Protein AF-0000000083312620 (afdb_homodimer)

InterPro domains:
  IPR011742 CRISPR-associated protein, TM1812/MJ1674 [TIGR02221] (61-184)
  IPR013383 CRISPR-associated protein DxTHG, conserved site [TIGR02549] (100-125)

Radius of gyration: 31.24 Å; Cα contacts (8 Å, |Δi|>4): 1391; chains: 2; bounding box: 76×97×75 Å

Foldseek 3Di:
DEEEEEDADFFDWFWEQEPVGDTDTDRDVVLVVLVVDAAYEYEYEAEPNCVVVCVPPVCVSRCVSYVYYDYFYAHQCPDDVRLVRVLCSLLVVDAAQEEYEYEPADHDPCVVVSVLVSVVVCCVPRVYHYDWYKYFAPVPWCPPDPHTYTYIDTCVVVSVLVQLLVLLVCCQQAVQNLSVLVSLVVVLVVPQDDPVPDDPVSNVCSVPDLSNQLSVLNNQLSVCLVVQPLLSNQQSLQSNLVRVQRSQPDPVPNDPSVNVSSVSSNVLSVLLHDHNVRCLVDLPVSLNSLLVSLVSCVSSVVLLSSLVSVLLSLLLVLCVLLPNSNCSPPPVLSVLSLVVLVVLVVVVVVDDDDPPPHDDSVSPPPSNVSSVLSVLSVVLNVLVVCVNPDPPRDDPVVSSVSSVVSSVVCCDPPNVD/DEEEEEDDDFFDWFWEQEPVGDTDTDRDVVLVVLVVDAAYHYEYEAEPNCVVVCVPPVCVSRCVSYVYYDYFYAHQCPDDVRLVRVLCSLLVVDAAQEEYEYEPADHDPCVVVSVLVSVVVCCVPRVYHYDWYKYFAPVPWCPPDPHTYTYIDTCVVVSVVVQLLVLLVCCQQAVQNLSVLVSLVVVLVVPQDDPVPDDPVSNVCSVPDLSNQLSVLNNQLSVCLVVQVLLSNQQSLQSNLVRVQRSQPDPVPNDPSVNVSSVSSNVLSVLLHDHNVRCLVDLPVSLNSLLVSLVSCVSSPVLLSSLVSVLLSLLLVLCVLLPNNNCSPPPVLSVLSLVVLVVLVVVVVVDDDDPPPHDDSVSPPPSNVSSVLSVLSVVLNVLVVCVNPDPPRDDPVVSSVSSVVSSVVCCDPPNVD

Structure (mmCIF, N/CA/C/O backbone):
data_AF-0000000083312620-model_v1
#
loop_
_entity.id
_entity.type
_entity.pdbx_description
1 polymer 'TIGR02221 family CRISPR-associated protein'
#
loop_
_atom_site.group_PDB
_atom_site.id
_atom_site.type_symbol
_atom_site.label_atom_id
_atom_site.label_alt_id
_atom_site.label_comp_id
_atom_site.label_asym_id
_atom_site.label_entity_id
_atom_site.label_seq_id
_atom_site.pdbx_PDB_ins_code
_atom_site.Cartn_x
_atom_site.Cartn_y
_atom_site.Cartn_z
_atom_site.occupancy
_atom_site.B_iso_or_equiv
_atom_site.auth_seq_id
_atom_site.auth_comp_id
_atom_site.auth_asym_id
_atom_site.auth_atom_id
_atom_site.pdbx_PDB_model_num
ATOM 1 N N . MET A 1 1 ? 19.203 -20.219 6.332 1 95.06 1 MET A N 1
ATOM 2 C CA . MET A 1 1 ? 18.328 -20.062 5.176 1 95.06 1 MET A CA 1
ATOM 3 C C . MET A 1 1 ? 17.406 -21.281 5.031 1 95.06 1 MET A C 1
ATOM 5 O O . MET A 1 1 ? 17.844 -22.422 5.191 1 95.06 1 MET A O 1
ATOM 9 N N . LYS A 1 2 ? 16.188 -21.062 4.883 1 96.56 2 LYS A N 1
ATOM 10 C CA . LYS A 1 2 ? 15.203 -22.125 4.801 1 96.56 2 LYS A CA 1
ATOM 11 C C . LYS A 1 2 ? 14.75 -22.359 3.359 1 96.56 2 LYS A C 1
ATOM 13 O O . LYS A 1 2 ? 14.508 -21.391 2.625 1 96.56 2 LYS A O 1
ATOM 18 N N . ALA A 1 3 ? 14.695 -23.609 2.986 1 97.88 3 ALA A N 1
ATOM 19 C CA . ALA A 1 3 ? 14.195 -23.969 1.662 1 97.88 3 ALA A CA 1
ATOM 20 C C . ALA A 1 3 ? 12.875 -24.734 1.764 1 97.88 3 ALA A C 1
ATOM 22 O O . ALA A 1 3 ? 12.773 -25.719 2.5 1 97.88 3 ALA A O 1
ATOM 23 N N . ILE A 1 4 ? 11.922 -24.25 1.046 1 97.69 4 ILE A N 1
ATOM 24 C CA . ILE A 1 4 ? 10.625 -24.922 0.952 1 97.69 4 ILE A CA 1
ATOM 25 C C . ILE A 1 4 ? 10.523 -25.656 -0.382 1 97.69 4 ILE A C 1
ATOM 27 O O . ILE A 1 4 ? 10.617 -25.047 -1.446 1 97.69 4 ILE A O 1
ATOM 31 N N . THR A 1 5 ? 10.375 -26.938 -0.335 1 95.81 5 THR A N 1
ATOM 32 C CA . THR A 1 5 ? 10.32 -27.719 -1.561 1 95.81 5 THR A CA 1
ATOM 33 C C . THR A 1 5 ? 9.156 -28.703 -1.519 1 95.81 5 THR A C 1
ATOM 35 O O . THR A 1 5 ? 8.773 -29.188 -0.446 1 95.81 5 THR A O 1
ATOM 38 N N . PHE A 1 6 ? 8.578 -28.969 -2.705 1 93.38 6 PHE A N 1
ATOM 39 C CA . PHE A 1 6 ? 7.504 -29.938 -2.844 1 93.38 6 PHE A CA 1
ATOM 40 C C . PHE A 1 6 ? 8.031 -31.25 -3.42 1 93.38 6 PHE A C 1
ATOM 42 O O . PHE A 1 6 ? 8.82 -31.234 -4.363 1 93.38 6 PHE A O 1
ATOM 49 N N . LEU A 1 7 ? 7.566 -32.344 -2.822 1 93.25 7 LEU A N 1
ATOM 50 C CA . LEU A 1 7 ? 8.039 -33.625 -3.305 1 93.25 7 LEU A CA 1
ATOM 51 C C . LEU A 1 7 ? 7.012 -34.281 -4.223 1 93.25 7 LEU A C 1
ATOM 53 O O . LEU A 1 7 ? 5.812 -34.25 -3.938 1 93.25 7 LEU A O 1
ATOM 57 N N . GLY A 1 8 ? 7.434 -34.75 -5.352 1 86.44 8 GLY A N 1
ATOM 58 C CA . GLY A 1 8 ? 6.59 -35.5 -6.258 1 86.44 8 GLY A CA 1
ATOM 59 C C . GLY A 1 8 ? 6.793 -37 -6.148 1 86.44 8 GLY A C 1
ATOM 60 O O . GLY A 1 8 ? 7.688 -37.469 -5.434 1 86.44 8 GLY A O 1
ATOM 61 N N . ILE A 1 9 ? 5.93 -37.75 -6.793 1 85.12 9 ILE A N 1
ATOM 62 C CA . ILE A 1 9 ? 6.008 -39.188 -6.672 1 85.12 9 ILE A CA 1
ATOM 63 C C . ILE A 1 9 ? 6.598 -39.781 -7.949 1 85.12 9 ILE A C 1
ATOM 65 O O . ILE A 1 9 ? 6.691 -41 -8.086 1 85.12 9 ILE A O 1
ATOM 69 N N . ARG A 1 10 ? 6.93 -39 -8.875 1 82.88 10 ARG A N 1
ATOM 70 C CA . ARG A 1 10 ? 7.535 -39.469 -10.109 1 82.88 10 ARG A CA 1
ATOM 71 C C . ARG A 1 10 ? 8.898 -38.844 -10.344 1 82.88 10 ARG A C 1
ATOM 73 O O . ARG A 1 10 ? 9.07 -38.031 -11.266 1 82.88 10 ARG A O 1
ATOM 80 N N . PRO A 1 11 ? 9.812 -39.406 -9.617 1 82.69 11 PRO A N 1
ATOM 81 C CA . PRO A 1 11 ? 11.156 -38.875 -9.789 1 82.69 11 PRO A CA 1
ATOM 82 C C . PRO A 1 11 ? 11.789 -39.25 -11.125 1 82.69 11 PRO A C 1
ATOM 84 O O . PRO A 1 11 ? 11.586 -40.344 -11.609 1 82.69 11 PRO A O 1
ATOM 87 N N . THR A 1 12 ? 12.312 -38.312 -11.781 1 87.44 12 THR A N 1
ATOM 88 C CA . THR A 1 12 ? 13.086 -38.562 -12.992 1 87.44 12 THR A CA 1
ATOM 89 C C . THR A 1 12 ? 14.484 -37.969 -12.875 1 87.44 12 THR A C 1
ATOM 91 O O . THR A 1 12 ? 14.633 -36.75 -12.656 1 87.44 12 THR A O 1
ATOM 94 N N . ASN A 1 13 ? 15.422 -38.906 -13.125 1 92.94 13 ASN A N 1
ATOM 95 C CA . ASN A 1 13 ? 16.797 -38.406 -13.086 1 92.94 13 ASN A CA 1
ATOM 96 C C . ASN A 1 13 ? 17.094 -37.469 -14.242 1 92.94 13 ASN A C 1
ATOM 98 O O . ASN A 1 13 ? 16.797 -37.781 -15.398 1 92.94 13 ASN A O 1
ATOM 102 N N . THR A 1 14 ? 17.562 -36.312 -13.867 1 95.25 14 THR A N 1
ATOM 103 C CA . THR A 1 14 ? 17.938 -35.312 -14.867 1 95.25 14 THR A CA 1
ATOM 104 C C . THR A 1 14 ? 19.109 -34.469 -14.367 1 95.25 14 THR A C 1
ATOM 106 O O . THR A 1 14 ? 19.406 -34.469 -13.172 1 95.25 14 THR A O 1
ATOM 109 N N . CYS A 1 15 ? 19.859 -34 -15.344 1 96.88 15 CYS A N 1
ATOM 110 C CA . CYS A 1 15 ? 20.953 -33.094 -15 1 96.88 15 CYS A CA 1
ATOM 111 C C . CYS A 1 15 ? 20.438 -31.641 -14.906 1 96.88 15 CYS A C 1
ATOM 113 O O . CYS A 1 15 ? 20.234 -30.984 -15.93 1 96.88 15 CYS A O 1
ATOM 115 N N . TYR A 1 16 ? 20.312 -31.219 -13.703 1 96.44 16 TYR A N 1
ATOM 116 C CA . TYR A 1 16 ? 19.859 -29.844 -13.508 1 96.44 16 TYR A CA 1
ATOM 117 C C . TYR A 1 16 ? 20.969 -28.844 -13.789 1 96.44 16 TYR A C 1
ATOM 119 O O . TYR A 1 16 ? 22.078 -29 -13.273 1 96.44 16 TYR A O 1
ATOM 127 N N . LEU A 1 17 ? 20.656 -27.875 -14.609 1 95.44 17 LEU A N 1
ATOM 128 C CA . LEU A 1 17 ? 21.578 -26.797 -14.938 1 95.44 17 LEU A CA 1
ATOM 129 C C . LEU A 1 17 ? 21.25 -25.531 -14.18 1 95.44 17 LEU A C 1
ATOM 131 O O . LEU A 1 17 ? 20.359 -24.766 -14.594 1 95.44 17 LEU A O 1
ATOM 135 N N . PHE A 1 18 ? 22.016 -25.266 -13.188 1 93.75 18 PHE A N 1
ATOM 136 C CA . PHE A 1 18 ? 21.797 -24.094 -12.352 1 93.75 18 PHE A CA 1
ATOM 137 C C . PHE A 1 18 ? 22.203 -22.828 -13.094 1 93.75 18 PHE A C 1
ATOM 139 O O . PHE A 1 18 ? 23.062 -22.859 -13.969 1 93.75 18 PHE A O 1
ATOM 146 N N . PRO A 1 19 ? 21.625 -21.672 -12.805 1 86.75 19 PRO A N 1
ATOM 147 C CA . PRO A 1 19 ? 21.875 -20.453 -13.562 1 86.75 19 PRO A CA 1
ATOM 148 C C . PRO A 1 19 ? 23.344 -20.031 -13.562 1 86.75 19 PRO A C 1
ATOM 150 O O . PRO A 1 19 ? 23.812 -19.391 -14.516 1 86.75 19 PRO A O 1
ATOM 153 N N . ASP A 1 20 ? 24.062 -20.375 -12.578 1 88.12 20 ASP A N 1
ATOM 154 C CA . ASP A 1 20 ? 25.453 -19.969 -12.484 1 88.12 20 ASP A CA 1
ATOM 155 C C . ASP A 1 20 ? 26.359 -20.938 -13.227 1 88.12 20 ASP A C 1
ATOM 157 O O . ASP A 1 20 ? 27.594 -20.812 -13.188 1 88.12 20 ASP A O 1
ATOM 161 N N . GLY A 1 21 ? 25.812 -21.953 -13.789 1 90.56 21 GLY A N 1
ATOM 162 C CA . GLY A 1 21 ? 26.594 -22.875 -14.594 1 90.56 21 GLY A CA 1
ATOM 163 C C . GLY A 1 21 ? 26.812 -24.219 -13.914 1 90.56 21 GLY A C 1
ATOM 164 O O . GLY A 1 21 ? 27.172 -25.203 -14.562 1 90.56 21 GLY A O 1
ATOM 165 N N . ARG A 1 22 ? 26.625 -24.281 -12.641 1 92.75 22 ARG A N 1
ATOM 166 C CA . ARG A 1 22 ? 26.797 -25.547 -11.938 1 92.75 22 ARG A CA 1
ATOM 167 C C . ARG A 1 22 ? 25.734 -26.562 -12.375 1 92.75 22 ARG A C 1
ATOM 169 O O . ARG A 1 22 ? 24.625 -26.172 -12.742 1 92.75 22 ARG A O 1
ATOM 176 N N . THR A 1 23 ? 26.094 -27.844 -12.289 1 95.69 23 THR A N 1
ATOM 177 C CA . THR A 1 23 ? 25.156 -28.906 -12.672 1 95.69 23 THR A CA 1
ATOM 178 C C . THR A 1 23 ? 25.156 -30.016 -11.633 1 95.69 23 THR A C 1
ATOM 180 O O . THR A 1 23 ? 26.141 -30.219 -10.914 1 95.69 23 THR A O 1
ATOM 183 N N . HIS A 1 24 ? 24.062 -30.688 -11.531 1 95.81 24 HIS A N 1
ATOM 184 C CA . HIS A 1 24 ? 23.938 -31.859 -10.664 1 95.81 24 HIS A CA 1
ATOM 185 C C . HIS A 1 24 ? 22.828 -32.781 -11.156 1 95.81 24 HIS A C 1
ATOM 187 O O . HIS A 1 24 ? 21.75 -32.344 -11.516 1 95.81 24 HIS A O 1
ATOM 193 N N . VAL A 1 25 ? 23.172 -34.031 -11.141 1 96.38 25 VAL A N 1
ATOM 194 C CA . VAL A 1 25 ? 22.188 -35.031 -11.539 1 96.38 25 VAL A CA 1
ATOM 195 C C . VAL A 1 25 ? 21.406 -35.5 -10.312 1 96.38 25 VAL A C 1
ATOM 197 O O . VAL A 1 25 ? 22.016 -35.906 -9.312 1 96.38 25 VAL A O 1
ATOM 200 N N . ALA A 1 26 ? 20.141 -35.406 -10.344 1 95.62 26 ALA A N 1
ATOM 201 C CA . ALA A 1 26 ? 19.297 -35.812 -9.219 1 95.62 26 ALA A CA 1
ATOM 202 C C . ALA A 1 26 ? 17.891 -36.188 -9.688 1 95.62 26 ALA A C 1
ATOM 204 O O . ALA A 1 26 ? 17.422 -35.688 -10.719 1 95.62 26 ALA A O 1
ATOM 205 N N . PRO A 1 27 ? 17.234 -37 -8.914 1 94.44 27 PRO A N 1
ATOM 206 C CA . PRO A 1 27 ? 15.859 -37.344 -9.258 1 94.44 27 PRO A CA 1
ATOM 207 C C . PRO A 1 27 ? 14.859 -36.281 -8.859 1 94.44 27 PRO A C 1
ATOM 209 O O . PRO A 1 27 ? 13.758 -36.188 -9.422 1 94.44 27 PRO A O 1
ATOM 212 N N . TYR A 1 28 ? 15.234 -35.531 -7.832 1 95.06 28 TYR A N 1
ATOM 213 C CA . TYR A 1 28 ? 14.438 -34.438 -7.348 1 95.06 28 TYR A CA 1
ATOM 214 C C . TYR A 1 28 ? 15.25 -33.125 -7.355 1 95.06 28 TYR A C 1
ATOM 216 O O . TYR A 1 28 ? 16.438 -33.125 -7.012 1 95.06 28 TYR A O 1
ATOM 224 N N . PHE A 1 29 ? 14.602 -32.125 -7.762 1 94.94 29 PHE A N 1
ATOM 225 C CA . PHE A 1 29 ? 15.328 -30.859 -7.75 1 94.94 29 PHE A CA 1
ATOM 226 C C . PHE A 1 29 ? 15.805 -30.531 -6.34 1 94.94 29 PHE A C 1
ATOM 228 O O . PHE A 1 29 ? 16.875 -29.938 -6.164 1 94.94 29 PHE A O 1
ATOM 235 N N . GLY A 1 30 ? 14.961 -30.844 -5.305 1 95.56 30 GLY A N 1
ATOM 236 C CA . GLY A 1 30 ? 15.375 -30.609 -3.93 1 95.56 30 GLY A CA 1
ATOM 237 C C . GLY A 1 30 ? 16.734 -31.188 -3.602 1 95.56 30 GLY A C 1
ATOM 238 O O . GLY A 1 30 ? 17.5 -30.594 -2.832 1 95.56 30 GLY A O 1
ATOM 239 N N . VAL A 1 31 ? 17.031 -32.281 -4.195 1 95.94 31 VAL A N 1
ATOM 240 C CA . VAL A 1 31 ? 18.328 -32.906 -3.99 1 95.94 31 VAL A CA 1
ATOM 241 C C . VAL A 1 31 ? 19.422 -32.062 -4.625 1 95.94 31 VAL A C 1
ATOM 243 O O . VAL A 1 31 ? 20.469 -31.828 -4.012 1 95.94 31 VAL A O 1
ATOM 246 N N . ALA A 1 32 ? 19.156 -31.656 -5.801 1 96.19 32 ALA A N 1
ATOM 247 C CA . ALA A 1 32 ? 20.125 -30.781 -6.473 1 96.19 32 ALA A CA 1
ATOM 248 C C . ALA A 1 32 ? 20.312 -29.484 -5.695 1 96.19 32 ALA A C 1
ATOM 250 O O . ALA A 1 32 ? 21.438 -29 -5.547 1 96.19 32 ALA A O 1
ATOM 251 N N . LEU A 1 33 ? 19.234 -28.953 -5.199 1 96.62 33 LEU A N 1
ATOM 252 C CA . LEU A 1 33 ? 19.266 -27.703 -4.441 1 96.62 33 LEU A CA 1
ATOM 253 C C . LEU A 1 33 ? 20.141 -27.828 -3.209 1 96.62 33 LEU A C 1
ATOM 255 O O . LEU A 1 33 ? 20.922 -26.922 -2.896 1 96.62 33 LEU A O 1
ATOM 259 N N . ALA A 1 34 ? 20.062 -28.922 -2.529 1 95.69 34 ALA A N 1
ATOM 260 C CA . ALA A 1 34 ? 20.859 -29.188 -1.339 1 95.69 34 ALA A CA 1
ATOM 261 C C . ALA A 1 34 ? 22.359 -29.188 -1.668 1 95.69 34 ALA A C 1
ATOM 263 O O . ALA A 1 34 ? 23.188 -28.859 -0.813 1 95.69 34 ALA A O 1
ATOM 264 N N . ARG A 1 35 ? 22.656 -29.531 -2.898 1 94.38 35 ARG A N 1
ATOM 265 C CA . ARG A 1 35 ? 24.047 -29.562 -3.342 1 94.38 35 ARG A CA 1
ATOM 266 C C . ARG A 1 35 ? 24.516 -28.172 -3.75 1 94.38 35 ARG A C 1
ATOM 268 O O . ARG A 1 35 ? 25.688 -27.828 -3.584 1 94.38 35 ARG A O 1
ATOM 275 N N . PHE A 1 36 ? 23.609 -27.469 -4.328 1 93.62 36 PHE A N 1
ATOM 276 C CA . PHE A 1 36 ? 23.938 -26.141 -4.859 1 93.62 36 PHE A CA 1
ATOM 277 C C . PHE A 1 36 ? 24.109 -25.141 -3.732 1 93.62 36 PHE A C 1
ATOM 279 O O . PHE A 1 36 ? 24.953 -24.234 -3.822 1 93.62 36 PHE A O 1
ATOM 286 N N . ILE A 1 37 ? 23.328 -25.219 -2.65 1 94.06 37 ILE A N 1
ATOM 287 C CA . ILE A 1 37 ? 23.312 -24.234 -1.565 1 94.06 37 ILE A CA 1
ATOM 288 C C . ILE A 1 37 ? 23.578 -24.938 -0.236 1 94.06 37 ILE A C 1
ATOM 290 O O . ILE A 1 37 ? 22.719 -25.672 0.267 1 94.06 37 ILE A O 1
ATOM 294 N N . PRO A 1 38 ? 24.625 -24.625 0.368 1 90.25 38 PRO A N 1
ATOM 295 C CA . PRO A 1 38 ? 25.016 -25.344 1.592 1 90.25 38 PRO A CA 1
ATOM 296 C C . PRO A 1 38 ? 24.219 -24.875 2.814 1 90.25 38 PRO A C 1
ATOM 298 O O . PRO A 1 38 ? 23.672 -23.766 2.814 1 90.25 38 PRO A O 1
ATOM 301 N N . ASN A 1 39 ? 24.109 -25.719 3.859 1 92.94 39 ASN A N 1
ATOM 302 C CA . ASN A 1 39 ? 23.609 -25.422 5.195 1 92.94 39 ASN A CA 1
ATOM 303 C C . ASN A 1 39 ? 22.141 -24.969 5.152 1 92.94 39 ASN A C 1
ATOM 305 O O . ASN A 1 39 ? 21.75 -24.078 5.895 1 92.94 39 ASN A O 1
ATOM 309 N N . LEU A 1 40 ? 21.391 -25.562 4.25 1 95.81 40 LEU A N 1
ATOM 310 C CA . LEU A 1 40 ? 19.969 -25.25 4.141 1 95.81 40 LEU A CA 1
ATOM 311 C C . LEU A 1 40 ? 19.172 -25.938 5.242 1 95.81 40 LEU A C 1
ATOM 313 O O . LEU A 1 40 ? 19.5 -27.047 5.645 1 95.81 40 LEU A O 1
ATOM 317 N N . HIS A 1 41 ? 18.234 -25.219 5.793 1 97.81 41 HIS A N 1
ATOM 318 C CA . HIS A 1 41 ? 17.125 -25.859 6.512 1 97.81 41 HIS A CA 1
ATOM 319 C C . HIS A 1 41 ? 15.984 -26.203 5.562 1 97.81 41 HIS A C 1
ATOM 321 O O . HIS A 1 41 ? 15.227 -25.328 5.148 1 97.81 41 HIS A O 1
ATOM 327 N N . MET A 1 42 ? 15.82 -27.484 5.316 1 97.75 42 MET A N 1
ATOM 328 C CA . MET A 1 42 ? 14.883 -27.875 4.27 1 97.75 42 MET A CA 1
ATOM 329 C C . MET A 1 42 ? 13.555 -28.328 4.875 1 97.75 42 MET A C 1
ATOM 331 O O . MET A 1 42 ? 13.539 -29.125 5.816 1 97.75 42 MET A O 1
ATOM 335 N N . ARG A 1 43 ? 12.5 -27.719 4.445 1 98.25 43 ARG A N 1
ATOM 336 C CA . ARG A 1 43 ? 11.133 -28.172 4.711 1 98.25 43 ARG A CA 1
ATOM 337 C C . ARG A 1 43 ? 10.508 -28.781 3.457 1 98.25 43 ARG A C 1
ATOM 339 O O . ARG A 1 43 ? 10.258 -28.078 2.479 1 98.25 43 ARG A O 1
ATOM 346 N N . VAL A 1 44 ? 10.297 -30.094 3.521 1 97.75 44 VAL A N 1
ATOM 347 C CA . VAL A 1 44 ? 9.828 -30.844 2.357 1 97.75 44 VAL A CA 1
ATOM 348 C C . VAL A 1 44 ? 8.336 -31.141 2.508 1 97.75 44 VAL A C 1
ATOM 350 O O . VAL A 1 44 ? 7.941 -31.922 3.373 1 97.75 44 VAL A O 1
ATOM 353 N N . LEU A 1 45 ? 7.539 -30.516 1.694 1 96.88 45 LEU A N 1
ATOM 354 C CA . LEU A 1 45 ? 6.102 -30.766 1.715 1 96.88 45 LEU A CA 1
ATOM 355 C C . LEU A 1 45 ? 5.773 -32.094 1.045 1 96.88 45 LEU A C 1
ATOM 357 O O . LEU A 1 45 ? 6.066 -32.281 -0.136 1 96.88 45 LEU A O 1
ATOM 361 N N . VAL A 1 46 ? 5.113 -32.938 1.792 1 96.06 46 VAL A N 1
ATOM 362 C CA . VAL A 1 46 ? 4.926 -34.344 1.362 1 96.06 46 VAL A CA 1
ATOM 363 C C . VAL A 1 46 ? 3.463 -34.75 1.536 1 96.06 46 VAL A C 1
ATOM 365 O O . VAL A 1 46 ? 2.887 -34.562 2.611 1 96.06 46 VAL A O 1
ATOM 368 N N . THR A 1 47 ? 2.887 -35.219 0.39 1 92.88 47 THR A N 1
ATOM 369 C CA . THR A 1 47 ? 1.574 -35.812 0.52 1 92.88 47 THR A CA 1
ATOM 370 C C . THR A 1 47 ? 1.692 -37.219 1.138 1 92.88 47 THR A C 1
ATOM 372 O O . THR A 1 47 ? 2.799 -37.719 1.343 1 92.88 47 THR A O 1
ATOM 375 N N . GLU A 1 48 ? 0.541 -37.812 1.38 1 93 48 GLU A N 1
ATOM 376 C CA . GLU A 1 48 ? 0.561 -39.156 1.936 1 93 48 GLU A CA 1
ATOM 377 C C . GLU A 1 48 ? 1.236 -40.125 0.981 1 93 48 GLU A C 1
ATOM 379 O O . GLU A 1 48 ? 2.029 -40.969 1.407 1 93 48 GLU A O 1
ATOM 384 N N . ALA A 1 49 ? 1.025 -39.969 -0.232 1 90.31 49 ALA A N 1
ATOM 385 C CA . ALA A 1 49 ? 1.587 -40.875 -1.251 1 90.31 49 ALA A CA 1
ATOM 386 C C . ALA A 1 49 ? 3.09 -40.656 -1.396 1 90.31 49 ALA A C 1
ATOM 388 O O . ALA A 1 49 ? 3.826 -41.562 -1.75 1 90.31 49 ALA A O 1
ATOM 389 N N . ALA A 1 50 ? 3.553 -39.531 -1.067 1 92.75 50 ALA A N 1
ATOM 390 C CA . ALA A 1 50 ? 4.953 -39.188 -1.289 1 92.75 50 ALA A CA 1
ATOM 391 C C . ALA A 1 50 ? 5.797 -39.5 -0.059 1 92.75 50 ALA A C 1
ATOM 393 O O . ALA A 1 50 ? 7.031 -39.469 -0.118 1 92.75 50 ALA A O 1
ATOM 394 N N . ARG A 1 51 ? 5.203 -39.875 1.027 1 95.12 51 ARG A N 1
ATOM 395 C CA . ARG A 1 51 ? 5.91 -40.062 2.289 1 95.12 51 ARG A CA 1
ATOM 396 C C . ARG A 1 51 ? 6.973 -41.156 2.162 1 95.12 51 ARG A C 1
ATOM 398 O O . ARG A 1 51 ? 8.125 -40.938 2.559 1 95.12 51 ARG A O 1
ATOM 405 N N . PRO A 1 52 ? 6.629 -42.219 1.583 1 94.56 52 PRO A N 1
ATOM 406 C CA . PRO A 1 52 ? 7.664 -43.25 1.417 1 94.56 52 PRO A CA 1
ATOM 407 C C . PRO A 1 52 ? 8.812 -42.781 0.522 1 94.56 52 PRO A C 1
ATOM 409 O O . PRO A 1 52 ? 9.961 -43.156 0.748 1 94.56 52 PRO A O 1
ATOM 412 N N . HIS A 1 53 ? 8.484 -42.062 -0.489 1 94.19 53 HIS A N 1
ATOM 413 C CA . HIS A 1 53 ? 9.516 -41.531 -1.375 1 94.19 53 HIS A CA 1
ATOM 414 C C . HIS A 1 53 ? 10.469 -40.625 -0.623 1 94.19 53 HIS A C 1
ATOM 416 O O . HIS A 1 53 ? 11.664 -40.594 -0.91 1 94.19 53 HIS A O 1
ATOM 422 N N . PHE A 1 54 ? 9.945 -39.906 0.309 1 95.88 54 PHE A N 1
ATOM 423 C CA . PHE A 1 54 ? 10.766 -39 1.13 1 95.88 54 PHE A CA 1
ATOM 424 C C . PHE A 1 54 ? 11.758 -39.812 1.967 1 95.88 54 PHE A C 1
ATOM 426 O O . PHE A 1 54 ? 12.953 -39.531 1.961 1 95.88 54 PHE A O 1
ATOM 433 N N . GLU A 1 55 ? 11.281 -40.781 2.641 1 95.75 55 GLU A N 1
ATOM 434 C CA . GLU A 1 55 ? 12.086 -41.562 3.592 1 95.75 55 GLU A CA 1
ATOM 435 C C . GLU A 1 55 ? 13.117 -42.406 2.875 1 95.75 55 GLU A C 1
ATOM 437 O O . GLU A 1 55 ? 14.273 -42.5 3.297 1 95.75 55 GLU A O 1
ATOM 442 N N . GLU A 1 56 ? 12.719 -42.906 1.752 1 95 56 GLU A N 1
ATOM 443 C CA . GLU A 1 56 ? 13.539 -43.938 1.124 1 95 56 GLU A CA 1
ATOM 444 C C . GLU A 1 56 ? 14.438 -43.344 0.045 1 95 56 GLU A C 1
ATOM 446 O O . GLU A 1 56 ? 15.508 -43.875 -0.24 1 95 56 GLU A O 1
ATOM 451 N N . ARG A 1 57 ? 14 -42.344 -0.512 1 93.94 57 ARG A N 1
ATOM 452 C CA . ARG A 1 57 ? 14.711 -41.875 -1.694 1 93.94 57 ARG A CA 1
ATOM 453 C C . ARG A 1 57 ? 15.266 -40.469 -1.478 1 93.94 57 ARG A C 1
ATOM 455 O O . ARG A 1 57 ? 16.438 -40.219 -1.744 1 93.94 57 ARG A O 1
ATOM 462 N N . PHE A 1 58 ? 14.484 -39.656 -0.949 1 96.25 58 PHE A N 1
ATOM 463 C CA . PHE A 1 58 ? 14.867 -38.25 -0.855 1 96.25 58 PHE A CA 1
ATOM 464 C C . PHE A 1 58 ? 15.812 -38.031 0.315 1 96.25 58 PHE A C 1
ATOM 466 O O . PHE A 1 58 ? 16.906 -37.5 0.136 1 96.25 58 PHE A O 1
ATOM 473 N N . LEU A 1 59 ? 15.469 -38.438 1.501 1 96.62 59 LEU A N 1
ATOM 474 C CA . LEU A 1 59 ? 16.172 -38.188 2.75 1 96.62 59 LEU A CA 1
ATOM 475 C C . LEU A 1 59 ? 17.609 -38.656 2.682 1 96.62 59 LEU A C 1
ATOM 477 O O . LEU A 1 59 ? 18.547 -37.906 3.008 1 96.62 59 LEU A O 1
ATOM 481 N N . PRO A 1 60 ? 17.891 -39.781 2.219 1 96.06 60 PRO A N 1
ATOM 482 C CA . PRO A 1 60 ? 19.281 -40.281 2.186 1 96.06 60 PRO A CA 1
ATOM 483 C C . PRO A 1 60 ? 20.172 -39.438 1.262 1 96.06 60 PRO A C 1
ATOM 485 O O . PRO A 1 60 ? 21.391 -39.406 1.454 1 96.06 60 PRO A O 1
ATOM 488 N N . GLN A 1 61 ? 19.578 -38.781 0.353 1 95 61 GLN A N 1
ATOM 489 C CA . GLN A 1 61 ? 20.359 -38.062 -0.633 1 95 61 GLN A CA 1
ATOM 490 C C . GLN A 1 61 ? 20.641 -36.625 -0.173 1 95 61 GLN A C 1
ATOM 492 O O . GLN A 1 61 ? 21.469 -35.938 -0.753 1 95 61 GLN A O 1
ATOM 497 N N . VAL A 1 62 ? 19.953 -36.219 0.852 1 96.12 62 VAL A N 1
ATOM 498 C CA . VAL A 1 62 ? 20.031 -34.812 1.173 1 96.12 62 VAL A CA 1
ATOM 499 C C . VAL A 1 62 ? 20.578 -34.625 2.59 1 96.12 62 VAL A C 1
ATOM 501 O O . VAL A 1 62 ? 21.156 -33.594 2.906 1 96.12 62 VAL A O 1
ATOM 504 N N . GLU A 1 63 ? 20.406 -35.562 3.514 1 93.69 63 GLU A N 1
ATOM 505 C CA . GLU A 1 63 ? 20.609 -35.406 4.949 1 93.69 63 GLU A CA 1
ATOM 506 C C . GLU A 1 63 ? 22.047 -35 5.262 1 93.69 63 GLU A C 1
ATOM 508 O O . GLU A 1 63 ? 22.281 -34.219 6.195 1 93.69 63 GLU A O 1
ATOM 513 N N . ASP A 1 64 ? 23.016 -35.312 4.453 1 93.56 64 ASP A N 1
ATOM 514 C CA . ASP A 1 64 ? 24.422 -35.031 4.727 1 93.56 64 ASP A CA 1
ATOM 515 C C . ASP A 1 64 ? 24.812 -33.656 4.164 1 93.56 64 ASP A C 1
ATOM 517 O O . ASP A 1 64 ? 25.891 -33.156 4.465 1 93.56 64 ASP A O 1
ATOM 521 N N . PHE A 1 65 ? 23.953 -33.094 3.443 1 94.56 65 PHE A N 1
ATOM 522 C CA . PHE A 1 65 ? 24.344 -31.891 2.715 1 94.56 65 PHE A CA 1
ATOM 523 C C . PHE A 1 65 ? 23.609 -30.672 3.242 1 94.56 65 PHE A C 1
ATOM 525 O O . PHE A 1 65 ? 23.891 -29.547 2.82 1 94.56 65 PHE A O 1
ATOM 532 N N . VAL A 1 66 ? 22.656 -30.906 4.129 1 96.31 66 VAL A N 1
ATOM 533 C CA . VAL A 1 66 ? 21.844 -29.797 4.633 1 96.31 66 VAL A CA 1
ATOM 534 C C . VAL A 1 66 ? 21.969 -29.719 6.152 1 96.31 66 VAL A C 1
ATOM 536 O O . VAL A 1 66 ? 22.469 -30.641 6.793 1 96.31 66 VAL A O 1
ATOM 539 N N . ALA A 1 67 ? 21.641 -28.516 6.727 1 96.81 67 ALA A N 1
ATOM 540 C CA . ALA A 1 67 ? 21.672 -28.344 8.172 1 96.81 67 ALA A CA 1
ATOM 541 C C . ALA A 1 67 ? 20.609 -29.219 8.844 1 96.81 67 ALA A C 1
ATOM 543 O O . ALA A 1 67 ? 20.875 -29.844 9.883 1 96.81 67 ALA A O 1
ATOM 544 N N . ASP A 1 68 ? 19.469 -29.188 8.312 1 96.44 68 ASP A N 1
ATOM 545 C CA . ASP A 1 68 ? 18.422 -30.109 8.742 1 96.44 68 ASP A CA 1
ATOM 546 C C . ASP A 1 68 ? 17.344 -30.266 7.664 1 96.44 68 ASP A C 1
ATOM 548 O O . ASP A 1 68 ? 17.281 -29.469 6.734 1 96.44 68 ASP A O 1
ATOM 552 N N . VAL A 1 69 ? 16.641 -31.375 7.746 1 97.5 69 VAL A N 1
ATOM 553 C CA . VAL A 1 69 ? 15.57 -31.672 6.797 1 97.5 69 VAL A CA 1
ATOM 554 C C . VAL A 1 69 ? 14.375 -32.281 7.535 1 97.5 69 VAL A C 1
ATOM 556 O O . VAL A 1 69 ? 14.531 -33.188 8.344 1 97.5 69 VAL A O 1
ATOM 559 N N . GLU A 1 70 ? 13.195 -31.625 7.332 1 97.06 70 GLU A N 1
ATOM 560 C CA . GLU A 1 70 ? 11.977 -32.094 7.98 1 97.06 70 GLU A CA 1
ATOM 561 C C . GLU A 1 70 ? 10.828 -32.219 6.977 1 97.06 70 GLU A C 1
ATOM 563 O O . GLU A 1 70 ? 10.617 -31.312 6.164 1 97.06 70 GLU A O 1
ATOM 568 N N . PRO A 1 71 ? 10.172 -33.375 6.984 1 97.44 71 PRO A N 1
ATOM 569 C CA . PRO A 1 71 ? 8.961 -33.469 6.168 1 97.44 71 PRO A CA 1
ATOM 570 C C . PRO A 1 71 ? 7.793 -32.688 6.754 1 97.44 71 PRO A C 1
ATOM 572 O O . PRO A 1 71 ? 7.637 -32.625 7.973 1 97.44 71 PRO A O 1
ATOM 575 N N . VAL A 1 72 ? 7.004 -32.062 5.938 1 97.69 72 VAL A N 1
ATOM 576 C CA . VAL A 1 72 ? 5.785 -31.344 6.312 1 97.69 72 VAL A CA 1
ATOM 577 C C . VAL A 1 72 ? 4.586 -31.953 5.602 1 97.69 72 VAL A C 1
ATOM 579 O O . VAL A 1 72 ? 4.438 -31.828 4.387 1 97.69 72 VAL A O 1
ATOM 582 N N . PRO A 1 73 ? 3.717 -32.594 6.32 1 97 73 PRO A N 1
ATOM 583 C CA . PRO A 1 73 ? 2.574 -33.281 5.691 1 97 73 PRO A CA 1
ATOM 584 C C . PRO A 1 73 ? 1.581 -32.281 5.082 1 97 73 PRO A C 1
ATOM 586 O O . PRO A 1 73 ? 1.243 -31.266 5.711 1 97 73 PRO A O 1
ATOM 589 N N . ILE A 1 74 ? 1.176 -32.562 3.854 1 94.75 74 ILE A N 1
ATOM 590 C CA . ILE A 1 74 ? 0.154 -31.781 3.189 1 94.75 74 ILE A CA 1
ATOM 591 C C . ILE A 1 74 ? -0.84 -32.688 2.479 1 94.75 74 ILE A C 1
ATOM 593 O O . ILE A 1 74 ? -0.513 -33.844 2.141 1 94.75 74 ILE A O 1
ATOM 597 N N . PRO A 1 75 ? -2.068 -32.188 2.326 1 93.75 75 PRO A N 1
ATOM 598 C CA . PRO A 1 75 ? -3 -32.969 1.489 1 93.75 75 PRO A CA 1
ATOM 599 C C . PRO A 1 75 ? -2.686 -32.844 -0 1 93.75 75 PRO A C 1
ATOM 601 O O . PRO A 1 75 ? -1.696 -32.219 -0.378 1 93.75 75 PRO A O 1
ATOM 604 N N . ASP A 1 76 ? -3.492 -33.438 -0.863 1 88.38 76 ASP A N 1
ATOM 605 C CA . ASP A 1 76 ? -3.234 -33.5 -2.299 1 88.38 76 ASP A CA 1
ATOM 606 C C . ASP A 1 76 ? -3.695 -32.219 -2.994 1 88.38 76 ASP A C 1
ATOM 608 O O . ASP A 1 76 ? -3.285 -31.938 -4.121 1 88.38 76 ASP A O 1
ATOM 612 N N . GLY A 1 77 ? -4.449 -31.406 -2.303 1 88 77 GLY A N 1
ATOM 613 C CA . GLY A 1 77 ? -4.93 -30.188 -2.928 1 88 77 GLY A CA 1
ATOM 614 C C . GLY A 1 77 ? -6.07 -30.422 -3.898 1 88 77 GLY A C 1
ATOM 615 O O . GLY A 1 77 ? -6.109 -29.828 -4.977 1 88 77 GLY A O 1
ATOM 616 N N . ARG A 1 78 ? -6.996 -31.266 -3.557 1 86.44 78 ARG A N 1
ATOM 617 C CA . ARG A 1 78 ? -8.055 -31.688 -4.465 1 86.44 78 ARG A CA 1
ATOM 618 C C . ARG A 1 78 ? -9.195 -30.672 -4.496 1 86.44 78 ARG A C 1
ATOM 620 O O . ARG A 1 78 ? -10.008 -30.672 -5.422 1 86.44 78 ARG A O 1
ATOM 627 N N . ASN A 1 79 ? -9.281 -29.891 -3.447 1 84.31 79 ASN A N 1
ATOM 628 C CA . ASN A 1 79 ? -10.312 -28.859 -3.346 1 84.31 79 ASN A CA 1
ATOM 629 C C . ASN A 1 79 ? -9.797 -27.609 -2.637 1 84.31 79 ASN A C 1
ATOM 631 O O . ASN A 1 79 ? -8.625 -27.562 -2.246 1 84.31 79 ASN A O 1
ATOM 635 N N . ASP A 1 80 ? -10.688 -26.703 -2.467 1 81.94 80 ASP A N 1
ATOM 636 C CA . ASP A 1 80 ? -10.328 -25.406 -1.887 1 81.94 80 ASP A CA 1
ATOM 637 C C . ASP A 1 80 ? -9.773 -25.578 -0.476 1 81.94 80 ASP A C 1
ATOM 639 O O . ASP A 1 80 ? -8.734 -25 -0.141 1 81.94 80 ASP A O 1
ATOM 643 N N . ASP A 1 81 ? -10.406 -26.344 0.227 1 84.44 81 ASP A N 1
ATOM 644 C CA . ASP A 1 81 ? -10.023 -26.547 1.621 1 84.44 81 ASP A CA 1
ATOM 645 C C . ASP A 1 81 ? -8.617 -27.125 1.724 1 84.44 81 ASP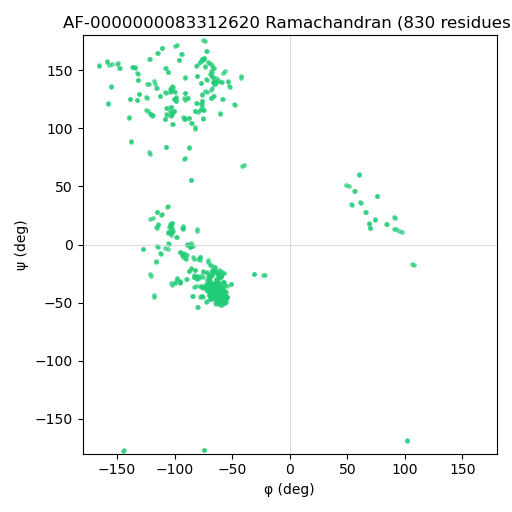 A C 1
ATOM 647 O O . ASP A 1 81 ? -7.82 -26.719 2.566 1 84.44 81 ASP A O 1
ATOM 651 N N . GLU A 1 82 ? -8.375 -28.062 0.911 1 89.94 82 GLU A N 1
ATOM 652 C CA . GLU A 1 82 ? -7.059 -28.688 0.922 1 89.94 82 GLU A CA 1
ATOM 653 C C . GLU A 1 82 ? -5.98 -27.703 0.473 1 89.94 82 GLU A C 1
ATOM 655 O O . GLU A 1 82 ? -4.863 -27.719 0.992 1 89.94 82 GLU A O 1
ATOM 660 N N . LEU A 1 83 ? -6.309 -26.906 -0.47 1 88.62 83 LEU A N 1
ATOM 661 C CA . LEU A 1 83 ? -5.344 -25.922 -0.932 1 88.62 83 LEU A CA 1
ATOM 662 C C . LEU A 1 83 ? -5.027 -24.906 0.169 1 88.62 83 LEU A C 1
ATOM 664 O O . LEU A 1 83 ? -3.871 -24.516 0.342 1 88.62 83 LEU A O 1
ATOM 668 N N . TRP A 1 84 ? -6.027 -24.547 0.925 1 86.56 84 TRP A N 1
ATOM 669 C CA . TRP A 1 84 ? -5.805 -23.672 2.062 1 86.56 84 TRP A CA 1
ATOM 670 C C . TRP A 1 84 ? -4.93 -24.344 3.115 1 86.56 84 TRP A C 1
ATOM 672 O O . TRP A 1 84 ? -4.078 -23.703 3.73 1 86.56 84 TRP A O 1
ATOM 682 N N . SER A 1 85 ? -5.18 -25.578 3.287 1 90.25 85 SER A N 1
ATOM 683 C CA . SER A 1 85 ? -4.363 -26.344 4.227 1 90.25 85 SER A CA 1
ATOM 684 C C . SER A 1 85 ? -2.898 -26.359 3.801 1 90.25 85 SER A C 1
ATOM 686 O O . SER A 1 85 ? -2 -26.266 4.641 1 90.25 85 SER A O 1
ATOM 688 N N . ILE A 1 86 ? -2.705 -26.5 2.547 1 92.44 86 ILE A N 1
ATOM 689 C CA . ILE A 1 86 ? -1.345 -26.469 2.021 1 92.44 86 ILE A CA 1
ATOM 690 C C . ILE A 1 86 ? -0.722 -25.094 2.26 1 92.44 86 ILE A C 1
ATOM 692 O O . ILE A 1 86 ? 0.418 -25 2.719 1 92.44 86 ILE A O 1
ATOM 696 N N . PHE A 1 87 ? -1.461 -24.078 1.949 1 90.75 87 PHE A N 1
ATOM 697 C CA . PHE A 1 87 ? -1.003 -22.719 2.18 1 90.75 87 PHE A CA 1
ATOM 698 C C . PHE A 1 87 ? -0.604 -22.516 3.637 1 90.75 87 PHE A C 1
ATOM 700 O O . PHE A 1 87 ? 0.472 -21.984 3.926 1 90.75 87 PHE A O 1
ATOM 707 N N . GLN A 1 88 ? -1.403 -22.984 4.527 1 89 88 GLN A N 1
ATOM 708 C CA . GLN A 1 88 ? -1.149 -22.844 5.957 1 89 88 GLN A CA 1
ATOM 709 C C . GLN A 1 88 ? 0.093 -23.625 6.375 1 89 88 GLN A C 1
ATOM 711 O O . GLN A 1 88 ? 0.852 -23.172 7.238 1 89 88 GLN A O 1
ATOM 716 N N . ALA A 1 89 ? 0.205 -24.719 5.801 1 93 89 ALA A N 1
ATOM 717 C CA . ALA A 1 89 ? 1.383 -25.531 6.105 1 93 89 ALA A CA 1
ATOM 718 C C . ALA A 1 89 ? 2.666 -24.797 5.719 1 93 89 ALA A C 1
ATOM 720 O O . ALA A 1 89 ? 3.633 -24.781 6.484 1 93 89 ALA A O 1
ATOM 721 N N . VAL A 1 90 ? 2.652 -24.203 4.586 1 93.38 90 VAL A N 1
ATOM 722 C CA . VAL A 1 90 ? 3.816 -23.453 4.109 1 93.38 90 VAL A CA 1
ATOM 723 C C . VAL A 1 90 ? 4.094 -22.281 5.035 1 93.38 90 VAL A C 1
ATOM 725 O O . VAL A 1 90 ? 5.227 -22.078 5.48 1 93.38 90 VAL A O 1
ATOM 728 N N . VAL A 1 91 ? 3.09 -21.531 5.348 1 89.44 91 VAL A N 1
ATOM 729 C CA . VAL A 1 91 ? 3.229 -20.344 6.176 1 89.44 91 VAL A CA 1
ATOM 730 C C . VAL A 1 91 ? 3.672 -20.734 7.582 1 89.44 91 VAL A C 1
ATOM 732 O O . VAL A 1 91 ? 4.48 -20.031 8.203 1 89.44 91 VAL A O 1
ATOM 735 N N . GLY A 1 92 ? 3.166 -21.844 8.031 1 90.31 92 GLY A N 1
ATOM 736 C CA . GLY A 1 92 ? 3.412 -22.297 9.391 1 90.31 92 GLY A CA 1
ATOM 737 C C . GLY A 1 92 ? 4.855 -22.688 9.633 1 90.31 92 GLY A C 1
ATOM 738 O O . GLY A 1 92 ? 5.348 -22.594 10.766 1 90.31 92 GLY A O 1
ATOM 739 N N . VAL A 1 93 ? 5.543 -23.016 8.648 1 95.19 93 VAL A N 1
ATOM 740 C CA . VAL A 1 93 ? 6.887 -23.562 8.859 1 95.19 93 VAL A CA 1
ATOM 741 C C . VAL A 1 93 ? 7.914 -22.438 8.742 1 95.19 93 VAL A C 1
ATOM 743 O O . VAL A 1 93 ? 9.102 -22.641 9.008 1 95.19 93 VAL A O 1
ATOM 746 N N . VAL A 1 94 ? 7.547 -21.234 8.367 1 95.25 94 VAL A N 1
ATOM 747 C CA . VAL A 1 94 ? 8.469 -20.125 8.195 1 95.25 94 VAL A CA 1
ATOM 748 C C . VAL A 1 94 ? 8.375 -19.172 9.391 1 95.25 94 VAL A C 1
ATOM 750 O O . VAL A 1 94 ? 7.273 -18.812 9.812 1 95.25 94 VAL A O 1
ATOM 753 N N . GLU A 1 95 ? 9.438 -18.781 9.914 1 94.19 95 GLU A N 1
ATOM 754 C CA . GLU A 1 95 ? 9.484 -17.844 11.047 1 94.19 95 GLU A CA 1
ATOM 755 C C . GLU A 1 95 ? 9.703 -16.406 10.57 1 94.19 95 GLU A C 1
ATOM 757 O O . GLU A 1 95 ? 10.172 -16.188 9.453 1 94.19 95 GLU A O 1
ATOM 762 N N . PRO A 1 96 ? 9.344 -15.453 11.414 1 90.75 96 PRO A N 1
ATOM 763 C CA . PRO A 1 96 ? 9.531 -14.055 11.023 1 90.75 96 PRO A CA 1
ATOM 764 C C . PRO A 1 96 ? 10.984 -13.711 10.727 1 90.75 96 PRO A C 1
ATOM 766 O O . PRO A 1 96 ? 11.891 -14.211 11.398 1 90.75 96 PRO A O 1
ATOM 769 N N . LYS A 1 97 ? 11.266 -12.914 9.703 1 93.88 97 LYS A N 1
ATOM 770 C CA . LYS A 1 97 ? 12.547 -12.32 9.32 1 93.88 97 LYS A CA 1
ATOM 771 C C . LYS A 1 97 ? 13.516 -13.383 8.82 1 93.88 97 LYS A C 1
ATOM 773 O O . LYS A 1 97 ? 14.727 -13.148 8.766 1 93.88 97 LYS A O 1
ATOM 778 N N . GLU A 1 98 ? 13.016 -14.523 8.461 1 95.88 98 GLU A N 1
ATOM 779 C CA . GLU A 1 98 ? 13.867 -15.57 7.91 1 95.88 98 GLU A CA 1
ATOM 780 C C . GLU A 1 98 ? 14.148 -15.328 6.43 1 95.88 98 GLU A C 1
ATOM 782 O O . GLU A 1 98 ? 13.391 -14.625 5.754 1 95.88 98 GLU A O 1
ATOM 787 N N . THR A 1 99 ? 15.281 -15.883 6.023 1 96.62 99 THR A N 1
ATOM 788 C CA . THR A 1 99 ? 15.578 -15.938 4.598 1 96.62 99 THR A CA 1
ATOM 789 C C . THR A 1 99 ? 15.062 -17.234 3.984 1 96.62 99 THR A C 1
ATOM 791 O O . THR A 1 99 ? 15.336 -18.328 4.496 1 96.62 99 THR A O 1
ATOM 794 N N . VAL A 1 100 ? 14.336 -17.109 2.875 1 97.38 100 VAL A N 1
ATOM 795 C CA . VAL A 1 100 ? 13.602 -18.281 2.398 1 97.38 100 VAL A CA 1
ATOM 796 C C . VAL A 1 100 ? 13.852 -18.484 0.906 1 97.38 100 VAL A C 1
ATOM 798 O O . VAL A 1 100 ? 13.953 -17.5 0.155 1 97.38 100 VAL A O 1
ATOM 801 N N . ILE A 1 101 ? 13.977 -19.766 0.488 1 97.25 101 ILE A N 1
ATOM 802 C CA . ILE A 1 101 ? 14.008 -20.188 -0.906 1 97.25 101 ILE A CA 1
ATOM 803 C C . ILE A 1 101 ? 12.797 -21.078 -1.198 1 97.25 101 ILE A C 1
ATOM 805 O O . ILE A 1 101 ? 12.453 -21.953 -0.407 1 97.25 101 ILE A O 1
ATOM 809 N N . PHE A 1 102 ? 12.148 -20.812 -2.318 1 96.44 102 PHE A N 1
ATOM 810 C CA . PHE A 1 102 ? 11.055 -21.672 -2.764 1 96.44 102 PHE A CA 1
ATOM 811 C C . PHE A 1 102 ? 11.469 -22.5 -3.971 1 96.44 102 PHE A C 1
ATOM 813 O O . PHE A 1 102 ? 12.055 -21.984 -4.922 1 96.44 102 PHE A O 1
ATOM 820 N N . ASP A 1 103 ? 11.227 -23.766 -3.904 1 96.12 103 ASP A N 1
ATOM 821 C CA . ASP A 1 103 ? 11.328 -24.688 -5.027 1 96.12 103 ASP A CA 1
ATOM 822 C C . ASP A 1 103 ? 9.945 -25.109 -5.52 1 96.12 103 ASP A C 1
ATOM 824 O O . ASP A 1 103 ? 9.219 -25.828 -4.816 1 96.12 103 ASP A O 1
ATOM 828 N N . ILE A 1 104 ? 9.633 -24.75 -6.801 1 92.62 104 ILE A N 1
ATOM 829 C CA . ILE A 1 104 ? 8.281 -25.016 -7.289 1 92.62 104 ILE A CA 1
ATOM 830 C C . ILE A 1 104 ? 8.344 -26.031 -8.43 1 92.62 104 ILE A C 1
ATOM 832 O O . ILE A 1 104 ? 7.496 -26.016 -9.328 1 92.62 104 ILE A O 1
ATOM 836 N N . THR A 1 105 ? 9.289 -26.844 -8.422 1 92.5 105 THR A N 1
ATOM 837 C CA . THR A 1 105 ? 9.586 -27.75 -9.531 1 92.5 105 THR A CA 1
ATOM 838 C C . THR A 1 105 ? 8.594 -28.906 -9.57 1 92.5 105 THR A C 1
ATOM 840 O O . THR A 1 105 ? 8.086 -29.266 -10.641 1 92.5 105 THR A O 1
ATOM 843 N N . HIS A 1 106 ? 8.336 -29.453 -8.477 1 88.88 106 HIS A N 1
ATOM 844 C CA . HIS A 1 106 ? 7.512 -30.656 -8.422 1 88.88 106 HIS A CA 1
ATOM 845 C C . HIS A 1 106 ? 6.16 -30.359 -7.777 1 88.88 106 HIS A C 1
ATOM 847 O O . HIS A 1 106 ? 5.934 -29.266 -7.258 1 88.88 106 HIS A O 1
ATOM 853 N N . GLY A 1 107 ? 5.285 -31.391 -7.922 1 80.56 107 GLY A N 1
ATOM 854 C CA . GLY A 1 107 ? 3.967 -31.281 -7.316 1 80.56 107 GLY A CA 1
ATOM 855 C C . GLY A 1 107 ? 2.881 -30.938 -8.312 1 80.56 107 GLY A C 1
ATOM 856 O O . GLY A 1 107 ? 3.105 -30.984 -9.531 1 80.56 107 GLY A O 1
ATOM 857 N N . PHE A 1 108 ? 1.722 -30.594 -7.777 1 79.25 108 PHE A N 1
ATOM 858 C CA . PHE A 1 108 ? 0.572 -30.266 -8.617 1 79.25 108 PHE A CA 1
ATOM 859 C C . PHE A 1 108 ? 0.733 -28.891 -9.258 1 79.25 108 PHE A C 1
ATOM 861 O O . PHE A 1 108 ? 1.461 -28.047 -8.734 1 79.25 108 PHE A O 1
ATOM 868 N N . ARG A 1 109 ? 0.049 -28.719 -10.242 1 80 109 ARG A N 1
ATOM 869 C CA . ARG A 1 109 ? 0.153 -27.516 -11.055 1 80 109 ARG A CA 1
ATOM 870 C C . ARG A 1 109 ? -0.31 -26.297 -10.273 1 80 109 ARG A C 1
ATOM 872 O O . ARG A 1 109 ? 0.055 -25.156 -10.602 1 80 109 ARG A O 1
ATOM 879 N N . SER A 1 110 ? -1.081 -26.484 -9.305 1 84.69 110 SER A N 1
ATOM 880 C CA . SER A 1 110 ? -1.582 -25.359 -8.516 1 84.69 110 SER A CA 1
ATOM 881 C C . SER A 1 110 ? -0.531 -24.859 -7.531 1 84.69 110 SER A C 1
ATOM 883 O O . SER A 1 110 ? -0.644 -23.75 -7 1 84.69 110 SER A O 1
ATOM 885 N N . LEU A 1 111 ? 0.478 -25.578 -7.383 1 86.81 111 LEU A N 1
ATOM 886 C CA . LEU A 1 111 ? 1.393 -25.312 -6.273 1 86.81 111 LEU A CA 1
ATOM 887 C C . LEU A 1 111 ? 2.248 -24.078 -6.551 1 86.81 111 LEU A C 1
ATOM 889 O O . LEU A 1 111 ? 2.504 -23.281 -5.648 1 86.81 111 LEU A O 1
ATOM 893 N N . PRO A 1 112 ? 2.637 -23.906 -7.816 1 88 112 PRO A N 1
ATOM 894 C CA . PRO A 1 112 ? 3.354 -22.656 -8.086 1 88 112 PRO A CA 1
ATOM 895 C C . PRO A 1 112 ? 2.52 -21.422 -7.77 1 88 112 PRO A C 1
ATOM 897 O O . PRO A 1 112 ? 3.051 -20.422 -7.273 1 88 112 PRO A O 1
ATOM 900 N N . PHE A 1 113 ? 1.252 -21.516 -8.07 1 88.25 113 PHE A N 1
ATOM 901 C CA . PHE A 1 113 ? 0.315 -20.453 -7.742 1 88.25 113 PHE A CA 1
ATOM 902 C C . PHE A 1 113 ? 0.308 -20.172 -6.242 1 88.25 113 PHE A C 1
ATOM 904 O O . PHE A 1 113 ? 0.445 -19.031 -5.812 1 88.25 113 PHE A O 1
ATOM 911 N N . LEU A 1 114 ? 0.286 -21.203 -5.469 1 89 114 LEU A N 1
ATOM 912 C CA . LEU A 1 114 ? 0.246 -21.094 -4.012 1 89 114 LEU A CA 1
ATOM 913 C C . LEU A 1 114 ? 1.586 -20.625 -3.465 1 89 114 LEU A C 1
ATOM 915 O O . LEU A 1 114 ? 1.63 -19.875 -2.479 1 89 114 LEU A O 1
ATOM 919 N N . ALA A 1 115 ? 2.609 -21.094 -4.078 1 88.69 115 ALA A N 1
ATOM 920 C CA . ALA A 1 115 ? 3.943 -20.688 -3.643 1 88.69 115 ALA A CA 1
ATOM 921 C C . ALA A 1 115 ? 4.133 -19.188 -3.789 1 88.69 115 ALA A C 1
ATOM 923 O O . ALA A 1 115 ? 4.695 -18.531 -2.904 1 88.69 115 ALA A O 1
ATOM 924 N N . PHE A 1 116 ? 3.662 -18.672 -4.883 1 88.38 116 PHE A N 1
ATOM 925 C CA . PHE A 1 116 ? 3.754 -17.234 -5.09 1 88.38 116 PHE A CA 1
ATOM 926 C C . PHE A 1 116 ? 2.977 -16.484 -4.016 1 88.38 116 PHE A C 1
ATOM 928 O O . PHE A 1 116 ? 3.5 -15.547 -3.402 1 88.38 116 PHE A O 1
ATOM 935 N N . LEU A 1 117 ? 1.78 -16.891 -3.83 1 88.44 117 LEU A N 1
ATOM 936 C CA . LEU A 1 117 ? 0.941 -16.25 -2.82 1 88.44 117 LEU A CA 1
ATOM 937 C C . LEU A 1 117 ? 1.594 -16.344 -1.443 1 88.44 117 LEU A C 1
ATOM 939 O O . LEU A 1 117 ? 1.591 -15.359 -0.691 1 88.44 117 LEU A O 1
ATOM 943 N N . SER A 1 118 ? 2.166 -17.469 -1.152 1 90.62 118 SER A N 1
ATOM 944 C CA . SER A 1 118 ? 2.824 -17.656 0.136 1 90.62 118 SER A CA 1
ATOM 945 C C . SER A 1 118 ? 4.012 -16.719 0.295 1 90.62 118 SER A C 1
ATOM 947 O O . SER A 1 118 ? 4.199 -16.125 1.355 1 90.62 118 SER A O 1
ATOM 949 N N . ALA A 1 119 ? 4.77 -16.625 -0.746 1 90.62 119 ALA A N 1
ATOM 950 C CA . ALA A 1 119 ? 5.926 -15.742 -0.701 1 90.62 119 ALA A CA 1
ATOM 951 C C . ALA A 1 119 ? 5.5 -14.297 -0.442 1 90.62 119 ALA A C 1
ATOM 953 O O . ALA A 1 119 ? 6.082 -13.617 0.404 1 90.62 119 ALA A O 1
ATOM 954 N N . ALA A 1 120 ? 4.5 -13.875 -1.146 1 86.44 120 ALA A N 1
ATOM 955 C CA . ALA A 1 120 ? 3.982 -12.516 -0.975 1 86.44 120 ALA A CA 1
ATOM 956 C C . ALA A 1 120 ? 3.445 -12.305 0.438 1 86.44 120 ALA A C 1
ATOM 958 O O . ALA A 1 120 ? 3.729 -11.289 1.072 1 86.44 120 ALA A O 1
ATOM 959 N N . TYR A 1 121 ? 2.695 -13.258 0.942 1 87.5 121 TYR A N 1
ATOM 960 C CA . TYR A 1 121 ? 2.098 -13.211 2.271 1 87.5 121 TYR A CA 1
ATOM 961 C C . TYR A 1 121 ? 3.172 -13.148 3.352 1 87.5 121 TYR A C 1
ATOM 963 O O . TYR A 1 121 ? 3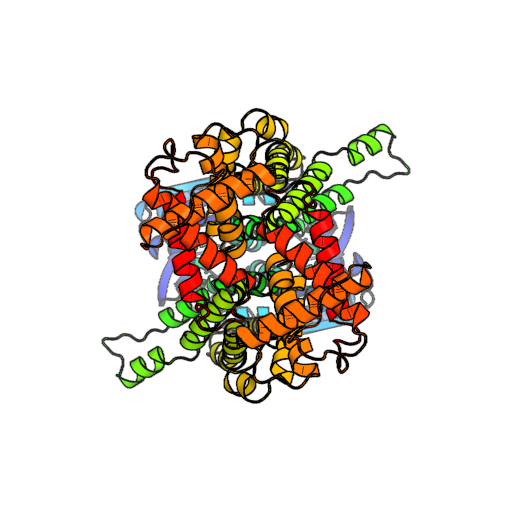.102 -12.312 4.258 1 87.5 121 TYR A O 1
ATOM 971 N N . LEU A 1 122 ? 4.148 -13.977 3.244 1 89.69 122 LEU A N 1
ATOM 972 C CA . LEU A 1 122 ? 5.203 -14.086 4.246 1 89.69 122 LEU A CA 1
ATOM 973 C C . LEU A 1 122 ? 6.055 -12.82 4.273 1 89.69 122 LEU A C 1
ATOM 975 O O . LEU A 1 122 ? 6.512 -12.398 5.336 1 89.69 122 LEU A O 1
ATOM 979 N N . ARG A 1 123 ? 6.234 -12.227 3.184 1 86.12 123 ARG A N 1
ATOM 980 C CA . ARG A 1 123 ? 6.969 -10.969 3.123 1 86.12 123 ARG A CA 1
ATOM 981 C C . ARG A 1 123 ? 6.215 -9.859 3.846 1 86.12 123 ARG A C 1
ATOM 983 O O . ARG A 1 123 ? 6.816 -9.039 4.539 1 86.12 123 ARG A O 1
ATOM 990 N N . THR A 1 124 ? 4.973 -9.875 3.705 1 79.12 124 THR A N 1
ATOM 991 C CA . THR A 1 124 ? 4.133 -8.828 4.27 1 79.12 124 THR A CA 1
ATOM 992 C C . THR A 1 124 ? 3.947 -9.031 5.773 1 79.12 124 THR A C 1
ATOM 994 O O . THR A 1 124 ? 4.086 -8.094 6.555 1 79.12 124 THR A O 1
ATOM 997 N N . VAL A 1 125 ? 3.678 -10.258 6.195 1 82.12 125 VAL A N 1
ATOM 998 C CA . VAL A 1 125 ? 3.219 -10.523 7.555 1 82.12 125 VAL A CA 1
ATOM 999 C C . VAL A 1 125 ? 4.406 -10.898 8.43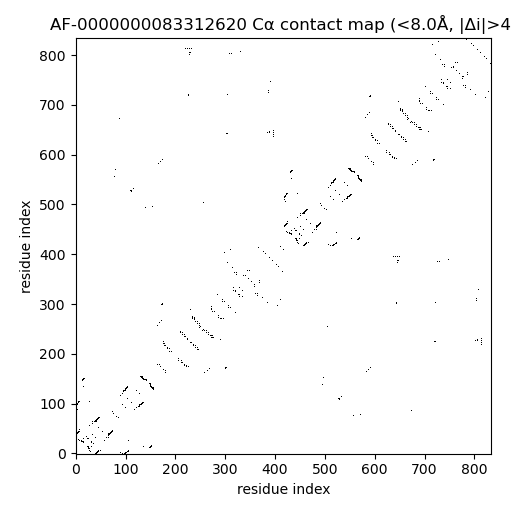8 1 82.12 125 VAL A C 1
ATOM 1001 O O . VAL A 1 125 ? 4.41 -10.617 9.633 1 82.12 125 VAL A O 1
ATOM 1004 N N . LYS A 1 126 ? 5.336 -11.547 7.781 1 86.38 126 LYS A N 1
ATOM 1005 C CA . LYS A 1 126 ? 6.445 -12.039 8.594 1 86.38 126 LYS A CA 1
ATOM 1006 C C . LYS A 1 126 ? 7.754 -11.352 8.219 1 86.38 126 LYS A C 1
ATOM 1008 O O . LYS A 1 126 ? 8.797 -11.625 8.805 1 86.38 126 LYS A O 1
ATOM 1013 N N . ASP A 1 127 ? 7.711 -10.5 7.25 1 85.88 127 ASP A N 1
ATOM 1014 C CA . ASP A 1 127 ? 8.867 -9.719 6.836 1 85.88 127 ASP A CA 1
ATOM 1015 C C . ASP A 1 127 ? 10.039 -10.625 6.461 1 85.88 127 ASP A C 1
ATOM 1017 O O . ASP A 1 127 ? 11.156 -10.445 6.957 1 85.88 127 ASP A O 1
ATOM 1021 N N . ILE A 1 128 ? 9.781 -11.609 5.727 1 92.75 128 ILE A N 1
ATOM 1022 C CA . ILE A 1 128 ? 10.852 -12.531 5.332 1 92.75 128 ILE A CA 1
ATOM 1023 C C . ILE A 1 128 ? 11.695 -11.891 4.234 1 92.75 128 ILE A C 1
ATOM 1025 O O . ILE A 1 128 ? 11.281 -10.906 3.609 1 92.75 128 ILE A O 1
ATOM 1029 N N . THR A 1 129 ? 12.914 -12.438 4.105 1 92.19 129 THR A N 1
ATOM 1030 C CA . THR A 1 129 ? 13.75 -12.133 2.945 1 92.19 129 THR A CA 1
ATOM 1031 C C . THR A 1 129 ? 13.68 -13.266 1.922 1 92.19 129 THR A C 1
ATOM 1033 O O . THR A 1 129 ? 14.094 -14.391 2.209 1 92.19 129 THR A O 1
ATOM 1036 N N . LEU A 1 130 ? 13.148 -12.969 0.81 1 93.19 130 LEU A N 1
ATOM 1037 C CA . LEU A 1 130 ? 13.094 -13.969 -0.252 1 93.19 130 LEU A CA 1
ATOM 1038 C C . LEU A 1 130 ? 14.406 -14.023 -1.016 1 93.19 130 LEU A C 1
ATOM 1040 O O . LEU A 1 130 ? 14.766 -13.07 -1.719 1 93.19 130 LEU A O 1
ATOM 1044 N N . GLN A 1 131 ? 15.039 -15.102 -0.903 1 94.12 131 GLN A N 1
ATOM 1045 C CA . GLN A 1 131 ? 16.328 -15.25 -1.569 1 94.12 131 GLN A CA 1
ATOM 1046 C C . GLN A 1 131 ? 16.156 -15.672 -3.025 1 94.12 131 GLN A C 1
ATOM 1048 O O . GLN A 1 131 ? 16.859 -15.18 -3.908 1 94.12 131 GLN A O 1
ATOM 1053 N N . ALA A 1 132 ? 15.227 -16.672 -3.223 1 94.31 132 ALA A N 1
ATOM 1054 C CA . ALA A 1 132 ? 15.047 -17.141 -4.59 1 94.31 132 ALA A CA 1
ATOM 1055 C C . ALA A 1 132 ? 13.773 -17.969 -4.719 1 94.31 132 ALA A C 1
ATOM 1057 O O . ALA A 1 132 ? 13.258 -18.5 -3.729 1 94.31 132 ALA A O 1
ATOM 1058 N N . VAL A 1 133 ? 13.281 -17.969 -5.895 1 94.12 133 VAL A N 1
ATOM 1059 C CA . VAL A 1 133 ? 12.273 -18.938 -6.336 1 94.12 133 VAL A CA 1
ATOM 1060 C C . VAL A 1 133 ? 12.797 -19.719 -7.531 1 94.12 133 VAL A C 1
ATOM 1062 O O . VAL A 1 133 ? 12.938 -19.188 -8.633 1 94.12 133 VAL A O 1
ATOM 1065 N N . PHE A 1 134 ? 13.039 -21.016 -7.312 1 94.69 134 PHE A N 1
ATOM 1066 C CA . PHE A 1 134 ? 13.633 -21.828 -8.367 1 94.69 134 PHE A CA 1
ATOM 1067 C C . PHE A 1 134 ? 12.586 -22.75 -8.992 1 94.69 134 PHE A C 1
ATOM 1069 O O . PHE A 1 134 ? 11.672 -23.203 -8.305 1 94.69 134 PHE A O 1
ATOM 1076 N N . TYR A 1 135 ? 12.82 -22.969 -10.219 1 93.44 135 TYR A N 1
ATOM 1077 C CA . TYR A 1 135 ? 11.992 -23.875 -11.016 1 93.44 135 TYR A CA 1
ATOM 1078 C C . TYR A 1 135 ? 12.844 -24.719 -11.961 1 93.44 135 TYR A C 1
ATOM 1080 O O . TYR A 1 135 ? 13.461 -24.188 -12.891 1 93.44 135 TYR A O 1
ATOM 1088 N N . GLY A 1 136 ? 12.922 -26.016 -11.625 1 93.38 136 GLY A N 1
ATOM 1089 C CA . GLY A 1 136 ? 13.492 -26.922 -12.602 1 93.38 136 GLY A CA 1
ATOM 1090 C C . GLY A 1 136 ? 12.562 -27.234 -13.75 1 93.38 136 GLY A C 1
ATOM 1091 O O . GLY A 1 136 ? 11.609 -28 -13.602 1 93.38 136 GLY A O 1
ATOM 1092 N N . ASN A 1 137 ? 12.859 -26.734 -14.875 1 91 137 ASN A N 1
ATOM 1093 C CA . ASN A 1 137 ? 11.977 -26.812 -16.031 1 91 137 ASN A CA 1
ATOM 1094 C C . ASN A 1 137 ? 12.203 -28.094 -16.828 1 91 137 ASN A C 1
ATOM 1096 O O . ASN A 1 137 ? 12.781 -28.062 -17.922 1 91 137 ASN A O 1
ATOM 1100 N N . PHE A 1 138 ? 11.586 -29.109 -16.375 1 88.81 138 PHE A N 1
ATOM 1101 C CA . PHE A 1 138 ? 11.766 -30.422 -16.969 1 88.81 138 PHE A CA 1
ATOM 1102 C C . PHE A 1 138 ? 11.211 -30.453 -18.391 1 88.81 138 PHE A C 1
ATOM 1104 O O . PHE A 1 138 ? 11.742 -31.156 -19.266 1 88.81 138 PHE A O 1
ATOM 1111 N N . GLU A 1 139 ? 10.211 -29.766 -18.625 1 82.12 139 GLU A N 1
ATOM 1112 C CA . GLU A 1 139 ? 9.555 -29.75 -19.922 1 82.12 139 GLU A CA 1
ATOM 1113 C C . GLU A 1 139 ? 10.461 -29.141 -20.984 1 82.12 139 GLU A C 1
ATOM 1115 O O . GLU A 1 139 ? 10.352 -29.484 -22.172 1 82.12 139 GLU A O 1
ATOM 1120 N N . ALA A 1 140 ? 11.391 -28.375 -20.578 1 84.88 140 ALA A N 1
ATOM 1121 C CA . ALA A 1 140 ? 12.289 -27.719 -21.516 1 84.88 140 ALA A CA 1
ATOM 1122 C C . ALA A 1 140 ? 13.648 -28.391 -21.562 1 84.88 140 ALA A C 1
ATOM 1124 O O . ALA A 1 140 ? 14.633 -27.828 -22.047 1 84.88 140 ALA A O 1
ATOM 1125 N N . SER A 1 141 ? 13.68 -29.547 -21.078 1 89.88 141 SER A N 1
ATOM 1126 C CA . SER A 1 141 ? 14.945 -30.266 -20.984 1 89.88 141 SER A CA 1
ATOM 1127 C C . SER A 1 141 ? 15.523 -30.531 -22.375 1 89.88 141 SER A C 1
ATOM 1129 O O . SER A 1 141 ? 14.781 -30.828 -23.312 1 89.88 141 SER A O 1
ATOM 1131 N N . ASP A 1 142 ? 16.828 -30.375 -22.453 1 89.44 142 ASP A N 1
ATOM 1132 C CA . ASP A 1 142 ? 17.547 -30.859 -23.625 1 89.44 142 ASP A CA 1
ATOM 1133 C C . ASP A 1 142 ? 17.672 -32.375 -23.609 1 89.44 142 ASP A C 1
ATOM 1135 O O . ASP A 1 142 ? 18.359 -32.938 -22.75 1 89.44 142 ASP A O 1
ATOM 1139 N N . ARG A 1 143 ? 17.094 -33.031 -24.531 1 89.25 143 ARG A N 1
ATOM 1140 C CA . ARG A 1 143 ? 17 -34.5 -24.531 1 89.25 143 ARG A CA 1
ATOM 1141 C C . ARG A 1 143 ? 17.969 -35.125 -25.531 1 89.25 143 ARG A C 1
ATOM 1143 O O . ARG A 1 143 ? 17.828 -36.281 -25.922 1 89.25 143 ARG A O 1
ATOM 1150 N N . SER A 1 144 ? 18.859 -34.312 -25.938 1 89.31 144 SER A N 1
ATOM 1151 C CA . SER A 1 144 ? 19.828 -34.781 -26.922 1 89.31 144 SER A CA 1
ATOM 1152 C C . SER A 1 144 ? 20.891 -35.688 -26.281 1 89.31 144 SER A C 1
ATOM 1154 O O . SER A 1 144 ? 21.469 -36.531 -26.953 1 89.31 144 SER A O 1
ATOM 1156 N N . ALA A 1 145 ? 21.125 -35.469 -25.062 1 85.19 145 ALA A N 1
ATOM 1157 C CA . ALA A 1 145 ? 22.141 -36.25 -24.359 1 85.19 145 ALA A CA 1
ATOM 1158 C C . ALA A 1 145 ? 21.516 -37.469 -23.656 1 85.19 145 ALA A C 1
ATOM 1160 O O . ALA A 1 145 ? 20.281 -37.562 -23.578 1 85.19 145 ALA A O 1
ATOM 1161 N N . GLU A 1 146 ? 22.297 -38.406 -23.266 1 87.25 146 GLU A N 1
ATOM 1162 C CA . GLU A 1 146 ? 21.828 -39.594 -22.547 1 87.25 146 GLU A CA 1
ATOM 1163 C C . GLU A 1 146 ? 21.047 -39.188 -21.297 1 87.25 146 GLU A C 1
ATOM 1165 O O . GLU A 1 146 ? 19.969 -39.75 -21.031 1 87.25 146 GLU A O 1
ATOM 1170 N N . ILE A 1 147 ? 21.688 -38.312 -20.578 1 90 147 ILE A N 1
ATOM 1171 C CA . ILE A 1 147 ? 20.969 -37.75 -19.453 1 90 147 ILE A CA 1
ATOM 1172 C C . ILE A 1 147 ? 20.406 -36.375 -19.844 1 90 147 ILE A C 1
ATOM 1174 O O . ILE A 1 147 ? 21.141 -35.5 -20.344 1 90 147 ILE A O 1
ATOM 1178 N N . TRP A 1 148 ? 19.125 -36.281 -19.609 1 92.44 148 TRP A N 1
ATOM 1179 C CA . TRP A 1 148 ? 18.469 -35.031 -20.016 1 92.44 148 TRP A CA 1
ATOM 1180 C C . TRP A 1 148 ? 19 -33.875 -19.203 1 92.44 148 TRP A C 1
ATOM 1182 O O . TRP A 1 148 ? 19.344 -34 -18.031 1 92.44 148 TRP A O 1
ATOM 1192 N N . ARG A 1 149 ? 19.188 -32.781 -19.859 1 93.94 149 ARG A N 1
ATOM 1193 C CA . ARG A 1 149 ? 19.625 -31.547 -19.203 1 93.94 149 ARG A CA 1
ATOM 1194 C C . ARG A 1 149 ? 18.453 -30.594 -19 1 93.94 149 ARG A C 1
ATOM 1196 O O . ARG A 1 149 ? 17.875 -30.094 -19.969 1 93.94 149 ARG A O 1
ATOM 1203 N N . THR A 1 150 ? 18.156 -30.406 -17.75 1 94.62 150 THR A N 1
ATOM 1204 C CA . THR A 1 150 ? 17 -29.609 -17.375 1 94.62 150 THR A CA 1
ATOM 1205 C C . THR A 1 150 ? 17.438 -28.234 -16.891 1 94.62 150 THR A C 1
ATOM 1207 O O . THR A 1 150 ? 18.094 -28.109 -15.852 1 94.62 150 THR A O 1
ATOM 1210 N N . PRO A 1 151 ? 17.078 -27.172 -17.609 1 93.62 151 PRO A N 1
ATOM 1211 C CA . PRO A 1 151 ? 17.438 -25.844 -17.125 1 93.62 151 PRO A CA 1
ATOM 1212 C C . PRO A 1 151 ? 16.719 -25.469 -15.836 1 93.62 151 PRO A C 1
ATOM 1214 O O . PRO A 1 151 ? 15.539 -25.797 -15.664 1 93.62 151 PRO A O 1
ATOM 1217 N N . VAL A 1 152 ? 17.438 -24.828 -14.938 1 94.81 152 VAL A N 1
ATOM 1218 C CA . VAL A 1 152 ? 16.844 -24.25 -13.727 1 94.81 152 VAL A CA 1
ATOM 1219 C C . VAL A 1 152 ? 16.609 -22.766 -13.922 1 94.81 152 VAL A C 1
ATOM 1221 O O . VAL A 1 152 ? 17.531 -22.016 -14.273 1 94.81 152 VAL A O 1
ATOM 1224 N N . ILE A 1 153 ? 15.383 -22.344 -13.75 1 92.62 153 ILE A N 1
ATOM 1225 C CA . ILE A 1 153 ? 15.023 -20.938 -13.914 1 92.62 153 ILE A CA 1
ATOM 1226 C C . ILE A 1 153 ? 14.852 -20.297 -12.539 1 92.62 153 ILE A C 1
ATOM 1228 O O . ILE A 1 153 ? 14.258 -20.891 -11.633 1 92.62 153 ILE A O 1
ATOM 1232 N N . ASP A 1 154 ? 15.453 -19.125 -12.336 1 92.12 154 ASP A N 1
ATOM 1233 C CA . ASP A 1 154 ? 15.234 -18.312 -11.148 1 92.12 154 ASP A CA 1
ATOM 1234 C C . ASP A 1 154 ? 14.117 -17.297 -11.375 1 92.12 154 ASP A C 1
ATOM 1236 O O . ASP A 1 154 ? 14.312 -16.297 -12.055 1 92.12 154 ASP A O 1
ATOM 1240 N N . LEU A 1 155 ? 12.984 -17.562 -10.672 1 89.75 155 LEU A N 1
ATOM 1241 C CA . LEU A 1 155 ? 11.797 -16.734 -10.906 1 89.75 155 LEU A CA 1
ATOM 1242 C C . LEU A 1 155 ? 11.742 -15.578 -9.922 1 89.75 155 LEU A C 1
ATOM 1244 O O . LEU A 1 155 ? 10.719 -14.898 -9.812 1 89.75 155 LEU A O 1
ATOM 1248 N N . THR A 1 156 ? 12.828 -15.258 -9.203 1 87.62 156 THR A N 1
ATOM 1249 C CA . THR A 1 156 ? 12.867 -14.219 -8.18 1 87.62 156 THR A CA 1
ATOM 1250 C C . THR A 1 156 ? 12.516 -12.859 -8.773 1 87.62 156 THR A C 1
ATOM 1252 O O . THR A 1 156 ? 11.82 -12.062 -8.148 1 87.62 156 THR A O 1
ATOM 1255 N N . ARG A 1 157 ? 12.93 -12.594 -9.938 1 81.81 157 ARG A N 1
ATOM 1256 C CA . ARG A 1 157 ? 12.703 -11.305 -10.586 1 81.81 157 ARG A CA 1
ATOM 1257 C C . ARG A 1 157 ? 11.219 -11.062 -10.82 1 81.81 157 ARG A C 1
ATOM 1259 O O . ARG A 1 157 ? 10.758 -9.914 -10.812 1 81.81 157 ARG A O 1
ATOM 1266 N N . PHE A 1 158 ? 10.508 -12.125 -11.008 1 83.94 158 PHE A N 1
ATOM 1267 C CA . PHE A 1 158 ? 9.062 -11.992 -11.18 1 83.94 158 PHE A CA 1
ATOM 1268 C C . PHE A 1 158 ? 8.398 -11.586 -9.875 1 83.94 158 PHE A C 1
ATOM 1270 O O . PHE A 1 158 ? 7.453 -10.789 -9.875 1 83.94 158 PHE A O 1
ATOM 1277 N N . VAL A 1 159 ? 8.93 -12.055 -8.828 1 83.25 159 VAL A N 1
ATOM 1278 C CA . VAL A 1 159 ? 8.414 -11.664 -7.52 1 83.25 159 VAL A CA 1
ATOM 1279 C C . VAL A 1 159 ? 8.789 -10.211 -7.23 1 83.25 159 VAL A C 1
ATOM 1281 O O . VAL A 1 159 ? 8.023 -9.477 -6.602 1 83.25 159 VAL A O 1
ATOM 1284 N N . ASP A 1 160 ? 9.938 -9.781 -7.77 1 79.56 160 ASP A N 1
ATOM 1285 C CA . ASP A 1 160 ? 10.367 -8.398 -7.613 1 79.56 160 ASP A CA 1
ATOM 1286 C C . ASP A 1 160 ? 9.367 -7.434 -8.242 1 79.56 160 ASP A C 1
ATOM 1288 O O . ASP A 1 160 ? 9.195 -6.309 -7.766 1 79.56 160 ASP A O 1
ATOM 1292 N N . LEU A 1 161 ? 8.805 -7.883 -9.32 1 83.31 161 LEU A N 1
ATOM 1293 C CA . LEU A 1 161 ? 7.789 -7.047 -9.953 1 83.31 161 LEU A CA 1
ATOM 1294 C C . LEU A 1 161 ? 6.656 -6.73 -8.984 1 83.31 161 LEU A C 1
ATOM 1296 O O . LEU A 1 161 ? 6.086 -5.641 -9.023 1 83.31 161 LEU A O 1
ATOM 1300 N N . PHE A 1 162 ? 6.438 -7.66 -8.164 1 81 162 PHE A N 1
ATOM 1301 C CA . PHE A 1 162 ? 5.434 -7.445 -7.125 1 81 162 PHE A CA 1
ATOM 1302 C C . PHE A 1 162 ? 5.816 -6.273 -6.23 1 81 162 PHE A C 1
ATOM 1304 O O . PHE A 1 162 ? 4.977 -5.438 -5.898 1 81 162 PHE A O 1
ATOM 1311 N N . ASP A 1 163 ? 7.027 -6.172 -5.875 1 82.56 163 ASP A N 1
ATOM 1312 C CA . ASP A 1 163 ? 7.516 -5.066 -5.059 1 82.56 163 ASP A CA 1
ATOM 1313 C C . ASP A 1 163 ? 7.336 -3.73 -5.777 1 82.56 163 ASP A C 1
ATOM 1315 O O . ASP A 1 163 ? 6.969 -2.729 -5.16 1 82.56 163 ASP A O 1
ATOM 1319 N N . TRP A 1 164 ? 7.605 -3.766 -6.988 1 84.19 164 TRP A N 1
ATOM 1320 C CA . TRP A 1 164 ? 7.453 -2.555 -7.789 1 84.19 164 TRP A CA 1
ATOM 1321 C C . TRP A 1 164 ? 5.988 -2.133 -7.863 1 84.19 164 TRP A C 1
ATOM 1323 O O . TRP A 1 164 ? 5.676 -0.941 -7.789 1 84.19 164 TRP A O 1
ATOM 1333 N N . MET A 1 165 ? 5.164 -3.105 -8 1 85.5 165 MET A N 1
ATOM 1334 C CA . MET A 1 165 ? 3.732 -2.826 -8.07 1 85.5 165 MET A CA 1
ATOM 1335 C C . MET A 1 165 ? 3.232 -2.223 -6.762 1 85.5 165 MET A C 1
ATOM 1337 O O . MET A 1 165 ? 2.467 -1.256 -6.77 1 85.5 165 MET A O 1
ATOM 1341 N N . VAL A 1 166 ? 3.646 -2.771 -5.719 1 84 166 VAL A N 1
ATOM 1342 C CA . VAL A 1 166 ? 3.24 -2.285 -4.406 1 84 166 VAL A CA 1
ATOM 1343 C C . VAL A 1 166 ? 3.783 -0.875 -4.184 1 84 166 VAL A C 1
ATOM 1345 O O . VAL A 1 166 ? 3.062 0.007 -3.709 1 84 166 VAL A O 1
ATOM 1348 N N . ALA A 1 167 ? 5.031 -0.65 -4.539 1 87.69 167 ALA A N 1
ATOM 1349 C CA . ALA A 1 167 ? 5.652 0.662 -4.395 1 87.69 167 ALA A CA 1
ATOM 1350 C C . ALA A 1 167 ? 4.926 1.71 -5.234 1 87.69 167 ALA A C 1
ATOM 1352 O O . ALA A 1 167 ? 4.684 2.826 -4.77 1 87.69 167 ALA A O 1
ATOM 1353 N N . ALA A 1 168 ? 4.633 1.334 -6.43 1 86.56 168 ALA A N 1
ATOM 1354 C CA . ALA A 1 168 ? 3.895 2.242 -7.305 1 86.56 168 ALA A CA 1
ATOM 1355 C C . ALA A 1 168 ? 2.529 2.58 -6.711 1 86.56 168 ALA A C 1
ATOM 1357 O O . ALA A 1 168 ? 2.105 3.738 -6.734 1 86.56 168 ALA A O 1
ATOM 1358 N N . ASP A 1 169 ? 1.879 1.635 -6.199 1 85.94 169 ASP A N 1
ATOM 1359 C CA . ASP A 1 169 ? 0.574 1.821 -5.574 1 85.94 169 ASP A CA 1
ATOM 1360 C C . ASP A 1 169 ? 0.666 2.777 -4.387 1 85.94 169 ASP A C 1
ATOM 1362 O O . ASP A 1 169 ? -0.194 3.643 -4.211 1 85.94 169 ASP A O 1
ATOM 1366 N N . ARG A 1 170 ? 1.661 2.59 -3.574 1 88.25 170 ARG A N 1
ATOM 1367 C CA . ARG A 1 170 ? 1.87 3.451 -2.414 1 88.25 170 ARG A CA 1
ATOM 1368 C C . ARG A 1 170 ? 2.049 4.906 -2.84 1 88.25 170 ARG A C 1
ATOM 1370 O O . ARG A 1 170 ? 1.52 5.816 -2.197 1 88.25 170 ARG A O 1
ATOM 1377 N N . PHE A 1 171 ? 2.703 5.148 -3.908 1 89 171 PHE A N 1
ATOM 1378 C CA . PHE A 1 171 ? 2.854 6.523 -4.371 1 89 171 PHE A CA 1
ATOM 1379 C C . PHE A 1 171 ? 1.535 7.051 -4.926 1 89 171 PHE A C 1
ATOM 1381 O O . PHE A 1 171 ? 1.114 8.164 -4.586 1 89 171 PHE A O 1
ATOM 1388 N N . VAL A 1 172 ? 0.955 6.293 -5.75 1 87.44 172 VAL A N 1
ATOM 1389 C CA . VAL A 1 172 ? -0.236 6.766 -6.449 1 87.44 172 VAL A CA 1
ATOM 1390 C C . VAL A 1 172 ? -1.35 7.043 -5.441 1 87.44 172 VAL A C 1
ATOM 1392 O O . VAL A 1 172 ? -2.09 8.023 -5.578 1 87.44 172 VAL A O 1
ATOM 1395 N N . ARG A 1 173 ? -1.391 6.316 -4.387 1 88.38 173 ARG A N 1
ATOM 1396 C CA . ARG A 1 173 ? -2.498 6.434 -3.445 1 88.38 173 ARG A CA 1
ATOM 1397 C C . ARG A 1 173 ? -2.146 7.383 -2.303 1 88.38 173 ARG A C 1
ATOM 1399 O O . ARG A 1 173 ? -3.023 8.055 -1.753 1 88.38 173 ARG A O 1
ATOM 1406 N N . PHE A 1 174 ? -0.865 7.445 -1.917 1 91.12 174 PHE A N 1
ATOM 1407 C CA . PHE A 1 174 ? -0.535 8.156 -0.689 1 91.12 174 PHE A CA 1
ATOM 1408 C C . PHE A 1 174 ? 0.553 9.195 -0.94 1 91.12 174 PHE A C 1
ATOM 1410 O O . PHE A 1 174 ? 0.929 9.938 -0.033 1 91.12 174 PHE A O 1
ATOM 1417 N N . GLY A 1 175 ? 1.067 9.219 -2.172 1 90.5 175 GLY A N 1
ATOM 1418 C CA . GLY A 1 175 ? 2.096 10.188 -2.512 1 90.5 175 GLY A CA 1
ATOM 1419 C C . GLY A 1 175 ? 3.453 9.852 -1.926 1 90.5 175 GLY A C 1
ATOM 1420 O O . GLY A 1 175 ? 4.305 10.727 -1.771 1 90.5 175 GLY A O 1
ATOM 1421 N N . ASP A 1 176 ? 3.697 8.617 -1.577 1 92.25 176 ASP A N 1
ATOM 1422 C CA . ASP A 1 176 ? 4.961 8.188 -0.985 1 92.25 176 ASP A CA 1
ATOM 1423 C C . ASP A 1 176 ? 5.77 7.348 -1.97 1 92.25 176 ASP A C 1
ATOM 1425 O O . ASP A 1 176 ? 5.461 6.176 -2.193 1 92.25 176 ASP A O 1
ATOM 1429 N N . ALA A 1 177 ? 6.828 7.918 -2.471 1 92.31 177 ALA A N 1
ATOM 1430 C CA . ALA A 1 177 ? 7.617 7.238 -3.496 1 92.31 177 ALA A CA 1
ATOM 1431 C C . ALA A 1 177 ? 8.891 6.648 -2.902 1 92.31 177 ALA A C 1
ATOM 1433 O O . ALA A 1 177 ? 9.812 6.266 -3.635 1 92.31 177 ALA A O 1
ATOM 1434 N N . ARG A 1 178 ? 9 6.551 -1.68 1 89.56 178 ARG A N 1
ATOM 1435 C CA . ARG A 1 178 ? 10.234 6.117 -1.033 1 89.56 178 ARG A CA 1
ATOM 1436 C C . ARG A 1 178 ? 10.578 4.684 -1.421 1 89.56 178 ARG A C 1
ATOM 1438 O O . ARG A 1 178 ? 11.75 4.359 -1.657 1 89.56 178 ARG A O 1
ATOM 1445 N N . ASP A 1 179 ? 9.57 3.836 -1.457 1 90 179 ASP A N 1
ATOM 1446 C CA . ASP A 1 179 ? 9.82 2.443 -1.818 1 90 179 ASP A CA 1
ATOM 1447 C C . ASP A 1 179 ? 10.312 2.328 -3.258 1 90 179 ASP A C 1
ATOM 1449 O O . ASP A 1 179 ? 11.18 1.509 -3.559 1 90 179 ASP A O 1
ATOM 1453 N N . LEU A 1 180 ? 9.719 3.131 -4.129 1 89.75 180 LEU A N 1
ATOM 1454 C CA . LEU A 1 180 ? 10.188 3.16 -5.508 1 89.75 180 LEU A CA 1
ATOM 1455 C C . LEU A 1 180 ? 11.648 3.605 -5.574 1 89.75 180 LEU A C 1
ATOM 1457 O O . LEU A 1 180 ? 12.445 3.027 -6.316 1 89.75 180 LEU A O 1
ATOM 1461 N N . ALA A 1 181 ? 11.922 4.637 -4.848 1 92.75 181 ALA A N 1
ATOM 1462 C CA . ALA A 1 181 ? 13.297 5.133 -4.785 1 92.75 181 ALA A CA 1
ATOM 1463 C C . ALA A 1 181 ? 14.25 4.051 -4.289 1 92.75 181 ALA A C 1
ATOM 1465 O O . ALA A 1 181 ? 15.344 3.879 -4.836 1 92.75 181 ALA A O 1
ATOM 1466 N N . GLN A 1 182 ? 13.836 3.348 -3.33 1 91.06 182 GLN A N 1
ATOM 1467 C CA . GLN A 1 182 ? 14.664 2.287 -2.762 1 91.06 182 GLN A CA 1
ATOM 1468 C C . GLN A 1 182 ? 14.914 1.178 -3.781 1 91.06 182 GLN A C 1
ATOM 1470 O O . GLN A 1 182 ? 16.031 0.659 -3.885 1 91.06 182 GLN A O 1
ATOM 1475 N N . LEU A 1 183 ? 13.867 0.77 -4.453 1 86.5 183 LEU A N 1
ATOM 1476 C CA . LEU A 1 183 ? 14 -0.253 -5.484 1 86.5 183 LEU A CA 1
ATOM 1477 C C . LEU A 1 183 ? 14.977 0.19 -6.57 1 86.5 183 LEU A C 1
ATOM 1479 O O . LEU A 1 183 ? 15.781 -0.611 -7.051 1 86.5 183 LEU A O 1
ATOM 1483 N N . LEU A 1 184 ? 14.93 1.448 -6.945 1 87 184 LEU A N 1
ATOM 1484 C CA . LEU A 1 184 ? 15.852 1.986 -7.934 1 87 184 LEU A CA 1
ATOM 1485 C C . LEU A 1 184 ? 17.281 2.012 -7.387 1 87 184 LEU A C 1
ATOM 1487 O O . LEU A 1 184 ? 18.234 1.736 -8.117 1 87 184 LEU A O 1
ATOM 1491 N N . HIS A 1 185 ? 17.375 2.336 -6.133 1 88.38 185 HIS A N 1
ATOM 1492 C CA . HIS A 1 185 ? 18.688 2.32 -5.504 1 88.38 185 HIS A CA 1
ATOM 1493 C C . HIS A 1 185 ? 19.281 0.917 -5.504 1 88.38 185 HIS A C 1
ATOM 1495 O O . HIS A 1 185 ? 20.469 0.743 -5.773 1 88.38 185 HIS A O 1
ATOM 1501 N N . GLU A 1 186 ? 18.469 -0.028 -5.188 1 83.62 186 GLU A N 1
ATOM 1502 C CA . GLU A 1 186 ? 18.922 -1.416 -5.191 1 83.62 186 GLU A CA 1
ATOM 1503 C C . GLU A 1 186 ? 19.344 -1.854 -6.59 1 83.62 186 GLU A C 1
ATOM 1505 O O . GLU A 1 186 ? 20.359 -2.549 -6.75 1 83.62 186 GLU A O 1
ATOM 1510 N N . ARG A 1 187 ? 18.578 -1.503 -7.488 1 79.75 187 ARG A N 1
ATOM 1511 C CA . ARG A 1 187 ? 18.938 -1.791 -8.875 1 79.75 187 ARG A CA 1
ATOM 1512 C C . ARG A 1 187 ? 20.25 -1.126 -9.242 1 79.75 187 ARG A C 1
ATOM 1514 O O . ARG A 1 187 ? 21.109 -1.736 -9.898 1 79.75 187 ARG A O 1
ATOM 1521 N N . HIS A 1 188 ? 20.391 0.092 -8.883 1 84.44 188 HIS A N 1
ATOM 1522 C CA . HIS A 1 188 ? 21.625 0.829 -9.141 1 84.44 188 HIS A CA 1
ATOM 1523 C C . HIS A 1 188 ? 22.828 0.122 -8.523 1 84.44 188 HIS A C 1
ATOM 1525 O O . HIS A 1 188 ? 23.875 0.005 -9.156 1 84.44 188 HIS A O 1
ATOM 1531 N N . GLN A 1 189 ? 22.641 -0.373 -7.387 1 85.12 189 GLN A N 1
ATOM 1532 C CA . GLN A 1 189 ? 23.719 -1.04 -6.676 1 85.12 189 GLN A CA 1
ATOM 1533 C C . GLN A 1 189 ? 24.047 -2.385 -7.316 1 85.12 189 GLN A C 1
ATOM 1535 O O . GLN A 1 189 ? 25.203 -2.809 -7.312 1 85.12 189 GLN A O 1
ATOM 1540 N N . SER A 1 190 ? 23.094 -3.045 -7.816 1 78.06 190 SER A N 1
ATOM 1541 C CA . SER A 1 190 ? 23.281 -4.367 -8.406 1 78.06 190 SER A CA 1
ATOM 1542 C C . SER A 1 190 ? 24.125 -4.285 -9.68 1 78.06 190 SER A C 1
ATOM 1544 O O . SER A 1 190 ? 24.75 -5.273 -10.078 1 78.06 190 SER A O 1
ATOM 1546 N N . ILE A 1 191 ? 24.172 -3.145 -10.281 1 78.31 191 ILE A N 1
ATOM 1547 C CA . ILE A 1 191 ? 24.922 -3.008 -11.531 1 78.31 191 ILE A CA 1
ATOM 1548 C C . ILE A 1 191 ? 26.234 -2.285 -11.266 1 78.31 191 ILE A C 1
ATOM 1550 O O . ILE A 1 191 ? 26.891 -1.823 -12.203 1 78.31 191 ILE A O 1
ATOM 1554 N N . LYS A 1 192 ? 26.516 -2.145 -10.047 1 84.56 192 LYS A N 1
ATOM 1555 C CA . LYS A 1 192 ? 27.781 -1.501 -9.695 1 84.56 192 LYS A CA 1
ATOM 1556 C C . LYS A 1 192 ? 28.969 -2.252 -10.289 1 84.56 192 LYS A C 1
ATOM 1558 O O . LYS A 1 192 ? 29.078 -3.471 -10.141 1 84.56 192 LYS A O 1
ATOM 1563 N N . PRO A 1 193 ? 29.719 -1.533 -10.992 1 85.81 193 PRO A N 1
ATOM 1564 C CA . PRO A 1 193 ? 30.891 -2.203 -11.562 1 85.81 193 PRO A CA 1
ATOM 1565 C C . PRO A 1 193 ? 31.906 -2.6 -10.5 1 85.81 193 PRO A C 1
ATOM 1567 O O . PRO A 1 193 ? 31.922 -2.037 -9.406 1 85.81 193 PRO A O 1
ATOM 1570 N N . ASP A 1 194 ? 32.562 -3.678 -10.82 1 85.31 194 ASP A N 1
ATOM 1571 C CA . ASP A 1 194 ? 33.656 -4.074 -9.945 1 85.31 194 ASP A CA 1
ATOM 1572 C C . ASP A 1 194 ? 34.75 -2.99 -9.883 1 85.31 194 ASP A C 1
ATOM 1574 O O . ASP A 1 194 ? 35.406 -2.697 -10.883 1 85.31 194 ASP A O 1
ATOM 1578 N N . LEU A 1 195 ? 34.906 -2.371 -8.75 1 80.81 195 LEU A N 1
ATOM 1579 C CA . LEU A 1 195 ? 35.781 -1.221 -8.547 1 80.81 195 LEU A CA 1
ATOM 1580 C C . LEU A 1 195 ? 37.219 -1.576 -8.867 1 80.81 195 LEU A C 1
ATOM 1582 O O . LEU A 1 195 ? 38.031 -0.697 -9.18 1 80.81 195 LEU A O 1
ATOM 1586 N N . HIS A 1 196 ? 37.531 -2.867 -8.797 1 85.75 196 HIS A N 1
ATOM 1587 C CA . HIS A 1 196 ? 38.906 -3.291 -9.039 1 85.75 196 HIS A CA 1
ATOM 1588 C C . HIS A 1 196 ? 39.188 -3.418 -10.539 1 85.75 196 HIS A C 1
ATOM 1590 O O . HIS A 1 196 ? 40.312 -3.266 -10.977 1 85.75 196 HIS A O 1
ATOM 1596 N N . THR A 1 197 ? 38.188 -3.672 -11.305 1 88.94 197 THR A N 1
ATOM 1597 C CA . THR A 1 197 ? 38.406 -3.965 -12.719 1 88.94 197 THR A CA 1
ATOM 1598 C C . THR A 1 197 ? 37.75 -2.889 -13.594 1 88.94 197 THR A C 1
ATOM 1600 O O . THR A 1 197 ? 38.094 -2.77 -14.781 1 88.94 197 THR A O 1
ATOM 1603 N N . ALA A 1 198 ? 36.938 -2.141 -12.969 1 84.31 198 ALA A N 1
ATOM 1604 C CA . ALA A 1 198 ? 36.188 -1.205 -13.781 1 84.31 198 ALA A CA 1
ATOM 1605 C C . ALA A 1 198 ? 37 0.034 -14.117 1 84.31 198 ALA A C 1
ATOM 1607 O O . ALA A 1 198 ? 37.875 0.448 -13.344 1 84.31 198 ALA A O 1
ATOM 1608 N N . SER A 1 199 ? 36.844 0.578 -15.227 1 89.88 199 SER A N 1
ATOM 1609 C CA . SER A 1 199 ? 37.469 1.821 -15.648 1 89.88 199 SER A CA 1
ATOM 1610 C C . SER A 1 199 ? 36.906 3.02 -14.914 1 89.88 199 SER A C 1
ATOM 1612 O O . SER A 1 199 ? 35.812 2.93 -14.328 1 89.88 199 SER A O 1
ATOM 1614 N N . GLN A 1 200 ? 37.656 4.082 -14.836 1 86.56 200 GLN A N 1
ATOM 1615 C CA . GLN A 1 200 ? 37.156 5.312 -14.227 1 86.56 200 GLN A CA 1
ATOM 1616 C C . GLN A 1 200 ? 35.906 5.809 -14.922 1 86.56 200 GLN A C 1
ATOM 1618 O O . GLN A 1 200 ? 35 6.375 -14.281 1 86.56 200 GLN A O 1
ATOM 1623 N N . ALA A 1 201 ? 35.844 5.551 -16.234 1 87.19 201 ALA A N 1
ATOM 1624 C CA . ALA A 1 201 ? 34.688 5.957 -17.016 1 87.19 201 ALA A CA 1
ATOM 1625 C C . ALA A 1 201 ? 33.438 5.172 -16.594 1 87.19 201 ALA A C 1
ATOM 1627 O O . ALA A 1 201 ? 32.344 5.734 -16.5 1 87.19 201 ALA A O 1
ATOM 1628 N N . ASP A 1 202 ? 33.625 3.895 -16.266 1 86.25 202 ASP A N 1
ATOM 1629 C CA . ASP A 1 202 ? 32.5 3.039 -15.844 1 86.25 202 ASP A CA 1
ATOM 1630 C C . ASP A 1 202 ? 32 3.449 -14.469 1 86.25 202 ASP A C 1
ATOM 1632 O O . ASP A 1 202 ? 30.781 3.453 -14.227 1 86.25 202 ASP A O 1
ATOM 1636 N N . ILE A 1 203 ? 32.938 3.807 -13.68 1 87.44 203 ILE A N 1
ATOM 1637 C CA . ILE A 1 203 ? 32.594 4.223 -12.32 1 87.44 203 ILE A CA 1
ATOM 1638 C C . ILE A 1 203 ? 31.844 5.551 -12.367 1 87.44 203 ILE A C 1
ATOM 1640 O O . ILE A 1 203 ? 30.859 5.734 -11.656 1 87.44 203 ILE A O 1
ATOM 1644 N N . SER A 1 204 ? 32.344 6.465 -13.211 1 88.19 204 SER A N 1
ATOM 1645 C CA . SER A 1 204 ? 31.688 7.758 -13.352 1 88.19 204 SER A CA 1
ATOM 1646 C C . SER A 1 204 ? 30.297 7.602 -13.938 1 88.19 204 SER A C 1
ATOM 1648 O O . SER A 1 204 ? 29.344 8.266 -13.5 1 88.19 204 SER A O 1
ATOM 1650 N N . ALA A 1 205 ? 30.172 6.754 -14.914 1 84.88 205 ALA A N 1
ATOM 1651 C CA . ALA A 1 205 ? 28.859 6.496 -15.523 1 84.88 205 ALA A CA 1
ATOM 1652 C C . ALA A 1 205 ? 27.891 5.91 -14.5 1 84.88 205 ALA A C 1
ATOM 1654 O O . ALA A 1 205 ? 26.703 6.242 -14.516 1 84.88 205 ALA A O 1
ATOM 1655 N N . TRP A 1 206 ? 28.375 5.047 -13.68 1 86.81 206 TRP A N 1
ATOM 1656 C CA . TRP A 1 206 ? 27.562 4.441 -12.633 1 86.81 206 TRP A CA 1
ATOM 1657 C C . TRP A 1 206 ? 27.141 5.48 -11.602 1 86.81 206 TRP A C 1
ATOM 1659 O O . TRP A 1 206 ? 25.969 5.531 -11.203 1 86.81 206 TRP A O 1
ATOM 1669 N N . ASN A 1 207 ? 28.031 6.328 -11.273 1 86.69 207 ASN A N 1
ATOM 1670 C CA . ASN A 1 207 ? 27.75 7.352 -10.266 1 86.69 207 ASN A CA 1
ATOM 1671 C C . ASN A 1 207 ? 26.734 8.367 -10.773 1 86.69 207 ASN A C 1
ATOM 1673 O O . ASN A 1 207 ? 25.984 8.953 -9.984 1 86.69 207 ASN A O 1
ATOM 1677 N N . ASN A 1 208 ? 26.719 8.523 -12.109 1 85.88 208 ASN A N 1
ATOM 1678 C CA . ASN A 1 208 ? 25.828 9.531 -12.688 1 85.88 208 ASN A CA 1
ATOM 1679 C C . ASN A 1 208 ? 24.688 8.898 -13.461 1 85.88 208 ASN A C 1
ATOM 1681 O O . ASN A 1 208 ? 24.141 9.508 -14.391 1 85.88 208 ASN A O 1
ATOM 1685 N N . SER A 1 209 ? 24.406 7.758 -13.062 1 87.25 209 SER A N 1
ATOM 1686 C CA . SER A 1 209 ? 23.375 7.012 -13.781 1 87.25 209 SER A CA 1
ATOM 1687 C C . SER A 1 209 ? 22 7.656 -13.617 1 87.25 209 SER A C 1
ATOM 1689 O O . SER A 1 209 ? 21.703 8.203 -12.555 1 87.25 209 SER A O 1
ATOM 1691 N N . PRO A 1 210 ? 21.188 7.609 -14.672 1 86.94 210 PRO A N 1
ATOM 1692 C CA . PRO A 1 210 ? 19.812 8.094 -14.57 1 86.94 210 PRO A CA 1
ATOM 1693 C C . PRO A 1 210 ? 19.016 7.379 -13.477 1 86.94 210 PRO A C 1
ATOM 1695 O O . PRO A 1 210 ? 18.109 7.961 -12.891 1 86.94 210 PRO A O 1
ATOM 1698 N N . VAL A 1 211 ? 19.422 6.184 -13.156 1 88.12 211 VAL A N 1
ATOM 1699 C CA . VAL A 1 211 ? 18.734 5.395 -12.141 1 88.12 211 VAL A CA 1
ATOM 1700 C C . VAL A 1 211 ? 18.938 6.027 -10.766 1 88.12 211 VAL A C 1
ATOM 1702 O O . VAL A 1 211 ? 17.984 6.23 -10.016 1 88.12 211 VAL A O 1
ATOM 1705 N N . LYS A 1 212 ? 20.125 6.348 -10.516 1 91.06 212 LYS A N 1
ATOM 1706 C CA . LYS A 1 212 ? 20.469 6.969 -9.234 1 91.06 212 LYS A CA 1
ATOM 1707 C C . LYS A 1 212 ? 19.797 8.336 -9.102 1 91.06 212 LYS A C 1
ATOM 1709 O O . LYS A 1 212 ? 19.234 8.664 -8.055 1 91.06 212 LYS A O 1
ATOM 1714 N N . ARG A 1 213 ? 19.875 9.109 -10.133 1 92.12 213 ARG A N 1
ATOM 1715 C CA . ARG A 1 213 ? 19.297 10.445 -10.109 1 92.12 213 ARG A CA 1
ATOM 1716 C C . ARG A 1 213 ? 17.797 10.398 -9.898 1 92.12 213 ARG A C 1
ATOM 1718 O O . ARG A 1 213 ? 17.234 11.203 -9.148 1 92.12 213 ARG A O 1
ATOM 1725 N N . THR A 1 214 ? 17.188 9.516 -10.578 1 92.5 214 THR A N 1
ATOM 1726 C CA . THR A 1 214 ? 15.75 9.367 -10.438 1 92.5 214 THR A CA 1
ATOM 1727 C C . THR A 1 214 ? 15.383 8.953 -9.016 1 92.5 214 THR A C 1
ATOM 1729 O O . THR A 1 214 ? 14.414 9.461 -8.453 1 92.5 214 THR A O 1
ATOM 1732 N N . ALA A 1 215 ? 16.125 8.031 -8.461 1 93.12 215 ALA A N 1
ATOM 1733 C CA . ALA A 1 215 ? 15.891 7.598 -7.09 1 93.12 215 ALA A CA 1
ATOM 1734 C C . ALA A 1 215 ? 15.953 8.773 -6.121 1 93.12 215 ALA A C 1
ATOM 1736 O O . ALA A 1 215 ? 15.102 8.914 -5.246 1 93.12 215 ALA A O 1
ATOM 1737 N N . ASN A 1 216 ? 16.906 9.633 -6.316 1 94.31 216 ASN A N 1
ATOM 1738 C CA . ASN A 1 216 ? 17.047 10.805 -5.465 1 94.31 216 ASN A CA 1
ATOM 1739 C C . ASN A 1 216 ? 15.891 11.781 -5.637 1 94.31 216 ASN A C 1
ATOM 1741 O O . ASN A 1 216 ? 15.398 12.344 -4.66 1 94.31 216 ASN A O 1
ATOM 1745 N N . SER A 1 217 ? 15.508 11.961 -6.848 1 95.38 217 SER A N 1
ATOM 1746 C CA . SER A 1 217 ? 14.398 12.859 -7.125 1 95.38 217 SER A CA 1
ATOM 1747 C C . SER A 1 217 ? 13.094 12.336 -6.523 1 95.38 217 SER A C 1
ATOM 1749 O O . SER A 1 217 ? 12.273 13.109 -6.035 1 95.38 217 SER A O 1
ATOM 1751 N N . LEU A 1 218 ? 12.922 11.047 -6.605 1 95.44 218 LEU A N 1
ATOM 1752 C CA . LEU A 1 218 ? 11.734 10.43 -6.008 1 95.44 218 LEU A CA 1
ATOM 1753 C C . LEU A 1 218 ? 11.727 10.641 -4.496 1 95.44 218 LEU A C 1
ATOM 1755 O O . LEU A 1 218 ? 10.688 10.961 -3.92 1 95.44 218 LEU A O 1
ATOM 1759 N N . THR A 1 219 ? 12.867 10.477 -3.896 1 95 219 THR A N 1
ATOM 1760 C CA . THR A 1 219 ? 12.984 10.68 -2.459 1 95 219 THR A CA 1
ATOM 1761 C C . THR A 1 219 ? 12.664 12.125 -2.09 1 95 219 THR A C 1
ATOM 1763 O O . THR A 1 219 ? 11.898 12.375 -1.15 1 95 219 THR A O 1
ATOM 1766 N N . HIS A 1 220 ? 13.156 12.984 -2.828 1 96.06 220 HIS A N 1
ATOM 1767 C CA . HIS A 1 220 ? 12.953 14.398 -2.562 1 96.06 220 HIS A CA 1
ATOM 1768 C C . HIS A 1 220 ? 11.492 14.797 -2.764 1 96.06 220 HIS A C 1
ATOM 1770 O O . HIS A 1 220 ? 10.938 15.562 -1.971 1 96.06 220 HIS A O 1
ATOM 1776 N N . ALA A 1 221 ? 10.914 14.344 -3.818 1 96.38 221 ALA A N 1
ATOM 1777 C CA . ALA A 1 221 ? 9.508 14.641 -4.082 1 96.38 221 ALA A CA 1
ATOM 1778 C C . ALA A 1 221 ? 8.625 14.156 -2.938 1 96.38 221 ALA A C 1
ATOM 1780 O O . ALA A 1 221 ? 7.734 14.883 -2.48 1 96.38 221 ALA A O 1
ATOM 1781 N N . SER A 1 222 ? 8.891 12.961 -2.502 1 95.31 222 SER A N 1
ATOM 1782 C CA . SER A 1 222 ? 8.109 12.383 -1.415 1 95.31 222 SER A CA 1
ATOM 1783 C C . SER A 1 222 ? 8.25 13.203 -0.136 1 95.31 222 SER A C 1
ATOM 1785 O O . SER A 1 222 ? 7.262 13.438 0.564 1 95.31 222 SER A O 1
ATOM 1787 N N . GLN A 1 223 ? 9.43 13.594 0.136 1 95.25 223 GLN A N 1
ATOM 1788 C CA . GLN A 1 223 ? 9.695 14.383 1.332 1 95.25 223 GLN A CA 1
ATOM 1789 C C . GLN A 1 223 ? 8.977 15.727 1.271 1 95.25 223 GLN A C 1
ATOM 1791 O O . GLN A 1 223 ? 8.336 16.141 2.24 1 95.25 223 GLN A O 1
ATOM 1796 N N . ALA A 1 224 ? 9.117 16.359 0.15 1 97.31 224 ALA A N 1
ATOM 1797 C CA . ALA A 1 224 ? 8.516 17.672 -0.029 1 97.31 224 ALA A CA 1
ATOM 1798 C C . ALA A 1 224 ? 6.992 17.609 0.07 1 97.31 224 ALA A C 1
ATOM 1800 O O . ALA A 1 224 ? 6.359 18.484 0.671 1 97.31 224 ALA A O 1
ATOM 1801 N N . LEU A 1 225 ? 6.406 16.609 -0.516 1 97 225 LEU A N 1
ATOM 1802 C CA . LEU A 1 225 ? 4.961 16.422 -0.47 1 97 225 LEU A CA 1
ATOM 1803 C C . LEU A 1 225 ? 4.496 16.125 0.953 1 97 225 LEU A C 1
ATOM 1805 O O . LEU A 1 225 ? 3.473 16.656 1.395 1 97 225 LEU A O 1
ATOM 1809 N N . ARG A 1 226 ? 5.285 15.391 1.633 1 95.25 226 ARG A N 1
ATOM 1810 C CA . ARG A 1 226 ? 4.941 14.945 2.977 1 95.25 226 ARG A CA 1
ATOM 1811 C C . ARG A 1 226 ? 4.824 16.125 3.938 1 95.25 226 ARG A C 1
ATOM 1813 O O . ARG A 1 226 ? 3.945 16.141 4.801 1 95.25 226 ARG A O 1
ATOM 1820 N N . VAL A 1 227 ? 5.676 17.141 3.752 1 96.25 227 VAL A N 1
ATOM 1821 C CA . VAL A 1 227 ? 5.723 18.234 4.711 1 96.25 227 VAL A CA 1
ATOM 1822 C C . VAL A 1 227 ? 5.246 19.531 4.047 1 96.25 227 VAL A C 1
ATOM 1824 O O . VAL A 1 227 ? 5.539 20.625 4.527 1 96.25 227 VAL A O 1
ATOM 1827 N N . VAL A 1 228 ? 4.582 19.438 2.947 1 96.12 228 VAL A N 1
ATOM 1828 C CA . VAL A 1 228 ? 3.873 20.531 2.268 1 96.12 228 VAL A CA 1
ATOM 1829 C C . VAL A 1 228 ? 4.855 21.641 1.898 1 96.12 228 VAL A C 1
ATOM 1831 O O . VAL A 1 228 ? 4.719 22.766 2.354 1 96.12 228 VAL A O 1
ATOM 1834 N N . ARG A 1 229 ? 5.828 21.266 1.104 1 97.19 229 ARG A N 1
ATOM 1835 C CA . ARG A 1 229 ? 6.719 22.219 0.448 1 97.19 229 ARG A CA 1
ATOM 1836 C C . ARG A 1 229 ? 6.422 22.312 -1.045 1 97.19 229 ARG A C 1
ATOM 1838 O O . ARG A 1 229 ? 7.133 21.734 -1.862 1 97.19 229 ARG A O 1
ATOM 1845 N N . PRO A 1 230 ? 5.434 23.125 -1.4 1 97.19 230 PRO A N 1
ATOM 1846 C CA . PRO A 1 230 ? 4.91 23.094 -2.768 1 97.19 230 PRO A CA 1
ATOM 1847 C C . PRO A 1 230 ? 5.98 23.391 -3.816 1 97.19 230 PRO A C 1
ATOM 1849 O O . PRO A 1 230 ? 6.062 22.703 -4.832 1 97.19 230 PRO A O 1
ATOM 1852 N N . ALA A 1 231 ? 6.809 24.438 -3.596 1 96.19 231 ALA A N 1
ATOM 1853 C CA . ALA A 1 231 ? 7.832 24.797 -4.574 1 96.19 231 ALA A CA 1
ATOM 1854 C C . ALA A 1 231 ? 8.805 23.641 -4.797 1 96.19 231 ALA A C 1
ATOM 1856 O O . ALA A 1 231 ? 9.117 23.297 -5.941 1 96.19 231 ALA A O 1
ATOM 1857 N N . GLU A 1 232 ? 9.234 23.031 -3.719 1 96.88 232 GLU A N 1
ATOM 1858 C CA . GLU A 1 232 ? 10.141 21.875 -3.811 1 96.88 232 GLU A CA 1
ATOM 1859 C C . GLU A 1 232 ? 9.453 20.688 -4.465 1 96.88 232 GLU A C 1
ATOM 1861 O O . GLU A 1 232 ? 10.055 19.984 -5.277 1 96.88 232 GLU A O 1
ATOM 1866 N N . ALA A 1 233 ? 8.211 20.453 -4.062 1 97.69 233 ALA A N 1
ATOM 1867 C CA . ALA A 1 233 ? 7.453 19.328 -4.582 1 97.69 233 ALA A CA 1
ATOM 1868 C C . ALA A 1 233 ? 7.273 19.438 -6.094 1 97.69 233 ALA A C 1
ATOM 1870 O O . ALA A 1 233 ? 7.445 18.453 -6.816 1 97.69 233 ALA A O 1
ATOM 1871 N N . MET A 1 234 ? 6.957 20.609 -6.547 1 98.25 234 MET A N 1
ATOM 1872 C CA . MET A 1 234 ? 6.742 20.844 -7.977 1 98.25 234 MET A CA 1
ATOM 1873 C C . MET A 1 234 ? 8.039 20.656 -8.758 1 98.25 234 MET A C 1
ATOM 1875 O O . MET A 1 234 ? 8.055 19.969 -9.781 1 98.25 234 MET A O 1
ATOM 1879 N N . ALA A 1 235 ? 9.094 21.219 -8.242 1 98 235 ALA A N 1
ATOM 1880 C CA . ALA A 1 235 ? 10.383 21.109 -8.914 1 98 235 ALA A CA 1
ATOM 1881 C C . ALA A 1 235 ? 10.859 19.656 -8.953 1 98 235 ALA A C 1
ATOM 1883 O O . ALA A 1 235 ? 11.344 19.188 -9.984 1 98 235 ALA A O 1
ATOM 1884 N N . ALA A 1 236 ? 10.75 19 -7.824 1 97 236 ALA A N 1
ATOM 1885 C CA . ALA A 1 236 ? 11.156 17.594 -7.754 1 97 236 ALA A CA 1
ATOM 1886 C C . ALA A 1 236 ? 10.305 16.734 -8.68 1 97 236 ALA A C 1
ATOM 1888 O O . ALA A 1 236 ? 10.805 15.781 -9.289 1 97 236 ALA A O 1
ATOM 1889 N N . SER A 1 237 ? 9.016 17 -8.727 1 97.5 237 SER A N 1
ATOM 1890 C CA . SER A 1 237 ? 8.125 16.25 -9.617 1 97.5 237 SER A CA 1
ATOM 1891 C C . SER A 1 237 ? 8.523 16.422 -11.078 1 97.5 237 SER A C 1
ATOM 1893 O O . SER A 1 237 ? 8.469 15.477 -11.859 1 97.5 237 SER A O 1
ATOM 1895 N N . GLU A 1 238 ? 8.906 17.625 -11.406 1 97.94 238 GLU A N 1
ATOM 1896 C CA . GLU A 1 238 ? 9.383 17.891 -12.758 1 97.94 238 GLU A CA 1
ATOM 1897 C C . GLU A 1 238 ? 10.633 17.062 -13.07 1 97.94 238 GLU A C 1
ATOM 1899 O O . GLU A 1 238 ? 10.781 16.547 -14.18 1 97.94 238 GLU A O 1
ATOM 1904 N N . ARG A 1 239 ? 11.516 16.984 -12.18 1 96.19 239 ARG A N 1
ATOM 1905 C CA . ARG A 1 239 ? 12.727 16.188 -12.352 1 96.19 239 ARG A CA 1
ATOM 1906 C C . ARG A 1 239 ? 12.391 14.703 -12.531 1 96.19 239 ARG A C 1
ATOM 1908 O O . ARG A 1 239 ? 12.969 14.023 -13.375 1 96.19 239 ARG A O 1
ATOM 1915 N N . VAL A 1 240 ? 11.461 14.219 -11.734 1 95.38 240 VAL A N 1
ATOM 1916 C CA . VAL A 1 240 ? 11.047 12.828 -11.852 1 95.38 240 VAL A CA 1
ATOM 1917 C C . VAL A 1 240 ? 10.492 12.57 -13.25 1 95.38 240 VAL A C 1
ATOM 1919 O O . VAL A 1 240 ? 10.852 11.578 -13.891 1 95.38 240 VAL A O 1
ATOM 1922 N N . CYS A 1 241 ? 9.672 13.469 -13.703 1 95.12 241 CYS A N 1
ATOM 1923 C CA . CYS A 1 241 ? 9.039 13.305 -15.008 1 95.12 241 CYS A CA 1
ATOM 1924 C C . CYS A 1 241 ? 10.086 13.281 -16.109 1 95.12 241 CYS A C 1
ATOM 1926 O O . CYS A 1 241 ? 9.945 12.531 -17.094 1 95.12 241 CYS A O 1
ATOM 1928 N N . SER A 1 242 ? 11.117 13.984 -15.953 1 94 242 SER A N 1
ATOM 1929 C CA . SER A 1 242 ? 12.141 14.086 -16.984 1 94 242 SER A CA 1
ATOM 1930 C C . SER A 1 242 ? 13.117 12.914 -16.906 1 94 242 SER A C 1
ATOM 1932 O O . SER A 1 242 ? 13.656 12.484 -17.938 1 94 242 SER A O 1
ATOM 1934 N N . GLN A 1 243 ? 13.305 12.344 -15.734 1 91.62 243 GLN A N 1
ATOM 1935 C CA . GLN A 1 243 ? 14.375 11.383 -15.508 1 91.62 243 GLN A CA 1
ATOM 1936 C C . GLN A 1 243 ? 13.852 9.953 -15.57 1 91.62 243 GLN A C 1
ATOM 1938 O O . GLN A 1 243 ? 14.57 9.039 -15.992 1 91.62 243 GLN A O 1
ATOM 1943 N N . LEU A 1 244 ? 12.625 9.727 -15.148 1 88.12 244 LEU A N 1
ATOM 1944 C CA . LEU A 1 244 ? 12.109 8.391 -14.898 1 88.12 244 LEU A CA 1
ATOM 1945 C C . LEU A 1 244 ? 12.078 7.57 -16.188 1 88.12 244 LEU A C 1
ATOM 1947 O O . LEU A 1 244 ? 12.461 6.398 -16.188 1 88.12 244 LEU A O 1
ATOM 1951 N N . PRO A 1 245 ? 11.727 8.141 -17.344 1 84.44 245 PRO A N 1
ATOM 1952 C CA . PRO A 1 245 ? 11.711 7.348 -18.562 1 84.44 245 PRO A CA 1
ATOM 1953 C C . PRO A 1 245 ? 13.086 6.777 -18.922 1 84.44 245 PRO A C 1
ATOM 1955 O O . PRO A 1 245 ? 13.195 5.621 -19.328 1 84.44 245 PRO A O 1
ATOM 1958 N N . ALA A 1 246 ? 14.102 7.504 -18.688 1 83 246 ALA A N 1
ATOM 1959 C CA . ALA A 1 246 ? 15.461 7.043 -18.969 1 83 246 ALA A CA 1
ATOM 1960 C C . ALA A 1 246 ? 15.891 5.973 -17.969 1 83 246 ALA A C 1
ATOM 1962 O O . ALA A 1 246 ? 16.641 5.062 -18.312 1 83 246 ALA A O 1
ATOM 1963 N N . ALA A 1 247 ? 15.445 6.141 -16.797 1 82.38 247 ALA A N 1
ATOM 1964 C CA . ALA A 1 247 ? 15.812 5.188 -15.75 1 82.38 247 ALA A CA 1
ATOM 1965 C C . ALA A 1 247 ? 15.164 3.828 -15.984 1 82.38 247 ALA A C 1
ATOM 1967 O O . ALA A 1 247 ? 15.703 2.797 -15.57 1 82.38 247 ALA A O 1
ATOM 1968 N N . LEU A 1 248 ? 13.984 3.914 -16.594 1 75.75 248 LEU A N 1
ATOM 1969 C CA . LEU A 1 248 ? 13.25 2.672 -16.812 1 75.75 248 LEU A CA 1
ATOM 1970 C C . LEU A 1 248 ? 13.555 2.102 -18.203 1 75.75 248 LEU A C 1
ATOM 1972 O O . LEU A 1 248 ? 13.023 1.055 -18.578 1 75.75 248 LEU A O 1
ATOM 1976 N N . GLN A 1 249 ? 14.227 2.908 -18.953 1 68 249 GLN A N 1
ATOM 1977 C CA . GLN A 1 249 ? 14.57 2.391 -20.281 1 68 249 GLN A CA 1
ATOM 1978 C C . GLN A 1 249 ? 15.164 0.987 -20.172 1 68 249 GLN A C 1
ATOM 1980 O O . GLN A 1 249 ? 15.961 0.706 -19.281 1 68 249 GLN A O 1
ATOM 1985 N N . PRO A 1 250 ? 14.352 0.129 -20.922 1 52.94 250 PRO A N 1
ATOM 1986 C CA . PRO A 1 250 ? 14.672 -1.301 -20.938 1 52.94 250 PRO A CA 1
ATOM 1987 C C . PRO A 1 250 ? 16.172 -1.569 -21.047 1 52.94 250 PRO A C 1
ATOM 1989 O O . PRO A 1 250 ? 16.828 -1.078 -21.969 1 52.94 250 PRO A O 1
ATOM 1992 N N . SER A 1 251 ? 16.953 -1.257 -20.062 1 50.12 251 SER A N 1
ATOM 1993 C CA . SER A 1 251 ? 18.047 -2.188 -20.312 1 50.12 251 SER A CA 1
ATOM 1994 C C . SER A 1 251 ? 17.516 -3.57 -20.688 1 50.12 251 SER A C 1
ATOM 1996 O O . SER A 1 251 ? 16.344 -3.883 -20.438 1 50.12 251 SER A O 1
ATOM 1998 N N . GLN A 1 252 ? 18.172 -4.254 -21.547 1 46.72 252 GLN A N 1
ATOM 1999 C CA . GLN A 1 252 ? 17.828 -5.602 -22 1 46.72 252 GLN A CA 1
ATOM 2000 C C . GLN A 1 252 ? 16.969 -6.32 -20.953 1 46.72 252 GLN A C 1
ATOM 2002 O O . GLN A 1 252 ? 16.109 -7.117 -21.312 1 46.72 252 GLN A O 1
ATOM 2007 N N . VAL A 1 253 ? 17.172 -5.867 -19.703 1 46.19 253 VAL A N 1
ATOM 2008 C CA . VAL A 1 253 ? 16.672 -6.75 -18.656 1 46.19 253 VAL A CA 1
ATOM 2009 C C . VAL A 1 253 ? 15.352 -6.203 -18.109 1 46.19 253 VAL A C 1
ATOM 2011 O O . VAL A 1 253 ? 14.484 -6.969 -17.688 1 46.19 253 VAL A O 1
ATOM 2014 N N . LEU A 1 254 ? 15.234 -4.809 -18.047 1 53.03 254 LEU A N 1
ATOM 2015 C CA . LEU A 1 254 ? 13.977 -4.426 -17.406 1 53.03 254 LEU A CA 1
ATOM 2016 C C . LEU A 1 254 ? 12.828 -4.469 -18.406 1 53.03 254 LEU A C 1
ATOM 2018 O O . LEU A 1 254 ? 12.844 -3.76 -19.422 1 53.03 254 LEU A O 1
ATOM 2022 N N . ALA A 1 255 ? 11.984 -5.566 -18.375 1 58.38 255 ALA A N 1
ATOM 2023 C CA . ALA A 1 255 ? 10.859 -6.027 -19.172 1 58.38 255 ALA A CA 1
ATOM 2024 C C . ALA A 1 255 ? 9.742 -4.988 -19.203 1 58.38 255 ALA A C 1
ATOM 2026 O O . ALA A 1 255 ? 9.688 -4.102 -18.344 1 58.38 255 ALA A O 1
ATOM 2027 N N . GLN A 1 256 ? 8.992 -4.859 -20.219 1 63.19 256 GLN A N 1
ATOM 2028 C CA . GLN A 1 256 ? 7.809 -4.086 -20.578 1 63.19 256 GLN A CA 1
ATOM 2029 C C . GLN A 1 256 ? 6.941 -3.824 -19.344 1 63.19 256 GLN A C 1
ATOM 2031 O O . GLN A 1 256 ? 6.418 -2.723 -19.172 1 63.19 256 GLN A O 1
ATOM 2036 N N . PRO A 1 257 ? 7.008 -4.617 -18.391 1 67.75 257 PRO A N 1
ATOM 2037 C CA . PRO A 1 257 ? 6.125 -4.355 -17.25 1 67.75 257 PRO A CA 1
ATOM 2038 C C . PRO A 1 257 ? 6.605 -3.197 -16.391 1 67.75 257 PRO A C 1
ATOM 2040 O O . PRO A 1 257 ? 5.793 -2.438 -15.852 1 67.75 257 PRO A O 1
ATOM 2043 N N . PHE A 1 258 ? 7.805 -2.91 -16.422 1 73.62 258 PHE A N 1
ATOM 2044 C CA . PHE A 1 258 ? 8.328 -1.82 -15.602 1 73.62 258 PHE A CA 1
ATOM 2045 C C . PHE A 1 258 ? 8.055 -0.473 -16.266 1 73.62 258 PHE A C 1
ATOM 2047 O O . PHE A 1 258 ? 7.828 0.526 -15.578 1 73.62 258 PHE A O 1
ATOM 2054 N N . THR A 1 259 ? 7.996 -0.625 -17.562 1 74.06 259 THR A N 1
ATOM 2055 C CA . THR A 1 259 ? 7.703 0.591 -18.312 1 74.06 259 THR A CA 1
ATOM 2056 C C . THR A 1 259 ? 6.273 1.056 -18.062 1 74.06 259 THR A C 1
ATOM 2058 O O . THR A 1 259 ? 6.031 2.246 -17.859 1 74.06 259 THR A O 1
ATOM 2061 N N . LEU A 1 260 ? 5.363 0.137 -18.062 1 76 260 LEU A N 1
ATOM 2062 C CA . LEU A 1 260 ? 3.969 0.489 -17.828 1 76 260 LEU A CA 1
ATOM 2063 C C . LEU A 1 260 ? 3.775 0.982 -16.391 1 76 260 LEU A C 1
ATOM 2065 O O . LEU A 1 260 ? 2.982 1.896 -16.156 1 76 260 LEU A O 1
ATOM 2069 N N . LEU A 1 261 ? 4.441 0.361 -15.562 1 80 261 LEU A N 1
ATOM 2070 C CA . LEU A 1 261 ? 4.379 0.794 -14.172 1 80 261 LEU A CA 1
ATOM 2071 C C . LEU A 1 261 ? 4.934 2.207 -14.016 1 80 261 LEU A C 1
ATOM 2073 O O . LEU A 1 261 ? 4.371 3.021 -13.281 1 80 261 LEU A O 1
ATOM 2077 N N . GLY A 1 262 ? 6.012 2.473 -14.711 1 82.88 262 GLY A N 1
ATOM 2078 C CA . GLY A 1 262 ? 6.59 3.809 -14.719 1 82.88 262 GLY A CA 1
ATOM 2079 C C . GLY A 1 262 ? 5.637 4.867 -15.242 1 82.88 262 GLY A C 1
ATOM 2080 O O . GLY A 1 262 ? 5.547 5.961 -14.68 1 82.88 262 GLY A O 1
ATOM 2081 N N . GLN A 1 263 ? 4.949 4.5 -16.234 1 84 263 GLN A N 1
ATOM 2082 C CA . GLN A 1 263 ? 3.973 5.422 -16.797 1 84 263 GLN A CA 1
ATOM 2083 C C . GLN A 1 263 ? 2.857 5.73 -15.812 1 84 263 GLN A C 1
ATOM 2085 O O . GLN A 1 263 ? 2.4 6.871 -15.719 1 84 263 GLN A O 1
ATOM 2090 N N . HIS A 1 264 ? 2.498 4.754 -15.141 1 83.06 264 HIS A N 1
ATOM 2091 C CA . HIS A 1 264 ? 1.468 4.91 -14.125 1 83.06 264 HIS A CA 1
ATOM 2092 C C . HIS A 1 264 ? 1.913 5.883 -13.031 1 83.06 264 HIS A C 1
ATOM 2094 O O . HIS A 1 264 ? 1.125 6.715 -12.578 1 83.06 264 HIS A O 1
ATOM 2100 N N . VAL A 1 265 ? 3.094 5.863 -12.68 1 87.5 265 VAL A N 1
ATOM 2101 C CA . VAL A 1 265 ? 3.67 6.742 -11.672 1 87.5 265 VAL A CA 1
ATOM 2102 C C . VAL A 1 265 ? 3.779 8.164 -12.219 1 87.5 265 VAL A C 1
ATOM 2104 O O . VAL A 1 265 ? 3.439 9.133 -11.539 1 87.5 265 VAL A O 1
ATOM 2107 N N . LEU A 1 266 ? 4.152 8.219 -13.469 1 91.19 266 LEU A N 1
ATOM 2108 C CA . LEU A 1 266 ? 4.348 9.516 -14.109 1 91.19 266 LEU A CA 1
ATOM 2109 C C . LEU A 1 266 ? 3.027 10.273 -14.211 1 91.19 266 LEU A C 1
ATOM 2111 O O . LEU A 1 266 ? 3.002 11.508 -14.109 1 91.19 266 LEU A O 1
ATOM 2115 N N . GLU A 1 267 ? 2.018 9.562 -14.398 1 91.44 267 GLU A N 1
ATOM 2116 C CA . GLU A 1 267 ? 0.702 10.18 -14.516 1 91.44 267 GLU A CA 1
ATOM 2117 C C . GLU A 1 267 ? 0.318 10.914 -13.227 1 91.44 267 GLU A C 1
ATOM 2119 O O . GLU A 1 267 ? -0.447 11.883 -13.266 1 91.44 267 GLU A O 1
ATOM 2124 N N . SER A 1 268 ? 0.839 10.508 -12.141 1 92.38 268 SER A N 1
ATOM 2125 C CA . SER A 1 268 ? 0.525 11.117 -10.852 1 92.38 268 SER A CA 1
ATOM 2126 C C . SER A 1 268 ? 1.436 12.305 -10.562 1 92.38 268 SER A C 1
ATOM 2128 O O . SER A 1 268 ? 1.07 13.203 -9.805 1 92.38 268 SER A O 1
ATOM 2130 N N . PHE A 1 269 ? 2.598 12.32 -11.203 1 95.19 269 PHE A N 1
ATOM 2131 C CA . PHE A 1 269 ? 3.537 13.414 -10.977 1 95.19 269 PHE A CA 1
ATOM 2132 C C . PHE A 1 269 ? 3.287 14.555 -11.945 1 95.19 269 PHE A C 1
ATOM 2134 O O . PHE A 1 269 ? 3.494 15.727 -11.609 1 95.19 269 PHE A O 1
ATOM 2141 N N . THR A 1 270 ? 2.822 14.273 -13.07 1 96.44 270 THR A N 1
ATOM 2142 C CA . THR A 1 270 ? 2.775 15.203 -14.195 1 96.44 270 THR A CA 1
ATOM 2143 C C . THR A 1 270 ? 1.917 16.422 -13.852 1 96.44 270 THR A C 1
ATOM 2145 O O . THR A 1 270 ? 2.322 17.562 -14.094 1 96.44 270 THR A O 1
ATOM 2148 N N . PRO A 1 271 ? 0.775 16.234 -13.234 1 96.81 271 PRO A N 1
ATOM 2149 C CA . PRO A 1 271 ? -0.076 17.406 -12.969 1 96.81 271 PRO A CA 1
ATOM 2150 C C . PRO A 1 271 ? 0.559 18.391 -12 1 96.81 271 PRO A C 1
ATOM 2152 O O . PRO A 1 271 ? 0.164 19.562 -11.953 1 96.81 271 PRO A O 1
ATOM 2155 N N . ILE A 1 272 ? 1.533 17.969 -11.227 1 97.94 272 ILE A N 1
ATOM 2156 C CA . ILE A 1 272 ? 2.08 18.844 -10.195 1 97.94 272 ILE A CA 1
ATOM 2157 C C . ILE A 1 272 ? 3.541 19.156 -10.508 1 97.94 272 ILE A C 1
ATOM 2159 O O . ILE A 1 272 ? 4.285 19.609 -9.633 1 97.94 272 ILE A O 1
ATOM 2163 N N . ALA A 1 273 ? 3.947 18.875 -11.742 1 98.19 273 ALA A N 1
ATOM 2164 C CA . ALA A 1 273 ? 5.328 19.094 -12.164 1 98.19 273 ALA A CA 1
ATOM 2165 C C . ALA A 1 273 ? 5.516 20.516 -12.703 1 98.19 273 ALA A C 1
ATOM 2167 O O . ALA A 1 273 ? 4.766 20.953 -13.578 1 98.19 273 ALA A O 1
ATOM 2168 N N . LEU A 1 274 ? 6.48 21.25 -12.164 1 98.12 274 LEU A N 1
ATOM 2169 C CA . LEU A 1 274 ? 6.875 22.578 -12.633 1 98.12 274 LEU A CA 1
ATOM 2170 C C . LEU A 1 274 ? 8.297 22.906 -12.195 1 98.12 274 LEU A C 1
ATOM 2172 O O . LEU A 1 274 ? 8.602 22.906 -11 1 98.12 274 LEU A O 1
ATOM 2176 N N . ASP A 1 275 ? 9.141 23.156 -13.055 1 96.56 275 ASP A N 1
ATOM 2177 C CA . ASP A 1 275 ? 10.539 23.375 -12.695 1 96.56 275 ASP A CA 1
ATOM 2178 C C . ASP A 1 275 ? 10.727 24.703 -11.992 1 96.56 275 ASP A C 1
ATOM 2180 O O . ASP A 1 275 ? 9.859 25.578 -12.062 1 96.56 275 ASP A O 1
ATOM 2184 N N . GLU A 1 276 ? 11.836 24.906 -11.398 1 95.31 276 GLU A N 1
ATOM 2185 C CA . GLU A 1 276 ? 12.117 26.047 -10.547 1 95.31 276 GLU A CA 1
ATOM 2186 C C . GLU A 1 276 ? 12.117 27.344 -11.352 1 95.31 276 GLU A C 1
ATOM 2188 O O . GLU A 1 276 ? 11.625 28.375 -10.883 1 95.31 276 GLU A O 1
ATOM 2193 N N . GLN A 1 277 ? 12.703 27.312 -12.5 1 95.94 277 GLN A N 1
ATOM 2194 C CA . GLN A 1 277 ? 12.773 28.516 -13.336 1 95.94 277 GLN A CA 1
ATOM 2195 C C . GLN A 1 277 ? 11.383 28.969 -13.758 1 95.94 277 GLN A C 1
ATOM 2197 O O . GLN A 1 277 ? 11.07 30.156 -13.719 1 95.94 277 GLN A O 1
ATOM 2202 N N . ALA A 1 278 ? 10.609 28.031 -14.117 1 95.69 278 ALA A N 1
ATOM 2203 C CA . ALA A 1 278 ? 9.234 28.344 -14.516 1 95.69 278 ALA A CA 1
ATOM 2204 C C . ALA A 1 278 ? 8.445 28.938 -13.344 1 95.69 278 ALA A C 1
ATOM 2206 O O . ALA A 1 278 ? 7.605 29.812 -13.539 1 95.69 278 ALA A O 1
ATOM 2207 N N . GLN A 1 279 ? 8.656 28.516 -12.156 1 94.56 279 GLN A N 1
ATOM 2208 C CA . GLN A 1 279 ? 8 29.031 -10.961 1 94.56 279 GLN A CA 1
ATOM 2209 C C . GLN A 1 279 ? 8.336 30.5 -10.742 1 94.56 279 GLN A C 1
ATOM 2211 O O . GLN A 1 279 ? 7.473 31.281 -10.352 1 94.56 279 GLN A O 1
ATOM 2216 N N . ARG A 1 280 ? 9.547 30.828 -11.023 1 91.06 280 ARG A N 1
ATOM 2217 C CA . ARG A 1 280 ? 10.008 32.188 -10.836 1 91.06 280 ARG A CA 1
ATOM 2218 C C . ARG A 1 280 ? 9.5 33.094 -11.953 1 91.06 280 ARG A C 1
ATOM 2220 O O . ARG A 1 280 ? 9.117 34.25 -11.711 1 91.06 280 ARG A O 1
ATOM 2227 N N . ASP A 1 281 ? 9.438 32.562 -13.125 1 94.12 281 ASP A N 1
ATOM 2228 C CA . ASP A 1 281 ? 9.156 33.375 -14.312 1 94.12 281 ASP A CA 1
ATOM 2229 C C . ASP A 1 281 ? 7.66 33.625 -14.461 1 94.12 281 ASP A C 1
ATOM 2231 O O . ASP A 1 281 ? 7.25 34.656 -15.023 1 94.12 281 ASP A O 1
ATOM 2235 N N . ASP A 1 282 ? 6.898 32.719 -13.984 1 94.44 282 ASP A N 1
ATOM 2236 C CA . ASP A 1 282 ? 5.461 32.812 -14.219 1 94.44 282 ASP A CA 1
ATOM 2237 C C . ASP A 1 282 ? 4.676 32.469 -12.953 1 94.44 282 ASP A C 1
ATOM 2239 O O . ASP A 1 282 ? 4.18 31.359 -12.789 1 94.44 282 ASP A O 1
ATOM 2243 N N . PRO A 1 283 ? 4.449 33.469 -12.18 1 92.62 283 PRO A N 1
ATOM 2244 C CA . PRO A 1 283 ? 3.73 33.281 -10.922 1 92.62 283 PRO A CA 1
ATOM 2245 C C . PRO A 1 283 ? 2.309 32.75 -11.133 1 92.62 283 PRO A C 1
ATOM 2247 O O . PRO A 1 283 ? 1.791 32 -10.305 1 92.62 283 PRO A O 1
ATOM 2250 N N . LEU A 1 284 ? 1.701 33.125 -12.188 1 93.31 284 LEU A N 1
ATOM 2251 C CA . LEU A 1 284 ? 0.336 32.688 -12.453 1 93.31 284 LEU A CA 1
ATOM 2252 C C . LEU A 1 284 ? 0.3 31.203 -12.773 1 93.31 284 LEU A C 1
ATOM 2254 O O . LEU A 1 284 ? -0.596 30.484 -12.32 1 93.31 284 LEU A O 1
ATOM 2258 N N . GLN A 1 285 ? 1.237 30.797 -13.539 1 95 285 GLN A N 1
ATOM 2259 C CA . GLN A 1 285 ? 1.34 29.375 -13.82 1 95 285 GLN A CA 1
ATOM 2260 C C . GLN A 1 285 ? 1.63 28.578 -12.555 1 95 285 GLN A C 1
ATOM 2262 O O . GLN A 1 285 ? 1.1 27.484 -12.367 1 95 285 GLN A O 1
ATOM 2267 N N . THR A 1 286 ? 2.426 29.156 -11.734 1 95.75 286 THR A N 1
ATOM 2268 C CA . THR A 1 286 ? 2.764 28.516 -10.469 1 95.75 286 THR A CA 1
ATOM 2269 C C . THR A 1 286 ? 1.517 28.328 -9.609 1 95.75 286 THR A C 1
ATOM 2271 O O . THR A 1 286 ? 1.315 27.266 -9.023 1 95.75 286 THR A O 1
ATOM 2274 N N . LEU A 1 287 ? 0.7 29.359 -9.586 1 95.94 287 LEU A N 1
ATOM 2275 C CA . LEU A 1 287 ? -0.541 29.281 -8.82 1 95.94 287 LEU A CA 1
ATOM 2276 C C . LEU A 1 287 ? -1.464 28.219 -9.391 1 95.94 287 LEU A C 1
ATOM 2278 O O . LEU A 1 287 ? -2.143 27.5 -8.648 1 95.94 287 LEU A O 1
ATOM 2282 N N . ALA A 1 288 ? -1.45 28.078 -10.664 1 96.5 288 ALA A N 1
ATOM 2283 C CA . ALA A 1 288 ? -2.291 27.062 -11.305 1 96.5 288 ALA A CA 1
ATOM 2284 C C . ALA A 1 288 ? -1.838 25.656 -10.93 1 96.5 288 ALA A C 1
ATOM 2286 O O . ALA A 1 288 ? -2.666 24.781 -10.656 1 96.5 288 ALA A O 1
ATOM 2287 N N . VAL A 1 289 ? -0.578 25.453 -10.922 1 97.62 289 VAL A N 1
ATOM 2288 C CA . VAL A 1 289 ? -0.036 24.141 -10.586 1 97.62 289 VAL A CA 1
ATOM 2289 C C . VAL A 1 289 ? -0.245 23.859 -9.102 1 97.62 289 VAL A C 1
ATOM 2291 O O . VAL A 1 289 ? -0.526 22.719 -8.711 1 97.62 289 VAL A O 1
ATOM 2294 N N . GLU A 1 290 ? -0.121 24.859 -8.258 1 97.44 290 GLU A N 1
ATOM 2295 C CA . GLU A 1 290 ? -0.391 24.688 -6.832 1 97.44 290 GLU A CA 1
ATOM 2296 C C . GLU A 1 290 ? -1.847 24.312 -6.586 1 97.44 290 GLU A C 1
ATOM 2298 O O . GLU A 1 290 ? -2.145 23.547 -5.668 1 97.44 290 GLU A O 1
ATOM 2303 N N . GLN A 1 291 ? -2.711 24.922 -7.363 1 97.75 291 GLN A N 1
ATOM 2304 C CA . GLN A 1 291 ? -4.117 24.547 -7.258 1 97.75 291 GLN A CA 1
ATOM 2305 C C . GLN A 1 291 ? -4.316 23.062 -7.555 1 97.75 291 GLN A C 1
ATOM 2307 O O . GLN A 1 291 ? -5.066 22.375 -6.852 1 97.75 291 GLN A O 1
ATOM 2312 N N . ARG A 1 292 ? -3.662 22.578 -8.555 1 97.5 292 ARG A N 1
ATOM 2313 C CA . ARG A 1 292 ? -3.715 21.156 -8.883 1 97.5 292 ARG A CA 1
ATOM 2314 C C . ARG A 1 292 ? -3.104 20.312 -7.766 1 97.5 292 ARG A C 1
ATOM 2316 O O . ARG A 1 292 ? -3.561 19.203 -7.5 1 97.5 292 ARG A O 1
ATOM 2323 N N . LEU A 1 293 ? -2.07 20.891 -7.148 1 98.06 293 LEU A N 1
ATOM 2324 C CA . LEU A 1 293 ? -1.426 20.188 -6.039 1 98.06 293 LEU A CA 1
ATOM 2325 C C . LEU A 1 293 ? -2.391 20.031 -4.867 1 98.06 293 LEU A C 1
ATOM 2327 O O . LEU A 1 293 ? -2.369 19 -4.184 1 98.06 293 LEU A O 1
ATOM 2331 N N . ILE A 1 294 ? -3.252 21 -4.621 1 98.12 294 ILE A N 1
ATOM 2332 C CA . ILE A 1 294 ? -4.266 20.906 -3.576 1 98.12 294 ILE A CA 1
ATOM 2333 C C . ILE A 1 294 ? -5.223 19.766 -3.883 1 98.12 294 ILE A C 1
ATOM 2335 O O . ILE A 1 294 ? -5.512 18.938 -3.012 1 98.12 294 ILE A O 1
ATOM 2339 N N . THR A 1 295 ? -5.645 19.688 -5.102 1 96.94 295 THR A N 1
ATOM 2340 C CA . THR A 1 295 ? -6.527 18.609 -5.527 1 96.94 295 THR A CA 1
ATOM 2341 C C . THR A 1 295 ? -5.82 17.25 -5.418 1 96.94 295 THR A C 1
ATOM 2343 O O . THR A 1 295 ? -6.434 16.25 -5.039 1 96.94 295 THR A O 1
ATOM 2346 N N . TRP A 1 296 ? -4.57 17.297 -5.809 1 97.06 296 TRP A N 1
ATOM 2347 C CA . TRP A 1 296 ? -3.73 16.109 -5.703 1 97.06 296 TRP A CA 1
ATOM 2348 C C . TRP A 1 296 ? -3.721 15.578 -4.277 1 97.06 296 TRP A C 1
ATOM 2350 O O . TRP A 1 296 ? -3.883 14.383 -4.055 1 97.06 296 TRP A O 1
ATOM 2360 N N . TYR A 1 297 ? -3.564 16.422 -3.262 1 97.25 297 TYR A N 1
ATOM 2361 C CA . TYR A 1 297 ? -3.592 16.031 -1.854 1 97.25 297 TYR A CA 1
ATOM 2362 C C . TYR A 1 297 ? -4.953 15.469 -1.468 1 97.25 297 TYR A C 1
ATOM 2364 O O . TYR A 1 297 ? -5.039 14.445 -0.787 1 97.25 297 TYR A O 1
ATOM 2372 N N . MET A 1 298 ? -5.98 16.094 -1.942 1 96.69 298 MET A N 1
ATOM 2373 C CA . MET A 1 298 ? -7.34 15.695 -1.587 1 96.69 298 MET A CA 1
ATOM 2374 C C . MET A 1 298 ? -7.656 14.312 -2.148 1 96.69 298 MET A C 1
ATOM 2376 O O . MET A 1 298 ? -8.266 13.484 -1.464 1 96.69 298 MET A O 1
ATOM 2380 N N . GLU A 1 299 ? -7.25 14.078 -3.336 1 94.5 299 GLU A N 1
ATOM 2381 C CA . GLU A 1 299 ? -7.492 12.797 -3.986 1 94.5 299 GLU A CA 1
ATOM 2382 C C . GLU A 1 299 ? -6.797 11.656 -3.236 1 94.5 299 GLU A C 1
ATOM 2384 O O . GLU A 1 299 ? -7.242 10.508 -3.293 1 94.5 299 GLU A O 1
ATOM 2389 N N . ARG A 1 300 ? -5.82 11.984 -2.553 1 93.75 300 ARG A N 1
ATOM 2390 C CA . ARG A 1 300 ? -5.031 10.984 -1.834 1 93.75 300 ARG A CA 1
ATOM 2391 C C . ARG A 1 300 ? -5.324 11.031 -0.338 1 93.75 300 ARG A C 1
ATOM 2393 O O . ARG A 1 300 ? -4.566 10.492 0.466 1 93.75 300 ARG A O 1
ATOM 2400 N N . GLN A 1 301 ? -6.316 11.75 0.058 1 93.44 301 GLN A N 1
ATOM 2401 C CA . GLN A 1 301 ? -6.883 11.836 1.4 1 93.44 301 GLN A CA 1
ATOM 2402 C C . GLN A 1 301 ? -5.887 12.453 2.379 1 93.44 301 GLN A C 1
ATOM 2404 O O . GLN A 1 301 ? -5.812 12.039 3.539 1 93.44 301 GLN A O 1
ATOM 2409 N N . GLN A 1 302 ? -5.07 13.242 1.827 1 95.75 302 GLN A N 1
ATOM 2410 C CA . GLN A 1 302 ? -4.199 14.062 2.668 1 95.75 302 GLN A CA 1
ATOM 2411 C C . GLN A 1 302 ? -4.836 15.414 2.973 1 95.75 302 GLN A C 1
ATOM 2413 O O . GLN A 1 302 ? -4.363 16.453 2.498 1 95.75 302 GLN A O 1
ATOM 2418 N N . ILE A 1 303 ? -5.77 15.32 3.814 1 96.31 303 ILE A N 1
ATOM 2419 C CA . ILE A 1 303 ? -6.715 16.406 4.051 1 96.31 303 ILE A CA 1
ATOM 2420 C C . ILE A 1 303 ? -6.008 17.562 4.75 1 96.31 303 ILE A C 1
ATOM 2422 O O . ILE A 1 303 ? -6.191 18.719 4.379 1 96.31 303 ILE A O 1
ATOM 2426 N N . PHE A 1 304 ? -5.199 17.203 5.719 1 95.5 304 PHE A N 1
ATOM 2427 C CA . PHE A 1 304 ? -4.496 18.219 6.48 1 95.5 304 PHE A CA 1
ATOM 2428 C C . PHE A 1 304 ? -3.609 19.062 5.57 1 95.5 304 PHE A C 1
ATOM 2430 O O . PHE A 1 304 ? -3.65 20.297 5.617 1 95.5 304 PHE A O 1
ATOM 2437 N N . GLN A 1 305 ? -2.852 18.422 4.707 1 96.56 305 GLN A N 1
ATOM 2438 C CA . GLN A 1 305 ? -1.954 19.094 3.77 1 96.56 305 GLN A CA 1
ATOM 2439 C C . GLN A 1 305 ? -2.736 19.922 2.764 1 96.56 305 GLN A C 1
ATOM 2441 O O . GLN A 1 305 ? -2.336 21.047 2.441 1 96.56 305 GLN A O 1
ATOM 2446 N N . ALA A 1 306 ? -3.873 19.406 2.312 1 97.62 306 ALA A N 1
ATOM 2447 C CA . ALA A 1 306 ? -4.703 20.094 1.331 1 97.62 306 ALA A CA 1
ATOM 2448 C C . ALA A 1 306 ? -5.25 21.406 1.899 1 97.62 306 ALA A C 1
ATOM 2450 O O . ALA A 1 306 ? -5.184 22.453 1.246 1 97.62 306 ALA A O 1
ATOM 2451 N N . VAL A 1 307 ? -5.738 21.344 3.135 1 97.44 307 VAL A N 1
ATOM 2452 C CA . VAL A 1 307 ? -6.352 22.5 3.766 1 97.44 307 VAL A CA 1
ATOM 2453 C C . VAL A 1 307 ? -5.281 23.547 4.059 1 97.44 307 VAL A C 1
ATOM 2455 O O . VAL A 1 307 ? -5.496 24.75 3.828 1 97.44 307 VAL A O 1
ATOM 2458 N N . ALA A 1 308 ? -4.152 23.094 4.555 1 96.31 308 ALA A N 1
ATOM 2459 C CA . ALA A 1 308 ? -3.057 24.016 4.852 1 96.31 308 ALA A CA 1
ATOM 2460 C C . ALA A 1 308 ? -2.617 24.766 3.596 1 96.31 308 ALA A C 1
ATOM 2462 O O . ALA A 1 308 ? -2.492 26 3.607 1 96.31 308 ALA A O 1
ATOM 2463 N N . LEU A 1 309 ? -2.459 24.078 2.525 1 97.62 309 LEU A N 1
ATOM 2464 C CA . LEU A 1 309 ? -2.01 24.703 1.286 1 97.62 309 LEU A CA 1
ATOM 2465 C C . LEU A 1 309 ? -3.113 25.562 0.676 1 97.62 309 LEU A C 1
ATOM 2467 O O . LEU A 1 309 ? -2.842 26.625 0.115 1 97.62 309 LEU A O 1
ATOM 2471 N N . ALA A 1 310 ? -4.324 25.109 0.785 1 98 310 ALA A N 1
ATOM 2472 C CA . ALA A 1 310 ? -5.453 25.828 0.202 1 98 310 ALA A CA 1
ATOM 2473 C C . ALA A 1 310 ? -5.574 27.234 0.791 1 98 310 ALA A C 1
ATOM 2475 O O . ALA A 1 310 ? -5.805 28.203 0.063 1 98 310 ALA A O 1
ATOM 2476 N N . ARG A 1 311 ? -5.41 27.328 2.061 1 96.75 311 ARG A N 1
ATOM 2477 C CA . ARG A 1 311 ? -5.516 28.625 2.727 1 96.75 311 ARG A CA 1
ATOM 2478 C C . ARG A 1 311 ? -4.414 29.562 2.264 1 96.75 311 ARG A C 1
ATOM 2480 O O . ARG A 1 311 ? -4.676 30.734 1.957 1 96.75 311 ARG A O 1
ATOM 2487 N N . GLU A 1 312 ? -3.219 29.078 2.184 1 96.31 312 GLU A N 1
ATOM 2488 C CA . GLU A 1 312 ? -2.09 29.891 1.748 1 96.31 312 GLU A CA 1
ATOM 2489 C C . GLU A 1 312 ? -2.203 30.234 0.268 1 96.31 312 GLU A C 1
ATOM 2491 O O . GLU A 1 312 ? -1.847 31.344 -0.14 1 96.31 312 GLU A O 1
ATOM 2496 N N . TRP A 1 313 ? -2.689 29.297 -0.472 1 96.94 313 TRP A N 1
ATOM 2497 C CA . TRP A 1 313 ? -2.885 29.484 -1.905 1 96.94 313 TRP A CA 1
ATOM 2498 C C . TRP A 1 313 ? -3.896 30.594 -2.172 1 96.94 313 TRP A C 1
ATOM 2500 O O . TRP A 1 313 ? -3.697 31.422 -3.059 1 96.94 313 TRP A O 1
ATOM 2510 N N . LEU A 1 314 ? -4.957 30.625 -1.445 1 97.31 314 LEU A N 1
ATOM 2511 C CA . LEU A 1 314 ? -6 31.625 -1.627 1 97.31 314 LEU A CA 1
ATOM 2512 C C . LEU A 1 314 ? -5.449 33.031 -1.406 1 97.31 314 LEU A C 1
ATOM 2514 O O . LEU A 1 314 ? -5.785 33.969 -2.148 1 97.31 314 LEU A O 1
ATOM 2518 N N . VAL A 1 315 ? -4.598 33.188 -0.431 1 96.5 315 VAL A N 1
ATOM 2519 C CA . VAL A 1 315 ? -3.963 34.469 -0.17 1 96.5 315 VAL A CA 1
ATOM 2520 C C . VAL A 1 315 ? -3.098 34.875 -1.362 1 96.5 315 VAL A C 1
ATOM 2522 O O . VAL A 1 315 ? -3.18 36 -1.845 1 96.5 315 VAL A O 1
ATOM 2525 N N . SER A 1 316 ? -2.293 33.938 -1.852 1 96 316 SER A N 1
ATOM 2526 C CA . SER A 1 316 ? -1.437 34.219 -3.004 1 96 316 SER A CA 1
ATOM 2527 C C . SER A 1 316 ? -2.262 34.562 -4.242 1 96 316 SER A C 1
ATOM 2529 O O . SER A 1 316 ? -1.871 35.406 -5.043 1 96 316 SER A O 1
ATOM 2531 N N . TRP A 1 317 ? -3.361 33.844 -4.383 1 96.75 317 TRP A N 1
ATOM 2532 C CA . TRP A 1 317 ? -4.25 34.094 -5.516 1 96.75 317 TRP A CA 1
ATOM 2533 C C . TRP A 1 317 ? -4.828 35.5 -5.457 1 96.75 317 TRP A C 1
ATOM 2535 O O . TRP A 1 317 ? -4.871 36.219 -6.473 1 96.75 317 TRP A O 1
ATOM 2545 N N . VAL A 1 318 ? -5.242 35.969 -4.32 1 97.19 318 VAL A N 1
ATOM 2546 C CA . VAL A 1 318 ? -5.773 37.312 -4.133 1 97.19 318 VAL A CA 1
ATOM 2547 C C . VAL A 1 318 ? -4.684 38.344 -4.43 1 97.19 318 VAL A C 1
ATOM 2549 O O . VAL A 1 318 ? -4.941 39.344 -5.078 1 97.19 318 VAL A O 1
ATOM 2552 N N . MET A 1 319 ? -3.518 38.062 -3.969 1 96.56 319 MET A N 1
ATOM 2553 C CA . MET A 1 319 ? -2.391 38.938 -4.234 1 96.56 319 MET A CA 1
ATOM 2554 C C . MET A 1 319 ? -2.16 39.094 -5.73 1 96.56 319 MET A C 1
ATOM 2556 O O . MET A 1 319 ? -1.886 40.188 -6.211 1 96.56 319 MET A O 1
ATOM 2560 N N . ALA A 1 320 ? -2.305 38.062 -6.469 1 95.31 320 ALA A N 1
ATOM 2561 C CA . ALA A 1 320 ? -2.139 38.094 -7.918 1 95.31 320 ALA A CA 1
ATOM 2562 C C . ALA A 1 320 ? -3.223 38.938 -8.57 1 95.31 320 ALA A C 1
ATOM 2564 O O . ALA A 1 320 ? -2.959 39.688 -9.531 1 95.31 320 ALA A O 1
ATOM 2565 N N . GLN A 1 321 ? -4.414 38.906 -8.031 1 95.44 321 GLN A N 1
ATOM 2566 C CA . GLN A 1 321 ? -5.535 39.656 -8.594 1 95.44 321 GLN A CA 1
ATOM 2567 C C . GLN A 1 321 ? -5.328 41.156 -8.438 1 95.44 321 GLN A C 1
ATOM 2569 O O . GLN A 1 321 ? -5.812 41.938 -9.258 1 95.44 321 GLN A O 1
ATOM 2574 N N . ILE A 1 322 ? -4.57 41.562 -7.453 1 95.56 322 ILE A N 1
ATOM 2575 C CA . ILE A 1 322 ? -4.398 43 -7.203 1 95.56 322 ILE A CA 1
ATOM 2576 C C . ILE A 1 322 ? -3.037 43.438 -7.727 1 95.56 322 ILE A C 1
ATOM 2578 O O . ILE A 1 322 ? -2.531 44.5 -7.328 1 95.56 322 ILE A O 1
ATOM 2582 N N . GLY A 1 323 ? -2.346 42.5 -8.461 1 93.81 323 GLY A N 1
ATOM 2583 C CA . GLY A 1 323 ? -1.111 42.875 -9.141 1 93.81 323 GLY A CA 1
ATOM 2584 C C . GLY A 1 323 ? 0.128 42.625 -8.305 1 93.81 323 GLY A C 1
ATOM 2585 O O . GLY A 1 323 ? 1.207 43.125 -8.609 1 93.81 323 GLY A O 1
ATOM 2586 N N . TRP A 1 324 ? 0.023 41.875 -7.215 1 94.31 324 TRP A N 1
ATOM 2587 C CA . TRP A 1 324 ? 1.149 41.625 -6.328 1 94.31 324 TRP A CA 1
ATOM 2588 C C . TRP A 1 324 ? 1.66 40.188 -6.504 1 94.31 324 TRP A C 1
ATOM 2590 O O . TRP A 1 324 ? 2.074 39.562 -5.539 1 94.31 324 TRP A O 1
ATOM 2600 N N . ALA A 1 325 ? 1.569 39.688 -7.648 1 90.69 325 ALA A N 1
ATOM 2601 C CA . ALA A 1 325 ? 1.955 38.312 -7.91 1 90.69 325 ALA A CA 1
ATOM 2602 C C . ALA A 1 325 ? 3.434 38.062 -7.605 1 90.69 325 ALA A C 1
ATOM 2604 O O . ALA A 1 325 ? 3.828 36.969 -7.191 1 90.69 325 ALA A O 1
ATOM 2605 N N . GLY A 1 326 ? 4.23 39.031 -7.715 1 87.38 326 GLY A N 1
ATOM 2606 C CA . GLY A 1 326 ? 5.664 38.906 -7.492 1 87.38 326 GLY A CA 1
ATOM 2607 C C . GLY A 1 326 ? 6.051 39.062 -6.031 1 87.38 326 GLY A C 1
ATOM 2608 O O . GLY A 1 326 ? 7.215 38.875 -5.672 1 87.38 326 GLY A O 1
ATOM 2609 N N . ARG A 1 327 ? 5.094 39.25 -5.156 1 88.19 327 ARG A N 1
ATOM 2610 C CA . ARG A 1 327 ? 5.375 39.531 -3.748 1 88.19 327 ARG A CA 1
ATOM 2611 C C . ARG A 1 327 ? 4.723 38.469 -2.857 1 88.19 327 ARG A C 1
ATOM 2613 O O . ARG A 1 327 ? 4.473 38.719 -1.677 1 88.19 327 ARG A O 1
ATOM 2620 N N . THR A 1 328 ? 4.445 37.344 -3.375 1 88.88 328 THR A N 1
ATOM 2621 C CA . THR A 1 328 ? 3.623 36.375 -2.672 1 88.88 328 THR A CA 1
ATOM 2622 C C . THR A 1 328 ? 4.383 35.781 -1.491 1 88.88 328 THR A C 1
ATOM 2624 O O . THR A 1 328 ? 3.777 35.219 -0.573 1 88.88 328 THR A O 1
ATOM 2627 N N . LEU A 1 329 ? 5.699 35.938 -1.393 1 86.81 329 LEU A N 1
ATOM 2628 C CA . LEU A 1 329 ? 6.477 35.344 -0.317 1 86.81 329 LEU A CA 1
ATOM 2629 C C . LEU A 1 329 ? 6.91 36.406 0.7 1 86.81 329 LEU A C 1
ATOM 2631 O O . LEU A 1 329 ? 7.52 36.062 1.719 1 86.81 329 LEU A O 1
ATOM 2635 N N . GLN A 1 330 ? 6.578 37.594 0.378 1 88.06 330 GLN A N 1
ATOM 2636 C CA . GLN A 1 330 ? 6.918 38.688 1.308 1 88.06 330 GLN A CA 1
ATOM 2637 C C . GLN A 1 330 ? 5.957 38.688 2.494 1 88.06 330 GLN A C 1
ATOM 2639 O O . GLN A 1 330 ? 4.754 38.906 2.32 1 88.06 330 GLN A O 1
ATOM 2644 N N . LYS A 1 331 ? 6.453 38.562 3.566 1 88.38 331 LYS A N 1
ATOM 2645 C CA . LYS A 1 331 ? 5.672 38.438 4.793 1 88.38 331 LYS A CA 1
ATOM 2646 C C . LYS A 1 331 ? 4.746 39.625 5.004 1 88.38 331 LYS A C 1
ATOM 2648 O O . LYS A 1 331 ? 3.557 39.438 5.281 1 88.38 331 LYS A O 1
ATOM 2653 N N . GLU A 1 332 ? 5.305 40.781 4.906 1 90.31 332 GLU A N 1
ATOM 2654 C CA . GLU A 1 332 ? 4.535 42 5.18 1 90.31 332 GLU A CA 1
ATOM 2655 C C . GLU A 1 332 ? 3.365 42.125 4.207 1 90.31 332 GLU A C 1
ATOM 2657 O O . GLU A 1 332 ? 2.25 42.469 4.613 1 90.31 332 GLU A O 1
ATOM 2662 N N . ALA A 1 333 ? 3.672 41.906 2.92 1 92.69 333 ALA A N 1
ATOM 2663 C CA . ALA A 1 333 ? 2.631 42 1.899 1 92.69 333 ALA A CA 1
ATOM 2664 C C . ALA A 1 333 ? 1.525 41 2.146 1 92.69 333 ALA A C 1
ATOM 2666 O O . ALA A 1 333 ? 0.34 41.312 2.006 1 92.69 333 ALA A O 1
ATOM 2667 N N . ARG A 1 334 ? 1.897 39.844 2.527 1 93.12 334 ARG A N 1
ATOM 2668 C CA . ARG A 1 334 ? 0.931 38.781 2.789 1 93.12 334 ARG A CA 1
ATOM 2669 C C . ARG A 1 334 ? 0.048 39.125 3.982 1 93.12 334 ARG A C 1
ATOM 2671 O O . ARG A 1 334 ? -1.168 38.906 3.939 1 93.12 334 ARG A O 1
ATOM 2678 N N . GLU A 1 335 ? 0.664 39.625 4.977 1 92.44 335 GLU A N 1
ATOM 2679 C CA . GLU A 1 335 ? -0.072 39.969 6.18 1 92.44 335 GLU A CA 1
ATOM 2680 C C . GLU A 1 335 ? -1.104 41.062 5.887 1 92.44 335 GLU A C 1
ATOM 2682 O O . GLU A 1 335 ? -2.203 41.062 6.445 1 92.44 335 GLU A O 1
ATOM 2687 N N . GLN A 1 336 ? -0.7 41.969 5.082 1 94.06 336 GLN A N 1
ATOM 2688 C CA . GLN A 1 336 ? -1.622 43.031 4.707 1 94.06 336 GLN A CA 1
ATOM 2689 C C . GLN A 1 336 ? -2.857 42.469 4.008 1 94.06 336 GLN A C 1
ATOM 2691 O O . GLN A 1 336 ? -3.982 42.875 4.309 1 94.06 336 GLN A O 1
ATOM 2696 N N . VAL A 1 337 ? -2.615 41.594 3.105 1 95.5 337 VAL A N 1
ATOM 2697 C CA . VAL A 1 337 ? -3.719 41 2.354 1 95.5 337 VAL A CA 1
ATOM 2698 C C . VAL A 1 337 ? -4.59 40.156 3.287 1 95.5 337 VAL A C 1
ATOM 2700 O O . VAL A 1 337 ? -5.816 40.188 3.195 1 95.5 337 VAL A O 1
ATOM 2703 N N . GLU A 1 338 ? -4.02 39.375 4.191 1 95 338 GLU A N 1
ATOM 2704 C CA . GLU A 1 338 ? -4.762 38.594 5.156 1 95 338 GLU A CA 1
ATOM 2705 C C . GLU A 1 338 ? -5.645 39.469 6.039 1 95 338 GLU A C 1
ATOM 2707 O O . GLU A 1 338 ? -6.793 39.094 6.324 1 95 338 GLU A O 1
ATOM 2712 N N . ARG A 1 339 ? -5.09 40.562 6.43 1 93.81 339 ARG A N 1
ATOM 2713 C CA . ARG A 1 339 ? -5.852 41.5 7.25 1 93.81 339 ARG A CA 1
ATOM 2714 C C . ARG A 1 339 ? -7.016 42.094 6.469 1 93.81 339 ARG A C 1
ATOM 2716 O O . ARG A 1 339 ? -8.109 42.281 7.012 1 93.81 339 ARG A O 1
ATOM 2723 N N . ALA A 1 340 ? -6.719 42.438 5.254 1 95.12 340 ALA A N 1
ATOM 2724 C CA . ALA A 1 340 ? -7.77 42.969 4.406 1 95.12 340 ALA A CA 1
ATOM 2725 C C . ALA A 1 340 ? -8.906 41.969 4.215 1 95.12 340 ALA A C 1
ATOM 2727 O O . ALA A 1 340 ? -10.078 42.344 4.25 1 95.12 340 ALA A O 1
ATOM 2728 N N . LEU A 1 341 ? -8.547 40.75 4 1 95.25 341 LEU A N 1
ATOM 2729 C CA . LEU A 1 341 ? -9.539 39.688 3.861 1 95.25 341 LEU A CA 1
ATOM 2730 C C . LEU A 1 341 ? -10.305 39.5 5.164 1 95.25 341 LEU A C 1
ATOM 2732 O O . LEU A 1 341 ? -11.523 39.312 5.148 1 95.25 341 LEU A O 1
ATOM 2736 N N . GLY A 1 342 ? -9.594 39.5 6.234 1 92.69 342 GLY A N 1
ATOM 2737 C CA . GLY A 1 342 ? -10.227 39.375 7.539 1 92.69 342 GLY A CA 1
ATOM 2738 C C . GLY A 1 342 ? -11.227 40.5 7.812 1 92.69 342 GLY A C 1
ATOM 2739 O O . GLY A 1 342 ? -12.297 40.25 8.383 1 92.69 342 GLY A O 1
ATOM 2740 N N . ARG A 1 343 ? -10.836 41.688 7.473 1 91.81 343 ARG A N 1
ATOM 2741 C CA . ARG A 1 343 ? -11.727 42.812 7.625 1 91.81 343 ARG A CA 1
ATOM 2742 C C . ARG A 1 343 ? -13 42.625 6.805 1 91.81 343 ARG A C 1
ATOM 2744 O O . ARG A 1 343 ? -14.102 42.906 7.281 1 91.81 343 ARG A O 1
ATOM 2751 N N . GLN A 1 344 ? -12.781 42.219 5.574 1 91.38 344 GLN A N 1
ATOM 2752 C CA . GLN A 1 344 ? -13.93 41.969 4.711 1 91.38 344 GLN A CA 1
ATOM 2753 C C . GLN A 1 344 ? -14.891 40.969 5.336 1 91.38 344 GLN A C 1
ATOM 2755 O O . GLN A 1 344 ? -16.109 41.094 5.223 1 91.38 344 GLN A O 1
ATOM 2760 N N . VAL A 1 345 ? -14.383 39.938 5.953 1 90.31 345 VAL A N 1
ATOM 2761 C CA . VAL A 1 345 ? -15.188 38.938 6.629 1 90.31 345 VAL A CA 1
ATOM 2762 C C . VAL A 1 345 ? -15.969 39.562 7.773 1 90.31 345 VAL A C 1
ATOM 2764 O O . VAL A 1 345 ? -17.156 39.281 7.953 1 90.31 345 VAL A O 1
ATOM 2767 N N . GLN A 1 346 ? -15.312 40.406 8.523 1 89.06 346 GLN A N 1
ATOM 2768 C CA . GLN A 1 346 ? -15.945 41.062 9.664 1 89.06 346 GLN A CA 1
ATOM 2769 C C . GLN A 1 346 ? -17.031 42.062 9.211 1 89.06 346 GLN A C 1
ATOM 2771 O O . GLN A 1 346 ? -18.078 42.156 9.844 1 89.06 346 GLN A O 1
ATOM 2776 N N . LEU A 1 347 ? -16.766 42.75 8.172 1 87.19 347 LEU A N 1
ATOM 2777 C CA . LEU A 1 347 ? -17.75 43.688 7.621 1 87.19 347 LEU A CA 1
ATOM 2778 C C . LEU A 1 347 ? -19.016 42.969 7.199 1 87.19 347 LEU A C 1
ATOM 2780 O O . LEU A 1 347 ? -20.125 43.438 7.434 1 87.19 347 LEU A O 1
ATOM 2784 N N . ARG A 1 348 ? -18.828 41.844 6.691 1 86.56 348 ARG A N 1
ATOM 2785 C CA . ARG A 1 348 ? -19.969 41.031 6.242 1 86.56 348 ARG A CA 1
ATOM 2786 C C . ARG A 1 348 ? -20.766 40.5 7.43 1 86.56 348 ARG A C 1
ATOM 2788 O O . ARG A 1 348 ? -21.953 40.219 7.305 1 86.56 348 ARG A O 1
ATOM 2795 N N . ARG A 1 349 ? -20.016 40.375 8.461 1 86 349 ARG A N 1
ATOM 2796 C CA . ARG A 1 349 ? -20.688 39.906 9.672 1 86 349 ARG A CA 1
ATOM 2797 C C . ARG A 1 349 ? -21.281 41.094 10.445 1 86 349 ARG A C 1
ATOM 2799 O O . ARG A 1 349 ? -21.828 40.906 11.539 1 86 349 ARG A O 1
ATOM 2806 N N . GLY A 1 350 ? -21.094 42.312 9.992 1 83.19 350 GLY A N 1
ATOM 2807 C CA . GLY A 1 350 ? -21.75 43.469 10.562 1 83.19 350 GLY A CA 1
ATOM 2808 C C . GLY A 1 350 ? -20.875 44.219 11.57 1 83.19 350 GLY A C 1
ATOM 2809 O O . GLY A 1 350 ? -21.375 45.062 12.312 1 83.19 350 GLY A O 1
ATOM 2810 N N . LYS A 1 351 ? -19.609 43.906 11.656 1 83.56 351 LYS A N 1
ATOM 2811 C CA . LYS A 1 351 ? -18.703 44.562 12.602 1 83.56 351 LYS A CA 1
ATOM 2812 C C . LYS A 1 351 ? -18.031 45.781 11.961 1 83.56 351 LYS A C 1
ATOM 2814 O O . LYS A 1 351 ? -17.828 45.812 10.75 1 83.56 351 LYS A O 1
ATOM 2819 N N . GLN A 1 352 ? -17.844 46.812 12.781 1 78.38 352 GLN A N 1
ATOM 2820 C CA . GLN A 1 352 ? -17.156 48 12.281 1 78.38 352 GLN A CA 1
ATOM 2821 C C . GLN A 1 352 ? -15.656 47.938 12.539 1 78.38 352 GLN A C 1
ATOM 2823 O O . GLN A 1 352 ? -15.219 47.719 13.672 1 78.38 352 GLN A O 1
ATOM 2828 N N . VAL A 1 353 ? -14.922 47.719 11.359 1 77.56 353 VAL A N 1
ATOM 2829 C CA . VAL A 1 353 ? -13.477 47.594 11.516 1 77.56 353 VAL A CA 1
ATOM 2830 C C . VAL A 1 353 ? -12.773 48.719 10.766 1 77.56 353 VAL A C 1
ATOM 2832 O O . VAL A 1 353 ? -13.227 49.125 9.688 1 77.56 353 VAL A O 1
ATOM 2835 N N . ALA A 1 354 ? -11.773 49.281 11.352 1 74.94 354 ALA A N 1
ATOM 2836 C CA . ALA A 1 354 ? -11.008 50.406 10.766 1 74.94 354 ALA A CA 1
ATOM 2837 C C . ALA A 1 354 ? -10.297 49.938 9.492 1 74.94 354 ALA A C 1
ATOM 2839 O O . ALA A 1 354 ? -9.891 48.781 9.375 1 74.94 354 ALA A O 1
ATOM 2840 N N . ASP A 1 355 ? -10.273 50.75 8.383 1 66.5 355 ASP A N 1
ATOM 2841 C CA . ASP A 1 355 ? -9.656 50.469 7.098 1 66.5 355 ASP A CA 1
ATOM 2842 C C . ASP A 1 355 ? -8.227 51 7.031 1 66.5 355 ASP A C 1
ATOM 2844 O O . ASP A 1 355 ? -7.602 50.969 5.969 1 66.5 355 ASP A O 1
ATOM 2848 N N . GLU A 1 356 ? -7.59 51.375 8.016 1 73.81 356 GLU A N 1
ATOM 2849 C CA . GLU A 1 356 ? -6.387 52.156 7.816 1 73.81 356 GLU A CA 1
ATOM 2850 C C . GLU A 1 356 ? -5.207 51.281 7.398 1 73.81 356 GLU A C 1
ATOM 2852 O O . GLU A 1 356 ? -4.848 50.344 8.102 1 73.81 356 GLU A O 1
ATOM 2857 N N . GLY A 1 357 ? -4.688 51.5 6.129 1 82.94 357 GLY A N 1
ATOM 2858 C CA . GLY A 1 357 ? -3.402 51.031 5.652 1 82.94 357 GLY A CA 1
ATOM 2859 C C . GLY A 1 357 ? -3.479 49.656 5 1 82.94 357 GLY A C 1
ATOM 2860 O O . GLY A 1 357 ? -2.469 48.969 4.891 1 82.94 357 GLY A O 1
ATOM 2861 N N . LEU A 1 358 ? -4.715 49.312 4.5 1 89.94 358 LEU A N 1
ATOM 2862 C CA . LEU A 1 358 ? -4.84 48 3.887 1 89.94 358 LEU A CA 1
ATOM 2863 C C . LEU A 1 358 ? -4.98 48.094 2.373 1 89.94 358 LEU A C 1
ATOM 2865 O O . LEU A 1 358 ? -5.426 49.125 1.863 1 89.94 358 LEU A O 1
ATOM 2869 N N . PRO A 1 359 ? -4.57 47.125 1.688 1 92.56 359 PRO A N 1
ATOM 2870 C CA . PRO A 1 359 ? -4.684 47.156 0.229 1 92.56 359 PRO A CA 1
ATOM 2871 C C . PRO A 1 359 ? -6.129 47.094 -0.256 1 92.56 359 PRO A C 1
ATOM 2873 O O . PRO A 1 359 ? -6.984 46.531 0.413 1 92.56 359 PRO A O 1
ATOM 2876 N N . ASP A 1 360 ? -6.312 47.656 -1.441 1 92.06 360 ASP A N 1
ATOM 2877 C CA . ASP A 1 360 ? -7.625 47.656 -2.086 1 92.06 360 ASP A CA 1
ATOM 2878 C C . ASP A 1 360 ? -7.898 46.312 -2.764 1 92.06 360 ASP A C 1
ATOM 2880 O O . ASP A 1 360 ? -7.16 45.906 -3.662 1 92.06 360 ASP A O 1
ATOM 2884 N N . LEU A 1 361 ? -8.992 45.656 -2.359 1 94.56 361 LEU A N 1
ATOM 2885 C CA . LEU A 1 361 ? -9.312 44.344 -2.898 1 94.56 361 LEU A CA 1
ATOM 2886 C C . LEU A 1 361 ? -10.414 44.438 -3.945 1 94.56 361 LEU A C 1
ATOM 2888 O O . LEU A 1 361 ? -11.023 43.406 -4.309 1 94.56 361 LEU A O 1
ATOM 2892 N N . SER A 1 362 ? -10.695 45.562 -4.504 1 92.25 362 SER A N 1
ATOM 2893 C CA . SER A 1 362 ? -11.797 45.781 -5.434 1 92.25 362 SER A CA 1
ATOM 2894 C C . SER A 1 362 ? -11.586 45.031 -6.734 1 92.25 362 SER A C 1
ATOM 2896 O O . SER A 1 362 ? -12.547 44.688 -7.426 1 92.25 362 SER A O 1
ATOM 2898 N N . ALA A 1 363 ? -10.367 44.719 -7.027 1 94.31 363 ALA A N 1
ATOM 2899 C CA . ALA A 1 363 ? -10.047 44.031 -8.266 1 94.31 363 ALA A CA 1
ATOM 2900 C C . ALA A 1 363 ? -10.328 42.531 -8.148 1 94.31 363 ALA A C 1
ATOM 2902 O O . ALA A 1 363 ? -10.367 41.812 -9.156 1 94.31 363 ALA A O 1
ATOM 2903 N N . VAL A 1 364 ? -10.547 42.031 -6.961 1 95.75 364 VAL A N 1
ATOM 2904 C CA . VAL A 1 364 ? -10.805 40.625 -6.727 1 95.75 364 VAL A CA 1
ATOM 2905 C C . VAL A 1 364 ? -12.234 40.281 -7.129 1 95.75 364 VAL A C 1
ATOM 2907 O O . VAL A 1 364 ? -13.188 40.875 -6.609 1 95.75 364 VAL A O 1
ATOM 2910 N N . PRO A 1 365 ? -12.406 39.438 -8.062 1 95.56 365 PRO A N 1
ATOM 2911 C CA . PRO A 1 365 ? -13.766 39.062 -8.438 1 95.56 365 PRO A CA 1
ATOM 2912 C C . PRO A 1 365 ? -14.5 38.344 -7.312 1 95.56 365 PRO A C 1
ATOM 2914 O O . PRO A 1 365 ? -13.898 37.562 -6.566 1 95.56 365 PRO A O 1
ATOM 2917 N N . GLU A 1 366 ? -15.797 38.594 -7.164 1 94.5 366 GLU A N 1
ATOM 2918 C CA . GLU A 1 366 ? -16.641 37.938 -6.172 1 94.5 366 GLU A CA 1
ATOM 2919 C C . GLU A 1 366 ? -16 37.969 -4.789 1 94.5 366 GLU A C 1
ATOM 2921 O O . GLU A 1 366 ? -15.875 36.938 -4.133 1 94.5 366 GLU A O 1
ATOM 2926 N N . LEU A 1 367 ? -15.617 39.094 -4.395 1 94.75 367 LEU A N 1
ATOM 2927 C CA . LEU A 1 367 ? -14.836 39.344 -3.186 1 94.75 367 LEU A CA 1
ATOM 2928 C C . LEU A 1 367 ? -15.531 38.75 -1.964 1 94.75 367 LEU A C 1
ATOM 2930 O O . LEU A 1 367 ? -14.875 38.219 -1.066 1 94.75 367 LEU A O 1
ATOM 2934 N N . ASP A 1 368 ? -16.828 38.781 -1.912 1 93.44 368 ASP A N 1
ATOM 2935 C CA . ASP A 1 368 ? -17.562 38.25 -0.767 1 93.44 368 ASP A CA 1
ATOM 2936 C C . ASP A 1 368 ? -17.406 36.75 -0.649 1 93.44 368 ASP A C 1
ATOM 2938 O O . ASP A 1 368 ? -17.141 36.219 0.438 1 93.44 368 ASP A O 1
ATOM 2942 N N . GLN A 1 369 ? -17.5 36.125 -1.751 1 93.81 369 GLN A N 1
ATOM 2943 C CA . GLN A 1 369 ? -17.344 34.688 -1.776 1 93.81 369 GLN A CA 1
ATOM 2944 C C . GLN A 1 369 ? -15.906 34.281 -1.415 1 93.81 369 GLN A C 1
ATOM 2946 O O . GLN A 1 369 ? -15.695 33.312 -0.687 1 93.81 369 GLN A O 1
ATOM 2951 N N . VAL A 1 370 ? -15.008 35.031 -1.914 1 96.31 370 VAL A N 1
ATOM 2952 C CA . VAL A 1 370 ? -13.594 34.781 -1.69 1 96.31 370 VAL A CA 1
ATOM 2953 C C . VAL A 1 370 ? -13.258 34.969 -0.213 1 96.31 370 VAL A C 1
ATOM 2955 O O . VAL A 1 370 ? -12.57 34.125 0.384 1 96.31 370 VAL A O 1
ATOM 2958 N N . SER A 1 371 ? -13.727 36.031 0.374 1 95.62 371 SER A N 1
ATOM 2959 C CA . SER A 1 371 ? -13.453 36.312 1.777 1 95.62 371 SER A CA 1
ATOM 2960 C C . SER A 1 371 ? -14.117 35.281 2.691 1 95.62 371 SER A C 1
ATOM 2962 O O . SER A 1 371 ? -13.547 34.906 3.717 1 95.62 371 SER A O 1
ATOM 2964 N N . ASP A 1 372 ? -15.273 34.812 2.334 1 95.06 372 ASP A N 1
ATOM 2965 C CA . ASP A 1 372 ? -15.953 33.781 3.109 1 95.06 372 ASP A CA 1
ATOM 2966 C C . ASP A 1 372 ? -15.156 32.469 3.104 1 95.06 372 ASP A C 1
ATOM 2968 O O . ASP A 1 372 ? -15 31.828 4.145 1 95.06 372 ASP A O 1
ATOM 2972 N N . LEU A 1 373 ? -14.742 32.125 1.928 1 96.38 373 LEU A N 1
ATOM 2973 C CA . LEU A 1 373 ? -13.961 30.922 1.802 1 96.38 373 LEU A CA 1
ATOM 2974 C C . LEU A 1 373 ? -12.656 31.016 2.592 1 96.38 373 LEU A C 1
ATOM 2976 O O . LEU A 1 373 ? -12.227 30.047 3.213 1 96.38 373 LEU A O 1
ATOM 2980 N N . PHE A 1 374 ? -12.055 32.188 2.541 1 96.5 374 PHE A N 1
ATOM 2981 C CA . PHE A 1 374 ? -10.852 32.469 3.328 1 96.5 374 PHE A CA 1
ATOM 2982 C C . PHE A 1 374 ? -11.117 32.219 4.812 1 96.5 374 PHE A C 1
ATOM 2984 O O . PHE A 1 374 ? -10.336 31.547 5.488 1 96.5 374 PHE A O 1
ATOM 2991 N N . GLY A 1 375 ? -12.18 32.781 5.301 1 95.31 375 GLY A N 1
ATOM 2992 C CA . GLY A 1 375 ? -12.547 32.594 6.699 1 95.31 375 GLY A CA 1
ATOM 2993 C C . GLY A 1 375 ? -12.82 31.141 7.062 1 95.31 375 GLY A C 1
ATOM 2994 O O . GLY A 1 375 ? -12.391 30.672 8.117 1 95.31 375 GLY A O 1
ATOM 2995 N N . GLU A 1 376 ? -13.547 30.5 6.223 1 96.25 376 GLU A N 1
ATOM 2996 C CA . GLU A 1 376 ? -13.922 29.109 6.469 1 96.25 376 GLU A CA 1
ATOM 2997 C C . GLU A 1 376 ? -12.695 28.203 6.461 1 96.25 376 GLU A C 1
ATOM 2999 O O . GLU A 1 376 ? -12.547 27.344 7.34 1 96.25 376 GLU A O 1
ATOM 3004 N N . LEU A 1 377 ? -11.836 28.375 5.484 1 96.75 377 LEU A N 1
ATOM 3005 C CA . LEU A 1 377 ? -10.594 27.609 5.422 1 96.75 377 LEU A CA 1
ATOM 3006 C C . LEU A 1 377 ? -9.727 27.875 6.645 1 96.75 377 LEU A C 1
ATOM 3008 O O . LEU A 1 377 ? -9.086 26.953 7.176 1 96.75 377 LEU A O 1
ATOM 3012 N N . GLY A 1 378 ? -9.688 29.125 7.035 1 95.31 378 GLY A N 1
ATOM 3013 C CA . GLY A 1 378 ? -8.93 29.484 8.227 1 95.31 378 GLY A CA 1
ATOM 3014 C C . GLY A 1 378 ? -9.422 28.781 9.477 1 95.31 378 GLY A C 1
ATOM 3015 O O . GLY A 1 378 ? -8.625 28.281 10.273 1 95.31 378 GLY A O 1
ATOM 3016 N N . ASN A 1 379 ? -10.711 28.75 9.617 1 94 379 ASN A N 1
ATOM 3017 C CA . ASN A 1 379 ? -11.305 28.062 10.773 1 94 379 ASN A CA 1
ATOM 3018 C C . ASN A 1 379 ? -11 26.578 10.766 1 94 379 ASN A C 1
ATOM 3020 O O . ASN A 1 379 ? -10.688 26 11.805 1 94 379 ASN A O 1
ATOM 3024 N N . LEU A 1 380 ? -11.172 25.969 9.633 1 95.88 380 LEU A N 1
ATOM 3025 C CA . LEU A 1 380 ? -10.906 24.547 9.516 1 95.88 380 LEU A CA 1
ATOM 3026 C C . LEU A 1 380 ? -9.43 24.234 9.773 1 95.88 380 LEU A C 1
ATOM 3028 O O . LEU A 1 380 ? -9.109 23.266 10.453 1 95.88 380 LEU A O 1
ATOM 3032 N N . ARG A 1 381 ? -8.57 25.031 9.148 1 94.5 381 ARG A N 1
ATOM 3033 C CA . ARG A 1 381 ? -7.129 24.891 9.352 1 94.5 381 ARG A CA 1
ATOM 3034 C C . ARG A 1 381 ? -6.773 24.984 10.836 1 94.5 381 ARG A C 1
ATOM 3036 O O . ARG A 1 381 ? -5.977 24.188 11.336 1 94.5 381 ARG A O 1
ATOM 3043 N N . ASN A 1 382 ? -7.336 25.938 11.523 1 91.38 382 ASN A N 1
ATOM 3044 C CA . ASN A 1 382 ? -7.094 26.109 12.953 1 91.38 382 ASN A CA 1
ATOM 3045 C C . ASN A 1 382 ? -7.59 24.922 13.758 1 91.38 382 ASN A C 1
ATOM 3047 O O . ASN A 1 382 ? -6.941 24.5 14.719 1 91.38 382 ASN A O 1
ATOM 3051 N N . ASP A 1 383 ? -8.711 24.484 13.367 1 93.75 383 ASP A N 1
ATOM 3052 C CA . ASP A 1 383 ? -9.258 23.297 14.031 1 93.75 383 ASP A CA 1
ATOM 3053 C C . ASP A 1 383 ? -8.328 22.109 13.883 1 93.75 383 ASP A C 1
ATOM 3055 O O . ASP A 1 383 ? -8.094 21.359 14.836 1 93.75 383 ASP A O 1
ATOM 3059 N N . LEU A 1 384 ? -7.82 21.891 12.727 1 93.69 384 LEU A N 1
ATOM 3060 C CA . LEU A 1 384 ? -6.895 20.797 12.445 1 93.69 384 LEU A CA 1
ATOM 3061 C C . LEU A 1 384 ? -5.602 20.953 13.242 1 93.69 384 LEU A C 1
ATOM 3063 O O . LEU A 1 384 ? -5.113 20 13.844 1 93.69 384 LEU A O 1
ATOM 3067 N N . MET A 1 385 ? -5.168 22.156 13.32 1 90.62 385 MET A N 1
ATOM 3068 C CA . MET A 1 385 ? -3.891 22.453 13.969 1 90.62 385 MET A CA 1
ATOM 3069 C C . MET A 1 385 ? -3.979 22.234 15.477 1 90.62 385 MET A C 1
ATOM 3071 O O . MET A 1 385 ? -2.992 21.859 16.109 1 90.62 385 MET A O 1
ATOM 3075 N N . HIS A 1 386 ? -5.133 22.406 15.93 1 91.69 386 HIS A N 1
ATOM 3076 C CA . HIS A 1 386 ? -5.301 22.25 17.375 1 91.69 386 HIS A CA 1
ATOM 3077 C C . HIS A 1 386 ? -5.613 20.812 17.734 1 91.69 386 HIS A C 1
ATOM 3079 O O . HIS A 1 386 ? -5.855 20.5 18.906 1 91.69 386 HIS A O 1
ATOM 3085 N N . ALA A 1 387 ? -5.672 19.984 16.828 1 91.06 387 ALA A N 1
ATOM 3086 C CA . ALA A 1 387 ? -5.855 18.562 17.062 1 91.06 387 ALA A CA 1
ATOM 3087 C C . ALA A 1 387 ? -7.082 18.297 17.922 1 91.06 387 ALA A C 1
ATOM 3089 O O . ALA A 1 387 ? -7.023 17.484 18.859 1 91.06 387 ALA A O 1
ATOM 3090 N N . ALA A 1 388 ? -8.008 19.094 17.734 1 86.25 388 ALA A N 1
ATOM 3091 C CA . ALA A 1 388 ? -9.297 18.969 18.406 1 86.25 388 ALA A CA 1
ATOM 3092 C C . ALA A 1 388 ? -9.18 19.281 19.891 1 86.25 388 ALA A C 1
ATOM 3094 O O . ALA A 1 388 ? -10.039 18.891 20.688 1 86.25 388 ALA A O 1
ATOM 3095 N N . LYS A 1 389 ? -8.133 19.859 20.312 1 88.56 389 LYS A N 1
ATOM 3096 C CA . LYS A 1 389 ? -7.98 20.266 21.719 1 88.56 389 LYS A CA 1
ATOM 3097 C C . LYS A 1 389 ? -8.594 21.641 21.953 1 88.56 389 LYS A C 1
ATOM 3099 O O . LYS A 1 389 ? -7.918 22.547 22.453 1 88.56 389 LYS A O 1
ATOM 3104 N N . ARG A 1 390 ? -9.836 21.719 21.609 1 81.81 390 ARG A N 1
ATOM 3105 C CA . ARG A 1 390 ? -10.633 22.922 21.812 1 81.81 390 ARG A CA 1
ATOM 3106 C C . ARG A 1 390 ? -12.102 22.578 22.031 1 81.81 390 ARG A C 1
ATOM 3108 O O . ARG A 1 390 ? -12.555 21.516 21.625 1 81.81 390 ARG A O 1
ATOM 3115 N N . ALA A 1 391 ? -12.711 23.531 22.719 1 80.06 391 ALA A N 1
ATOM 3116 C CA . ALA A 1 391 ? -14.148 23.344 22.891 1 80.06 391 ALA A CA 1
ATOM 3117 C C . ALA A 1 391 ? -14.875 23.422 21.547 1 80.06 391 ALA A C 1
ATOM 3119 O O . ALA A 1 391 ? -14.578 24.281 20.719 1 80.06 391 ALA A O 1
ATOM 3120 N N . GLY A 1 392 ? -15.664 22.453 21.234 1 81.75 392 GLY A N 1
ATOM 3121 C CA . GLY A 1 392 ? -16.469 22.453 20.016 1 81.75 392 GLY A CA 1
ATOM 3122 C C . GLY A 1 392 ? -15.711 21.969 18.797 1 81.75 392 GLY A C 1
ATOM 3123 O O . GLY A 1 392 ? -16.031 22.344 17.672 1 81.75 392 GLY A O 1
ATOM 3124 N N . ALA A 1 393 ? -14.648 21.312 19.016 1 88.62 393 ALA A N 1
ATOM 3125 C CA . ALA A 1 393 ? -13.883 20.75 17.906 1 88.62 393 ALA A CA 1
ATOM 3126 C C . ALA A 1 393 ? -14.773 19.891 17 1 88.62 393 ALA A C 1
ATOM 3128 O O . ALA A 1 393 ? -15.68 19.219 17.484 1 88.62 393 ALA A O 1
ATOM 3129 N N . LEU A 1 394 ? -14.547 20 15.742 1 92.81 394 LEU A N 1
ATOM 3130 C CA . LEU A 1 394 ? -15.305 19.219 14.766 1 92.81 394 LEU A CA 1
ATOM 3131 C C . LEU A 1 394 ? -14.953 17.75 14.852 1 92.81 394 LEU A C 1
ATOM 3133 O O . LEU A 1 394 ? -13.797 17.391 15.102 1 92.81 394 LEU A O 1
ATOM 3137 N N . LYS A 1 395 ? -15.914 16.953 14.602 1 94.81 395 LYS A N 1
ATOM 3138 C CA . LYS A 1 395 ? -15.664 15.523 14.469 1 94.81 395 LYS A CA 1
ATOM 3139 C C . LYS A 1 395 ? -14.984 15.211 13.141 1 94.81 395 LYS A C 1
ATOM 3141 O O . LYS A 1 395 ? -15.047 16 12.203 1 94.81 395 LYS A O 1
ATOM 3146 N N . ALA A 1 396 ? -14.391 14.102 13.109 1 95.75 396 ALA A N 1
ATOM 3147 C CA . ALA A 1 396 ? -13.586 13.703 11.953 1 95.75 396 ALA A CA 1
ATOM 3148 C C . ALA A 1 396 ? -14.414 13.75 10.672 1 95.75 396 ALA A C 1
ATOM 3150 O O . ALA A 1 396 ? -13.969 14.297 9.656 1 95.75 396 ALA A O 1
ATOM 3151 N N . ARG A 1 397 ? -15.57 13.211 10.695 1 94.81 397 ARG A N 1
ATOM 3152 C CA . ARG A 1 397 ? -16.438 13.156 9.516 1 94.81 397 ARG A CA 1
ATOM 3153 C C . ARG A 1 397 ? -16.75 14.562 9.008 1 94.81 397 ARG A C 1
ATOM 3155 O O . ARG A 1 397 ? -16.734 14.805 7.797 1 94.81 397 ARG A O 1
ATOM 3162 N N . LYS A 1 398 ? -17.047 15.406 9.898 1 96.19 398 LYS A N 1
ATOM 3163 C CA . LYS A 1 398 ? -17.391 16.781 9.531 1 96.19 398 LYS A CA 1
ATOM 3164 C C . LYS A 1 398 ? -16.188 17.516 8.953 1 96.19 398 LYS A C 1
ATOM 3166 O O . LYS A 1 398 ? -16.328 18.328 8.039 1 96.19 398 LYS A O 1
ATOM 3171 N N . VAL A 1 399 ? -15.023 17.297 9.523 1 96.75 399 VAL A N 1
ATOM 3172 C CA . VAL A 1 399 ? -13.797 17.891 8.992 1 96.75 399 VAL A CA 1
ATOM 3173 C C . VAL A 1 399 ? -13.617 17.484 7.535 1 96.75 399 VAL A C 1
ATOM 3175 O O . VAL A 1 399 ? -13.336 18.328 6.68 1 96.75 399 VAL A O 1
ATOM 3178 N N . GLU A 1 400 ? -13.766 16.203 7.242 1 96 400 GLU A N 1
ATOM 3179 C CA . GLU A 1 400 ? -13.594 15.703 5.883 1 96 400 GLU A CA 1
ATOM 3180 C C . GLU A 1 400 ? -14.633 16.312 4.938 1 96 400 GLU A C 1
ATOM 3182 O O . GLU A 1 400 ? -14.312 16.672 3.805 1 96 400 GLU A O 1
ATOM 3187 N N . GLU A 1 401 ? -15.844 16.391 5.398 1 97.12 401 GLU A N 1
ATOM 3188 C CA . GLU A 1 401 ? -16.922 16.953 4.598 1 97.12 401 GLU A CA 1
ATOM 3189 C C . GLU A 1 401 ? -16.641 18.422 4.246 1 97.12 401 GLU A C 1
ATOM 3191 O O . GLU A 1 401 ? -16.781 18.828 3.094 1 97.12 401 GLU A O 1
ATOM 3196 N N . LEU A 1 402 ? -16.281 19.156 5.266 1 97.56 402 LEU A N 1
ATOM 3197 C CA . LEU A 1 402 ? -16 20.578 5.059 1 97.56 402 LEU A CA 1
ATOM 3198 C C . LEU A 1 402 ? -14.781 20.766 4.172 1 97.56 402 LEU A C 1
ATOM 3200 O O . LEU A 1 402 ? -14.766 21.656 3.307 1 97.56 402 LEU A O 1
ATOM 3204 N N . ALA A 1 403 ? -13.734 19.969 4.406 1 97.88 403 ALA A N 1
ATOM 3205 C CA . ALA A 1 403 ? -12.547 20.047 3.566 1 97.88 403 ALA A CA 1
ATOM 3206 C C . ALA A 1 403 ? -12.891 19.812 2.1 1 97.88 403 ALA A C 1
ATOM 3208 O O . ALA A 1 403 ? -12.445 20.562 1.22 1 97.88 403 ALA A O 1
ATOM 3209 N N . ASN A 1 404 ? -13.648 18.781 1.832 1 97.25 404 ASN A N 1
ATOM 3210 C CA . ASN A 1 404 ? -14.07 18.469 0.468 1 97.25 404 ASN A CA 1
ATOM 3211 C C . ASN A 1 404 ? -14.867 19.609 -0.146 1 97.25 404 ASN A C 1
ATOM 3213 O O . ASN A 1 404 ? -14.648 19.984 -1.303 1 97.25 404 ASN A O 1
ATOM 3217 N N . LYS A 1 405 ? -15.773 20.125 0.587 1 97.44 405 LYS A N 1
ATOM 3218 C CA . LYS A 1 405 ? -16.625 21.219 0.129 1 97.44 405 LYS A CA 1
ATOM 3219 C C . LYS A 1 405 ? -15.773 22.453 -0.226 1 97.44 405 LYS A C 1
ATOM 3221 O O . LYS A 1 405 ? -15.93 23.016 -1.306 1 97.44 405 LYS A O 1
ATOM 3226 N N . TYR A 1 406 ? -14.922 22.875 0.682 1 97.5 406 TYR A N 1
ATOM 3227 C CA . TYR A 1 406 ? -14.133 24.078 0.49 1 97.5 406 TYR A CA 1
ATOM 3228 C C . TYR A 1 406 ? -13.148 23.922 -0.66 1 97.5 406 TYR A C 1
ATOM 3230 O O . TYR A 1 406 ? -12.938 24.844 -1.446 1 97.5 406 TYR A O 1
ATOM 3238 N N . ILE A 1 407 ? -12.531 22.766 -0.796 1 96.75 407 ILE A N 1
ATOM 3239 C CA . ILE A 1 407 ? -11.547 22.531 -1.854 1 96.75 407 ILE A CA 1
ATOM 3240 C C . ILE A 1 407 ? -12.258 22.484 -3.207 1 96.75 407 ILE A C 1
ATOM 3242 O O . ILE A 1 407 ? -11.727 22.953 -4.211 1 96.75 407 ILE A O 1
ATOM 3246 N N . GLN A 1 408 ? -13.445 21.906 -3.234 1 95.94 408 GLN A N 1
ATOM 3247 C CA . GLN A 1 408 ? -14.227 21.922 -4.469 1 95.94 408 GLN A CA 1
ATOM 3248 C C . GLN A 1 408 ? -14.547 23.344 -4.906 1 95.94 408 GLN A C 1
ATOM 3250 O O . GLN A 1 408 ? -14.594 23.641 -6.102 1 95.94 408 GLN A O 1
ATOM 3255 N N . GLN A 1 409 ? -14.781 24.219 -3.969 1 95.75 409 GLN A N 1
ATOM 3256 C CA . GLN A 1 409 ? -15.047 25.625 -4.273 1 95.75 409 GLN A CA 1
ATOM 3257 C C . GLN A 1 409 ? -13.828 26.281 -4.918 1 95.75 409 GLN A C 1
ATOM 3259 O O . GLN A 1 409 ? -13.977 27.172 -5.758 1 95.75 409 GLN A O 1
ATOM 3264 N N . LEU A 1 410 ? -12.656 25.844 -4.52 1 94.94 410 LEU A N 1
ATOM 3265 C CA . LEU A 1 410 ? -11.43 26.391 -5.082 1 94.94 410 LEU A CA 1
ATOM 3266 C C . LEU A 1 410 ? -11.266 25.984 -6.543 1 94.94 410 LEU A C 1
ATOM 3268 O O . LEU A 1 410 ? -10.477 26.578 -7.277 1 94.94 410 LEU A O 1
ATOM 3272 N N . MET A 1 411 ? -12 24.953 -6.98 1 92.69 411 MET A N 1
ATOM 3273 C CA . MET A 1 411 ? -11.906 24.469 -8.352 1 92.69 411 MET A CA 1
ATOM 3274 C C . MET A 1 411 ? -13.039 25.031 -9.211 1 92.69 411 MET A C 1
ATOM 3276 O O . MET A 1 411 ? -13.133 24.734 -10.398 1 92.69 411 MET A O 1
ATOM 3280 N N . ALA A 1 412 ? -13.789 25.891 -8.695 1 92.19 412 ALA A N 1
ATOM 3281 C CA . ALA A 1 412 ? -14.914 26.547 -9.367 1 92.19 412 ALA A CA 1
ATOM 3282 C C . ALA A 1 412 ? -14.656 28.047 -9.539 1 92.19 412 ALA A C 1
ATOM 3284 O O . ALA A 1 412 ? -13.711 28.578 -8.969 1 92.19 412 ALA A O 1
ATOM 3285 N N . PRO A 1 413 ? -15.477 28.719 -10.445 1 89.94 413 PRO A N 1
ATOM 3286 C CA . PRO A 1 413 ? -15.328 30.172 -10.531 1 89.94 413 PRO A CA 1
ATOM 3287 C C . PRO A 1 413 ? -15.438 30.859 -9.172 1 89.94 413 PRO A C 1
ATOM 3289 O O . PRO A 1 413 ? -16.203 30.422 -8.312 1 89.94 413 PRO A O 1
ATOM 3292 N N . PRO A 1 414 ? -14.547 31.812 -8.93 1 93.19 414 PRO A N 1
ATOM 3293 C CA . PRO A 1 414 ? -13.703 32.531 -9.875 1 93.19 414 PRO A CA 1
ATOM 3294 C C . PRO A 1 414 ? -12.266 32.031 -9.906 1 93.19 414 PRO A C 1
ATOM 3296 O O . PRO A 1 414 ? -11.391 32.656 -10.516 1 93.19 414 PRO A O 1
ATOM 3299 N N . PHE A 1 415 ? -12.047 30.891 -9.266 1 89.5 415 PHE A N 1
ATOM 3300 C CA . PHE A 1 415 ? -10.672 30.453 -9.078 1 89.5 415 PHE A CA 1
ATOM 3301 C C . PHE A 1 415 ? -10.195 29.672 -10.297 1 89.5 415 PHE A C 1
ATOM 3303 O O . PHE A 1 415 ? -8.992 29.438 -10.461 1 89.5 415 PHE A O 1
ATOM 3310 N N . ASP A 1 416 ? -11.141 29.109 -11.172 1 74.56 416 ASP A N 1
ATOM 3311 C CA . ASP A 1 416 ? -10.82 28.219 -12.281 1 74.56 416 ASP A CA 1
ATOM 3312 C C . ASP A 1 416 ? -10.344 29 -13.5 1 74.56 416 ASP A C 1
ATOM 3314 O O . ASP A 1 416 ? -10.164 28.438 -14.578 1 74.56 416 ASP A O 1
ATOM 3318 N N . ARG A 1 417 ? -10.016 30.359 -13.43 1 62.81 417 ARG A N 1
ATOM 3319 C CA . ARG A 1 417 ? -9.68 31.141 -14.617 1 62.81 417 ARG A CA 1
ATOM 3320 C C . ARG A 1 417 ? -8.188 31.078 -14.922 1 62.81 417 ARG A C 1
ATOM 3322 O O . ARG A 1 417 ? -7.375 30.875 -14.016 1 62.81 417 ARG A O 1
ATOM 3329 N N . MET B 1 1 ? -16.703 -9.641 -21 1 94.94 1 MET B N 1
ATOM 3330 C CA . MET B 1 1 ? -15.781 -10.352 -20.109 1 94.94 1 MET B CA 1
ATOM 3331 C C . MET B 1 1 ? -14.727 -11.117 -20.906 1 94.94 1 MET B C 1
ATOM 3333 O O . MET B 1 1 ? -15.047 -11.742 -21.922 1 94.94 1 MET B O 1
ATOM 3337 N N . LYS B 1 2 ? -13.539 -10.977 -20.578 1 96.5 2 LYS B N 1
ATOM 3338 C CA . LYS B 1 2 ? -12.43 -11.594 -21.297 1 96.5 2 LYS B CA 1
ATOM 3339 C C . LYS B 1 2 ? -11.883 -12.797 -20.547 1 96.5 2 LYS B C 1
ATOM 3341 O O . LYS B 1 2 ? -11.711 -12.742 -19.328 1 96.5 2 LYS B O 1
ATOM 3346 N N . ALA B 1 3 ? -11.672 -13.859 -21.281 1 97.75 3 ALA B N 1
ATOM 3347 C CA . ALA B 1 3 ? -11.062 -15.055 -20.703 1 97.75 3 ALA B CA 1
ATOM 3348 C C . ALA B 1 3 ? -9.672 -15.305 -21.281 1 97.75 3 ALA B C 1
ATOM 3350 O O . ALA B 1 3 ? -9.5 -15.328 -22.5 1 97.75 3 ALA B O 1
ATOM 3351 N N . ILE B 1 4 ? -8.734 -15.461 -20.406 1 97.56 4 ILE B N 1
ATOM 3352 C CA . ILE B 1 4 ? -7.375 -15.812 -20.797 1 97.56 4 ILE B CA 1
ATOM 3353 C C . ILE B 1 4 ? -7.117 -17.297 -20.516 1 97.56 4 ILE B C 1
ATOM 3355 O O . ILE B 1 4 ? -7.23 -17.75 -19.375 1 97.56 4 ILE B O 1
ATOM 3359 N N . THR B 1 5 ? -6.84 -18.031 -21.547 1 95.81 5 THR B N 1
ATOM 3360 C CA . THR B 1 5 ? -6.633 -19.469 -21.375 1 95.81 5 THR B CA 1
ATOM 3361 C C . THR B 1 5 ? -5.367 -19.922 -22.094 1 95.81 5 THR B C 1
ATOM 3363 O O . THR B 1 5 ? -4.992 -19.344 -23.125 1 95.81 5 THR B O 1
ATOM 3366 N N . PHE B 1 6 ? -4.699 -20.922 -21.516 1 93.38 6 PHE B N 1
ATOM 3367 C CA . PHE B 1 6 ? -3.518 -21.516 -22.125 1 93.38 6 PHE B CA 1
ATOM 3368 C C . PHE B 1 6 ? -3.863 -22.844 -22.797 1 93.38 6 PHE B C 1
ATOM 3370 O O . PHE B 1 6 ? -4.605 -23.656 -22.234 1 93.38 6 PHE B O 1
ATOM 3377 N N . LEU B 1 7 ? -3.32 -23 -24 1 93.06 7 LEU B N 1
ATOM 3378 C CA . LEU B 1 7 ? -3.619 -24.234 -24.719 1 93.06 7 LEU B CA 1
ATOM 3379 C C . LEU B 1 7 ? -2.477 -25.234 -24.594 1 93.06 7 LEU B C 1
ATOM 3381 O O . LEU B 1 7 ? -1.305 -24.859 -24.672 1 93.06 7 LEU B O 1
ATOM 3385 N N . GLY B 1 8 ? -2.785 -26.438 -24.25 1 86.38 8 GLY B N 1
ATOM 3386 C CA . GLY B 1 8 ? -1.813 -27.516 -24.219 1 86.38 8 GLY B CA 1
ATOM 3387 C C . GLY B 1 8 ? -1.852 -28.391 -25.469 1 86.38 8 GLY B C 1
ATOM 3388 O O . GLY B 1 8 ? -2.721 -28.219 -26.328 1 86.38 8 GLY B O 1
ATOM 3389 N N . ILE B 1 9 ? -0.884 -29.266 -25.578 1 85.06 9 ILE B N 1
ATOM 3390 C CA . ILE B 1 9 ? -0.805 -30.078 -26.797 1 85.06 9 ILE B CA 1
ATOM 3391 C C . ILE B 1 9 ? -1.254 -31.5 -26.484 1 85.06 9 ILE B C 1
ATOM 3393 O O . ILE B 1 9 ? -1.205 -32.375 -27.359 1 85.06 9 ILE B O 1
ATOM 3397 N N . ARG B 1 10 ? -1.634 -31.766 -25.312 1 82.75 10 ARG B N 1
ATOM 3398 C CA . ARG B 1 10 ? -2.115 -33.094 -24.938 1 82.75 10 ARG B CA 1
ATOM 3399 C C . ARG B 1 10 ? -3.529 -33.031 -24.375 1 82.75 10 ARG B C 1
ATOM 3401 O O . ARG B 1 10 ? -3.74 -33.281 -23.188 1 82.75 10 ARG B O 1
ATOM 3408 N N . PRO B 1 11 ? -4.406 -32.938 -25.328 1 82.56 11 PRO B N 1
ATOM 3409 C CA . PRO B 1 11 ? -5.793 -32.875 -24.859 1 82.56 11 PRO B CA 1
ATOM 3410 C C . PRO B 1 11 ? -6.312 -34.219 -24.344 1 82.56 11 PRO B C 1
ATOM 3412 O O . PRO B 1 11 ? -5.961 -35.25 -24.891 1 82.56 11 PRO B O 1
ATOM 3415 N N . THR B 1 12 ? -6.895 -34.188 -23.234 1 87.38 12 THR B N 1
ATOM 3416 C CA . THR B 1 12 ? -7.574 -35.375 -22.719 1 87.38 12 THR B CA 1
ATOM 3417 C C . THR B 1 12 ? -9.039 -35.062 -22.391 1 87.38 12 THR B C 1
ATOM 3419 O O . THR B 1 12 ? -9.328 -34.156 -21.625 1 87.38 12 THR B O 1
ATOM 3422 N N . ASN B 1 13 ? -9.852 -35.938 -23 1 92.94 13 ASN B N 1
ATOM 3423 C CA . ASN B 1 13 ? -11.273 -35.75 -22.719 1 92.94 13 ASN B CA 1
ATOM 3424 C C . ASN B 1 13 ? -11.602 -36.094 -21.266 1 92.94 13 ASN B C 1
ATOM 3426 O O . ASN B 1 13 ? -11.219 -37.156 -20.766 1 92.94 13 ASN B O 1
ATOM 3430 N N . THR B 1 14 ? -12.211 -35.156 -20.656 1 95.25 14 THR B N 1
ATOM 3431 C CA . THR B 1 14 ? -12.641 -35.344 -19.281 1 95.25 14 THR B CA 1
ATOM 3432 C C . THR B 1 14 ? -13.922 -34.562 -18.984 1 95.25 14 THR B C 1
ATOM 3434 O O . THR B 1 14 ? -14.289 -33.656 -19.75 1 95.25 14 THR B O 1
ATOM 3437 N N . CYS B 1 15 ? -14.672 -35.094 -18.047 1 96.81 15 CYS B N 1
ATOM 3438 C CA . CYS B 1 15 ? -15.867 -34.375 -17.609 1 96.81 15 CYS B CA 1
ATOM 3439 C C . CYS B 1 15 ? -15.523 -33.344 -16.531 1 96.81 15 CYS B C 1
ATOM 3441 O O . CYS B 1 15 ? -15.336 -33.719 -15.359 1 96.81 15 CYS B O 1
ATOM 3443 N N . TYR B 1 16 ? -15.508 -32.156 -16.938 1 96.44 16 TYR B N 1
ATOM 3444 C CA . TYR B 1 16 ? -15.219 -31.094 -15.984 1 96.44 16 TYR B CA 1
ATOM 3445 C C . TYR B 1 16 ? -16.422 -30.812 -15.094 1 96.44 16 TYR B C 1
ATOM 3447 O O . TYR B 1 16 ? -17.547 -30.625 -15.586 1 96.44 16 TYR B O 1
ATOM 3455 N N . LEU B 1 17 ? -16.172 -30.812 -13.805 1 95.38 17 LEU B N 1
ATOM 3456 C CA . LEU B 1 17 ? -17.203 -30.5 -12.812 1 95.38 17 LEU B CA 1
ATOM 3457 C C . LEU B 1 17 ? -17.047 -29.078 -12.281 1 95.38 17 LEU B C 1
ATOM 3459 O O . LEU B 1 17 ? -16.219 -28.844 -11.391 1 95.38 17 LEU B O 1
ATOM 3463 N N . PHE B 1 18 ? -17.891 -28.234 -12.75 1 93.31 18 PHE B N 1
ATOM 3464 C CA . PHE B 1 18 ? -17.828 -26.844 -12.344 1 93.31 18 PHE B CA 1
ATOM 3465 C C . PHE B 1 18 ? -18.344 -26.672 -10.914 1 93.31 18 PHE B C 1
ATOM 3467 O O . PHE B 1 18 ? -19.156 -27.469 -10.445 1 93.31 18 PHE B O 1
ATOM 3474 N N . PRO B 1 19 ? -17.922 -25.656 -10.164 1 86.62 19 PRO B N 1
ATOM 3475 C CA . PRO B 1 19 ? -18.266 -25.516 -8.75 1 86.62 19 PRO B CA 1
ATOM 3476 C C . PRO B 1 19 ? -19.766 -25.422 -8.516 1 86.62 19 PRO B C 1
ATOM 3478 O O . PRO B 1 19 ? -20.25 -25.812 -7.453 1 86.62 19 PRO B O 1
ATOM 3481 N N . ASP B 1 20 ? -20.484 -24.953 -9.445 1 87.81 20 ASP B N 1
ATOM 3482 C CA . ASP B 1 20 ? -21.922 -24.766 -9.266 1 87.81 20 ASP B CA 1
ATOM 3483 C C . ASP B 1 20 ? -22.688 -26.062 -9.609 1 87.81 20 ASP B C 1
ATOM 3485 O O . ASP B 1 20 ? -23.922 -26.078 -9.609 1 87.81 20 ASP B O 1
ATOM 3489 N N . GLY B 1 21 ? -21.984 -27.047 -9.992 1 90.19 21 GLY B N 1
ATOM 3490 C CA . GLY B 1 21 ? -22.609 -28.344 -10.25 1 90.19 21 GLY B CA 1
ATOM 3491 C C . GLY B 1 21 ? -22.719 -28.672 -11.727 1 90.19 21 GLY B C 1
ATOM 3492 O O . GLY B 1 21 ? -22.938 -29.828 -12.102 1 90.19 21 GLY B O 1
ATOM 3493 N N . ARG B 1 22 ? -22.578 -27.703 -12.555 1 92.38 22 ARG B N 1
ATOM 3494 C CA . ARG B 1 22 ? -22.641 -27.969 -13.992 1 92.38 22 ARG B CA 1
ATOM 3495 C C . ARG B 1 22 ? -21.469 -28.812 -14.445 1 92.38 22 ARG B C 1
ATOM 3497 O O . ARG B 1 22 ? -20.375 -28.734 -13.867 1 92.38 22 ARG B O 1
ATOM 3504 N N . THR B 1 23 ? -21.688 -29.594 -15.516 1 95.56 23 THR B N 1
ATOM 3505 C CA . THR B 1 23 ? -20.625 -30.453 -16.047 1 95.56 23 THR B CA 1
ATOM 3506 C C . THR B 1 23 ? -20.562 -30.328 -17.562 1 95.56 23 THR B C 1
ATOM 3508 O O . THR B 1 23 ? -21.547 -30 -18.219 1 95.56 23 THR B O 1
ATOM 3511 N N . HIS B 1 24 ? -19.406 -30.547 -18.094 1 95.69 24 HIS B N 1
ATOM 3512 C CA . HIS B 1 24 ? -19.203 -30.594 -19.531 1 95.69 24 HIS B CA 1
ATOM 3513 C C . HIS B 1 24 ? -17.984 -31.438 -19.891 1 95.69 24 HIS B C 1
ATOM 3515 O O . HIS B 1 24 ? -16.922 -31.312 -19.266 1 95.69 24 HIS B O 1
ATOM 3521 N N . VAL B 1 25 ? -18.188 -32.219 -20.875 1 96.38 25 VAL B N 1
ATOM 3522 C CA . VAL B 1 25 ? -17.078 -33.031 -21.344 1 96.38 25 VAL B CA 1
ATOM 3523 C C . VAL B 1 25 ? -16.328 -32.312 -22.453 1 96.38 25 VAL B C 1
ATOM 3525 O O . VAL B 1 25 ? -16.938 -31.859 -23.438 1 96.38 25 VAL B O 1
ATOM 3528 N N . ALA B 1 26 ? -15.062 -32.156 -22.297 1 95.5 26 ALA B N 1
ATOM 3529 C CA . ALA B 1 26 ? -14.25 -31.422 -23.281 1 95.5 26 ALA B CA 1
ATOM 3530 C C . ALA B 1 26 ? -12.789 -31.859 -23.188 1 95.5 26 ALA B C 1
ATOM 3532 O O . ALA B 1 26 ? -12.328 -32.312 -22.125 1 95.5 26 ALA B O 1
ATOM 3533 N N . PRO B 1 27 ? -12.086 -31.703 -24.281 1 94.31 27 PRO B N 1
ATOM 3534 C CA . PRO B 1 27 ? -10.656 -32.031 -24.266 1 94.31 27 PRO B CA 1
ATOM 3535 C C . PRO B 1 27 ? -9.805 -30.922 -23.625 1 94.31 27 PRO B C 1
ATOM 3537 O O . PRO B 1 27 ? -8.703 -31.203 -23.156 1 94.31 27 PRO B O 1
ATOM 3540 N N . TYR B 1 28 ? -10.312 -29.719 -23.75 1 95.06 28 TYR B N 1
ATOM 3541 C CA . TYR B 1 28 ? -9.672 -28.562 -23.156 1 95.06 28 TYR B CA 1
ATOM 3542 C C . TYR B 1 28 ? -10.617 -27.844 -22.188 1 95.06 28 TYR B C 1
ATOM 3544 O O . TYR B 1 28 ? -11.812 -27.719 -22.469 1 95.06 28 TYR B O 1
ATOM 3552 N N . PHE B 1 29 ? -10.055 -27.469 -21.109 1 94.94 29 PHE B N 1
ATOM 3553 C CA . PHE B 1 29 ? -10.914 -26.75 -20.172 1 94.94 29 PHE B CA 1
ATOM 3554 C C . PHE B 1 29 ? -11.5 -25.516 -20.828 1 94.94 29 PHE B C 1
ATOM 3556 O O . PHE B 1 29 ? -12.633 -25.125 -20.531 1 94.94 29 PHE B O 1
ATOM 3563 N N . GLY B 1 30 ? -10.688 -24.828 -21.688 1 95.44 30 GLY B N 1
ATOM 3564 C CA . GLY B 1 30 ? -11.195 -23.656 -22.391 1 95.44 30 GLY B CA 1
ATOM 3565 C C . GLY B 1 30 ? -12.508 -23.906 -23.109 1 95.44 30 GLY B C 1
ATOM 3566 O O . GLY B 1 30 ? -13.367 -23.031 -23.172 1 95.44 30 GLY B O 1
ATOM 3567 N N . VAL B 1 31 ? -12.648 -25.078 -23.594 1 95.75 31 VAL B N 1
ATOM 3568 C CA . VAL B 1 31 ? -13.875 -25.453 -24.281 1 95.75 31 VAL B CA 1
ATOM 3569 C C . VAL B 1 31 ? -15.023 -25.531 -23.281 1 95.75 31 VAL B C 1
ATOM 3571 O O . VAL B 1 31 ? -16.125 -25.031 -23.531 1 95.75 31 VAL B O 1
ATOM 3574 N N . ALA B 1 32 ? -14.742 -26.172 -22.219 1 96 32 ALA B N 1
ATOM 3575 C CA . ALA B 1 32 ? -15.75 -26.25 -21.156 1 96 32 ALA B CA 1
ATOM 3576 C C . ALA B 1 32 ? -16.125 -24.859 -20.656 1 96 32 ALA B C 1
ATOM 3578 O O . ALA B 1 32 ? -17.297 -24.562 -20.438 1 96 32 ALA B O 1
ATOM 3579 N N . LEU B 1 33 ? -15.148 -24.016 -20.484 1 96.44 33 LEU B N 1
ATOM 3580 C CA . LEU B 1 33 ? -15.344 -22.656 -20 1 96.44 33 LEU B CA 1
ATOM 3581 C C . LEU B 1 33 ? -16.266 -21.875 -20.938 1 96.44 33 LEU B C 1
ATOM 3583 O O . LEU B 1 33 ? -17.156 -21.156 -20.469 1 96.44 33 LEU B O 1
ATOM 3587 N N . ALA B 1 34 ? -16.109 -22.031 -22.203 1 95.62 34 ALA B N 1
ATOM 3588 C CA . ALA B 1 34 ? -16.922 -21.359 -23.203 1 95.62 34 ALA B CA 1
ATOM 3589 C C . ALA B 1 34 ? -18.391 -21.781 -23.078 1 95.62 34 ALA B C 1
ATOM 3591 O O . ALA B 1 34 ? -19.297 -21 -23.391 1 95.62 34 ALA B O 1
ATOM 3592 N N . ARG B 1 35 ? -18.578 -22.984 -22.594 1 94.25 35 ARG B N 1
ATOM 3593 C CA . ARG B 1 35 ? -19.938 -23.5 -22.422 1 94.25 35 ARG B CA 1
ATOM 3594 C C . ARG B 1 35 ? -20.547 -22.984 -21.125 1 94.25 35 ARG B C 1
ATOM 3596 O O . ARG B 1 35 ? -21.766 -22.781 -21.031 1 94.25 35 ARG B O 1
ATOM 3603 N N . PHE B 1 36 ? -19.719 -22.875 -20.172 1 93.62 36 PHE B N 1
ATOM 3604 C CA . PHE B 1 36 ? -20.188 -22.516 -18.844 1 93.62 36 PHE B CA 1
ATOM 3605 C C . PHE B 1 36 ? -20.516 -21.031 -18.766 1 93.62 36 PHE B C 1
ATOM 3607 O O . PHE B 1 36 ? -21.438 -20.625 -18.062 1 93.62 36 PHE B O 1
ATOM 3614 N N . ILE B 1 37 ? -19.766 -20.156 -19.453 1 93.88 37 ILE B N 1
ATOM 3615 C CA . ILE B 1 37 ? -19.922 -18.719 -19.391 1 93.88 37 ILE B CA 1
ATOM 3616 C C . ILE B 1 37 ? -20.172 -18.156 -20.797 1 93.88 37 ILE B C 1
ATOM 3618 O O . ILE B 1 37 ? -19.25 -18.109 -21.625 1 93.88 37 ILE B O 1
ATOM 3622 N N . PRO B 1 38 ? -21.281 -17.625 -21 1 89.75 38 PRO B N 1
ATOM 3623 C CA . PRO B 1 38 ? -21.641 -17.172 -22.344 1 89.75 38 PRO B CA 1
ATOM 3624 C C . PRO B 1 38 ? -20.984 -15.844 -22.703 1 89.75 38 PRO B C 1
ATOM 3626 O O . PRO B 1 38 ? -20.562 -15.094 -21.828 1 89.75 38 PRO B O 1
ATOM 3629 N N . ASN B 1 39 ? -20.828 -15.547 -24 1 92.88 39 ASN B N 1
ATOM 3630 C CA . ASN B 1 39 ? -20.422 -14.281 -24.594 1 92.88 39 ASN B CA 1
ATOM 3631 C C . ASN B 1 39 ? -19.031 -13.867 -24.125 1 92.88 39 ASN B C 1
ATOM 3633 O O . ASN B 1 39 ? -18.766 -12.688 -23.891 1 92.88 39 ASN B O 1
ATOM 3637 N N . LEU B 1 40 ? -18.172 -14.844 -23.969 1 95.75 40 LEU B N 1
ATOM 3638 C CA . LEU B 1 40 ? -16.781 -14.57 -23.578 1 95.75 40 LEU B CA 1
ATOM 3639 C C . LEU B 1 40 ? -15.969 -14.055 -24.75 1 95.75 40 LEU B C 1
ATOM 3641 O O . LEU B 1 40 ? -16.188 -14.484 -25.891 1 95.75 40 LEU B O 1
ATOM 3645 N N . HIS B 1 41 ? -15.148 -13.078 -24.5 1 97.75 41 HIS B N 1
ATOM 3646 C CA . HIS B 1 41 ? -14.023 -12.797 -25.375 1 97.75 41 HIS B CA 1
ATOM 3647 C C . HIS B 1 41 ? -12.805 -13.617 -24.984 1 97.75 41 HIS B C 1
ATOM 3649 O O . HIS B 1 41 ? -12.125 -13.312 -24 1 97.75 41 HIS B O 1
ATOM 3655 N N . MET B 1 42 ? -12.484 -14.594 -25.828 1 97.69 42 MET B N 1
ATOM 3656 C CA . MET B 1 42 ? -11.445 -15.539 -25.422 1 97.69 42 MET B CA 1
ATOM 3657 C C . MET B 1 42 ? -10.109 -15.211 -26.078 1 97.69 42 MET B C 1
ATOM 3659 O O . MET B 1 42 ? -10.055 -14.961 -27.281 1 97.69 42 MET B O 1
ATOM 3663 N N . ARG B 1 43 ? -9.109 -15.055 -25.266 1 98.25 43 ARG B N 1
ATOM 3664 C CA . ARG B 1 43 ? -7.719 -14.984 -25.719 1 98.25 43 ARG B CA 1
ATOM 3665 C C . ARG B 1 43 ? -6.965 -16.266 -25.359 1 98.25 43 ARG B C 1
ATOM 3667 O O . ARG B 1 43 ? -6.746 -16.547 -24.188 1 98.25 43 ARG B O 1
ATOM 3674 N N . VAL B 1 44 ? -6.613 -17 -26.406 1 97.75 44 VAL B N 1
ATOM 3675 C CA . VAL B 1 44 ? -6 -18.312 -26.219 1 97.75 44 VAL B CA 1
ATOM 3676 C C . VAL B 1 44 ? -4.496 -18.219 -26.469 1 97.75 44 VAL B C 1
ATOM 3678 O O . VAL B 1 44 ? -4.062 -17.984 -27.609 1 97.75 44 VAL B O 1
ATOM 3681 N N . LEU B 1 45 ? -3.738 -18.375 -25.438 1 96.88 45 LEU B N 1
ATOM 3682 C CA . LEU B 1 45 ? -2.285 -18.344 -25.562 1 96.88 45 LEU B CA 1
ATOM 3683 C C . LEU B 1 45 ? -1.771 -19.656 -26.156 1 96.88 45 LEU B C 1
ATOM 3685 O O . LEU B 1 45 ? -1.977 -20.734 -25.578 1 96.88 45 LEU B O 1
ATOM 3689 N N . VAL B 1 46 ? -1.055 -19.531 -27.25 1 96 46 VAL B N 1
ATOM 3690 C CA . VAL B 1 46 ? -0.693 -20.703 -28.047 1 96 46 VAL B CA 1
ATOM 3691 C C . VAL B 1 46 ? 0.794 -20.656 -28.391 1 96 46 VAL B C 1
ATOM 3693 O O . VAL B 1 46 ? 1.289 -19.656 -28.906 1 96 46 VAL B O 1
ATOM 3696 N N . THR B 1 47 ? 1.477 -21.781 -27.984 1 92.88 47 THR B N 1
ATOM 3697 C CA . THR B 1 47 ? 2.842 -21.922 -28.469 1 92.88 47 THR B CA 1
ATOM 3698 C C . THR B 1 47 ? 2.848 -22.312 -29.953 1 92.88 47 THR B C 1
ATOM 3700 O O . THR B 1 47 ? 1.793 -22.594 -30.531 1 92.88 47 THR B O 1
ATOM 3703 N N . GLU B 1 48 ? 4.039 -22.359 -30.484 1 93 48 GLU B N 1
ATOM 3704 C CA . GLU B 1 48 ? 4.141 -22.781 -31.891 1 93 48 GLU B CA 1
ATOM 3705 C C . GLU B 1 48 ? 3.629 -24.203 -32.094 1 93 48 GLU B C 1
ATOM 3707 O O . GLU B 1 48 ? 2.91 -24.484 -33.062 1 93 48 GLU B O 1
ATOM 3712 N N . ALA B 1 49 ? 3.889 -25.031 -31.188 1 90.31 49 ALA B N 1
ATOM 3713 C CA . ALA B 1 49 ? 3.486 -26.422 -31.266 1 90.31 49 ALA B CA 1
ATOM 3714 C C . ALA B 1 49 ? 1.977 -26.578 -31.078 1 90.31 49 ALA B C 1
ATOM 3716 O O . ALA B 1 49 ? 1.37 -27.5 -31.625 1 90.31 49 ALA B O 1
ATOM 3717 N N . ALA B 1 50 ? 1.371 -25.672 -30.453 1 92.69 50 ALA B N 1
ATOM 3718 C CA . ALA B 1 50 ? -0.046 -25.781 -30.125 1 92.69 50 ALA B CA 1
ATOM 3719 C C . ALA B 1 50 ? -0.915 -25.125 -31.188 1 92.69 50 ALA B C 1
ATOM 3721 O O . ALA B 1 50 ? -2.139 -25.281 -31.188 1 92.69 50 ALA B O 1
ATOM 3722 N N . ARG B 1 51 ? -0.339 -24.438 -32.125 1 95.06 51 ARG B N 1
ATOM 3723 C CA . ARG B 1 51 ? -1.083 -23.672 -33.125 1 95.06 51 ARG B CA 1
ATOM 3724 C C . ARG B 1 51 ? -2.006 -24.562 -33.938 1 95.06 51 ARG B C 1
ATOM 3726 O O . ARG B 1 51 ? -3.191 -24.266 -34.094 1 95.06 51 ARG B O 1
ATOM 3733 N N . PRO B 1 52 ? -1.518 -25.641 -34.375 1 94.56 52 PRO B N 1
ATOM 3734 C CA . PRO B 1 52 ? -2.416 -26.531 -35.125 1 94.56 52 PRO B CA 1
ATOM 3735 C C . PRO B 1 52 ? -3.561 -27.062 -34.25 1 94.56 52 PRO B C 1
ATOM 3737 O O . PRO B 1 52 ? -4.676 -27.25 -34.75 1 94.56 52 PRO B O 1
ATOM 3740 N N . HIS B 1 53 ? -3.266 -27.344 -33.062 1 94.12 53 HIS B N 1
ATOM 3741 C CA . HIS B 1 53 ? -4.301 -27.828 -32.125 1 94.12 53 HIS B CA 1
ATOM 3742 C C . HIS B 1 53 ? -5.391 -26.781 -31.953 1 94.12 53 HIS B C 1
ATOM 3744 O O . HIS B 1 53 ? -6.566 -27.109 -31.812 1 94.12 53 HIS B O 1
ATOM 3750 N N . PHE B 1 54 ? -4.996 -25.562 -31.953 1 95.88 54 PHE B N 1
ATOM 3751 C CA . PHE B 1 54 ? -5.945 -24.453 -31.828 1 95.88 54 PHE B CA 1
ATOM 3752 C C . PHE B 1 54 ? -6.887 -24.422 -33.031 1 95.88 54 PHE B C 1
ATOM 3754 O O . PHE B 1 54 ? -8.109 -24.375 -32.875 1 95.88 54 PHE B O 1
ATOM 3761 N N . GLU B 1 55 ? -6.348 -24.453 -34.188 1 95.81 55 GLU B N 1
ATOM 3762 C CA . GLU B 1 55 ? -7.109 -24.281 -35.406 1 95.81 55 GLU B CA 1
ATOM 3763 C C . GLU B 1 55 ? -8 -25.484 -35.688 1 95.81 55 GLU B C 1
ATOM 3765 O O . GLU B 1 55 ? -9.156 -25.328 -36.094 1 95.81 55 GLU B O 1
ATOM 3770 N N . GLU B 1 56 ? -7.496 -26.609 -35.344 1 94.94 56 GLU B N 1
ATOM 3771 C CA . GLU B 1 56 ? -8.164 -27.828 -35.781 1 94.94 56 GLU B CA 1
ATOM 3772 C C . GLU B 1 56 ? -9.07 -28.391 -34.688 1 94.94 56 GLU B C 1
ATOM 3774 O O . GLU B 1 56 ? -10.055 -29.062 -34.969 1 94.94 56 GLU B O 1
ATOM 3779 N N . ARG B 1 57 ? -8.703 -28.156 -33.531 1 93.88 57 ARG B N 1
ATOM 3780 C CA . ARG B 1 57 ? -9.398 -28.859 -32.469 1 93.88 57 ARG B CA 1
ATOM 3781 C C . ARG B 1 57 ? -10.117 -27.891 -31.547 1 93.88 57 ARG B C 1
ATOM 3783 O O . ARG B 1 57 ? -11.297 -28.062 -31.25 1 93.88 57 ARG B O 1
ATOM 3790 N N . PHE B 1 58 ? -9.461 -26.891 -31.234 1 96.25 58 PHE B N 1
ATOM 3791 C CA . PHE B 1 58 ? -10 -25.984 -30.234 1 96.25 58 PHE B CA 1
ATOM 3792 C C . PHE B 1 58 ? -11.031 -25.047 -30.844 1 96.25 58 PHE B C 1
ATOM 3794 O O . PHE B 1 58 ? -12.172 -24.969 -30.375 1 96.25 58 PHE B O 1
ATOM 3801 N N . LEU B 1 59 ? -10.695 -24.344 -31.891 1 96.62 59 LEU B N 1
ATOM 3802 C CA . LEU B 1 59 ? -11.492 -23.281 -32.5 1 96.62 59 LEU B CA 1
ATOM 3803 C C . LEU B 1 59 ? -12.867 -23.797 -32.906 1 96.62 59 LEU B C 1
ATOM 3805 O O . LEU B 1 59 ? -13.883 -23.172 -32.562 1 96.62 59 LEU B O 1
ATOM 3809 N N . PRO B 1 60 ? -13.008 -24.891 -33.5 1 96 60 PRO B N 1
ATOM 3810 C CA . PRO B 1 60 ? -14.32 -25.375 -33.938 1 96 60 PRO B CA 1
ATOM 3811 C C . PRO B 1 60 ? -15.25 -25.672 -32.75 1 96 60 PRO B C 1
ATOM 3813 O O . PRO B 1 60 ? -16.469 -25.641 -32.906 1 96 60 PRO B O 1
ATOM 3816 N N . GLN B 1 61 ? -14.688 -25.891 -31.641 1 94.94 61 GLN B N 1
ATOM 3817 C CA . GLN B 1 61 ? -15.492 -26.297 -30.5 1 94.94 61 GLN B CA 1
ATOM 3818 C C . GLN B 1 61 ? -15.945 -25.078 -29.688 1 94.94 61 GLN B C 1
ATOM 3820 O O . GLN B 1 61 ? -16.828 -25.172 -28.828 1 94.94 61 GLN B O 1
ATOM 3825 N N . VAL B 1 62 ? -15.367 -23.938 -29.984 1 96.06 62 VAL B N 1
ATOM 3826 C CA . VAL B 1 62 ? -15.625 -22.812 -29.094 1 96.06 62 VAL B CA 1
ATOM 3827 C C . VAL B 1 62 ? -16.25 -21.656 -29.875 1 96.06 62 VAL B C 1
ATOM 3829 O O . VAL B 1 62 ? -16.969 -20.828 -29.312 1 96.06 62 VAL B O 1
ATOM 3832 N N . GL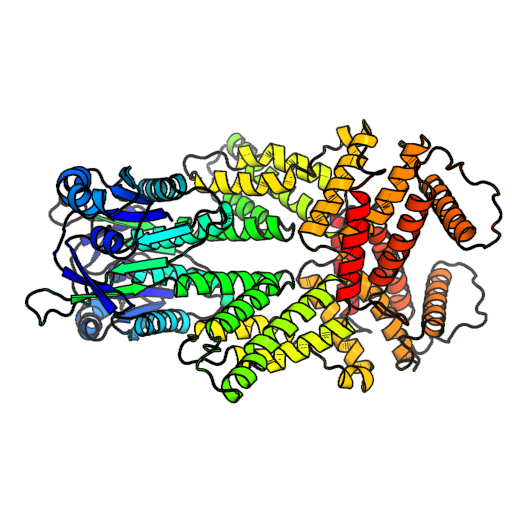U B 1 63 ? -16.031 -21.531 -31.188 1 93.62 63 GLU B N 1
ATOM 3833 C CA . GLU B 1 63 ? -16.328 -20.344 -31.984 1 93.62 63 GLU B CA 1
ATOM 3834 C C . GLU B 1 63 ? -17.812 -20.016 -31.922 1 93.62 63 GLU B C 1
ATOM 3836 O O . GLU B 1 63 ? -18.188 -18.828 -31.938 1 93.62 63 GLU B O 1
ATOM 3841 N N . ASP B 1 64 ? -18.703 -20.938 -31.719 1 93.56 64 ASP B N 1
ATOM 3842 C CA . ASP B 1 64 ? -20.141 -20.703 -31.734 1 93.56 64 ASP B CA 1
ATOM 3843 C C . ASP B 1 64 ? -20.641 -20.328 -30.344 1 93.56 64 ASP B C 1
ATOM 3845 O O . ASP B 1 64 ? -21.797 -19.906 -30.188 1 93.56 64 ASP B O 1
ATOM 3849 N N . PHE B 1 65 ? -19.812 -20.453 -29.406 1 94.5 65 PHE B N 1
ATOM 3850 C CA . PHE B 1 65 ? -20.297 -20.312 -28.047 1 94.5 65 PHE B CA 1
ATOM 3851 C C . PHE B 1 65 ? -19.75 -19.062 -27.391 1 94.5 65 PHE B C 1
ATOM 3853 O O . PHE B 1 65 ? -20.125 -18.703 -26.281 1 94.5 65 PHE B O 1
ATOM 3860 N N . VAL B 1 66 ? -18.812 -18.406 -28.078 1 96.31 66 VAL B N 1
ATOM 3861 C CA . VAL B 1 66 ? -18.156 -17.234 -27.5 1 96.31 66 VAL B CA 1
ATOM 3862 C C . VAL B 1 66 ? -18.375 -16.016 -28.406 1 96.31 66 VAL B C 1
ATOM 3864 O O . VAL B 1 66 ? -18.797 -16.172 -29.562 1 96.31 66 VAL B O 1
ATOM 3867 N N . ALA B 1 67 ? -18.219 -14.797 -27.828 1 96.81 67 ALA B N 1
ATOM 3868 C CA . ALA B 1 67 ? -18.344 -13.57 -28.625 1 96.81 67 ALA B CA 1
ATOM 3869 C C . ALA B 1 67 ? -17.234 -13.469 -29.656 1 96.81 67 ALA B C 1
ATOM 3871 O O . ALA B 1 67 ? -17.484 -13.086 -30.812 1 96.81 67 ALA B O 1
ATOM 3872 N N . ASP B 1 68 ? -16.078 -13.742 -29.234 1 96.44 68 ASP B N 1
ATOM 3873 C CA . ASP B 1 68 ? -14.953 -13.859 -30.156 1 96.44 68 ASP B CA 1
ATOM 3874 C C . ASP B 1 68 ? -13.82 -14.672 -29.531 1 96.44 68 ASP B C 1
ATOM 3876 O O . ASP B 1 68 ? -13.781 -14.883 -28.328 1 96.44 68 ASP B O 1
ATOM 3880 N N . VAL B 1 69 ? -12.984 -15.227 -30.406 1 97.44 69 VAL B N 1
ATOM 3881 C CA . VAL B 1 69 ? -11.844 -16.031 -29.984 1 97.44 69 VAL B CA 1
ATOM 3882 C C . VAL B 1 69 ? -10.625 -15.695 -30.859 1 97.44 69 VAL B C 1
ATOM 3884 O O . VAL B 1 69 ? -10.727 -15.656 -32.094 1 97.44 69 VAL B O 1
ATOM 3887 N N . GLU B 1 70 ? -9.516 -15.312 -30.156 1 97 70 GLU B N 1
ATOM 3888 C CA . GLU B 1 70 ? -8.281 -14.969 -30.859 1 97 70 GLU B CA 1
ATOM 3889 C C . GLU B 1 70 ? -7.082 -15.695 -30.25 1 97 70 GLU B C 1
ATOM 3891 O O . GLU B 1 70 ? -6.93 -15.742 -29.031 1 97 70 GLU B O 1
ATOM 3896 N N . PRO B 1 71 ? -6.312 -16.344 -31.125 1 97.38 71 PRO B N 1
ATOM 3897 C CA . PRO B 1 71 ? -5.059 -16.906 -30.625 1 97.38 71 PRO B CA 1
ATOM 3898 C C . PRO B 1 71 ? -4.012 -15.836 -30.312 1 97.38 71 PRO B C 1
ATOM 3900 O O . PRO B 1 71 ? -3.92 -14.836 -31.031 1 97.38 71 PRO B O 1
ATOM 3903 N N . VAL B 1 72 ? -3.258 -15.977 -29.266 1 97.62 72 VAL B N 1
ATOM 3904 C CA . VAL B 1 72 ? -2.146 -15.102 -28.891 1 97.62 72 VAL B CA 1
ATOM 3905 C C . VAL B 1 72 ? -0.85 -15.906 -28.859 1 97.62 72 VAL B C 1
ATOM 3907 O O . VAL B 1 72 ? -0.655 -16.75 -27.969 1 97.62 72 VAL B O 1
ATOM 3910 N N . PRO B 1 73 ? 0.046 -15.656 -29.766 1 97 73 PRO B N 1
ATOM 3911 C CA . PRO B 1 73 ? 1.287 -16.438 -29.812 1 97 73 PRO B CA 1
ATOM 3912 C C . PRO B 1 73 ? 2.195 -16.172 -28.609 1 97 73 PRO B C 1
ATOM 3914 O O . PRO B 1 73 ? 2.381 -15.031 -28.203 1 97 73 PRO B O 1
ATOM 3917 N N . ILE B 1 74 ? 2.703 -17.266 -28.047 1 94.75 74 ILE B N 1
ATOM 3918 C CA . ILE B 1 74 ? 3.66 -17.172 -26.953 1 94.75 74 ILE B CA 1
ATOM 3919 C C . ILE B 1 74 ? 4.789 -18.172 -27.156 1 94.75 74 ILE B C 1
ATOM 3921 O O . ILE B 1 74 ? 4.613 -19.188 -27.859 1 94.75 74 ILE B O 1
ATOM 3925 N N . PRO B 1 75 ? 5.957 -17.844 -26.609 1 93.81 75 PRO B N 1
ATOM 3926 C CA . PRO B 1 75 ? 7.012 -18.859 -26.625 1 93.81 75 PRO B CA 1
ATOM 3927 C C . PRO B 1 75 ? 6.77 -19.984 -25.609 1 93.81 75 PRO B C 1
ATOM 3929 O O . PRO B 1 75 ? 5.734 -20 -24.938 1 93.81 75 PRO B O 1
ATOM 3932 N N . ASP B 1 76 ? 7.691 -20.922 -25.484 1 88.44 76 ASP B N 1
ATOM 3933 C CA . ASP B 1 76 ? 7.523 -22.094 -24.641 1 88.44 76 ASP B CA 1
ATOM 3934 C C . ASP B 1 76 ? 7.883 -21.797 -23.188 1 88.44 76 ASP B C 1
ATOM 3936 O O . ASP B 1 76 ? 7.527 -22.547 -22.281 1 88.44 76 ASP B O 1
ATOM 3940 N N . GLY B 1 77 ? 8.484 -20.656 -22.969 1 88.06 77 GLY B N 1
ATOM 3941 C CA . GLY B 1 77 ? 8.859 -20.328 -21.594 1 88.06 77 GLY B CA 1
ATOM 3942 C C . GLY B 1 77 ? 10.07 -21.094 -21.109 1 88.06 77 GLY B C 1
ATOM 3943 O O . GLY B 1 77 ? 10.102 -21.547 -19.953 1 88.06 77 GLY B O 1
ATOM 3944 N N . ARG B 1 78 ? 11.07 -21.25 -21.922 1 86.56 78 ARG B N 1
ATOM 3945 C CA . ARG B 1 78 ? 12.219 -22.094 -21.625 1 86.56 78 ARG B CA 1
ATOM 3946 C C . ARG B 1 78 ? 13.234 -21.359 -20.75 1 86.56 78 ARG B C 1
ATOM 3948 O O . ARG B 1 78 ? 14.102 -21.984 -20.141 1 86.56 78 ARG B O 1
ATOM 3955 N N . ASN B 1 79 ? 13.164 -20.047 -20.797 1 84.38 79 ASN B N 1
ATOM 3956 C CA . ASN B 1 79 ? 14.07 -19.203 -20.016 1 84.38 79 ASN B CA 1
ATOM 3957 C C . ASN B 1 79 ? 13.383 -17.938 -19.531 1 84.38 79 ASN B C 1
ATOM 3959 O O . ASN B 1 79 ? 12.195 -17.734 -19.797 1 84.38 79 ASN B O 1
ATOM 3963 N N . ASP B 1 80 ? 14.148 -17.141 -18.875 1 81.94 80 ASP B N 1
ATOM 3964 C CA . ASP B 1 80 ? 13.617 -15.93 -18.266 1 81.94 80 ASP B CA 1
ATOM 3965 C C . ASP B 1 80 ? 13.008 -15.008 -19.312 1 81.94 80 ASP B C 1
ATOM 3967 O O . ASP B 1 80 ? 11.898 -14.508 -19.141 1 81.94 80 ASP B O 1
ATOM 3971 N N . ASP B 1 81 ? 13.688 -14.867 -20.328 1 84.56 81 ASP B N 1
ATOM 3972 C CA . ASP B 1 81 ? 13.25 -13.953 -21.375 1 84.56 81 ASP B CA 1
ATOM 3973 C C . ASP B 1 81 ? 11.922 -14.406 -21.969 1 84.56 81 ASP B C 1
ATOM 3975 O O . ASP B 1 81 ? 11.031 -13.586 -22.219 1 84.56 81 ASP B O 1
ATOM 3979 N N . GLU B 1 82 ? 11.836 -15.648 -22.188 1 89.94 82 GLU B N 1
ATOM 3980 C CA . GLU B 1 82 ? 10.594 -16.172 -22.75 1 89.94 82 GLU B CA 1
ATOM 3981 C C . GLU B 1 82 ? 9.438 -16.031 -21.766 1 89.94 82 GLU B C 1
ATOM 3983 O O . GLU B 1 82 ? 8.305 -15.781 -22.156 1 89.94 82 GLU B O 1
ATOM 3988 N N . LEU B 1 83 ? 9.719 -16.234 -20.531 1 88.62 83 LEU B N 1
ATOM 3989 C CA . LEU B 1 83 ? 8.672 -16.078 -19.531 1 88.62 83 LEU B CA 1
ATOM 3990 C C . LEU B 1 83 ? 8.188 -14.641 -19.453 1 88.62 83 LEU B C 1
ATOM 3992 O O . LEU B 1 83 ? 6.984 -14.391 -19.328 1 88.62 83 LEU B O 1
ATOM 3996 N N . TRP B 1 84 ? 9.102 -13.711 -19.609 1 86.62 84 TRP B N 1
ATOM 3997 C CA . TRP B 1 84 ? 8.719 -12.305 -19.641 1 86.62 84 TRP B CA 1
ATOM 3998 C C . TRP B 1 84 ? 7.871 -12.008 -20.875 1 86.62 84 TRP B C 1
ATOM 4000 O O . TRP B 1 84 ? 6.918 -11.227 -20.812 1 86.62 84 TRP B O 1
ATOM 4010 N N . SER B 1 85 ? 8.25 -12.625 -21.938 1 90.25 85 SER B N 1
ATOM 4011 C CA . SER B 1 85 ? 7.473 -12.469 -23.156 1 90.25 85 SER B CA 1
ATOM 4012 C C . SER B 1 85 ? 6.043 -12.969 -22.984 1 90.25 85 SER B C 1
ATOM 4014 O O . SER B 1 85 ? 5.098 -12.367 -23.484 1 90.25 85 SER B O 1
ATOM 4016 N N . ILE B 1 86 ? 5.938 -14.047 -22.312 1 92.31 86 ILE B N 1
ATOM 4017 C CA . ILE B 1 86 ? 4.613 -14.594 -22.031 1 92.31 86 ILE B CA 1
ATOM 4018 C C . ILE B 1 86 ? 3.826 -13.625 -21.156 1 92.31 86 ILE B C 1
ATOM 4020 O O . ILE B 1 86 ? 2.658 -13.336 -21.422 1 92.31 86 ILE B O 1
ATOM 4024 N N . PHE B 1 87 ? 4.461 -13.148 -20.125 1 90.62 87 PHE B N 1
ATOM 4025 C CA . PHE B 1 87 ? 3.838 -12.164 -19.234 1 90.62 87 PHE B CA 1
ATOM 4026 C C . PHE B 1 87 ? 3.342 -10.961 -20.031 1 90.62 87 PHE B C 1
ATOM 4028 O O . PHE B 1 87 ? 2.199 -10.531 -19.859 1 90.62 87 PHE B O 1
ATOM 4035 N N . GLN B 1 88 ? 4.141 -10.477 -20.906 1 89 88 GLN B N 1
ATOM 4036 C CA . GLN B 1 88 ? 3.797 -9.312 -21.719 1 89 88 GLN B CA 1
ATOM 4037 C C . GLN B 1 88 ? 2.631 -9.609 -22.656 1 89 88 GLN B C 1
ATOM 4039 O O . GLN B 1 88 ? 1.78 -8.75 -22.891 1 89 88 GLN B O 1
ATOM 4044 N N . ALA B 1 89 ? 2.672 -10.758 -23.141 1 92.88 89 ALA B N 1
ATOM 4045 C CA . ALA B 1 89 ? 1.58 -11.156 -24.031 1 92.88 89 ALA B CA 1
ATOM 4046 C C . ALA B 1 89 ? 0.245 -11.148 -23.281 1 92.88 89 ALA B C 1
ATOM 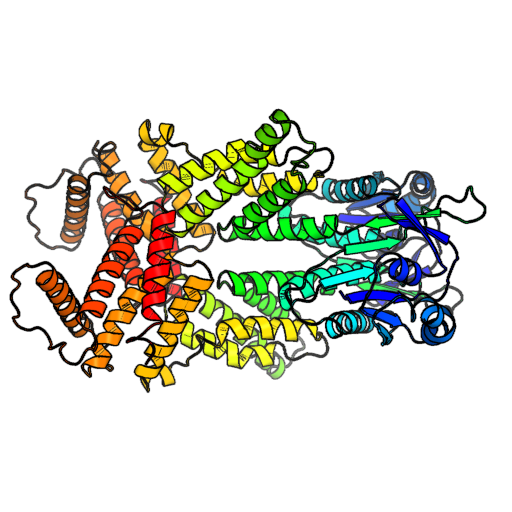4048 O O . ALA B 1 89 ? -0.758 -10.656 -23.812 1 92.88 89 ALA B O 1
ATOM 4049 N N . VAL B 1 90 ? 0.245 -11.648 -22.109 1 93.31 90 VAL B N 1
ATOM 4050 C CA . VAL B 1 90 ? -0.967 -11.688 -21.297 1 93.31 90 VAL B CA 1
ATOM 4051 C C . VAL B 1 90 ? -1.424 -10.258 -20.984 1 93.31 90 VAL B C 1
ATOM 4053 O O . VAL B 1 90 ? -2.596 -9.922 -21.172 1 93.31 90 VAL B O 1
ATOM 4056 N N . VAL B 1 91 ? -0.52 -9.445 -20.547 1 89.38 91 VAL B N 1
ATOM 4057 C CA . VAL B 1 91 ? -0.835 -8.07 -20.156 1 89.38 91 VAL B CA 1
ATOM 4058 C C . VAL B 1 91 ? -1.308 -7.281 -21.375 1 89.38 91 VAL B C 1
ATOM 4060 O O . VAL B 1 91 ? -2.223 -6.461 -21.266 1 89.38 91 VAL B O 1
ATOM 4063 N N . GLY B 1 92 ? -0.707 -7.57 -22.484 1 90.25 92 GLY B N 1
ATOM 4064 C CA . GLY B 1 92 ? -0.972 -6.824 -23.703 1 90.25 92 GLY B CA 1
ATOM 4065 C C . GLY B 1 92 ? -2.373 -7.039 -24.25 1 90.25 92 GLY B C 1
ATOM 4066 O O . GLY B 1 92 ? -2.932 -6.164 -24.906 1 90.25 92 GLY B O 1
ATOM 4067 N N . VAL B 1 93 ? -2.963 -8.078 -23.922 1 95.12 93 VAL B N 1
ATOM 4068 C CA . VAL B 1 93 ? -4.242 -8.406 -24.531 1 95.12 93 VAL B CA 1
ATOM 4069 C C . VAL B 1 93 ? -5.387 -7.918 -23.641 1 95.12 93 VAL B C 1
ATOM 4071 O O . VAL B 1 93 ? -6.555 -7.98 -24.047 1 95.12 93 VAL B O 1
ATOM 4074 N N . VAL B 1 94 ? -5.141 -7.422 -22.469 1 95.19 94 VAL B N 1
ATOM 4075 C CA . VAL B 1 94 ? -6.172 -6.969 -21.547 1 95.19 94 VAL B CA 1
ATOM 4076 C C . VAL B 1 94 ? -6.25 -5.445 -21.562 1 95.19 94 VAL B C 1
ATOM 4078 O O . VAL B 1 94 ? -5.223 -4.766 -21.484 1 95.19 94 VAL B O 1
ATOM 4081 N N . GLU B 1 95 ? -7.383 -4.914 -21.641 1 94.19 95 GLU B N 1
ATOM 4082 C CA . GLU B 1 95 ? -7.598 -3.469 -21.625 1 94.19 95 GLU B CA 1
ATOM 4083 C C . GLU B 1 95 ? -7.945 -2.969 -20.234 1 94.19 95 GLU B C 1
ATOM 4085 O O . GLU B 1 95 ? -8.375 -3.746 -19.375 1 94.19 95 GLU B O 1
ATOM 4090 N N . PRO B 1 96 ? -7.742 -1.681 -20 1 90.75 96 PRO B N 1
ATOM 4091 C CA . PRO B 1 96 ? -8.055 -1.13 -18.688 1 90.75 96 PRO B CA 1
ATOM 4092 C C . PRO B 1 96 ? -9.523 -1.309 -18.297 1 90.75 96 PRO B C 1
ATOM 4094 O O . PRO B 1 96 ? -10.406 -1.201 -19.156 1 90.75 96 PRO B O 1
ATOM 4097 N N . LYS B 1 97 ? -9.844 -1.633 -17.062 1 93.81 97 LYS B N 1
ATOM 4098 C CA . LYS B 1 97 ? -11.156 -1.698 -16.422 1 93.81 97 LYS B CA 1
ATOM 4099 C C . LYS B 1 97 ? -11.977 -2.857 -16.984 1 93.81 97 LYS B C 1
ATOM 4101 O O . LYS B 1 97 ? -13.203 -2.887 -16.828 1 93.81 97 LYS B O 1
ATOM 4106 N N . GLU B 1 98 ? -11.328 -3.783 -17.609 1 95.88 98 GLU B N 1
ATOM 4107 C CA . GLU B 1 98 ? -12.023 -4.957 -18.125 1 95.88 98 GLU B CA 1
ATOM 4108 C C . GLU B 1 98 ? -12.25 -5.988 -17.016 1 95.88 98 GLU B C 1
ATOM 4110 O O . GLU B 1 98 ? -11.539 -5.992 -16.016 1 95.88 98 GLU B O 1
ATOM 4115 N N . THR B 1 99 ? -13.297 -6.77 -17.25 1 96.62 99 THR B N 1
ATOM 4116 C CA . THR B 1 99 ? -13.508 -7.938 -16.406 1 96.62 99 THR B CA 1
ATOM 4117 C C . THR B 1 99 ? -12.812 -9.164 -17 1 96.62 99 THR B C 1
ATOM 4119 O O . THR B 1 99 ? -12.992 -9.477 -18.172 1 96.62 99 THR B O 1
ATOM 4122 N N . VAL B 1 100 ? -12.047 -9.867 -16.156 1 97.31 100 VAL B N 1
ATOM 4123 C CA . VAL B 1 100 ? -11.164 -10.883 -16.719 1 97.31 100 VAL B CA 1
ATOM 4124 C C . VAL B 1 100 ? -11.312 -12.195 -15.945 1 97.31 100 VAL B C 1
ATOM 4126 O O . VAL B 1 100 ? -11.492 -12.18 -14.727 1 97.31 100 VAL B O 1
ATOM 4129 N N . ILE B 1 101 ? -11.273 -13.328 -16.688 1 97.19 101 ILE B N 1
ATOM 4130 C CA . ILE B 1 101 ? -11.18 -14.68 -16.156 1 97.19 101 ILE B CA 1
ATOM 4131 C C . ILE B 1 101 ? -9.859 -15.312 -16.578 1 97.19 101 ILE B C 1
ATOM 4133 O O . ILE B 1 101 ? -9.461 -15.219 -17.75 1 97.19 101 ILE B O 1
ATOM 4137 N N . PHE B 1 102 ? -9.188 -15.945 -15.633 1 96.38 102 PHE B N 1
ATOM 4138 C CA . PHE B 1 102 ? -7.977 -16.703 -15.953 1 96.38 102 PHE B CA 1
ATOM 4139 C C . PHE B 1 102 ? -8.227 -18.203 -15.852 1 96.38 102 PHE B C 1
ATOM 4141 O O . PHE B 1 102 ? -8.82 -18.672 -14.883 1 96.38 102 PHE B O 1
ATOM 4148 N N . ASP B 1 103 ? -7.836 -18.906 -16.844 1 96.06 103 ASP B N 1
ATOM 4149 C CA . ASP B 1 103 ? -7.77 -20.359 -16.859 1 96.06 103 ASP B CA 1
ATOM 4150 C C . ASP B 1 103 ? -6.324 -20.844 -16.812 1 96.06 103 ASP B C 1
ATOM 4152 O O . ASP B 1 103 ? -5.562 -20.656 -17.766 1 96.06 103 ASP B O 1
ATOM 4156 N N . ILE B 1 104 ? -5.988 -21.594 -15.703 1 92.56 104 ILE B N 1
ATOM 4157 C CA . ILE B 1 104 ? -4.594 -21.984 -15.531 1 92.56 104 ILE B CA 1
ATOM 4158 C C . ILE B 1 104 ? -4.477 -23.5 -15.609 1 92.56 104 ILE B C 1
ATOM 4160 O O . ILE B 1 104 ? -3.588 -24.094 -14.992 1 92.56 104 ILE B O 1
ATOM 4164 N N . THR B 1 105 ? -5.328 -24.109 -16.297 1 92.38 105 THR B N 1
ATOM 4165 C CA . THR B 1 105 ? -5.465 -25.562 -16.312 1 92.38 105 THR B CA 1
ATOM 4166 C C . THR B 1 105 ? -4.348 -26.203 -17.141 1 92.38 105 THR B C 1
ATOM 4168 O O . THR B 1 105 ? -3.748 -27.188 -16.719 1 92.38 105 THR B O 1
ATOM 4171 N N . HIS B 1 106 ? -4.102 -25.656 -18.234 1 88.62 106 HIS B N 1
ATOM 4172 C CA . HIS B 1 106 ? -3.15 -26.266 -19.156 1 88.62 106 HIS B CA 1
ATOM 4173 C C . HIS B 1 106 ? -1.876 -25.438 -19.266 1 88.62 106 HIS B C 1
ATOM 4175 O O . HIS B 1 106 ? -1.805 -24.328 -18.734 1 88.62 106 HIS B O 1
ATOM 4181 N N . GLY B 1 107 ? -0.883 -26.094 -19.922 1 80.5 107 GLY B N 1
ATOM 4182 C CA . GLY B 1 107 ? 0.38 -25.406 -20.141 1 80.5 107 GLY B CA 1
ATOM 4183 C C . GLY B 1 107 ? 1.472 -25.844 -19.172 1 80.5 107 GLY B C 1
ATOM 4184 O O . GLY B 1 107 ? 1.316 -26.828 -18.453 1 80.5 107 GLY B O 1
ATOM 4185 N N . PHE B 1 108 ? 2.557 -25.078 -19.188 1 79.25 108 PHE B N 1
ATOM 4186 C CA . PHE B 1 108 ? 3.707 -25.406 -18.359 1 79.25 108 PHE B CA 1
ATOM 4187 C C . PHE B 1 108 ? 3.434 -25.047 -16.906 1 79.25 108 PHE B C 1
ATOM 4189 O O . PHE B 1 108 ? 2.588 -24.203 -16.609 1 79.25 108 PHE B O 1
ATOM 4196 N N . ARG B 1 109 ? 4.145 -25.641 -16.109 1 80 109 ARG B N 1
ATOM 4197 C CA . ARG B 1 109 ? 3.947 -25.516 -14.672 1 80 109 ARG B CA 1
ATOM 4198 C C . ARG B 1 109 ? 4.238 -24.109 -14.195 1 80 109 ARG B C 1
ATOM 4200 O O . ARG B 1 109 ? 3.781 -23.703 -13.125 1 80 109 ARG B O 1
ATOM 4207 N N . SER B 1 110 ? 4.969 -23.391 -14.906 1 84.62 110 SER B N 1
ATOM 4208 C CA . SER B 1 110 ? 5.301 -22.016 -14.516 1 84.62 110 SER B CA 1
ATOM 4209 C C . SER B 1 110 ? 4.148 -21.062 -14.812 1 84.62 110 SER B C 1
ATOM 4211 O O . SER B 1 110 ? 4.105 -19.953 -14.281 1 84.62 110 SER B O 1
ATOM 4213 N N . LEU B 1 111 ? 3.219 -21.5 -15.5 1 86.81 111 LEU B N 1
ATOM 4214 C CA . LEU B 1 111 ? 2.221 -20.594 -16.047 1 86.81 111 LEU B CA 1
ATOM 4215 C C . LEU B 1 111 ? 1.248 -20.141 -14.969 1 86.81 111 LEU B C 1
ATOM 4217 O O . LEU B 1 111 ? 0.851 -18.969 -14.938 1 86.81 111 LEU B O 1
ATOM 4221 N N . PRO B 1 112 ? 0.914 -21.062 -14.055 1 88.06 112 PRO B N 1
ATOM 4222 C CA . PRO B 1 112 ? 0.075 -20.578 -12.961 1 88.06 112 PRO B CA 1
ATOM 4223 C C . PRO B 1 112 ? 0.744 -19.453 -12.156 1 88.06 112 PRO B C 1
ATOM 4225 O O . PRO B 1 112 ? 0.076 -18.516 -11.727 1 88.06 112 PRO B O 1
ATOM 4228 N N . PHE B 1 113 ? 2.029 -19.609 -11.969 1 88.31 113 PHE B N 1
ATOM 4229 C CA . PHE B 1 113 ? 2.816 -18.578 -11.297 1 88.31 113 PHE B CA 1
ATOM 4230 C C . PHE B 1 113 ? 2.713 -17.25 -12.039 1 88.31 113 PHE B C 1
ATOM 4232 O O . PHE B 1 113 ? 2.422 -16.219 -11.43 1 88.31 113 PHE B O 1
ATOM 4239 N N . LEU B 1 114 ? 2.811 -17.281 -13.312 1 88.88 114 LEU B N 1
ATOM 4240 C CA . LEU B 1 114 ? 2.758 -16.094 -14.148 1 88.88 114 LEU B CA 1
ATOM 4241 C C . LEU B 1 114 ? 1.345 -15.523 -14.195 1 88.88 114 LEU B C 1
ATOM 4243 O O . LEU B 1 114 ? 1.163 -14.305 -14.25 1 88.88 114 LEU B O 1
ATOM 4247 N N . ALA B 1 115 ? 0.42 -16.406 -14.242 1 88.62 115 ALA B N 1
ATOM 4248 C CA . ALA B 1 115 ? -0.974 -15.969 -14.273 1 88.62 115 ALA B CA 1
ATOM 4249 C C . ALA B 1 115 ? -1.325 -15.172 -13.023 1 88.62 115 ALA B C 1
ATOM 4251 O O . ALA B 1 115 ? -2.004 -14.141 -13.109 1 88.62 115 ALA B O 1
ATOM 4252 N N . PHE B 1 116 ? -0.86 -15.648 -11.914 1 88.31 116 PHE B N 1
ATOM 4253 C CA . PHE B 1 116 ? -1.103 -14.93 -10.672 1 88.31 116 PHE B CA 1
ATOM 4254 C C . PHE B 1 116 ? -0.474 -13.539 -10.727 1 88.31 116 PHE B C 1
ATOM 4256 O O . PHE B 1 116 ? -1.131 -12.539 -10.422 1 88.31 116 PHE B O 1
ATOM 4263 N N . LEU B 1 117 ? 0.75 -13.508 -11.094 1 88.31 117 LEU B N 1
ATOM 4264 C CA . LEU B 1 117 ? 1.457 -12.242 -11.195 1 88.31 117 LEU B CA 1
ATOM 4265 C C . LEU B 1 117 ? 0.744 -11.297 -12.156 1 88.31 117 LEU B C 1
ATOM 4267 O O . LEU B 1 117 ? 0.598 -10.109 -11.875 1 88.31 117 LEU B O 1
ATOM 4271 N N . SER B 1 118 ? 0.289 -11.836 -13.25 1 90.62 118 SER B N 1
ATOM 4272 C CA . SER B 1 118 ? -0.414 -11.031 -14.242 1 90.62 118 SER B CA 1
ATOM 4273 C C . SER B 1 118 ? -1.707 -10.461 -13.672 1 90.62 118 SER B C 1
ATOM 4275 O O . SER B 1 118 ? -2.018 -9.281 -13.883 1 90.62 118 SER B O 1
ATOM 4277 N N . ALA B 1 119 ? -2.412 -11.297 -12.984 1 90.5 119 ALA B N 1
ATOM 4278 C CA . ALA B 1 119 ? -3.664 -10.844 -12.391 1 90.5 119 ALA B CA 1
ATOM 4279 C C . ALA B 1 119 ? -3.416 -9.695 -11.406 1 90.5 119 ALA B C 1
ATOM 4281 O O . ALA B 1 119 ? -4.117 -8.68 -11.445 1 90.5 119 ALA B O 1
ATOM 4282 N N . ALA B 1 120 ? -2.434 -9.867 -10.594 1 86.38 120 ALA B N 1
ATOM 4283 C CA . ALA B 1 120 ? -2.084 -8.828 -9.625 1 86.38 120 ALA B CA 1
ATOM 4284 C C . ALA B 1 120 ? -1.65 -7.547 -10.32 1 86.38 120 ALA B C 1
ATOM 4286 O O . ALA B 1 120 ? -2.082 -6.453 -9.953 1 86.38 120 ALA B O 1
ATOM 4287 N N . TYR B 1 121 ? -0.826 -7.652 -11.328 1 87.5 121 TYR B N 1
ATOM 4288 C CA . TYR B 1 121 ? -0.311 -6.523 -12.102 1 87.5 121 TYR B CA 1
ATOM 4289 C C . TYR B 1 121 ? -1.442 -5.773 -12.789 1 87.5 121 TYR B C 1
ATOM 4291 O O . TYR B 1 121 ? -1.515 -4.543 -12.719 1 87.5 121 TYR B O 1
ATOM 4299 N N . LEU B 1 122 ? -2.311 -6.492 -13.422 1 89.56 122 LEU B N 1
ATOM 4300 C CA . LEU B 1 122 ? -3.4 -5.902 -14.195 1 89.56 122 LEU B CA 1
ATOM 4301 C C . LEU B 1 122 ? -4.391 -5.191 -13.281 1 89.56 122 LEU B C 1
ATOM 4303 O O . LEU B 1 122 ? -4.949 -4.156 -13.648 1 89.56 122 LEU B O 1
ATOM 4307 N N . ARG B 1 123 ? -4.578 -5.688 -12.141 1 86.06 123 ARG B N 1
ATOM 4308 C CA . ARG B 1 123 ? -5.445 -5.031 -11.164 1 86.06 123 ARG B CA 1
ATOM 4309 C C . ARG B 1 123 ? -4.863 -3.689 -10.727 1 86.06 123 ARG B C 1
ATOM 4311 O O . ARG B 1 123 ? -5.594 -2.713 -10.562 1 86.06 123 ARG B O 1
ATOM 4318 N N . THR B 1 124 ? -3.623 -3.666 -10.594 1 79.06 124 THR B N 1
ATOM 4319 C CA . THR B 1 124 ? -2.941 -2.475 -10.094 1 79.06 124 THR B CA 1
ATOM 4320 C C . THR B 1 124 ? -2.814 -1.428 -11.203 1 79.06 124 THR B C 1
ATOM 4322 O O . THR B 1 124 ? -3.105 -0.25 -10.984 1 79.06 124 THR B O 1
ATOM 4325 N N . VAL B 1 125 ? -2.426 -1.842 -12.391 1 82 125 VAL B N 1
ATOM 4326 C CA . VAL B 1 125 ? -2.01 -0.91 -13.43 1 82 125 VAL B CA 1
ATOM 4327 C C . VAL B 1 125 ? -3.193 -0.599 -14.344 1 82 125 VAL B C 1
ATOM 4329 O O . VAL B 1 125 ? -3.291 0.504 -14.891 1 82 125 VAL B O 1
ATOM 4332 N N . LYS B 1 126 ? -4.012 -1.606 -14.477 1 86.38 126 LYS B N 1
ATOM 4333 C CA . LYS B 1 126 ? -5.098 -1.406 -15.43 1 86.38 126 LYS B CA 1
ATOM 4334 C C . LYS B 1 126 ? -6.453 -1.422 -14.734 1 86.38 126 LYS B C 1
ATOM 4336 O O . LYS B 1 126 ? -7.492 -1.256 -15.375 1 86.38 126 LYS B O 1
ATOM 4341 N N . ASP B 1 127 ? -6.457 -1.623 -13.453 1 85.94 127 ASP B N 1
ATOM 4342 C CA . ASP B 1 127 ? -7.676 -1.587 -12.648 1 85.94 127 ASP B CA 1
ATOM 4343 C C . ASP B 1 127 ? -8.711 -2.574 -13.18 1 85.94 127 ASP B C 1
ATOM 4345 O O . ASP B 1 127 ? -9.867 -2.205 -13.414 1 85.94 127 ASP B O 1
ATOM 4349 N N . ILE B 1 128 ? -8.312 -3.732 -13.469 1 92.75 128 ILE B N 1
ATOM 4350 C CA . ILE B 1 128 ? -9.242 -4.73 -13.977 1 92.75 128 ILE B CA 1
ATOM 4351 C C . ILE B 1 128 ? -10.094 -5.273 -12.836 1 92.75 128 ILE B C 1
ATOM 4353 O O . ILE B 1 128 ? -9.758 -5.102 -11.664 1 92.75 128 ILE B O 1
ATOM 4357 N N . THR B 1 129 ? -11.234 -5.844 -13.25 1 92.12 129 THR B N 1
ATOM 4358 C CA . THR B 1 129 ? -12.031 -6.645 -12.32 1 92.12 129 THR B CA 1
ATOM 4359 C C . THR B 1 129 ? -11.781 -8.133 -12.547 1 92.12 129 THR B C 1
ATOM 4361 O O . THR B 1 129 ? -12.078 -8.664 -13.625 1 92.12 129 THR B O 1
ATOM 4364 N N . LEU B 1 130 ? -11.227 -8.75 -11.578 1 93.12 130 LEU B N 1
ATOM 4365 C CA . LEU B 1 130 ? -11 -10.188 -11.68 1 93.12 130 LEU B CA 1
ATOM 4366 C C . LEU B 1 130 ? -12.266 -10.961 -11.312 1 93.12 130 LEU B C 1
ATOM 4368 O O . LEU B 1 130 ? -12.688 -10.953 -10.156 1 93.12 130 LEU B O 1
ATOM 4372 N N . GLN B 1 131 ? -12.773 -11.625 -12.258 1 94.12 131 GLN B N 1
ATOM 4373 C CA . GLN B 1 131 ? -14 -12.375 -12.023 1 94.12 131 GLN B CA 1
ATOM 4374 C C . GLN B 1 131 ? -13.703 -13.75 -11.422 1 94.12 131 GLN B C 1
ATOM 4376 O O . GLN B 1 131 ? -14.414 -14.211 -10.531 1 94.12 131 GLN B O 1
ATOM 4381 N N . ALA B 1 132 ? -12.664 -14.414 -12.008 1 94.25 132 ALA B N 1
ATOM 4382 C CA . ALA B 1 132 ? -12.352 -15.75 -11.508 1 94.25 132 ALA B CA 1
ATOM 4383 C C . ALA B 1 132 ? -10.984 -16.219 -11.992 1 94.25 132 ALA B C 1
ATOM 4385 O O . ALA B 1 132 ? -10.469 -15.719 -12.992 1 94.25 132 ALA B O 1
ATOM 4386 N N . VAL B 1 133 ? -10.43 -17.062 -11.234 1 94.06 133 VAL B N 1
ATOM 4387 C CA . VAL B 1 133 ? -9.297 -17.891 -11.641 1 94.06 133 VAL B CA 1
ATOM 4388 C C . VAL B 1 133 ? -9.672 -19.375 -11.531 1 94.06 133 VAL B C 1
ATOM 4390 O O . VAL B 1 133 ? -9.805 -19.906 -10.422 1 94.06 133 VAL B O 1
ATOM 4393 N N . PHE B 1 134 ? -9.766 -20.031 -12.68 1 94.56 134 PHE B N 1
ATOM 4394 C CA . PHE B 1 134 ? -10.203 -21.422 -12.68 1 94.56 134 PHE B CA 1
ATOM 4395 C C . PHE B 1 134 ? -9.031 -22.359 -12.938 1 94.56 134 PHE B C 1
ATOM 4397 O O . PHE B 1 134 ? -8.102 -22.016 -13.672 1 94.56 134 PHE B O 1
ATOM 4404 N N . TYR B 1 135 ? -9.172 -23.484 -12.344 1 93.38 135 TYR B N 1
ATOM 4405 C CA . TYR B 1 135 ? -8.211 -24.562 -12.5 1 93.38 135 TYR B CA 1
ATOM 4406 C C . TYR B 1 135 ? -8.914 -25.906 -12.609 1 93.38 135 TYR B C 1
ATOM 4408 O O . TYR B 1 135 ? -9.531 -26.375 -11.641 1 93.38 135 TYR B O 1
ATOM 4416 N N . GLY B 1 136 ? -8.859 -26.469 -13.836 1 93.31 136 GLY B N 1
ATOM 4417 C CA . GLY B 1 136 ? -9.273 -27.859 -13.969 1 93.31 136 GLY B CA 1
ATOM 4418 C C . GLY B 1 136 ? -8.25 -28.844 -13.438 1 93.31 136 GLY B C 1
ATOM 4419 O O . GLY B 1 136 ? -7.23 -29.094 -14.078 1 93.31 136 GLY B O 1
ATOM 4420 N N . ASN B 1 137 ? -8.539 -29.438 -12.344 1 91.06 137 ASN B N 1
ATOM 4421 C CA . ASN B 1 137 ? -7.586 -30.281 -11.633 1 91.06 137 ASN B CA 1
ATOM 4422 C C . ASN B 1 137 ? -7.633 -31.719 -12.133 1 91.06 137 ASN B C 1
ATOM 4424 O O . ASN B 1 137 ? -8.148 -32.594 -11.445 1 91.06 137 ASN B O 1
ATOM 4428 N N . PHE B 1 138 ? -6.926 -31.938 -13.18 1 88.81 138 PHE B N 1
ATOM 4429 C CA . PHE B 1 138 ? -6.93 -33.25 -13.836 1 88.81 138 PHE B CA 1
ATOM 4430 C C . PHE B 1 138 ? -6.297 -34.281 -12.938 1 88.81 138 PHE B C 1
ATOM 4432 O O . PHE B 1 138 ? -6.703 -35.469 -12.953 1 88.81 138 PHE B O 1
ATOM 4439 N N . GLU B 1 139 ? -5.363 -33.906 -12.203 1 82.06 139 GLU B N 1
ATOM 4440 C CA . GLU B 1 139 ? -4.641 -34.844 -11.336 1 82.06 139 GLU B CA 1
ATOM 4441 C C . GLU B 1 139 ? -5.551 -35.406 -10.242 1 82.06 139 GLU B C 1
ATOM 4443 O O . GLU B 1 139 ? -5.336 -36.5 -9.75 1 82.06 139 GLU B O 1
ATOM 4448 N N . ALA B 1 140 ? -6.578 -34.719 -9.953 1 84.81 140 ALA B N 1
ATOM 4449 C CA . ALA B 1 140 ? -7.496 -35.125 -8.891 1 84.81 140 ALA B CA 1
ATOM 4450 C C . ALA B 1 140 ? -8.766 -35.719 -9.469 1 84.81 140 ALA B C 1
ATOM 4452 O O . ALA B 1 140 ? -9.773 -35.875 -8.773 1 84.81 140 ALA B O 1
ATOM 4453 N N . SER B 1 141 ? -8.703 -36.094 -10.672 1 89.81 141 SER B N 1
ATOM 4454 C CA . SER B 1 141 ? -9.883 -36.594 -11.344 1 89.81 141 SER B CA 1
ATOM 4455 C C . SER B 1 141 ? -10.352 -37.906 -10.703 1 89.81 141 SER B C 1
ATOM 4457 O O . SER B 1 141 ? -9.531 -38.75 -10.305 1 89.81 141 SER B O 1
ATOM 4459 N N . ASP B 1 142 ? -11.656 -38.031 -10.602 1 89.5 142 ASP B N 1
ATOM 4460 C CA . ASP B 1 142 ? -12.258 -39.312 -10.273 1 89.5 142 ASP B CA 1
ATOM 4461 C C . ASP B 1 142 ? -12.219 -40.25 -11.477 1 89.5 142 ASP B C 1
ATOM 4463 O O . ASP B 1 142 ? -12.883 -40 -12.484 1 89.5 142 ASP B O 1
ATOM 4467 N N . ARG B 1 143 ? -11.516 -41.312 -11.367 1 89.12 143 ARG B N 1
ATOM 4468 C CA . ARG B 1 143 ? -11.273 -42.219 -12.492 1 89.12 143 ARG B CA 1
ATOM 4469 C C . ARG B 1 143 ? -12.117 -43.469 -12.383 1 89.12 143 ARG B C 1
ATOM 4471 O O . ARG B 1 143 ? -11.82 -44.469 -13.023 1 89.12 143 ARG B O 1
ATOM 4478 N N . SER B 1 144 ? -13.078 -43.406 -11.57 1 89.25 144 SER B N 1
ATOM 4479 C CA . SER B 1 144 ? -13.93 -44.562 -11.352 1 89.25 144 SER B CA 1
ATOM 4480 C C . SER B 1 144 ? -14.914 -44.75 -12.5 1 89.25 144 SER B C 1
ATOM 4482 O O . SER B 1 144 ? -15.375 -45.844 -12.766 1 89.25 144 SER B O 1
ATOM 4484 N N . ALA B 1 145 ? -15.234 -43.688 -13.125 1 85.19 145 ALA B N 1
ATOM 4485 C CA . ALA B 1 145 ? -16.188 -43.75 -14.227 1 85.19 145 ALA B CA 1
ATOM 4486 C C . ALA B 1 145 ? -15.469 -43.875 -15.57 1 85.19 145 ALA B C 1
ATOM 4488 O O . ALA B 1 145 ? -14.242 -43.75 -15.641 1 85.19 145 ALA B O 1
ATOM 4489 N N . GLU B 1 146 ? -16.156 -44.25 -16.609 1 87.25 146 GLU B N 1
ATOM 4490 C CA . GLU B 1 146 ? -15.602 -44.406 -17.953 1 87.25 146 GLU B CA 1
ATOM 4491 C C . GLU B 1 146 ? -14.938 -43.094 -18.391 1 87.25 146 GLU B C 1
ATOM 4493 O O . GLU B 1 146 ? -13.828 -43.125 -18.938 1 87.25 146 GLU B O 1
ATOM 4498 N N . ILE B 1 147 ? -15.711 -42.062 -18.203 1 90.06 147 ILE B N 1
ATOM 4499 C CA . ILE B 1 147 ? -15.125 -40.75 -18.422 1 90.06 147 ILE B CA 1
ATOM 4500 C C . ILE B 1 147 ? -14.703 -40.125 -17.078 1 90.06 147 ILE B C 1
ATOM 4502 O O . ILE B 1 147 ? -15.5 -40.062 -16.141 1 90.06 147 ILE B O 1
ATOM 4506 N N . TRP B 1 148 ? -13.445 -39.75 -17.094 1 92.38 148 TRP B N 1
ATOM 4507 C CA . TRP B 1 148 ? -12.906 -39.219 -15.852 1 92.38 148 TRP B CA 1
ATOM 4508 C C . TRP B 1 148 ? -13.617 -37.938 -15.461 1 92.38 148 TRP B C 1
ATOM 4510 O O . TRP B 1 148 ? -14.016 -37.156 -16.328 1 92.38 148 TRP B O 1
ATOM 4520 N N . ARG B 1 149 ? -13.875 -37.781 -14.219 1 93.88 149 ARG B N 1
ATOM 4521 C CA . ARG B 1 149 ? -14.484 -36.562 -13.703 1 93.88 149 ARG B CA 1
ATOM 4522 C C . ARG B 1 149 ? -13.445 -35.656 -13.039 1 93.88 149 ARG B C 1
ATOM 4524 O O . A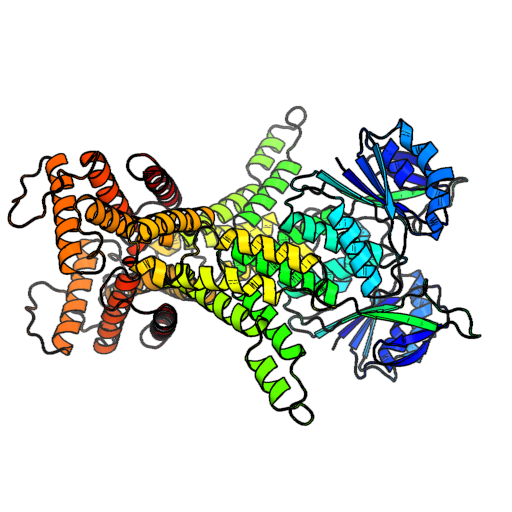RG B 1 149 ? -12.867 -36.031 -12.008 1 93.88 149 ARG B O 1
ATOM 4531 N N . THR B 1 150 ? -13.227 -34.562 -13.656 1 94.62 150 THR B N 1
ATOM 4532 C CA . THR B 1 150 ? -12.188 -33.625 -13.203 1 94.62 150 THR B CA 1
ATOM 4533 C C . THR B 1 150 ? -12.797 -32.438 -12.469 1 94.62 150 THR B C 1
ATOM 4535 O O . THR B 1 150 ? -13.523 -31.641 -13.062 1 94.62 150 THR B O 1
ATOM 4538 N N . PRO B 1 151 ? -12.523 -32.312 -11.18 1 93.56 151 PRO B N 1
ATOM 4539 C CA . PRO B 1 151 ? -13.055 -31.141 -10.461 1 93.56 151 PRO B CA 1
ATOM 4540 C C . PRO B 1 151 ? -12.445 -29.828 -10.938 1 93.56 151 PRO B C 1
ATOM 4542 O O . PRO B 1 151 ? -11.258 -29.766 -11.258 1 93.56 151 PRO B O 1
ATOM 4545 N N . VAL B 1 152 ? -13.273 -28.812 -11.047 1 94.75 152 VAL B N 1
ATOM 4546 C CA . VAL B 1 152 ? -12.828 -27.453 -11.336 1 94.75 152 VAL B CA 1
ATOM 4547 C C . VAL B 1 152 ? -12.758 -26.656 -10.039 1 94.75 152 VAL B C 1
ATOM 4549 O O . VAL B 1 152 ? -13.734 -26.578 -9.297 1 94.75 152 VAL B O 1
ATOM 4552 N N . ILE B 1 153 ? -11.586 -26.109 -9.766 1 92.62 153 ILE B N 1
ATOM 4553 C CA . ILE B 1 153 ? -11.375 -25.328 -8.555 1 92.62 153 ILE B CA 1
ATOM 4554 C C . ILE B 1 153 ? -11.352 -23.844 -8.914 1 92.62 153 ILE B C 1
ATOM 4556 O O . ILE B 1 153 ? -10.742 -23.438 -9.906 1 92.62 153 ILE B O 1
ATOM 4560 N N . ASP B 1 154 ? -12.102 -23.031 -8.18 1 92.06 154 ASP B N 1
ATOM 4561 C CA . ASP B 1 154 ? -12.047 -21.562 -8.281 1 92.06 154 ASP B CA 1
ATOM 4562 C C . ASP B 1 154 ? -11.039 -20.984 -7.297 1 92.06 154 ASP B C 1
ATOM 4564 O O . ASP B 1 154 ? -11.312 -20.906 -6.098 1 92.06 154 ASP B O 1
ATOM 4568 N N . LEU B 1 155 ? -9.922 -20.484 -7.879 1 89.75 155 LEU B N 1
ATOM 4569 C CA . LEU B 1 155 ? -8.828 -20.016 -7.035 1 89.75 155 LEU B CA 1
ATOM 4570 C C . LEU B 1 155 ? -8.953 -18.516 -6.754 1 89.75 155 LEU B C 1
ATOM 4572 O O . LEU B 1 155 ? -8.023 -17.906 -6.242 1 89.75 155 LEU B O 1
ATOM 4576 N N . THR B 1 156 ? -10.102 -17.891 -7.023 1 87.56 156 THR B N 1
ATOM 4577 C CA . THR B 1 156 ? -10.32 -16.453 -6.871 1 87.56 156 THR B CA 1
ATOM 4578 C C . THR B 1 156 ? -10.086 -16.016 -5.426 1 87.56 156 THR B C 1
ATOM 4580 O O . THR B 1 156 ? -9.516 -14.953 -5.176 1 87.56 156 THR B O 1
ATOM 4583 N N . ARG B 1 157 ? -10.461 -16.797 -4.5 1 81.69 157 ARG B N 1
ATOM 4584 C CA . ARG B 1 157 ? -10.344 -16.469 -3.084 1 81.69 157 ARG B CA 1
ATOM 4585 C C . ARG B 1 157 ? -8.883 -16.328 -2.67 1 81.69 157 ARG B C 1
ATOM 4587 O O . ARG B 1 157 ? -8.562 -15.57 -1.76 1 81.69 157 ARG B O 1
ATOM 4594 N N . PHE B 1 158 ? -8.047 -17.062 -3.342 1 83.94 158 PHE B N 1
ATOM 4595 C CA . PHE B 1 158 ? -6.621 -16.953 -3.053 1 83.94 158 PHE B CA 1
ATOM 4596 C C . PHE B 1 158 ? -6.078 -15.602 -3.525 1 83.94 158 PHE B C 1
ATOM 4598 O O . PHE B 1 158 ? -5.234 -15 -2.857 1 83.94 158 PHE B O 1
ATOM 4605 N N . VAL B 1 159 ? -6.609 -15.148 -4.574 1 83.25 159 VAL B N 1
ATOM 4606 C CA . VAL B 1 159 ? -6.223 -13.828 -5.07 1 83.25 159 VAL B CA 1
ATOM 4607 C C . VAL B 1 159 ? -6.781 -12.75 -4.148 1 83.25 159 VAL B C 1
ATOM 4609 O O . VAL B 1 159 ? -6.141 -11.711 -3.938 1 83.25 159 VAL B O 1
ATOM 4612 N N . ASP B 1 160 ? -7.93 -13.023 -3.549 1 79.69 160 ASP B N 1
ATOM 4613 C CA . ASP B 1 160 ? -8.531 -12.086 -2.598 1 79.69 160 ASP B CA 1
ATOM 4614 C C . ASP B 1 160 ? -7.613 -11.859 -1.398 1 79.69 160 ASP B C 1
ATOM 4616 O O . ASP B 1 160 ? -7.598 -10.773 -0.821 1 79.69 160 ASP B O 1
ATOM 4620 N N . LEU B 1 161 ? -6.945 -12.922 -1.038 1 83.44 161 LEU B N 1
ATOM 4621 C CA . LEU B 1 161 ? -6.004 -12.773 0.068 1 83.44 161 LEU B CA 1
ATOM 4622 C C . LEU B 1 161 ? -4.965 -11.703 -0.24 1 83.44 161 LEU B C 1
ATOM 4624 O O . LEU B 1 161 ? -4.52 -10.984 0.659 1 83.44 161 LEU B O 1
ATOM 4628 N N . PHE B 1 162 ? -4.68 -11.633 -1.473 1 81.06 162 PHE B N 1
ATOM 4629 C CA . PHE B 1 162 ? -3.758 -10.586 -1.907 1 81.06 162 PHE B CA 1
ATOM 4630 C C . PHE B 1 162 ? -4.32 -9.203 -1.596 1 81.06 162 PHE B C 1
ATOM 4632 O O . PHE B 1 162 ? -3.594 -8.328 -1.119 1 81.06 162 PHE B O 1
ATOM 4639 N N . ASP B 1 163 ? -5.551 -8.992 -1.792 1 82.62 163 ASP B N 1
ATOM 4640 C CA . ASP B 1 163 ? -6.199 -7.723 -1.481 1 82.62 163 ASP B CA 1
ATOM 4641 C C . ASP B 1 163 ? -6.137 -7.426 0.015 1 82.62 163 ASP B C 1
ATOM 4643 O O . ASP B 1 163 ? -5.914 -6.281 0.415 1 82.62 163 ASP B O 1
ATOM 4647 N N . TRP B 1 164 ? -6.332 -8.414 0.736 1 84.25 164 TRP B N 1
ATOM 4648 C CA . TRP B 1 164 ? -6.273 -8.258 2.186 1 84.25 164 TRP B CA 1
ATOM 4649 C C . TRP B 1 164 ? -4.863 -7.887 2.637 1 84.25 164 TRP B C 1
ATOM 4651 O O . TRP B 1 164 ? -4.688 -7.047 3.525 1 84.25 164 TRP B O 1
ATOM 4661 N N . MET B 1 165 ? -3.932 -8.508 2.018 1 85.75 165 MET B N 1
ATOM 4662 C CA . MET B 1 165 ? -2.539 -8.227 2.355 1 85.75 165 MET B CA 1
ATOM 4663 C C . MET B 1 165 ? -2.176 -6.781 2.02 1 85.75 165 MET B C 1
ATOM 4665 O O . MET B 1 165 ? -1.524 -6.102 2.812 1 85.75 165 MET B O 1
ATOM 4669 N N . VAL B 1 166 ? -2.584 -6.363 0.918 1 84 166 VAL B N 1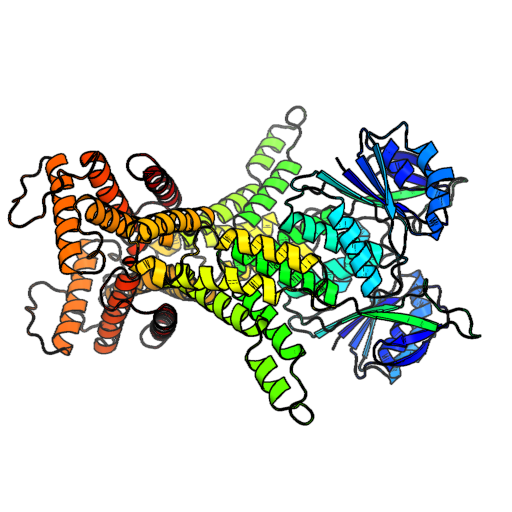
ATOM 4670 C CA . VAL B 1 166 ? -2.303 -5 0.484 1 84 166 VAL B CA 1
ATOM 4671 C C . VAL B 1 166 ? -3.012 -4.008 1.402 1 84 166 VAL B C 1
ATOM 4673 O O . VAL B 1 166 ? -2.422 -3.01 1.822 1 84 166 VAL B O 1
ATOM 4676 N N . ALA B 1 167 ? -4.258 -4.277 1.729 1 87.69 167 ALA B N 1
ATOM 4677 C CA . ALA B 1 167 ? -5.031 -3.414 2.617 1 87.69 167 ALA B CA 1
ATOM 4678 C C . ALA B 1 167 ? -4.387 -3.324 3.996 1 87.69 167 ALA B C 1
ATOM 4680 O O . ALA B 1 167 ? -4.297 -2.242 4.578 1 87.69 167 ALA B O 1
ATOM 4681 N N . ALA B 1 168 ? -3.982 -4.449 4.473 1 86.75 168 ALA B N 1
ATOM 4682 C CA . ALA B 1 168 ? -3.303 -4.473 5.766 1 86.75 168 ALA B CA 1
ATOM 4683 C C . ALA B 1 168 ? -2.018 -3.65 5.723 1 86.75 168 ALA B C 1
ATOM 4685 O O . ALA B 1 168 ? -1.725 -2.898 6.656 1 86.75 168 ALA B O 1
ATOM 4686 N N . ASP B 1 169 ? -1.295 -3.771 4.703 1 86.12 169 ASP B N 1
ATOM 4687 C CA . ASP B 1 169 ? -0.056 -3.023 4.516 1 86.12 169 ASP B CA 1
ATOM 4688 C C . ASP B 1 169 ? -0.32 -1.52 4.5 1 86.12 169 ASP B C 1
ATOM 4690 O O . ASP B 1 169 ? 0.429 -0.745 5.098 1 86.12 169 ASP B O 1
ATOM 4694 N N . ARG B 1 170 ? -1.336 -1.123 3.799 1 88.31 170 ARG B N 1
ATOM 4695 C CA . ARG B 1 170 ? -1.705 0.286 3.721 1 88.31 170 ARG B CA 1
ATOM 4696 C C . ARG B 1 170 ? -2.021 0.846 5.105 1 88.31 170 ARG B C 1
ATOM 4698 O O . ARG B 1 170 ? -1.633 1.971 5.43 1 88.31 170 ARG B O 1
ATOM 4705 N N . PHE B 1 171 ? -2.625 0.096 5.934 1 88.94 171 PHE B N 1
ATOM 4706 C CA . PHE B 1 171 ? -2.9 0.574 7.285 1 88.94 171 PHE B CA 1
ATOM 4707 C C . PHE B 1 171 ? -1.622 0.627 8.109 1 88.94 171 PHE B C 1
ATOM 4709 O O . PHE B 1 171 ? -1.348 1.629 8.773 1 88.94 171 PHE B O 1
ATOM 4716 N N . VAL B 1 172 ? -0.919 -0.424 8.07 1 87.5 172 VAL B N 1
ATOM 4717 C CA . VAL B 1 172 ? 0.248 -0.534 8.938 1 87.5 172 VAL B CA 1
ATOM 4718 C C . VAL B 1 172 ? 1.269 0.541 8.57 1 87.5 172 VAL B C 1
ATOM 4720 O O . VAL B 1 172 ? 1.903 1.13 9.453 1 87.5 172 VAL B O 1
ATOM 4723 N N . ARG B 1 173 ? 1.336 0.906 7.352 1 88.38 173 ARG B N 1
ATOM 4724 C CA . ARG B 1 173 ? 2.369 1.832 6.898 1 88.38 173 ARG B CA 1
ATOM 4725 C C . ARG B 1 173 ? 1.853 3.268 6.895 1 88.38 173 ARG B C 1
ATOM 4727 O O . ARG B 1 173 ? 2.617 4.207 7.117 1 88.38 173 ARG B O 1
ATOM 4734 N N . PHE B 1 174 ? 0.545 3.467 6.625 1 91.19 174 PHE B N 1
ATOM 4735 C CA . PHE B 1 174 ? 0.073 4.824 6.383 1 91.19 174 PHE B CA 1
ATOM 4736 C C . PHE B 1 174 ? -1.111 5.152 7.285 1 91.19 174 PHE B C 1
ATOM 4738 O O . PHE B 1 174 ? -1.621 6.277 7.262 1 91.19 174 PHE B O 1
ATOM 4745 N N . GLY B 1 175 ? -1.56 4.168 8.055 1 90.5 175 GLY B N 1
ATOM 4746 C CA . GLY B 1 175 ? -2.67 4.395 8.961 1 90.5 175 GLY B CA 1
ATOM 4747 C C . GLY B 1 175 ? -4.012 4.484 8.258 1 90.5 175 GLY B C 1
ATOM 4748 O O . GLY B 1 175 ? -4.965 5.055 8.789 1 90.5 175 GLY B O 1
ATOM 4749 N N . ASP B 1 176 ? -4.129 3.949 7.074 1 92.25 176 ASP B N 1
ATOM 4750 C CA . ASP B 1 176 ? -5.363 3.992 6.301 1 92.25 176 ASP B CA 1
ATOM 4751 C C . ASP B 1 176 ? -6.02 2.615 6.234 1 92.25 176 ASP B C 1
ATOM 4753 O O . ASP B 1 176 ? -5.566 1.74 5.492 1 92.25 176 ASP B O 1
ATOM 4757 N N . ALA B 1 177 ? -7.105 2.471 6.941 1 92.31 177 ALA B N 1
ATOM 4758 C CA . ALA B 1 177 ? -7.762 1.168 7.027 1 92.31 177 ALA B CA 1
ATOM 4759 C C . ALA B 1 177 ? -8.992 1.113 6.129 1 92.31 177 ALA B C 1
ATOM 4761 O O . ALA B 1 177 ? -9.82 0.206 6.25 1 92.31 177 ALA B O 1
ATOM 4762 N N . ARG B 1 178 ? -9.164 1.981 5.266 1 89.38 178 ARG B N 1
ATOM 4763 C CA . ARG B 1 178 ? -10.375 2.072 4.457 1 89.38 178 ARG B CA 1
ATOM 4764 C C . ARG B 1 178 ? -10.539 0.837 3.578 1 89.38 178 ARG B C 1
ATOM 4766 O O . ARG B 1 178 ? -11.648 0.324 3.42 1 89.38 178 ARG B O 1
ATOM 4773 N N . ASP B 1 179 ? -9.445 0.393 2.998 1 90 179 ASP B N 1
ATOM 4774 C CA . ASP B 1 179 ? -9.523 -0.784 2.137 1 90 179 ASP B CA 1
ATOM 4775 C C . ASP B 1 179 ? -9.914 -2.025 2.936 1 90 179 ASP B C 1
ATOM 4777 O O . ASP B 1 179 ? -10.664 -2.871 2.449 1 90 179 ASP B O 1
ATOM 4781 N N . LEU B 1 180 ? -9.359 -2.125 4.141 1 89.81 180 LEU B N 1
ATOM 4782 C CA . LEU B 1 180 ? -9.758 -3.227 5.012 1 89.81 180 LEU B CA 1
ATOM 4783 C C . LEU B 1 180 ? -11.25 -3.164 5.324 1 89.81 180 LEU B C 1
ATOM 4785 O O . LEU B 1 180 ? -11.93 -4.188 5.309 1 89.81 180 LEU B O 1
ATOM 4789 N N . ALA B 1 181 ? -11.68 -1.979 5.645 1 92.56 181 ALA B N 1
ATOM 4790 C CA . ALA B 1 181 ? -13.102 -1.777 5.918 1 92.56 181 ALA B CA 1
ATOM 4791 C C . ALA B 1 181 ? -13.953 -2.178 4.719 1 92.56 181 ALA B C 1
ATOM 4793 O O . ALA B 1 181 ? -14.984 -2.832 4.875 1 92.56 181 ALA B O 1
ATOM 4794 N N . GLN B 1 182 ? -13.516 -1.835 3.586 1 91 182 GLN B N 1
ATOM 4795 C CA . GLN B 1 182 ? -14.25 -2.154 2.363 1 91 182 GLN B CA 1
ATOM 4796 C C . GLN B 1 182 ? -14.312 -3.662 2.139 1 91 182 GLN B C 1
ATOM 4798 O O . GLN B 1 182 ? -15.359 -4.191 1.749 1 91 182 GLN B O 1
ATOM 4803 N N . LEU B 1 183 ? -13.195 -4.32 2.305 1 86.44 183 LEU B N 1
ATOM 4804 C CA . LEU B 1 183 ? -13.156 -5.77 2.162 1 86.44 183 LEU B CA 1
ATOM 4805 C C . LEU B 1 183 ? -14.117 -6.441 3.141 1 86.44 183 LEU B C 1
ATOM 4807 O O . LEU B 1 183 ? -14.797 -7.406 2.787 1 86.44 183 LEU B O 1
ATOM 4811 N N . LEU B 1 184 ? -14.188 -5.934 4.352 1 86.94 184 LEU B N 1
ATOM 4812 C CA . LEU B 1 184 ? -15.117 -6.465 5.344 1 86.94 184 LEU B CA 1
ATOM 4813 C C . LEU B 1 184 ? -16.562 -6.188 4.941 1 86.94 184 LEU B C 1
ATOM 4815 O O . LEU B 1 184 ? -17.438 -7.031 5.141 1 86.94 184 LEU B O 1
ATOM 4819 N N . HIS B 1 185 ? -16.766 -5.035 4.395 1 88.19 185 HIS B N 1
ATOM 4820 C CA . HIS B 1 185 ? -18.094 -4.707 3.912 1 88.19 185 HIS B CA 1
ATOM 4821 C C . HIS B 1 185 ? -18.531 -5.652 2.799 1 88.19 185 HIS B C 1
ATOM 4823 O O . HIS B 1 185 ? -19.672 -6.102 2.771 1 88.19 185 HIS B O 1
ATOM 4829 N N . GLU B 1 186 ? -17.641 -5.902 1.917 1 83.56 186 GLU B N 1
ATOM 4830 C CA . GLU B 1 186 ? -17.922 -6.824 0.824 1 83.56 186 GLU B CA 1
ATOM 4831 C C . GLU B 1 186 ? -18.219 -8.227 1.349 1 83.56 186 GLU B C 1
ATOM 4833 O O . GLU B 1 186 ? -19.141 -8.898 0.86 1 83.56 186 GLU B O 1
ATOM 4838 N N . ARG B 1 187 ? -17.453 -8.609 2.227 1 79.75 187 ARG B N 1
ATOM 4839 C CA . ARG B 1 187 ? -17.703 -9.906 2.859 1 79.75 187 ARG B CA 1
ATOM 4840 C C . ARG B 1 187 ? -19.062 -9.922 3.543 1 79.75 187 ARG B C 1
ATOM 4842 O O . ARG B 1 187 ? -19.812 -10.906 3.438 1 79.75 187 ARG B O 1
ATOM 4849 N N . HIS B 1 188 ? -19.359 -8.891 4.254 1 84.31 188 HIS B N 1
ATOM 4850 C CA . HIS B 1 188 ? -20.656 -8.766 4.922 1 84.31 188 HIS B CA 1
ATOM 4851 C C . HIS B 1 188 ? -21.797 -8.875 3.924 1 84.31 188 HIS B C 1
ATOM 4853 O O . HIS B 1 188 ? -22.797 -9.555 4.184 1 84.31 188 HIS B O 1
ATOM 4859 N N . GLN B 1 189 ? -21.609 -8.289 2.832 1 84.88 189 GLN B N 1
ATOM 4860 C CA . GLN B 1 189 ? -22.656 -8.281 1.811 1 84.88 189 GLN B CA 1
ATOM 4861 C C . GLN B 1 189 ? -22.797 -9.648 1.159 1 84.88 189 GLN B C 1
ATOM 4863 O O . GLN B 1 189 ? -23.891 -10.047 0.773 1 84.88 189 GLN B O 1
ATOM 4868 N N . SER B 1 190 ? -21.75 -10.336 1.019 1 77.88 190 SER B N 1
ATOM 4869 C CA . SER B 1 190 ? -21.75 -11.633 0.363 1 77.88 190 SER B CA 1
ATOM 4870 C C . SER B 1 190 ? -22.516 -12.664 1.188 1 77.88 190 SER B C 1
ATOM 4872 O O . SER B 1 190 ? -23 -13.664 0.652 1 77.88 190 SER B O 1
ATOM 4874 N N . ILE B 1 191 ? -22.656 -12.422 2.453 1 78.25 191 ILE B N 1
ATOM 4875 C CA . ILE B 1 191 ? -23.328 -13.391 3.311 1 78.25 191 ILE B CA 1
ATOM 4876 C C . ILE B 1 191 ? -24.734 -12.891 3.641 1 78.25 191 ILE B C 1
ATOM 4878 O O . ILE B 1 191 ? -25.375 -13.391 4.57 1 78.25 191 ILE B O 1
ATOM 4882 N N . LYS B 1 192 ? -25.094 -11.898 2.955 1 84.62 192 LYS B N 1
ATOM 4883 C CA . LYS B 1 192 ? -26.438 -11.375 3.17 1 84.62 192 LYS B CA 1
ATOM 4884 C C . LYS B 1 192 ? -27.5 -12.438 2.906 1 84.62 192 LYS B C 1
ATOM 4886 O O . LYS B 1 192 ? -27.484 -13.094 1.863 1 84.62 192 LYS B O 1
ATOM 4891 N N . PRO B 1 193 ? -28.281 -12.617 3.881 1 85.62 193 PRO B N 1
ATOM 4892 C CA . PRO B 1 193 ? -29.344 -13.609 3.664 1 85.62 193 PRO B CA 1
ATOM 4893 C C . PRO B 1 193 ? -30.375 -13.156 2.633 1 85.62 193 PRO B C 1
ATOM 4895 O O . PRO B 1 193 ? -30.5 -11.961 2.369 1 85.62 193 PRO B O 1
ATOM 4898 N N . ASP B 1 194 ? -30.891 -14.156 1.969 1 85.06 194 ASP B N 1
ATOM 4899 C CA . ASP B 1 194 ? -31.984 -13.852 1.048 1 85.06 194 ASP B CA 1
ATOM 4900 C C . ASP B 1 194 ? -33.156 -13.242 1.787 1 85.06 194 ASP B C 1
ATOM 4902 O O . ASP B 1 194 ? -33.781 -13.906 2.615 1 85.06 194 ASP B O 1
ATOM 4906 N N . LEU B 1 195 ? -33.469 -12.008 1.541 1 80.75 195 LEU B N 1
ATOM 4907 C CA . LEU B 1 195 ? -34.469 -11.234 2.256 1 80.75 195 LEU B CA 1
ATOM 4908 C C . LEU B 1 195 ? -35.875 -11.867 2.104 1 80.75 195 LEU B C 1
ATOM 4910 O O . LEU B 1 195 ? -36.75 -11.648 2.938 1 80.75 195 LEU B O 1
ATOM 4914 N N . HIS B 1 196 ? -36 -12.664 1.051 1 85.69 196 HIS B N 1
ATOM 4915 C CA . HIS B 1 196 ? -37.312 -13.273 0.806 1 85.69 196 HIS B CA 1
ATOM 4916 C C . HIS B 1 196 ? -37.5 -14.539 1.642 1 85.69 196 HIS B C 1
ATOM 4918 O O . HIS B 1 196 ? -38.625 -14.914 1.975 1 85.69 196 HIS B O 1
ATOM 4924 N N . THR B 1 197 ? -36.438 -15.164 1.987 1 89 197 THR B N 1
ATOM 4925 C CA . THR B 1 197 ? -36.531 -16.469 2.646 1 89 197 THR B CA 1
ATOM 4926 C C . THR B 1 197 ? -35.969 -16.391 4.066 1 89 197 THR B C 1
ATOM 4928 O O . THR B 1 197 ? -36.25 -17.266 4.891 1 89 197 THR B O 1
ATOM 4931 N N . ALA B 1 198 ? -35.281 -15.352 4.289 1 84.31 198 ALA B N 1
ATOM 4932 C CA . ALA B 1 198 ? -34.562 -15.305 5.57 1 84.31 198 ALA B CA 1
ATOM 4933 C C . ALA B 1 198 ? -35.5 -14.883 6.699 1 84.31 198 ALA B C 1
ATOM 4935 O O . ALA B 1 198 ? -36.469 -14.125 6.477 1 84.31 198 ALA B O 1
ATOM 4936 N N . SER B 1 199 ? -35.344 -15.375 7.824 1 89.88 199 SER B N 1
ATOM 4937 C CA . SER B 1 199 ? -36.094 -14.992 9.016 1 89.88 199 SER B CA 1
ATOM 4938 C C . SER B 1 199 ? -35.688 -13.602 9.5 1 89.88 199 SER B C 1
ATOM 4940 O O . SER B 1 199 ? -34.625 -13.078 9.109 1 89.88 199 SER B O 1
ATOM 4942 N N . GLN B 1 200 ? -36.562 -12.961 10.227 1 86.56 200 GLN B N 1
ATOM 4943 C CA . GLN B 1 200 ? -36.25 -11.664 10.812 1 86.56 200 GLN B CA 1
ATOM 4944 C C . GLN B 1 200 ? -35 -11.742 11.703 1 86.56 200 GLN B C 1
ATOM 4946 O O . GLN B 1 200 ? -34.219 -10.789 11.773 1 86.56 200 GLN B O 1
ATOM 4951 N N . ALA B 1 201 ? -34.875 -12.906 12.336 1 87.25 201 ALA B N 1
ATOM 4952 C CA . ALA B 1 201 ? -33.719 -13.117 13.203 1 87.25 201 ALA B CA 1
ATOM 4953 C C . ALA B 1 201 ? -32.438 -13.141 12.391 1 87.25 201 ALA B C 1
ATOM 4955 O O . ALA B 1 201 ? -31.406 -12.594 12.82 1 87.25 201 ALA B O 1
ATOM 4956 N N . ASP B 1 202 ? -32.469 -13.719 11.203 1 86.38 202 ASP B N 1
ATOM 4957 C CA . ASP B 1 202 ? -31.312 -13.805 10.328 1 86.38 202 ASP B CA 1
ATOM 4958 C C . ASP B 1 202 ? -30.922 -12.422 9.797 1 86.38 202 ASP B C 1
ATOM 4960 O O . ASP B 1 202 ? -29.734 -12.102 9.719 1 86.38 202 ASP B O 1
ATOM 4964 N N . ILE B 1 203 ? -31.938 -11.703 9.523 1 87.44 203 ILE B N 1
ATOM 4965 C CA . ILE B 1 203 ? -31.719 -10.359 9 1 87.44 203 ILE B CA 1
ATOM 4966 C C . ILE B 1 203 ? -31.125 -9.477 10.094 1 87.44 203 ILE B C 1
ATOM 4968 O O . ILE B 1 203 ? -30.188 -8.703 9.836 1 87.44 203 ILE B O 1
ATOM 4972 N N . SER B 1 204 ? -31.672 -9.617 11.305 1 88 204 SER B N 1
ATOM 4973 C CA . SER B 1 204 ? -31.156 -8.844 12.43 1 88 204 SER B CA 1
ATOM 4974 C C . SER B 1 204 ? -29.719 -9.234 12.75 1 88 204 SER B C 1
ATOM 4976 O O . SER B 1 204 ? -28.875 -8.375 13.039 1 88 204 SER B O 1
ATOM 4978 N N . ALA B 1 205 ? -29.438 -10.492 12.719 1 84.94 205 ALA B N 1
ATOM 4979 C CA . ALA B 1 205 ? -28.094 -10.977 12.977 1 84.94 205 ALA B CA 1
ATOM 4980 C C . ALA B 1 205 ? -27.109 -10.445 11.93 1 84.94 205 ALA B C 1
ATOM 4982 O O . ALA B 1 205 ? -25.969 -10.102 12.25 1 84.94 205 ALA B O 1
ATOM 4983 N N . TRP B 1 206 ? -27.547 -10.406 10.703 1 86.88 206 TRP B N 1
ATOM 4984 C CA . TRP B 1 206 ? -26.734 -9.883 9.617 1 86.88 206 TRP B CA 1
ATOM 4985 C C . TRP B 1 206 ? -26.484 -8.391 9.789 1 86.88 206 TRP B C 1
ATOM 4987 O O . TRP B 1 206 ? -25.359 -7.918 9.633 1 86.88 206 TRP B O 1
ATOM 4997 N N . ASN B 1 207 ? -27.484 -7.715 10.203 1 86.75 207 ASN B N 1
ATOM 4998 C CA . ASN B 1 207 ? -27.375 -6.27 10.375 1 86.75 207 ASN B CA 1
ATOM 4999 C C . ASN B 1 207 ? -26.453 -5.91 11.531 1 86.75 207 ASN B C 1
ATOM 5001 O O . ASN B 1 207 ? -25.828 -4.848 11.523 1 86.75 207 ASN B O 1
ATOM 5005 N N . ASN B 1 208 ? -26.359 -6.832 12.484 1 85.81 208 ASN B N 1
ATOM 5006 C CA . ASN B 1 208 ? -25.578 -6.551 13.672 1 85.81 208 ASN B CA 1
ATOM 5007 C C . ASN B 1 208 ? -24.312 -7.414 13.734 1 85.81 208 ASN B C 1
ATOM 5009 O O . ASN B 1 208 ? -23.797 -7.688 14.812 1 85.81 208 ASN B O 1
ATOM 5013 N N . SER B 1 209 ? -23.938 -7.777 12.617 1 87.19 209 SER B N 1
ATOM 5014 C CA . SER B 1 209 ? -22.797 -8.688 12.547 1 87.19 209 SER B CA 1
ATOM 5015 C C . SER B 1 209 ? -21.516 -8 13.008 1 87.19 209 SER B C 1
ATOM 5017 O O . SER B 1 209 ? -21.328 -6.805 12.773 1 87.19 209 SER B O 1
ATOM 5019 N N . PRO B 1 210 ? -20.641 -8.758 13.688 1 86.94 210 PRO B N 1
ATOM 5020 C CA . PRO B 1 210 ? -19.344 -8.219 14.055 1 86.94 210 PRO B CA 1
ATOM 5021 C C . PRO B 1 210 ? -18.531 -7.73 12.852 1 86.94 210 PRO B C 1
ATOM 5023 O O . PRO B 1 210 ? -17.719 -6.812 12.977 1 86.94 210 PRO B O 1
ATOM 5026 N N . VAL B 1 211 ? -18.828 -8.273 11.711 1 88.06 211 VAL B N 1
ATOM 5027 C CA . VAL B 1 211 ? -18.109 -7.906 10.492 1 88.06 211 VAL B CA 1
ATOM 5028 C C . VAL B 1 211 ? -18.453 -6.473 10.102 1 88.06 211 VAL B C 1
ATOM 5030 O O . VAL B 1 211 ? -17.578 -5.656 9.828 1 88.06 211 VAL B O 1
ATOM 5033 N N . LYS B 1 212 ? -19.688 -6.215 10.141 1 90.88 212 LYS B N 1
ATOM 5034 C CA . LYS B 1 212 ? -20.156 -4.879 9.789 1 90.88 212 LYS B CA 1
ATOM 5035 C C . LYS B 1 212 ? -19.672 -3.844 10.797 1 90.88 212 LYS B C 1
ATOM 5037 O O . LYS B 1 212 ? -19.203 -2.768 10.414 1 90.88 212 LYS B O 1
ATOM 5042 N N . ARG B 1 213 ? -19.766 -4.16 12.031 1 92.06 213 ARG B N 1
ATOM 5043 C CA . ARG B 1 213 ? -19.344 -3.242 13.086 1 92.06 213 ARG B CA 1
ATOM 5044 C C . ARG B 1 213 ? -17.859 -2.939 12.992 1 92.06 213 ARG B C 1
ATOM 5046 O O . ARG B 1 213 ? -17.438 -1.793 13.164 1 92.06 213 ARG B O 1
ATOM 5053 N N . THR B 1 214 ? -17.125 -3.945 12.766 1 92.5 214 THR B N 1
ATOM 5054 C CA . THR B 1 214 ? -15.688 -3.768 12.641 1 92.5 214 THR B CA 1
ATOM 5055 C C . THR B 1 214 ? -15.352 -2.887 11.438 1 92.5 214 THR B C 1
ATOM 5057 O O . THR B 1 214 ? -14.477 -2.021 11.523 1 92.5 214 THR B O 1
ATOM 5060 N N . ALA B 1 215 ? -16.031 -3.123 10.344 1 93.06 215 ALA B N 1
ATOM 5061 C CA . ALA B 1 215 ? -15.812 -2.309 9.148 1 93.06 215 ALA B CA 1
ATOM 5062 C C . ALA B 1 215 ? -16.062 -0.831 9.445 1 93.06 215 ALA B C 1
ATOM 5064 O O . ALA B 1 215 ? -15.273 0.029 9.039 1 93.06 215 ALA B O 1
ATOM 5065 N N . ASN B 1 216 ? -17.078 -0.553 10.18 1 94.31 216 ASN B N 1
ATOM 5066 C CA . ASN B 1 216 ? -17.406 0.822 10.539 1 94.31 216 ASN B CA 1
ATOM 5067 C C . ASN B 1 216 ? -16.344 1.428 11.461 1 94.31 216 ASN B C 1
ATOM 5069 O O . ASN B 1 216 ? -15.977 2.59 11.297 1 94.31 216 ASN B O 1
ATOM 5073 N N . SER B 1 217 ? -15.93 0.648 12.383 1 95.38 217 SER B N 1
ATOM 5074 C CA . SER B 1 217 ? -14.914 1.124 13.312 1 95.38 217 SER B CA 1
ATOM 5075 C C . SER B 1 217 ? -13.594 1.403 12.594 1 95.38 217 SER B C 1
ATOM 5077 O O . SER B 1 217 ? -12.891 2.361 12.93 1 95.38 217 SER B O 1
ATOM 5079 N N . LEU B 1 218 ? -13.273 0.555 11.664 1 95.44 218 LEU B N 1
ATOM 5080 C CA . LEU B 1 218 ? -12.062 0.767 10.875 1 95.44 218 LEU B CA 1
ATOM 5081 C C . LEU B 1 218 ? -12.156 2.062 10.07 1 95.44 218 LEU B C 1
ATOM 5083 O O . LEU B 1 218 ? -11.195 2.832 10.016 1 95.44 218 LEU B O 1
ATOM 5087 N N . THR B 1 219 ? -13.305 2.299 9.508 1 95 219 THR B N 1
ATOM 5088 C CA . THR B 1 219 ? -13.531 3.523 8.742 1 95 219 THR B CA 1
ATOM 5089 C C . THR B 1 219 ? -13.383 4.75 9.641 1 95 219 THR B C 1
ATOM 5091 O O . THR B 1 219 ? -12.711 5.715 9.281 1 95 219 THR B O 1
ATOM 5094 N N . HIS B 1 220 ? -13.938 4.656 10.742 1 96 220 HIS B N 1
ATOM 5095 C CA . HIS B 1 220 ? -13.914 5.773 11.68 1 96 220 HIS B CA 1
ATOM 5096 C C . HIS B 1 220 ? -12.492 6.027 12.188 1 96 220 HIS B C 1
ATOM 5098 O O . HIS B 1 220 ? -12.07 7.18 12.312 1 96 220 HIS B O 1
ATOM 5104 N N . ALA B 1 221 ? -11.812 4.992 12.539 1 96.31 221 ALA B N 1
ATOM 5105 C CA . ALA B 1 221 ? -10.43 5.133 13.008 1 96.31 221 ALA B CA 1
ATOM 5106 C C . ALA B 1 221 ? -9.562 5.816 11.953 1 96.31 221 ALA B C 1
ATOM 5108 O O . ALA B 1 221 ? -8.789 6.719 12.273 1 96.31 221 ALA B O 1
ATOM 5109 N N . SER B 1 222 ? -9.719 5.383 10.75 1 95.31 222 SER B N 1
ATOM 5110 C CA . SER B 1 222 ? -8.938 5.945 9.648 1 95.31 222 SER B CA 1
ATOM 5111 C C . SER B 1 222 ? -9.234 7.43 9.469 1 95.31 222 SER B C 1
ATOM 5113 O O . SER B 1 222 ? -8.32 8.234 9.258 1 95.31 222 SER B O 1
ATOM 5115 N N . GLN B 1 223 ? -10.469 7.75 9.531 1 95.25 223 GLN B N 1
ATOM 5116 C CA . GLN B 1 223 ? -10.883 9.141 9.375 1 95.25 223 GLN B CA 1
ATOM 5117 C C . GLN B 1 223 ? -10.312 10.016 10.484 1 95.25 223 GLN B C 1
ATOM 5119 O O . GLN B 1 223 ? -9.781 11.094 10.227 1 95.25 223 GLN B O 1
ATOM 5124 N N . ALA B 1 224 ? -10.461 9.531 11.672 1 97.31 224 ALA B N 1
ATOM 5125 C CA . ALA B 1 224 ? -10 10.281 12.836 1 97.31 224 ALA B CA 1
ATOM 5126 C C . ALA B 1 224 ? -8.492 10.484 12.797 1 97.31 224 ALA B C 1
ATOM 5128 O O . ALA B 1 224 ? -7.992 11.562 13.125 1 97.31 224 ALA B O 1
ATOM 5129 N N . LEU B 1 225 ? -7.766 9.461 12.43 1 97 225 LEU B N 1
ATOM 5130 C CA . LEU B 1 225 ? -6.312 9.547 12.328 1 97 225 LEU B CA 1
ATOM 5131 C C . LEU B 1 225 ? -5.895 10.516 11.234 1 97 225 LEU B C 1
ATOM 5133 O O . LEU B 1 225 ? -4.961 11.305 11.414 1 97 225 LEU B O 1
ATOM 5137 N N . ARG B 1 226 ? -6.637 10.5 10.203 1 95.19 226 ARG B N 1
ATOM 5138 C CA . ARG B 1 226 ? -6.312 11.297 9.023 1 95.19 226 ARG B CA 1
ATOM 5139 C C . ARG B 1 226 ? -6.387 12.789 9.328 1 95.19 226 ARG B C 1
ATOM 5141 O O . ARG B 1 226 ? -5.559 13.57 8.852 1 95.19 226 ARG B O 1
ATOM 5148 N N . VAL B 1 227 ? -7.332 13.188 10.18 1 96.25 227 VAL B N 1
ATOM 5149 C CA . VAL B 1 227 ? -7.555 14.609 10.422 1 96.25 227 VAL B CA 1
ATOM 5150 C C . VAL B 1 227 ? -7.191 14.953 11.867 1 96.25 227 VAL B C 1
ATOM 5152 O O . VAL B 1 227 ? -7.633 15.977 12.398 1 96.25 227 VAL B O 1
ATOM 5155 N N . VAL B 1 228 ? -6.461 14.125 12.531 1 96.12 228 VAL B N 1
ATOM 5156 C CA . VAL B 1 228 ? -5.844 14.352 13.836 1 96.12 228 VAL B CA 1
ATOM 5157 C C . VAL B 1 228 ? -6.926 14.648 14.875 1 96.12 228 VAL B C 1
ATOM 5159 O O . VAL B 1 228 ? -6.941 15.719 15.477 1 96.12 228 VAL B O 1
ATOM 5162 N N . ARG B 1 229 ? -7.805 13.695 15.047 1 97.19 229 ARG B N 1
ATOM 5163 C CA . ARG B 1 229 ? -8.766 13.688 16.156 1 97.19 229 ARG B CA 1
ATOM 5164 C C . ARG B 1 229 ? -8.398 12.625 17.188 1 97.19 229 ARG B C 1
ATOM 5166 O O . ARG B 1 229 ? -8.992 11.547 17.203 1 97.19 229 ARG B O 1
ATOM 5173 N N . PRO B 1 230 ? -7.492 12.977 18.094 1 97.19 230 PRO B N 1
ATOM 5174 C CA . PRO B 1 230 ? -6.898 11.953 18.953 1 97.19 230 PRO B CA 1
ATOM 5175 C C . PRO B 1 230 ? -7.934 11.211 19.797 1 97.19 230 PRO B C 1
ATOM 5177 O O . PRO B 1 230 ? -7.887 9.984 19.906 1 97.19 230 PRO B O 1
ATOM 5180 N N . ALA B 1 231 ? -8.883 11.938 20.406 1 96.19 231 ALA B N 1
ATOM 5181 C CA . ALA B 1 231 ? -9.891 11.289 21.25 1 96.19 231 ALA B CA 1
ATOM 5182 C C . ALA B 1 231 ? -10.711 10.289 20.453 1 96.19 231 ALA B C 1
ATOM 5184 O O . ALA B 1 231 ? -10.93 9.156 20.891 1 96.19 231 ALA B O 1
ATOM 5185 N N . GLU B 1 232 ? -11.133 10.688 19.266 1 96.88 232 GLU B N 1
ATOM 5186 C CA . GLU B 1 232 ? -11.891 9.797 18.391 1 96.88 232 GLU B CA 1
ATOM 5187 C C . GLU B 1 232 ? -11.039 8.625 17.922 1 96.88 232 GLU B C 1
ATOM 5189 O O . GLU B 1 232 ? -11.516 7.488 17.859 1 96.88 232 GLU B O 1
ATOM 5194 N N . ALA B 1 233 ? -9.805 8.93 17.562 1 97.69 233 ALA B N 1
ATOM 5195 C CA . ALA B 1 233 ? -8.891 7.902 17.047 1 97.69 233 ALA B CA 1
ATOM 5196 C C . ALA B 1 233 ? -8.648 6.824 18.109 1 97.69 233 ALA B C 1
ATOM 5198 O O . ALA B 1 233 ? -8.672 5.629 17.797 1 97.69 233 ALA B O 1
ATOM 5199 N N . MET B 1 234 ? -8.438 7.25 19.328 1 98.25 234 MET B N 1
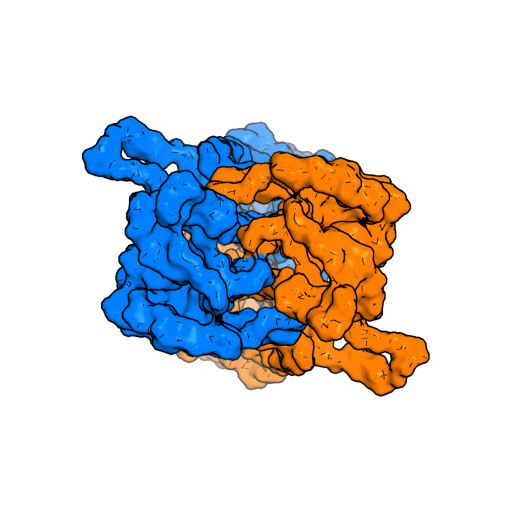ATOM 5200 C CA . MET B 1 234 ? -8.172 6.312 20.422 1 98.25 234 MET B CA 1
ATOM 5201 C C . MET B 1 234 ? -9.398 5.445 20.703 1 98.25 234 MET B C 1
ATOM 5203 O O . MET B 1 234 ? -9.289 4.223 20.812 1 98.25 234 MET B O 1
ATOM 5207 N N . ALA B 1 235 ? -10.539 6.078 20.75 1 98 235 ALA B N 1
ATOM 5208 C CA . ALA B 1 235 ? -11.766 5.344 21.016 1 98 235 ALA B CA 1
ATOM 5209 C C . ALA B 1 235 ? -12.07 4.352 19.891 1 98 235 ALA B C 1
ATOM 5211 O O . ALA B 1 235 ? -12.445 3.207 20.156 1 98 235 ALA B O 1
ATOM 5212 N N . ALA B 1 236 ? -11.953 4.824 18.672 1 97 236 ALA B N 1
ATOM 5213 C CA . ALA B 1 236 ? -12.203 3.955 17.516 1 97 236 ALA B CA 1
ATOM 5214 C C . ALA B 1 236 ? -11.203 2.799 17.484 1 97 236 ALA B C 1
ATOM 5216 O O . ALA B 1 236 ? -11.562 1.675 17.125 1 97 236 ALA B O 1
ATOM 5217 N N . SER B 1 237 ? -9.953 3.068 17.797 1 97.56 237 SER B N 1
ATOM 5218 C CA . SER B 1 237 ? -8.938 2.023 17.844 1 97.56 237 SER B CA 1
ATOM 5219 C C . SER B 1 237 ? -9.281 0.958 18.875 1 97.56 237 SER B C 1
ATOM 5221 O O . SER B 1 237 ? -9.078 -0.235 18.641 1 97.56 237 SER B O 1
ATOM 5223 N N . GLU B 1 238 ? -9.773 1.412 19.984 1 97.94 238 GLU B N 1
ATOM 5224 C CA . GLU B 1 238 ? -10.203 0.472 21.016 1 97.94 238 GLU B CA 1
ATOM 5225 C C . GLU B 1 238 ? -11.328 -0.425 20.516 1 97.94 238 GLU B C 1
ATOM 5227 O O . GLU B 1 238 ? -11.352 -1.623 20.797 1 97.94 238 GLU B O 1
ATOM 5232 N N . ARG B 1 239 ? -12.25 0.113 19.844 1 96.25 239 ARG B N 1
ATOM 5233 C CA . ARG B 1 239 ? -13.344 -0.661 19.281 1 96.25 239 ARG B CA 1
ATOM 5234 C C . ARG B 1 239 ? -12.836 -1.679 18.266 1 96.25 239 ARG B C 1
ATOM 5236 O O . ARG B 1 239 ? -13.289 -2.826 18.234 1 96.25 239 ARG B O 1
ATOM 5243 N N . VAL B 1 240 ? -11.914 -1.263 17.422 1 95.44 240 VAL B N 1
ATOM 5244 C CA . VAL B 1 240 ? -11.336 -2.176 16.453 1 95.44 240 VAL B CA 1
ATOM 5245 C C . VAL B 1 240 ? -10.68 -3.355 17.156 1 95.44 240 VAL B C 1
ATOM 5247 O O . VAL B 1 240 ? -10.891 -4.512 16.781 1 95.44 240 VAL B O 1
ATOM 5250 N N . CYS B 1 241 ? -9.938 -3.045 18.188 1 95.19 241 CYS B N 1
ATOM 5251 C CA . CYS B 1 241 ? -9.227 -4.082 18.922 1 95.19 241 CYS B CA 1
ATOM 5252 C C . CYS B 1 241 ? -10.195 -5.074 19.547 1 95.19 241 CYS B C 1
ATOM 5254 O O . CYS B 1 241 ? -9.922 -6.273 19.594 1 95.19 241 CYS B O 1
ATOM 5256 N N . SER B 1 242 ? -11.312 -4.625 19.938 1 94 242 SER B N 1
ATOM 5257 C CA . SER B 1 242 ? -12.289 -5.477 20.609 1 94 242 SER B CA 1
ATOM 5258 C C . SER B 1 242 ? -13.125 -6.262 19.609 1 94 242 SER B C 1
ATOM 5260 O O . SER B 1 242 ? -13.57 -7.375 19.891 1 94 242 SER B O 1
ATOM 5262 N N . GLN B 1 243 ? -13.305 -5.73 18.406 1 91.75 243 GLN B N 1
ATOM 5263 C CA . GLN B 1 243 ? -14.273 -6.277 17.469 1 91.75 243 GLN B CA 1
ATOM 5264 C C . GLN B 1 243 ? -13.594 -7.16 16.422 1 91.75 243 GLN B C 1
ATOM 5266 O O . GLN B 1 243 ? -14.172 -8.141 15.953 1 91.75 243 GLN B O 1
ATOM 5271 N N . LEU B 1 244 ? -12.375 -6.832 16.062 1 88.19 244 LEU B N 1
ATOM 5272 C CA . LEU B 1 244 ? -11.719 -7.422 14.891 1 88.19 244 LEU B CA 1
ATOM 5273 C C . LEU B 1 244 ? -11.531 -8.922 15.078 1 88.19 244 LEU B C 1
ATOM 5275 O O . LEU B 1 244 ? -11.773 -9.703 14.156 1 88.19 244 LEU B O 1
ATOM 5279 N N . PRO B 1 245 ? -11.18 -9.414 16.266 1 84.56 245 PRO B N 1
ATOM 5280 C CA . PRO B 1 245 ? -11.008 -10.859 16.438 1 84.56 245 PRO B CA 1
ATOM 5281 C C . PRO B 1 245 ? -12.289 -11.648 16.141 1 84.56 245 PRO B C 1
ATOM 5283 O O . PRO B 1 245 ? -12.242 -12.695 15.508 1 84.56 245 PRO B O 1
ATOM 5286 N N . ALA B 1 246 ? -13.398 -11.117 16.5 1 83.19 246 ALA B N 1
ATOM 5287 C CA . ALA B 1 246 ? -14.672 -11.773 16.25 1 83.19 246 ALA B CA 1
ATOM 5288 C C . ALA B 1 246 ? -15.039 -11.719 14.773 1 83.19 246 ALA B C 1
ATOM 5290 O O . ALA B 1 246 ? -15.672 -12.648 14.25 1 83.19 246 ALA B O 1
ATOM 5291 N N . ALA B 1 247 ? -14.68 -10.656 14.188 1 82.44 247 ALA B N 1
ATOM 5292 C CA . ALA B 1 247 ? -15 -10.484 12.773 1 82.44 247 ALA B CA 1
ATOM 5293 C C . ALA B 1 247 ? -14.195 -11.445 11.906 1 82.44 247 ALA B C 1
ATOM 5295 O O . ALA B 1 247 ? -14.625 -11.82 10.812 1 82.44 247 ALA B O 1
ATOM 5296 N N . LEU B 1 248 ? -12.984 -11.727 12.414 1 75.75 248 LEU B N 1
ATOM 5297 C CA . LEU B 1 248 ? -12.109 -12.594 11.633 1 75.75 248 LEU B CA 1
ATOM 5298 C C . LEU B 1 248 ? -12.281 -14.055 12.039 1 75.75 248 LEU B C 1
ATOM 5300 O O . LEU B 1 248 ? -11.641 -14.938 11.477 1 75.75 248 LEU B O 1
ATOM 5304 N N . GLN B 1 249 ? -12.977 -14.203 13.125 1 67.75 249 GLN B N 1
ATOM 5305 C CA . GLN B 1 249 ? -13.195 -15.586 13.531 1 67.75 249 GLN B CA 1
ATOM 5306 C C . GLN B 1 249 ? -13.656 -16.438 12.359 1 67.75 249 GLN B C 1
ATOM 5308 O O . GLN B 1 249 ? -14.477 -16 11.547 1 67.75 249 GLN B O 1
ATOM 5313 N N . PRO B 1 250 ? -12.719 -17.469 12.18 1 53.03 250 PRO B N 1
ATOM 5314 C CA . PRO B 1 250 ? -12.891 -18.406 11.062 1 53.03 250 PRO B CA 1
ATOM 5315 C C . PRO B 1 250 ? -14.344 -18.797 10.844 1 53.03 250 PRO B C 1
ATOM 5317 O O . PRO B 1 250 ? -15.008 -19.266 11.781 1 53.03 250 PRO B O 1
ATOM 5320 N N . SER B 1 251 ? -15.203 -17.922 10.414 1 49.53 251 SER B N 1
ATOM 5321 C CA . SER B 1 251 ? -16.172 -18.828 9.805 1 49.53 251 SER B CA 1
ATOM 5322 C C . SER B 1 251 ? -15.461 -19.938 9.023 1 49.53 251 SER B C 1
ATOM 5324 O O . SER B 1 251 ? -14.289 -19.797 8.672 1 49.53 251 SER B O 1
ATOM 5326 N N . GLN B 1 252 ? -15.977 -21.109 9.055 1 46.47 252 GLN B N 1
ATOM 5327 C CA . GLN B 1 252 ? -15.469 -22.266 8.328 1 46.47 252 GLN B CA 1
ATOM 5328 C C . GLN B 1 252 ? -14.602 -21.844 7.148 1 46.47 252 GLN B C 1
ATOM 5330 O O . GLN B 1 252 ? -13.633 -22.531 6.809 1 46.47 252 GLN B O 1
ATOM 5335 N N . VAL B 1 253 ? -14.906 -20.625 6.668 1 45.81 253 VAL B N 1
ATOM 5336 C CA . VAL B 1 253 ? -14.352 -20.344 5.352 1 45.81 253 VAL B CA 1
ATOM 5337 C C . VAL B 1 253 ? -13.148 -19.422 5.484 1 45.81 253 VAL B C 1
ATOM 5339 O O . VAL B 1 253 ? -12.227 -19.469 4.664 1 45.81 253 VAL B O 1
ATOM 5342 N N . LEU B 1 254 ? -13.188 -18.484 6.527 1 52.59 254 LEU B N 1
ATOM 5343 C CA . LEU B 1 254 ? -12.023 -17.609 6.48 1 52.59 254 LEU B CA 1
ATOM 5344 C C . LEU B 1 254 ? -10.82 -18.266 7.141 1 52.59 254 LEU B C 1
ATOM 5346 O O . LEU B 1 254 ? -10.867 -18.625 8.32 1 52.59 254 LEU B O 1
ATOM 5350 N N . ALA B 1 255 ? -9.898 -18.844 6.324 1 57.75 255 ALA B N 1
ATOM 5351 C CA . ALA B 1 255 ? -8.68 -19.625 6.539 1 57.75 255 ALA B CA 1
ATOM 5352 C C . ALA B 1 255 ? -7.688 -18.859 7.406 1 57.75 255 ALA B C 1
ATOM 5354 O O . ALA B 1 255 ? -7.789 -17.641 7.543 1 57.75 255 ALA B O 1
ATOM 5355 N N . GLN B 1 256 ? -6.879 -19.484 8.188 1 62.84 256 GLN B N 1
ATOM 5356 C CA . GLN B 1 256 ? -5.762 -19.141 9.062 1 62.84 256 GLN B CA 1
ATOM 5357 C C . GLN B 1 256 ? -5 -17.938 8.531 1 62.84 256 GLN B C 1
ATOM 5359 O O . GLN B 1 256 ? -4.602 -17.062 9.305 1 62.84 256 GLN B O 1
ATOM 5364 N N . PRO B 1 257 ? -5.039 -17.703 7.312 1 67.38 257 PRO B N 1
ATOM 5365 C CA . PRO B 1 257 ? -4.25 -16.547 6.844 1 67.38 257 PRO B CA 1
ATOM 5366 C C . PRO B 1 257 ? -4.902 -15.211 7.176 1 67.38 257 PRO B C 1
ATOM 5368 O O . PRO B 1 257 ? -4.207 -14.242 7.469 1 67.38 257 PRO B O 1
ATOM 5371 N N . PHE B 1 258 ? -6.125 -15.188 7.375 1 73.69 258 PHE B N 1
ATOM 5372 C CA . PHE B 1 258 ? -6.805 -13.93 7.684 1 73.69 258 PHE B CA 1
ATOM 5373 C C . PHE B 1 258 ? -6.645 -13.578 9.156 1 73.69 258 PHE B C 1
ATOM 5375 O O . PHE B 1 258 ? -6.574 -12.398 9.508 1 73.69 258 PHE B O 1
ATOM 5382 N N . THR B 1 259 ? -6.492 -14.664 9.859 1 74 259 THR B N 1
ATOM 5383 C CA . THR B 1 259 ? -6.293 -14.453 11.289 1 74 259 THR B CA 1
ATOM 5384 C C . THR B 1 259 ? -4.941 -13.805 11.555 1 74 259 THR B C 1
ATOM 5386 O O . THR B 1 259 ? -4.844 -12.867 12.352 1 74 259 THR B O 1
ATOM 5389 N N . LEU B 1 260 ? -3.932 -14.281 10.898 1 76.19 260 LEU B N 1
ATOM 5390 C CA . LEU B 1 260 ? -2.604 -13.711 11.086 1 76.19 260 LEU B CA 1
ATOM 5391 C C . LEU B 1 260 ? -2.549 -12.281 10.57 1 76.19 260 LEU B C 1
ATOM 5393 O O . LEU B 1 260 ? -1.877 -11.43 11.156 1 76.19 260 LEU B O 1
ATOM 5397 N N . LEU B 1 261 ? -3.193 -12.102 9.531 1 80.12 261 LEU B N 1
ATOM 5398 C CA . LEU B 1 261 ? -3.262 -10.75 8.984 1 80.12 261 LEU B CA 1
ATOM 5399 C C . LEU B 1 261 ? -3.975 -9.812 9.953 1 80.12 261 LEU B C 1
ATOM 5401 O O . LEU B 1 261 ? -3.549 -8.672 10.141 1 80.12 261 LEU B O 1
ATOM 5405 N N . GLY B 1 262 ? -5.035 -10.312 10.547 1 83 262 GLY B N 1
ATOM 5406 C CA . GLY B 1 262 ? -5.754 -9.547 11.555 1 83 262 GLY B CA 1
ATOM 5407 C C . GLY B 1 262 ? -4.895 -9.18 12.75 1 83 262 GLY B C 1
ATOM 5408 O O . GLY B 1 262 ? -4.957 -8.047 13.242 1 83 262 GLY B O 1
ATOM 5409 N N . GLN B 1 263 ? -4.113 -10.086 13.125 1 84.12 263 GLN B N 1
ATOM 5410 C CA . GLN B 1 263 ? -3.215 -9.844 14.25 1 84.12 263 GLN B CA 1
ATOM 5411 C C . GLN B 1 263 ? -2.197 -8.758 13.914 1 84.12 263 GLN B C 1
ATOM 5413 O O . GLN B 1 263 ? -1.871 -7.918 14.758 1 84.12 263 GLN B O 1
ATOM 5418 N N . HIS B 1 264 ? -1.765 -8.805 12.758 1 83.31 264 HIS B N 1
ATOM 5419 C CA . HIS B 1 264 ? -0.817 -7.801 12.281 1 83.31 264 HIS B CA 1
ATOM 5420 C C . HIS B 1 264 ? -1.428 -6.406 12.32 1 83.31 264 HIS B C 1
ATOM 5422 O O . HIS B 1 264 ? -0.763 -5.445 12.711 1 83.31 264 HIS B O 1
ATOM 5428 N N . VAL B 1 265 ? -2.625 -6.281 12.023 1 87.56 265 VAL B N 1
ATOM 5429 C CA . VAL B 1 265 ? -3.352 -5.016 12.031 1 87.56 265 VAL B CA 1
ATOM 5430 C C . VAL B 1 265 ? -3.586 -4.566 13.477 1 87.56 265 VAL B C 1
ATOM 5432 O O . VAL B 1 265 ? -3.393 -3.393 13.805 1 87.56 265 VAL B O 1
ATOM 5435 N N . LEU B 1 266 ? -3.887 -5.535 14.289 1 91.25 266 LEU B N 1
ATOM 5436 C CA . LEU B 1 266 ? -4.188 -5.238 15.688 1 91.25 266 LEU B CA 1
ATOM 5437 C C . LEU B 1 266 ? -2.959 -4.695 16.406 1 91.25 266 LEU B C 1
ATOM 5439 O O . LEU B 1 266 ? -3.076 -3.84 17.281 1 91.25 266 LEU B O 1
ATOM 5443 N N . GLU B 1 267 ? -1.866 -5.164 16.016 1 91.44 267 GLU B N 1
ATOM 5444 C CA . GLU B 1 267 ? -0.622 -4.715 16.641 1 91.44 267 GLU B CA 1
ATOM 5445 C C . GLU B 1 267 ? -0.398 -3.225 16.406 1 91.44 267 GLU B C 1
ATOM 5447 O O . GLU B 1 267 ? 0.252 -2.559 17.219 1 91.44 267 GLU B O 1
ATOM 5452 N N . SER B 1 268 ? -0.936 -2.686 15.375 1 92.31 268 SER B N 1
ATOM 5453 C CA . SER B 1 268 ? -0.763 -1.274 15.047 1 92.31 268 SER B CA 1
ATOM 5454 C C . SER B 1 268 ? -1.815 -0.413 15.734 1 92.31 268 SER B C 1
ATOM 5456 O O . SER B 1 268 ? -1.597 0.779 15.961 1 92.31 268 SER B O 1
ATOM 5458 N N . PHE B 1 269 ? -2.934 -1.036 16.094 1 95.19 269 PHE B N 1
ATOM 5459 C CA . PHE B 1 269 ? -4 -0.282 16.734 1 95.19 269 PHE B CA 1
ATOM 5460 C C . PHE B 1 269 ? -3.83 -0.291 18.25 1 95.19 269 PHE B C 1
ATOM 5462 O O . PHE B 1 269 ? -4.191 0.674 18.938 1 95.19 269 PHE B O 1
ATOM 5469 N N . THR B 1 270 ? -3.275 -1.284 18.766 1 96.44 270 THR B N 1
ATOM 5470 C CA . THR B 1 270 ? -3.268 -1.567 20.203 1 96.44 270 THR B CA 1
ATOM 5471 C C . THR B 1 270 ? -2.572 -0.447 20.969 1 96.44 270 THR B C 1
ATOM 5473 O O . THR B 1 270 ? -3.088 0.028 21.984 1 96.44 270 THR B O 1
ATOM 5476 N N . PRO B 1 271 ? -1.458 0.05 20.5 1 96.81 271 PRO B N 1
ATOM 5477 C CA . PRO B 1 271 ? -0.758 1.075 21.281 1 96.81 271 PRO B CA 1
ATOM 5478 C C . PRO B 1 271 ? -1.554 2.373 21.391 1 96.81 271 PRO B C 1
ATOM 5480 O O . PRO B 1 271 ? -1.298 3.18 22.297 1 96.81 271 PRO B O 1
ATOM 5483 N N . ILE B 1 272 ? -2.51 2.596 20.531 1 97.94 272 ILE B N 1
ATOM 5484 C CA . ILE B 1 272 ? -3.209 3.877 20.516 1 97.94 272 ILE B CA 1
ATOM 5485 C C . ILE B 1 272 ? -4.676 3.666 20.891 1 97.94 272 ILE B C 1
ATOM 5487 O O . ILE B 1 272 ? -5.516 4.535 20.641 1 97.94 272 ILE B O 1
ATOM 5491 N N . ALA B 1 273 ? -4.98 2.49 21.438 1 98.19 273 ALA B N 1
ATOM 5492 C CA . ALA B 1 273 ? -6.352 2.146 21.797 1 98.19 273 ALA B CA 1
ATOM 5493 C C . ALA B 1 273 ? -6.668 2.592 23.234 1 98.19 273 ALA B C 1
ATOM 5495 O O . ALA B 1 273 ? -5.926 2.281 24.156 1 98.19 273 ALA B O 1
ATOM 5496 N N . LEU B 1 274 ? -7.742 3.361 23.406 1 98.12 274 LEU B N 1
ATOM 5497 C CA . LEU B 1 274 ? -8.258 3.781 24.703 1 98.12 274 LEU B CA 1
ATOM 5498 C C . LEU B 1 274 ? -9.727 4.168 24.609 1 98.12 274 LEU B C 1
ATOM 5500 O O . LEU B 1 274 ? -10.094 5.051 23.828 1 98.12 274 LEU B O 1
ATOM 5504 N N . ASP B 1 275 ? -10.555 3.576 25.312 1 96.56 275 ASP B N 1
ATOM 5505 C CA . ASP B 1 275 ? -11.984 3.83 25.172 1 96.56 275 ASP B CA 1
ATOM 5506 C C . ASP B 1 275 ? -12.359 5.195 25.75 1 96.56 275 ASP B C 1
ATOM 5508 O O . ASP B 1 275 ? -11.594 5.781 26.516 1 96.56 275 ASP B O 1
ATOM 5512 N N . GLU B 1 276 ? -13.508 5.637 25.453 1 95.31 276 GLU B N 1
ATOM 5513 C CA . GLU B 1 276 ? -13.961 6.984 25.797 1 95.31 276 GLU B CA 1
ATOM 5514 C C . GLU B 1 276 ? -14.062 7.176 27.297 1 95.31 276 GLU B C 1
ATOM 5516 O O . GLU B 1 276 ? -13.727 8.242 27.828 1 95.31 276 GLU B O 1
ATOM 5521 N N . GLN B 1 277 ? -14.57 6.211 27.969 1 95.94 277 GLN B N 1
ATOM 5522 C CA . GLN B 1 277 ? -14.734 6.305 29.422 1 95.94 277 GLN B CA 1
ATOM 5523 C C . GLN B 1 277 ? -13.383 6.418 30.109 1 95.94 277 GLN B C 1
ATOM 5525 O O . GLN B 1 277 ? -13.211 7.23 31.031 1 95.94 277 GLN B O 1
ATOM 5530 N N . ALA B 1 278 ? -12.5 5.629 29.656 1 95.75 278 ALA B N 1
ATOM 5531 C CA . ALA B 1 278 ? -11.148 5.676 30.234 1 95.75 278 ALA B CA 1
ATOM 5532 C C . ALA B 1 278 ? -10.5 7.035 29.984 1 95.75 278 ALA B C 1
ATOM 5534 O O . ALA B 1 278 ? -9.758 7.535 30.828 1 95.75 278 ALA B O 1
ATOM 5535 N N . GLN B 1 279 ? -10.727 7.66 28.891 1 94.56 279 GLN B N 1
ATOM 5536 C CA . GLN B 1 279 ? -10.195 8.984 28.578 1 94.56 279 GLN B CA 1
ATOM 5537 C C . GLN B 1 279 ? -10.711 10.039 29.547 1 94.56 279 GLN B C 1
ATOM 5539 O O . GLN B 1 279 ? -9.961 10.922 29.969 1 94.56 279 GLN B O 1
ATOM 5544 N N . ARG B 1 280 ? -11.922 9.883 29.922 1 91.12 280 ARG B N 1
ATOM 5545 C CA . ARG B 1 280 ? -12.539 10.844 30.844 1 91.12 280 ARG B CA 1
ATOM 5546 C C . ARG B 1 280 ? -12.086 10.602 32.281 1 91.12 280 ARG B C 1
ATOM 5548 O O . ARG B 1 280 ? -11.844 11.547 33.031 1 91.12 280 ARG B O 1
ATOM 5555 N N . ASP B 1 281 ? -11.906 9.375 32.594 1 94.12 281 ASP B N 1
ATOM 5556 C CA . ASP B 1 281 ? -11.648 8.984 33.969 1 94.12 281 ASP B CA 1
ATOM 5557 C C . ASP B 1 281 ? -10.188 9.195 34.344 1 94.12 281 ASP B C 1
ATOM 5559 O O . ASP B 1 281 ? -9.859 9.445 35.5 1 94.12 281 ASP B O 1
ATOM 5563 N N . ASP B 1 282 ? -9.352 9.086 33.375 1 94.5 282 ASP B N 1
ATOM 5564 C CA . ASP B 1 282 ? -7.922 9.117 33.688 1 94.5 282 ASP B CA 1
ATOM 5565 C C . ASP B 1 282 ? -7.172 9.984 32.656 1 94.5 282 ASP B C 1
ATOM 5567 O O . ASP B 1 282 ? -6.562 9.461 31.734 1 94.5 282 ASP B O 1
ATOM 5571 N N . PRO B 1 283 ? -7.102 11.227 32.969 1 92.69 283 PRO B N 1
ATOM 5572 C CA . PRO B 1 283 ? -6.43 12.148 32.062 1 92.69 283 PRO B CA 1
ATOM 5573 C C . PRO B 1 283 ? -4.949 11.828 31.859 1 92.69 283 PRO B C 1
ATOM 5575 O O . PRO B 1 283 ? -4.395 12.047 30.781 1 92.69 283 PRO B O 1
ATOM 5578 N N . LEU B 1 284 ? -4.328 11.312 32.844 1 93.38 284 LEU B N 1
ATOM 5579 C CA . LEU B 1 284 ? -2.91 10.984 32.75 1 93.38 284 LEU B CA 1
ATOM 5580 C C . LEU B 1 284 ? -2.689 9.805 31.812 1 93.38 284 LEU B C 1
ATOM 5582 O O . LEU B 1 284 ? -1.744 9.812 31.016 1 93.38 284 LEU B O 1
ATOM 5586 N N . GLN B 1 285 ? -3.541 8.859 31.922 1 95 285 GLN B N 1
ATOM 5587 C CA . GLN B 1 285 ? -3.469 7.734 31 1 95 285 GLN B CA 1
ATOM 5588 C C . GLN B 1 285 ? -3.734 8.188 29.562 1 95 285 GLN B C 1
ATOM 5590 O O . GLN B 1 285 ? -3.098 7.703 28.625 1 95 285 GLN B O 1
ATOM 5595 N N . THR B 1 286 ? -4.629 9.094 29.453 1 95.81 286 THR B N 1
ATOM 5596 C CA . THR B 1 286 ? -4.961 9.633 28.141 1 95.81 286 THR B CA 1
ATOM 5597 C C . THR B 1 286 ? -3.75 10.32 27.516 1 95.81 286 THR B C 1
ATOM 5599 O O . THR B 1 286 ? -3.461 10.125 26.328 1 95.81 286 THR B O 1
ATOM 5602 N N . LEU B 1 287 ? -3.061 11.086 28.344 1 95.94 287 LEU B N 1
ATOM 5603 C CA . LEU B 1 287 ? -1.861 11.766 27.859 1 95.94 287 LEU B CA 1
ATOM 5604 C C . LEU B 1 287 ? -0.794 10.758 27.453 1 95.94 287 LEU B C 1
ATOM 5606 O O . LEU B 1 287 ? -0.083 10.969 26.469 1 95.94 287 LEU B O 1
ATOM 5610 N N . ALA B 1 288 ? -0.72 9.68 28.141 1 96.5 288 ALA B N 1
ATOM 5611 C CA . ALA B 1 288 ? 0.263 8.656 27.812 1 96.5 288 ALA B CA 1
ATOM 5612 C C . ALA B 1 288 ? -0.047 8.008 26.469 1 96.5 288 ALA B C 1
ATOM 5614 O O . ALA B 1 288 ? 0.857 7.77 25.672 1 96.5 288 ALA B O 1
ATOM 5615 N N . VAL B 1 289 ? -1.277 7.746 26.234 1 97.62 289 VAL B N 1
ATOM 5616 C CA . VAL B 1 289 ? -1.685 7.125 24.984 1 97.62 289 VAL B CA 1
ATOM 5617 C C . VAL B 1 289 ? -1.527 8.117 23.828 1 97.62 289 VAL B C 1
ATOM 5619 O O . VAL B 1 289 ? -1.141 7.742 22.719 1 97.62 289 VAL B O 1
ATOM 5622 N N . GLU B 1 290 ? -1.81 9.383 24.062 1 97.44 290 GLU B N 1
ATOM 5623 C CA . GLU B 1 290 ? -1.6 10.414 23.047 1 97.44 290 GLU B CA 1
ATOM 5624 C C . GLU B 1 290 ? -0.125 10.523 22.672 1 97.44 290 GLU B C 1
ATOM 5626 O O . GLU B 1 290 ? 0.208 10.789 21.516 1 97.44 290 GLU B O 1
ATOM 5631 N N . GLN B 1 291 ? 0.709 10.398 23.672 1 97.75 291 GLN B N 1
ATOM 5632 C CA . GLN B 1 291 ? 2.141 10.398 23.391 1 97.75 291 GLN B CA 1
ATOM 5633 C C . GLN B 1 291 ? 2.52 9.266 22.438 1 97.75 291 GLN B C 1
ATOM 5635 O O . GLN B 1 291 ? 3.303 9.461 21.516 1 97.75 291 GLN B O 1
ATOM 5640 N N . ARG B 1 292 ? 1.982 8.117 22.672 1 97.5 292 ARG B N 1
ATOM 5641 C CA . ARG B 1 292 ? 2.211 6.98 21.781 1 97.5 292 ARG B CA 1
ATOM 5642 C C . ARG B 1 292 ? 1.64 7.246 20.391 1 97.5 292 ARG B C 1
ATOM 5644 O O . ARG B 1 292 ? 2.203 6.809 19.391 1 97.5 292 ARG B O 1
ATOM 5651 N N . LEU B 1 293 ? 0.515 7.973 20.391 1 98.06 293 LEU B N 1
ATOM 5652 C CA . LEU B 1 293 ? -0.105 8.328 19.125 1 98.06 293 LEU B CA 1
ATOM 5653 C C . LEU B 1 293 ? 0.809 9.234 18.297 1 98.06 293 LEU B C 1
ATOM 5655 O O . LEU B 1 293 ? 0.866 9.117 17.078 1 98.06 293 LEU B O 1
ATOM 5659 N N . ILE B 1 294 ? 1.539 10.125 18.953 1 98.12 294 ILE B N 1
ATOM 5660 C CA . ILE B 1 294 ? 2.5 10.992 18.266 1 98.12 294 ILE B CA 1
ATOM 5661 C C . ILE B 1 294 ? 3.594 10.148 17.625 1 98.12 294 ILE B C 1
ATOM 5663 O O . ILE B 1 294 ? 3.928 10.336 16.453 1 98.12 294 ILE B O 1
ATOM 5667 N N . THR B 1 295 ? 4.09 9.203 18.359 1 96.94 295 THR B N 1
ATOM 5668 C CA . THR B 1 295 ? 5.109 8.297 17.844 1 96.94 295 THR B CA 1
ATOM 5669 C C . THR B 1 295 ? 4.555 7.461 16.688 1 96.94 295 THR B C 1
ATOM 5671 O O . THR B 1 295 ? 5.254 7.199 15.711 1 96.94 295 THR B O 1
ATOM 5674 N N . TRP B 1 296 ? 3.326 7.043 16.922 1 97 296 TRP B N 1
ATOM 5675 C CA . TRP B 1 296 ? 2.623 6.289 15.883 1 97 296 TRP B CA 1
ATOM 5676 C C . TRP B 1 296 ? 2.594 7.055 14.57 1 97 296 TRP B C 1
ATOM 5678 O O . TRP B 1 296 ? 2.889 6.496 13.508 1 97 296 TRP B O 1
ATOM 5688 N N . TYR B 1 297 ? 2.285 8.344 14.562 1 97.25 297 TYR B N 1
ATOM 5689 C CA . TYR B 1 297 ? 2.277 9.195 13.383 1 97.25 297 TYR B CA 1
ATOM 5690 C C . TYR B 1 297 ? 3.672 9.305 12.773 1 97.25 297 TYR B C 1
ATOM 5692 O O . TYR B 1 297 ? 3.834 9.203 11.555 1 97.25 297 TYR B O 1
ATOM 5700 N N . MET B 1 298 ? 4.645 9.445 13.609 1 96.75 298 MET B N 1
ATOM 5701 C CA . MET B 1 298 ? 6.016 9.617 13.141 1 96.75 298 MET B CA 1
ATOM 5702 C C . MET B 1 298 ? 6.523 8.359 12.445 1 96.75 298 MET B C 1
ATOM 5704 O O . MET B 1 298 ? 7.184 8.438 11.414 1 96.75 298 MET B O 1
ATOM 5708 N N . GLU B 1 299 ? 6.211 7.25 13 1 94.5 299 GLU B N 1
ATOM 5709 C CA . GLU B 1 299 ? 6.629 5.973 12.43 1 94.5 299 GLU B CA 1
ATOM 5710 C C . GLU B 1 299 ? 6.031 5.762 11.047 1 94.5 299 GLU B C 1
ATOM 5712 O O . GLU B 1 299 ? 6.605 5.051 10.219 1 94.5 299 GLU B O 1
ATOM 5717 N N . ARG B 1 300 ? 4.992 6.379 10.812 1 93.75 300 ARG B N 1
ATOM 5718 C CA . ARG B 1 300 ? 4.285 6.223 9.547 1 93.75 300 ARG B CA 1
ATOM 5719 C C . ARG B 1 300 ? 4.484 7.441 8.648 1 93.75 300 ARG B C 1
ATOM 5721 O O . ARG B 1 300 ? 3.746 7.637 7.684 1 93.75 300 ARG B O 1
ATOM 5728 N N . GLN B 1 301 ? 5.371 8.312 9 1 93.44 301 GLN B N 1
ATOM 5729 C CA . GLN B 1 301 ? 5.848 9.469 8.25 1 93.44 301 GLN B CA 1
ATOM 5730 C C . GLN B 1 301 ? 4.738 10.492 8.055 1 93.44 301 GLN B C 1
ATOM 5732 O O . GLN B 1 301 ? 4.648 11.125 6.996 1 93.44 301 GLN B O 1
ATOM 5737 N N . GLN B 1 302 ? 3.865 10.477 8.969 1 95.81 302 GLN B N 1
ATOM 5738 C CA . GLN B 1 302 ? 2.863 11.531 9.016 1 95.81 302 GLN B CA 1
ATOM 5739 C C . GLN B 1 302 ? 3.322 12.688 9.898 1 95.81 302 GLN B C 1
ATOM 5741 O O . GLN B 1 302 ? 2.762 12.914 10.977 1 95.81 302 GLN B O 1
ATOM 5746 N N . ILE B 1 303 ? 4.219 13.391 9.352 1 96.38 303 ILE B N 1
ATOM 5747 C CA . ILE B 1 303 ? 5.02 14.359 10.094 1 96.38 303 ILE B CA 1
ATOM 5748 C C . ILE B 1 303 ? 4.148 15.539 10.508 1 96.38 303 ILE B C 1
ATOM 5750 O O . ILE B 1 303 ? 4.219 16 11.648 1 96.38 303 ILE B O 1
ATOM 5754 N N . PHE B 1 304 ? 3.334 15.969 9.562 1 95.5 304 PHE B N 1
ATOM 5755 C CA . PHE B 1 304 ? 2.48 17.109 9.836 1 95.5 304 PHE B CA 1
ATOM 5756 C C . PHE B 1 304 ? 1.553 16.828 11.016 1 95.5 304 PHE B C 1
ATOM 5758 O O . PHE B 1 304 ? 1.451 17.641 11.938 1 95.5 304 PHE B O 1
ATOM 5765 N N . GLN B 1 305 ? 0.918 15.68 11.031 1 96.56 305 GLN B N 1
ATOM 5766 C CA . GLN B 1 305 ? 0.006 15.266 12.094 1 96.56 305 GLN B CA 1
ATOM 5767 C C . GLN B 1 305 ? 0.742 15.109 13.422 1 96.56 305 GLN B C 1
ATOM 5769 O O . GLN B 1 305 ? 0.239 15.516 14.469 1 96.56 305 GLN B O 1
ATOM 5774 N N . ALA B 1 306 ? 1.957 14.555 13.359 1 97.62 306 ALA B N 1
ATOM 5775 C CA . ALA B 1 306 ? 2.758 14.32 14.555 1 97.62 306 ALA B CA 1
ATOM 5776 C C . ALA B 1 306 ? 3.123 15.641 15.242 1 97.62 306 ALA B C 1
ATOM 5778 O O . ALA B 1 306 ? 2.977 15.781 16.453 1 97.62 306 ALA B O 1
ATOM 5779 N N . VAL B 1 307 ? 3.543 16.625 14.43 1 97.44 307 VAL B N 1
ATOM 5780 C CA . VAL B 1 307 ? 3.986 17.906 14.969 1 97.44 307 VAL B CA 1
ATOM 5781 C C . VAL B 1 307 ? 2.791 18.656 15.539 1 97.44 307 VAL B C 1
ATOM 5783 O O . VAL B 1 307 ? 2.881 19.25 16.625 1 97.44 307 VAL B O 1
ATOM 5786 N N . ALA B 1 308 ? 1.695 18.625 14.812 1 96.31 308 ALA B N 1
ATOM 5787 C CA . ALA B 1 308 ? 0.49 19.312 15.281 1 96.31 308 ALA B CA 1
ATOM 5788 C C . ALA B 1 308 ? 0.04 18.75 16.625 1 96.31 308 ALA B C 1
ATOM 5790 O O . ALA B 1 308 ? -0.212 19.516 17.562 1 96.31 308 ALA B O 1
ATOM 5791 N N . LEU B 1 309 ? 0.022 17.484 16.766 1 97.62 309 LEU B N 1
ATOM 5792 C CA . LEU B 1 309 ? -0.426 16.859 18.016 1 97.62 309 LEU B CA 1
ATOM 5793 C C . LEU B 1 309 ? 0.608 17.047 19.125 1 97.62 309 LEU B C 1
ATOM 5795 O O . LEU B 1 309 ? 0.25 17.25 20.281 1 97.62 309 LEU B O 1
ATOM 5799 N N . ALA B 1 310 ? 1.852 16.984 18.781 1 98 310 ALA B N 1
ATOM 5800 C CA . ALA B 1 310 ? 2.924 17.125 19.766 1 98 310 ALA B CA 1
ATOM 5801 C C . ALA B 1 310 ? 2.852 18.469 20.469 1 98 310 ALA B C 1
ATOM 5803 O O . ALA B 1 310 ? 3.008 18.531 21.703 1 98 310 ALA B O 1
ATOM 5804 N N . ARG B 1 311 ? 2.607 19.484 19.719 1 96.69 311 ARG B N 1
ATOM 5805 C CA . ARG B 1 311 ? 2.531 20.812 20.312 1 96.69 311 ARG B CA 1
ATOM 5806 C C . ARG B 1 311 ? 1.355 20.922 21.266 1 96.69 311 ARG B C 1
ATOM 5808 O O . ARG B 1 311 ? 1.503 21.453 22.375 1 96.69 311 ARG B O 1
ATOM 5815 N N . GLU B 1 312 ? 0.234 20.422 20.875 1 96.25 312 GLU B N 1
ATOM 5816 C CA . GLU B 1 312 ? -0.955 20.469 21.719 1 96.25 312 GLU B CA 1
ATOM 5817 C C . GLU B 1 312 ? -0.802 19.562 22.938 1 96.25 312 GLU B C 1
ATOM 5819 O O . GLU B 1 312 ? -1.256 19.906 24.031 1 96.25 312 GLU B O 1
ATOM 5824 N N . TRP B 1 313 ? -0.17 18.438 22.703 1 97 313 TRP B N 1
ATOM 5825 C CA . TRP B 1 313 ? 0.079 17.484 23.781 1 97 313 TRP B CA 1
ATOM 5826 C C . TRP B 1 313 ? 0.973 18.078 24.859 1 97 313 TRP B C 1
ATOM 5828 O O . TRP B 1 313 ? 0.728 17.891 26.047 1 97 313 TRP B O 1
ATOM 5838 N N . LEU B 1 314 ? 1.984 18.781 24.469 1 97.31 314 LEU B N 1
ATOM 5839 C CA . LEU B 1 314 ? 2.918 19.391 25.406 1 97.31 314 LEU B CA 1
ATOM 5840 C C . LEU B 1 314 ? 2.203 20.375 26.328 1 97.31 314 LEU B C 1
ATOM 5842 O O . LEU B 1 314 ? 2.473 20.422 27.531 1 97.31 314 LEU B O 1
ATOM 5846 N N . VAL B 1 315 ? 1.283 21.141 25.797 1 96.5 315 VAL B N 1
ATOM 5847 C CA . VAL B 1 315 ? 0.494 22.062 26.594 1 96.5 315 VAL B CA 1
ATOM 5848 C C . VAL B 1 315 ? -0.344 21.297 27.609 1 96.5 315 VAL B C 1
ATOM 5850 O O . VAL B 1 315 ? -0.362 21.641 28.797 1 96.5 315 VAL B O 1
ATOM 5853 N N . SER B 1 316 ? -1.017 20.25 27.156 1 96.06 316 SER B N 1
ATOM 5854 C CA . SER B 1 316 ? -1.834 19.422 28.047 1 96.06 316 SER B CA 1
ATOM 5855 C C . SER B 1 316 ? -0.986 18.766 29.141 1 96.06 316 SER B C 1
ATOM 5857 O O . SER B 1 316 ? -1.427 18.641 30.281 1 96.06 316 SER B O 1
ATOM 5859 N N . TRP B 1 317 ? 0.196 18.344 28.75 1 96.75 317 TRP B N 1
ATOM 5860 C CA . TRP B 1 317 ? 1.112 17.734 29.703 1 96.75 317 TRP B CA 1
ATOM 5861 C C . TRP B 1 317 ? 1.523 18.719 30.781 1 96.75 317 TRP B C 1
ATOM 5863 O O . TRP B 1 317 ? 1.543 18.375 31.969 1 96.75 317 TRP B O 1
ATOM 5873 N N . VAL B 1 318 ? 1.818 19.938 30.438 1 97.25 318 VAL B N 1
ATOM 5874 C CA . VAL B 1 318 ? 2.182 20.969 31.391 1 97.25 318 VAL B CA 1
ATOM 5875 C C . VAL B 1 318 ? 1.002 21.266 32.312 1 97.25 318 VAL B C 1
ATOM 5877 O O . VAL B 1 318 ? 1.18 21.422 33.531 1 97.25 318 VAL B O 1
ATOM 5880 N N . MET B 1 319 ? -0.143 21.312 31.734 1 96.56 319 MET B N 1
ATOM 5881 C CA . MET B 1 319 ? -1.347 21.531 32.531 1 96.56 319 MET B CA 1
ATOM 5882 C C . MET B 1 319 ? -1.513 20.438 33.594 1 96.56 319 MET B C 1
ATOM 5884 O O . MET B 1 319 ? -1.881 20.734 34.719 1 96.56 319 MET B O 1
ATOM 5888 N N . ALA B 1 320 ? -1.221 19.234 33.25 1 95.38 320 ALA B N 1
ATOM 5889 C CA . ALA B 1 320 ? -1.314 18.125 34.188 1 95.38 320 ALA B CA 1
ATOM 5890 C C . ALA B 1 320 ? -0.3 18.281 35.312 1 95.38 320 ALA B C 1
ATOM 5892 O O . ALA B 1 320 ? -0.592 17.969 36.469 1 95.38 320 ALA B O 1
ATOM 5893 N N . GLN B 1 321 ? 0.87 18.812 35 1 95.5 321 GLN B N 1
ATOM 5894 C CA . GLN B 1 321 ? 1.928 18.969 36 1 95.5 321 GLN B CA 1
ATOM 5895 C C . GLN B 1 321 ? 1.543 20 37.062 1 95.5 321 GLN B C 1
ATOM 5897 O O . GLN B 1 321 ? 1.978 19.922 38.188 1 95.5 321 GLN B O 1
ATOM 5902 N N . ILE B 1 322 ? 0.695 20.938 36.719 1 95.62 322 ILE B N 1
ATOM 5903 C CA . ILE B 1 322 ? 0.349 22 37.656 1 95.62 322 ILE B CA 1
ATOM 5904 C C . ILE B 1 322 ? -1.025 21.734 38.25 1 95.62 322 ILE B C 1
ATOM 5906 O O . ILE B 1 322 ? -1.666 22.641 38.781 1 95.62 322 ILE B O 1
ATOM 5910 N N . GLY B 1 323 ? -1.561 20.5 37.969 1 93.88 323 GLY B N 1
ATOM 5911 C CA . GLY B 1 323 ? -2.789 20.062 38.594 1 93.88 323 GLY B CA 1
ATOM 5912 C C . GLY B 1 323 ? -4.035 20.406 37.812 1 93.88 323 GLY B C 1
ATOM 5913 O O . GLY B 1 323 ? -5.145 20.375 38.344 1 93.88 323 GLY B O 1
ATOM 5914 N N . TRP B 1 324 ? -3.914 20.797 36.562 1 94.38 324 TRP B N 1
ATOM 5915 C CA . TRP B 1 324 ? -5.051 21.188 35.75 1 94.38 324 TRP B CA 1
ATOM 5916 C C . TRP B 1 324 ? -5.387 20.109 34.719 1 94.38 324 TRP B C 1
ATOM 5918 O O . TRP B 1 324 ? -5.777 20.406 33.594 1 94.38 324 TRP B O 1
ATOM 5928 N N . ALA B 1 325 ? -5.176 18.906 35.062 1 90.75 325 ALA B N 1
ATOM 5929 C CA . ALA B 1 325 ? -5.387 17.797 34.125 1 90.75 325 ALA B CA 1
ATOM 5930 C C . ALA B 1 325 ? -6.848 17.734 33.688 1 90.75 325 ALA B C 1
ATOM 5932 O O . ALA B 1 325 ? -7.141 17.312 32.562 1 90.75 325 ALA B O 1
ATOM 5933 N N . GLY B 1 326 ? -7.746 18.156 34.469 1 87.31 326 GLY B N 1
ATOM 5934 C CA . GLY B 1 326 ? -9.164 18.094 34.156 1 87.31 326 GLY B CA 1
ATOM 5935 C C . GLY B 1 326 ? -9.641 19.266 33.312 1 87.31 326 GLY B C 1
ATOM 5936 O O . GLY B 1 326 ? -10.797 19.281 32.875 1 87.31 326 GLY B O 1
ATOM 5937 N N . ARG B 1 327 ? -8.758 20.172 33 1 88.19 327 ARG B N 1
ATOM 5938 C CA . ARG B 1 327 ? -9.141 21.391 32.281 1 88.19 327 ARG B CA 1
ATOM 5939 C C . ARG B 1 327 ? -8.43 21.484 30.938 1 88.19 327 ARG B C 1
ATOM 5941 O O . ARG B 1 327 ? -8.273 22.578 30.391 1 88.19 327 ARG B O 1
ATOM 5948 N N . THR B 1 328 ? -8 20.422 30.406 1 88.81 328 THR B N 1
ATOM 5949 C CA . THR B 1 328 ? -7.109 20.438 29.25 1 88.81 328 THR B CA 1
ATOM 5950 C C . THR B 1 328 ? -7.863 20.891 28 1 88.81 328 THR B C 1
ATOM 5952 O O . THR B 1 328 ? -7.246 21.328 27.031 1 88.81 328 THR B O 1
ATOM 5955 N N . LEU B 1 329 ? -9.195 20.938 28.016 1 86.69 329 LEU B N 1
ATOM 5956 C CA . LEU B 1 329 ? -9.953 21.297 26.812 1 86.69 329 LEU B CA 1
ATOM 5957 C C . LEU B 1 329 ? -10.555 22.688 26.969 1 86.69 329 LEU B C 1
ATOM 5959 O O . LEU B 1 329 ? -11.188 23.188 26.031 1 86.69 329 LEU B O 1
ATOM 5963 N N . GLN B 1 330 ? -10.336 23.234 28.125 1 87.94 330 GLN B N 1
ATOM 5964 C CA . GLN B 1 330 ? -10.852 24.578 28.344 1 87.94 330 GLN B CA 1
ATOM 5965 C C . GLN B 1 330 ? -9.969 25.625 27.656 1 87.94 330 GLN B C 1
ATOM 5967 O O . GLN B 1 330 ? -8.789 25.766 28 1 87.94 330 GLN B O 1
ATOM 5972 N N . LYS B 1 331 ? -10.508 26.312 26.844 1 88.31 331 LYS B N 1
ATOM 5973 C CA . LYS B 1 331 ? -9.789 27.25 26 1 88.31 331 LYS B CA 1
ATOM 5974 C C . LYS B 1 331 ? -9.016 28.266 26.828 1 88.31 331 LYS B C 1
ATOM 5976 O O . LYS B 1 331 ? -7.832 28.516 26.578 1 88.31 331 LYS B O 1
ATOM 5981 N N . GLU B 1 332 ? -9.695 28.859 27.766 1 90.31 332 GLU B N 1
ATOM 5982 C CA . GLU B 1 332 ? -9.078 29.922 28.562 1 90.31 332 GLU B CA 1
ATOM 5983 C C . GLU B 1 332 ? -7.883 29.391 29.344 1 90.31 332 GLU B C 1
ATOM 5985 O O . GLU B 1 332 ? -6.836 30.031 29.406 1 90.31 332 GLU B O 1
ATOM 5990 N N . ALA B 1 333 ? -8.094 28.234 29.984 1 92.62 333 ALA B N 1
ATOM 5991 C CA . ALA B 1 333 ? -7.016 27.625 30.75 1 92.62 333 ALA B CA 1
ATOM 5992 C C . ALA B 1 333 ? -5.816 27.297 29.859 1 92.62 333 ALA B C 1
ATOM 5994 O O . ALA B 1 333 ? -4.668 27.516 30.25 1 92.62 333 ALA B O 1
ATOM 5995 N N . ARG B 1 334 ? -6.082 26.828 28.719 1 93.12 334 ARG B N 1
ATOM 5996 C CA . ARG B 1 334 ? -5.02 26.469 27.781 1 93.12 334 ARG B CA 1
ATOM 5997 C C . ARG B 1 334 ? -4.246 27.703 27.344 1 93.12 334 ARG B C 1
ATOM 5999 O O . ARG B 1 334 ? -3.016 27.688 27.266 1 93.12 334 ARG B O 1
ATOM 6006 N N . GLU B 1 335 ? -4.957 28.719 27.047 1 92.5 335 GLU B N 1
ATOM 6007 C CA . GLU B 1 335 ? -4.336 29.969 26.609 1 92.5 335 GLU B CA 1
ATOM 6008 C C . GLU B 1 335 ? -3.416 30.531 27.688 1 92.5 335 GLU B C 1
ATOM 6010 O O . GLU B 1 335 ? -2.354 31.078 27.375 1 92.5 335 GLU B O 1
ATOM 6015 N N . GLN B 1 336 ? -3.871 30.422 28.891 1 94.06 336 GLN B N 1
ATOM 6016 C CA . GLN B 1 336 ? -3.055 30.906 30 1 94.06 336 GLN B CA 1
ATOM 6017 C C . GLN B 1 336 ? -1.729 30.156 30.062 1 94.06 336 GLN B C 1
ATOM 6019 O O . GLN B 1 336 ? -0.673 30.766 30.25 1 94.06 336 GLN B O 1
ATOM 6024 N N . VAL B 1 337 ? -1.823 28.875 29.938 1 95.5 337 VAL B N 1
ATOM 6025 C CA . VAL B 1 337 ? -0.623 28.047 30.016 1 95.5 337 VAL B CA 1
ATOM 6026 C C . VAL B 1 337 ? 0.283 28.344 28.828 1 95.5 337 VAL B C 1
ATOM 6028 O O . VAL B 1 337 ? 1.505 28.422 28.969 1 95.5 337 VAL B O 1
ATOM 6031 N N . GLU B 1 338 ? -0.243 28.484 27.625 1 94.94 338 GLU B N 1
ATOM 6032 C CA . GLU B 1 338 ? 0.53 28.812 26.438 1 94.94 338 GLU B CA 1
ATOM 6033 C C . GLU B 1 338 ? 1.261 30.141 26.594 1 94.94 338 GLU B C 1
ATOM 6035 O O . GLU B 1 338 ? 2.422 30.281 26.203 1 94.94 338 GLU B O 1
ATOM 6040 N N . ARG B 1 339 ? 0.569 31.078 27.172 1 93.75 339 ARG B N 1
ATOM 6041 C CA . ARG B 1 339 ? 1.175 32.406 27.406 1 93.75 339 ARG B CA 1
ATOM 6042 C C . ARG B 1 339 ? 2.307 32.281 28.422 1 93.75 339 ARG B C 1
ATOM 6044 O O . ARG B 1 339 ? 3.342 32.938 28.281 1 93.75 339 ARG B O 1
ATOM 6051 N N . ALA B 1 340 ? 2.043 31.531 29.438 1 95.12 340 ALA B N 1
ATOM 6052 C CA . ALA B 1 340 ? 3.072 31.328 30.469 1 95.12 340 ALA B CA 1
ATOM 6053 C C . ALA B 1 340 ? 4.32 30.688 29.859 1 95.12 340 ALA B C 1
ATOM 6055 O O . ALA B 1 340 ? 5.445 31.078 30.188 1 95.12 340 ALA B O 1
ATOM 6056 N N . LEU B 1 341 ? 4.105 29.719 29.031 1 95.25 341 LEU B N 1
ATOM 6057 C CA . LEU B 1 341 ? 5.219 29.062 28.359 1 95.25 341 LEU B CA 1
ATOM 6058 C C . LEU B 1 341 ? 5.934 30.031 27.422 1 95.25 341 LEU B C 1
ATOM 6060 O O . LEU B 1 341 ? 7.164 30.047 27.359 1 95.25 341 LEU B O 1
ATOM 6064 N N . GLY B 1 342 ? 5.172 30.781 26.703 1 92.69 342 GLY B N 1
ATOM 6065 C CA . GLY B 1 342 ? 5.742 31.781 25.828 1 92.69 342 GLY B CA 1
ATOM 6066 C C . GLY B 1 342 ? 6.594 32.812 26.562 1 92.69 342 GLY B C 1
ATOM 6067 O O . GLY B 1 342 ? 7.648 33.219 26.062 1 92.69 342 GLY B O 1
ATOM 6068 N N . ARG B 1 343 ? 6.094 33.219 27.672 1 91.81 343 ARG B N 1
ATOM 6069 C CA . ARG B 1 343 ? 6.848 34.156 28.5 1 91.81 343 ARG B CA 1
ATOM 6070 C C . ARG B 1 343 ? 8.18 33.562 28.938 1 91.81 343 ARG B C 1
ATOM 6072 O O . ARG B 1 343 ? 9.211 34.219 28.906 1 91.81 343 ARG B O 1
ATOM 6079 N N . GLN B 1 344 ? 8.062 32.344 29.391 1 91.38 344 GLN B N 1
ATOM 6080 C CA . GLN B 1 344 ? 9.281 31.641 29.812 1 91.38 344 GLN B CA 1
ATOM 6081 C C . GLN B 1 344 ? 10.312 31.594 28.688 1 91.38 344 GLN B C 1
ATOM 6083 O O . GLN B 1 344 ? 11.508 31.734 28.922 1 91.38 344 GLN B O 1
ATOM 6088 N N . VAL B 1 345 ? 9.875 31.375 27.484 1 90.31 345 VAL B N 1
ATOM 6089 C CA . VAL B 1 345 ? 10.75 31.359 26.312 1 90.31 345 VAL B CA 1
ATOM 6090 C C . VAL B 1 345 ? 11.391 32.719 26.125 1 90.31 345 VAL B C 1
ATOM 6092 O O . VAL B 1 345 ? 12.594 32.812 25.844 1 90.31 345 VAL B O 1
ATOM 6095 N N . GLN B 1 346 ? 10.609 33.75 26.266 1 88.88 346 GLN B N 1
ATOM 6096 C CA . GLN B 1 346 ? 11.102 35.125 26.078 1 88.88 346 GLN B CA 1
ATOM 6097 C C . GLN B 1 346 ? 12.086 35.5 27.188 1 88.88 346 GLN B C 1
ATOM 6099 O O . GLN B 1 346 ? 13.086 36.156 26.922 1 88.88 346 GLN B O 1
ATOM 6104 N N . LEU B 1 347 ? 11.805 35.125 28.375 1 87.31 347 LEU B N 1
ATOM 6105 C CA . LEU B 1 347 ? 12.695 35.375 29.5 1 87.31 347 LEU B CA 1
ATOM 6106 C C . LEU B 1 347 ? 14.062 34.75 29.266 1 87.31 347 LEU B C 1
ATOM 6108 O O . LEU B 1 347 ? 15.094 35.344 29.562 1 87.31 347 LEU B O 1
ATOM 6112 N N . ARG B 1 348 ? 14.016 33.625 28.719 1 86.81 348 ARG B N 1
ATOM 6113 C CA . ARG B 1 348 ? 15.258 32.906 28.453 1 86.81 348 ARG B CA 1
ATOM 6114 C C . ARG B 1 348 ? 16.047 33.594 27.344 1 86.81 348 ARG B C 1
ATOM 6116 O O . ARG B 1 348 ? 17.266 33.438 27.266 1 86.81 348 ARG B O 1
ATOM 6123 N N . ARG B 1 349 ? 15.281 34.25 26.547 1 86.06 349 ARG B N 1
ATOM 6124 C CA . ARG B 1 349 ? 15.93 34.969 25.453 1 86.06 349 ARG B CA 1
ATOM 6125 C C . ARG B 1 349 ? 16.359 36.344 25.891 1 86.06 349 ARG B C 1
ATOM 6127 O O . ARG B 1 349 ? 16.875 37.125 25.078 1 86.06 349 ARG B O 1
ATOM 6134 N N . GLY B 1 350 ? 16.078 36.719 27.109 1 84.06 350 GLY B N 1
ATOM 6135 C CA . GLY B 1 350 ? 16.562 37.969 27.688 1 84.06 350 GLY B CA 1
ATOM 6136 C C . GLY B 1 350 ? 15.562 39.125 27.562 1 84.06 350 GLY B C 1
ATOM 6137 O O . GLY B 1 350 ? 15.914 40.281 27.812 1 84.06 350 GLY B O 1
ATOM 6138 N N . LYS B 1 351 ? 14.32 38.781 27.172 1 84.25 351 LYS B N 1
ATOM 6139 C CA . LYS B 1 351 ? 13.312 39.844 27.047 1 84.25 351 LYS B CA 1
ATOM 6140 C C . LYS B 1 351 ? 12.539 40.031 28.344 1 84.25 351 LYS B C 1
ATOM 6142 O O . LYS B 1 351 ? 12.359 39.062 29.109 1 84.25 351 LYS B O 1
ATOM 6147 N N . GLN B 1 352 ? 12.188 41.312 28.641 1 79.06 352 GLN B N 1
ATOM 6148 C CA . GLN B 1 352 ? 11.406 41.594 29.844 1 79.06 352 GLN B CA 1
ATOM 6149 C C . GLN B 1 352 ? 9.914 41.562 29.547 1 79.06 352 GLN B C 1
ATOM 6151 O O . GLN B 1 352 ? 9.438 42.25 28.641 1 79.06 352 GLN B O 1
ATOM 6156 N N . VAL B 1 353 ? 9.289 40.438 30.094 1 77.75 353 VAL B N 1
ATOM 6157 C CA . VAL B 1 353 ? 7.863 40.344 29.828 1 77.75 353 VAL B CA 1
ATOM 6158 C C . VAL B 1 353 ? 7.086 40.375 31.141 1 77.75 353 VAL B C 1
ATOM 6160 O O . VAL B 1 353 ? 7.543 39.844 32.156 1 77.75 353 VAL B O 1
ATOM 6163 N N . ALA B 1 354 ? 5.965 41.062 31.156 1 74.81 354 ALA B N 1
ATOM 6164 C CA . ALA B 1 354 ? 5.117 41.219 32.344 1 74.81 354 ALA B CA 1
ATOM 6165 C C . ALA B 1 354 ? 4.527 39.875 32.75 1 74.81 354 ALA B C 1
ATOM 6167 O O . ALA B 1 354 ? 4.266 39.031 31.922 1 74.81 354 ALA B O 1
ATOM 6168 N N . ASP B 1 355 ? 4.477 39.531 34.094 1 66.5 355 ASP B N 1
ATOM 6169 C CA . ASP B 1 355 ? 3.971 38.281 34.656 1 66.5 355 ASP B CA 1
ATOM 6170 C C . ASP B 1 355 ? 2.496 38.406 35.031 1 66.5 355 ASP B C 1
ATOM 6172 O O . ASP B 1 355 ? 1.934 37.5 35.656 1 66.5 355 ASP B O 1
ATOM 6176 N N . GLU B 1 356 ? 1.761 39.312 34.625 1 73.56 356 GLU B N 1
ATOM 6177 C CA . GLU B 1 356 ? 0.491 39.531 35.312 1 73.56 356 GLU B CA 1
ATOM 6178 C C . GLU B 1 356 ? -0.561 38.531 34.875 1 73.56 356 GLU B C 1
ATOM 6180 O O . GLU B 1 356 ? -0.857 38.406 33.688 1 73.56 356 GLU B O 1
ATOM 6185 N N . GLY B 1 357 ? -1.02 37.625 35.812 1 82.88 357 GLY B N 1
ATOM 6186 C CA . GLY B 1 357 ? -2.219 36.812 35.688 1 82.88 357 GLY B CA 1
ATOM 6187 C C . GLY B 1 357 ? -1.961 35.469 35.062 1 82.88 357 GLY B C 1
ATOM 6188 O O . GLY B 1 357 ? -2.885 34.844 34.531 1 82.88 357 GLY B O 1
ATOM 6189 N N . LEU B 1 358 ? -0.661 35.031 35.156 1 89.94 358 LEU B N 1
ATOM 6190 C CA . LEU B 1 358 ? -0.361 33.75 34.5 1 89.94 358 LEU B CA 1
ATOM 6191 C C . LEU B 1 358 ? -0.148 32.656 35.562 1 89.94 358 LEU B C 1
ATOM 6193 O O . LEU B 1 358 ? 0.208 32.938 36.719 1 89.94 358 LEU B O 1
ATOM 6197 N N . PRO B 1 359 ? -0.431 31.453 35.219 1 92.5 359 PRO B N 1
ATOM 6198 C CA . PRO B 1 359 ? -0.246 30.375 36.188 1 92.5 359 PRO B CA 1
ATOM 6199 C C . PRO B 1 359 ? 1.223 30.125 36.5 1 92.5 359 PRO B C 1
ATOM 6201 O O . PRO B 1 359 ? 2.1 30.359 35.688 1 92.5 359 PRO B O 1
ATOM 6204 N N . ASP B 1 360 ? 1.412 29.578 37.688 1 92.06 360 ASP B N 1
ATOM 6205 C CA . ASP B 1 360 ? 2.748 29.219 38.156 1 92.06 360 ASP B CA 1
ATOM 6206 C C . ASP B 1 360 ? 3.205 27.891 37.594 1 92.06 360 ASP B C 1
ATOM 6208 O O . ASP B 1 360 ? 2.568 26.859 37.812 1 92.06 360 ASP B O 1
ATOM 6212 N N . LEU B 1 361 ? 4.352 27.906 36.875 1 94.5 361 LEU B N 1
ATOM 6213 C CA . LEU B 1 361 ? 4.844 26.703 36.219 1 94.5 361 LEU B CA 1
ATOM 6214 C C . LEU B 1 361 ? 5.984 26.078 37 1 94.5 361 LEU B C 1
ATOM 6216 O O . LEU B 1 361 ? 6.719 25.234 36.5 1 94.5 361 LEU B O 1
ATOM 6220 N N . SER B 1 362 ? 6.164 26.391 38.25 1 92.31 362 SER B N 1
ATOM 6221 C CA . SER B 1 362 ? 7.285 25.938 39.062 1 92.31 362 SER B CA 1
ATOM 6222 C C . SER B 1 362 ? 7.227 24.422 39.281 1 92.31 362 SER B C 1
ATOM 6224 O O . SER B 1 362 ? 8.258 23.781 39.5 1 92.31 362 SER B O 1
ATOM 6226 N N . ALA B 1 363 ? 6.07 23.875 39.188 1 94.31 363 ALA B N 1
ATOM 6227 C CA . ALA B 1 363 ? 5.895 22.438 39.406 1 94.31 363 ALA B CA 1
ATOM 6228 C C . ALA B 1 363 ? 6.336 21.641 38.188 1 94.31 363 ALA B C 1
ATOM 6230 O O . ALA B 1 363 ? 6.508 20.422 38.281 1 94.31 363 ALA B O 1
ATOM 6231 N N . VAL B 1 364 ? 6.539 22.281 37.094 1 95.75 364 VAL B N 1
ATOM 6232 C CA . VAL B 1 364 ? 6.945 21.609 35.844 1 95.75 364 VAL B CA 1
ATOM 6233 C C . VAL B 1 364 ? 8.43 21.25 35.906 1 95.75 364 VAL B C 1
ATOM 6235 O O . VAL B 1 364 ? 9.273 22.125 36.094 1 95.75 364 VAL B O 1
ATOM 6238 N N . PRO B 1 365 ? 8.742 20.016 35.875 1 95.56 365 PRO B N 1
ATOM 6239 C CA . PRO B 1 365 ? 10.156 19.641 35.875 1 95.56 365 PRO B CA 1
ATOM 6240 C C . PRO B 1 365 ? 10.906 20.141 34.656 1 95.56 365 PRO B C 1
ATOM 6242 O O . PRO B 1 365 ? 10.352 20.156 33.531 1 95.56 365 PRO B O 1
ATOM 6245 N N . GLU B 1 366 ? 12.164 20.578 34.844 1 94.5 366 GLU B N 1
ATOM 6246 C CA . GLU B 1 366 ? 13.016 21.016 33.719 1 94.5 366 GLU B CA 1
ATOM 6247 C C . GLU B 1 366 ? 12.305 22.031 32.844 1 94.5 366 GLU B C 1
ATOM 6249 O O . GLU B 1 366 ? 12.258 21.875 31.625 1 94.5 366 GLU B O 1
ATOM 6254 N N . LEU B 1 367 ? 11.773 23.016 33.438 1 94.75 367 LEU B N 1
ATOM 6255 C CA . LEU B 1 367 ? 10.906 24 32.812 1 94.75 367 LEU B CA 1
ATOM 6256 C C . LEU B 1 367 ? 11.602 24.656 31.625 1 94.75 367 LEU B C 1
ATOM 6258 O O . LEU B 1 367 ? 10.961 24.938 30.609 1 94.75 367 LEU B O 1
ATOM 6262 N N . ASP B 1 368 ? 12.883 24.859 31.688 1 93.44 368 ASP B N 1
ATOM 6263 C CA . ASP B 1 368 ? 13.609 25.5 30.594 1 93.44 368 ASP B CA 1
ATOM 6264 C C . ASP B 1 368 ? 13.609 24.625 29.344 1 93.44 368 ASP B C 1
ATOM 6266 O O . ASP B 1 368 ? 13.352 25.109 28.234 1 93.44 368 ASP B O 1
ATOM 6270 N N . GLN B 1 369 ? 13.828 23.406 29.578 1 93.81 369 GLN B N 1
ATOM 6271 C CA . GLN B 1 369 ? 13.828 22.453 28.469 1 93.81 369 GLN B CA 1
ATOM 6272 C C . GLN B 1 369 ? 12.43 22.328 27.859 1 93.81 369 GLN B C 1
ATOM 6274 O O . GLN B 1 369 ? 12.289 22.266 26.641 1 93.81 369 GLN B O 1
ATOM 6279 N N . VAL B 1 370 ? 11.484 22.312 28.703 1 96.38 370 VAL B N 1
ATOM 6280 C CA . VAL B 1 370 ? 10.102 22.156 28.281 1 96.38 370 VAL B CA 1
ATOM 6281 C C . VAL B 1 370 ? 9.664 23.391 27.469 1 96.38 370 VAL B C 1
ATOM 6283 O O . VAL B 1 370 ? 9.039 23.25 26.422 1 96.38 370 VAL B O 1
ATOM 6286 N N . SER B 1 371 ? 9.992 24.547 27.969 1 95.62 371 SER B N 1
ATOM 6287 C CA . SER B 1 371 ? 9.609 25.781 27.281 1 95.62 371 SER B CA 1
ATOM 6288 C C . SER B 1 371 ? 10.328 25.938 25.953 1 95.62 371 SER B C 1
ATOM 6290 O O . SER B 1 371 ? 9.758 26.422 24.969 1 95.62 371 SER B O 1
ATOM 6292 N N . ASP B 1 372 ? 11.555 25.484 25.859 1 95.06 372 ASP B N 1
ATOM 6293 C CA . ASP B 1 372 ? 12.305 25.516 24.609 1 95.06 372 ASP B CA 1
ATOM 6294 C C . ASP B 1 372 ? 11.656 24.609 23.562 1 95.06 372 ASP B C 1
ATOM 6296 O O . ASP B 1 372 ? 11.516 24.984 22.391 1 95.06 372 ASP B O 1
ATOM 6300 N N . LEU B 1 373 ? 11.336 23.438 24.031 1 96.44 373 LEU B N 1
ATOM 6301 C CA . LEU B 1 373 ? 10.703 22.5 23.109 1 96.44 373 LEU B CA 1
ATOM 6302 C C . LEU B 1 373 ? 9.359 23.016 22.625 1 96.44 373 LEU B C 1
ATOM 6304 O O . LEU B 1 373 ? 9 22.844 21.453 1 96.44 373 LEU B O 1
ATOM 6308 N N . PHE B 1 374 ? 8.633 23.641 23.531 1 96.56 374 PHE B N 1
ATOM 6309 C CA . PHE B 1 374 ? 7.371 24.281 23.172 1 96.56 374 PHE B CA 1
ATOM 6310 C C . PHE B 1 374 ? 7.578 25.312 22.078 1 96.56 374 PHE B C 1
ATOM 6312 O O . PHE B 1 374 ? 6.84 25.328 21.078 1 96.56 374 PHE B O 1
ATOM 6319 N N . GLY B 1 375 ? 8.547 26.156 22.25 1 95.31 375 GLY B N 1
ATOM 6320 C CA . GLY B 1 375 ? 8.852 27.156 21.25 1 95.31 375 GLY B CA 1
ATOM 6321 C C . GLY B 1 375 ? 9.266 26.578 19.922 1 95.31 375 GLY B C 1
ATOM 6322 O O . GLY B 1 375 ? 8.836 27.047 18.859 1 95.31 375 GLY B O 1
ATOM 6323 N N . GLU B 1 376 ? 10.102 25.609 19.984 1 96.25 376 GLU B N 1
ATOM 6324 C CA . GLU B 1 376 ? 10.617 24.969 18.766 1 96.25 376 GLU B CA 1
ATOM 6325 C C . GLU B 1 376 ? 9.5 24.266 18 1 96.25 376 GLU B C 1
ATOM 6327 O O . GLU B 1 376 ? 9.398 24.391 16.781 1 96.25 376 GLU B O 1
ATOM 6332 N N . LEU B 1 377 ? 8.68 23.516 18.703 1 96.81 377 LEU B N 1
ATOM 6333 C CA . LEU B 1 377 ? 7.539 22.844 18.094 1 96.81 377 LEU B CA 1
ATOM 6334 C C . LEU B 1 377 ? 6.582 23.875 17.484 1 96.81 377 LEU B C 1
ATOM 6336 O O . LEU B 1 377 ? 6.027 23.641 16.406 1 96.81 377 LEU B O 1
ATOM 6340 N N . GLY B 1 378 ? 6.387 24.938 18.203 1 95.38 378 GLY B N 1
ATOM 6341 C CA . GLY B 1 378 ? 5.535 26 17.688 1 95.38 378 GLY B CA 1
ATOM 6342 C C . GLY B 1 378 ? 6.035 26.594 16.375 1 95.38 378 GLY B C 1
ATOM 6343 O O . GLY B 1 378 ? 5.254 26.797 15.445 1 95.38 378 GLY B O 1
ATOM 6344 N N . ASN B 1 379 ? 7.312 26.812 16.312 1 94.12 379 ASN B N 1
ATOM 6345 C CA . ASN B 1 379 ? 7.914 27.344 15.102 1 94.12 379 ASN B CA 1
ATOM 6346 C C . ASN B 1 379 ? 7.781 26.375 13.93 1 94.12 379 ASN B C 1
ATOM 6348 O O . ASN B 1 379 ? 7.48 26.781 12.812 1 94.12 379 ASN B O 1
ATOM 6352 N N . LEU B 1 380 ? 8.07 25.141 14.195 1 96 380 LEU B N 1
ATOM 6353 C CA . LEU B 1 380 ? 7.98 24.125 13.156 1 96 380 LEU B CA 1
ATOM 6354 C C . LEU B 1 380 ? 6.539 23.969 12.68 1 96 380 LEU B C 1
ATOM 6356 O O . LEU B 1 380 ? 6.289 23.859 11.477 1 96 380 LEU B O 1
ATOM 6360 N N . ARG B 1 381 ? 5.621 23.891 13.641 1 94.62 381 ARG B N 1
ATOM 6361 C CA . ARG B 1 381 ? 4.203 23.797 13.32 1 94.62 381 ARG B CA 1
ATOM 6362 C C . ARG B 1 381 ? 3.762 24.953 12.43 1 94.62 381 ARG B C 1
ATOM 6364 O O . ARG B 1 381 ? 3.033 24.766 11.453 1 94.62 381 ARG B O 1
ATOM 6371 N N . ASN B 1 382 ? 4.168 26.156 12.758 1 91.5 382 ASN B N 1
ATOM 6372 C CA . ASN B 1 382 ? 3.832 27.344 11.977 1 91.5 382 ASN B CA 1
ATOM 6373 C C . ASN B 1 382 ? 4.418 27.266 10.57 1 91.5 382 ASN B C 1
ATOM 6375 O O . ASN B 1 382 ? 3.773 27.672 9.602 1 91.5 382 ASN B O 1
ATOM 6379 N N . ASP B 1 383 ? 5.613 26.812 10.547 1 93.81 383 ASP B N 1
ATOM 6380 C CA . ASP B 1 383 ? 6.25 26.656 9.242 1 93.81 383 ASP B CA 1
ATOM 6381 C C . ASP B 1 383 ? 5.465 25.688 8.359 1 93.81 383 ASP B C 1
ATOM 6383 O O . ASP B 1 383 ? 5.266 25.938 7.172 1 93.81 383 ASP B O 1
ATOM 6387 N N . LEU B 1 384 ? 5.043 24.594 8.898 1 93.81 384 LEU B N 1
ATOM 6388 C CA . LEU B 1 384 ? 4.262 23.594 8.18 1 93.81 384 LEU B CA 1
ATOM 6389 C C . LEU B 1 384 ? 2.92 24.172 7.73 1 93.81 384 LEU B C 1
ATOM 6391 O O . LEU B 1 384 ? 2.51 23.984 6.586 1 93.81 384 LEU B O 1
ATOM 6395 N N . MET B 1 385 ? 2.348 24.938 8.594 1 90.69 385 MET B N 1
ATOM 6396 C CA . MET B 1 385 ? 1.016 25.484 8.344 1 90.69 385 MET B CA 1
ATOM 6397 C C . MET B 1 385 ? 1.05 26.516 7.219 1 90.69 385 MET B C 1
ATOM 6399 O O . MET B 1 385 ? 0.083 26.656 6.469 1 90.69 385 MET B O 1
ATOM 6403 N N . HIS B 1 386 ? 2.154 27.094 7.125 1 91.69 386 HIS B N 1
ATOM 6404 C CA . HIS B 1 386 ? 2.264 28.141 6.105 1 91.69 386 HIS B CA 1
ATOM 6405 C C . HIS B 1 386 ? 2.715 27.547 4.773 1 91.69 386 HIS B C 1
ATOM 6407 O O . HIS B 1 386 ? 2.916 28.297 3.803 1 91.69 386 HIS B O 1
ATOM 6413 N N . ALA B 1 387 ? 2.92 26.344 4.719 1 91.19 387 ALA B N 1
ATOM 6414 C CA . ALA B 1 387 ? 3.25 25.641 3.48 1 91.19 387 ALA B CA 1
ATOM 6415 C C . ALA B 1 387 ? 4.441 26.297 2.783 1 91.19 387 ALA B C 1
ATOM 6417 O O . ALA B 1 387 ? 4.422 26.5 1.568 1 91.19 387 ALA B O 1
ATOM 6418 N N . ALA B 1 388 ? 5.277 26.75 3.562 1 86.38 388 ALA B N 1
ATOM 6419 C CA . ALA B 1 388 ? 6.535 27.344 3.109 1 86.38 388 ALA B CA 1
ATOM 6420 C C . ALA B 1 388 ? 6.293 28.672 2.406 1 86.38 388 ALA B C 1
ATOM 6422 O O . ALA B 1 388 ? 7.145 29.156 1.654 1 86.38 388 ALA B O 1
ATOM 6423 N N . LYS B 1 389 ? 5.152 29.234 2.539 1 88.75 389 LYS B N 1
ATOM 6424 C CA . LYS B 1 389 ? 4.879 30.547 1.964 1 88.75 389 LYS B CA 1
ATOM 6425 C C . LYS B 1 389 ? 5.32 31.656 2.908 1 88.75 389 LYS B C 1
ATOM 6427 O O . LYS B 1 389 ? 4.523 32.531 3.27 1 88.75 389 LYS B O 1
ATOM 6432 N N . ARG B 1 390 ? 6.551 31.594 3.262 1 82.19 390 ARG B N 1
ATOM 6433 C CA . ARG B 1 390 ? 7.199 32.594 4.105 1 82.19 390 ARG B CA 1
ATOM 6434 C C . ARG B 1 390 ? 8.688 32.719 3.775 1 82.19 390 ARG B C 1
ATOM 6436 O O . ARG B 1 390 ? 9.273 31.781 3.223 1 82.19 390 ARG B O 1
ATOM 6443 N N . ALA B 1 391 ? 9.164 33.875 4.113 1 80.38 391 ALA B N 1
ATOM 6444 C CA . ALA B 1 391 ? 10.602 34.062 3.93 1 80.38 391 ALA B CA 1
ATOM 6445 C C . ALA B 1 391 ? 11.383 33.156 4.875 1 80.38 391 ALA B C 1
ATOM 6447 O O . ALA B 1 391 ? 11.031 33.031 6.051 1 80.38 391 ALA B O 1
ATOM 6448 N N . GLY B 1 392 ? 12.289 32.406 4.371 1 82.12 392 GLY B N 1
ATOM 6449 C CA . GLY B 1 392 ? 13.148 31.562 5.188 1 82.12 392 GLY B CA 1
ATOM 6450 C C . GLY B 1 392 ? 12.516 30.219 5.539 1 82.12 392 GLY B C 1
ATOM 6451 O O . GLY B 1 392 ? 12.859 29.625 6.559 1 82.12 392 GLY B O 1
ATOM 6452 N N . ALA B 1 393 ? 11.531 29.859 4.824 1 89.06 393 ALA B N 1
ATOM 6453 C CA . ALA B 1 393 ? 10.898 28.562 5.051 1 89.06 393 ALA B CA 1
ATOM 6454 C C . ALA B 1 393 ? 11.922 27.422 5.016 1 89.06 393 ALA B C 1
ATOM 6456 O O . ALA B 1 393 ? 12.875 27.469 4.227 1 89.06 393 ALA B O 1
ATOM 6457 N N . LEU B 1 394 ? 11.766 26.5 5.887 1 93.12 394 LEU B N 1
ATOM 6458 C CA . LEU B 1 394 ? 12.656 25.344 5.941 1 93.12 394 LEU B CA 1
ATOM 6459 C C . LEU B 1 394 ? 12.461 24.453 4.727 1 93.12 394 LEU B C 1
ATOM 6461 O O . LEU B 1 394 ? 11.344 24.281 4.242 1 93.12 394 LEU B O 1
ATOM 6465 N N . LYS B 1 395 ? 13.531 23.875 4.324 1 95 395 LYS B N 1
ATOM 6466 C CA . LYS B 1 395 ? 13.453 22.859 3.289 1 95 395 LYS B CA 1
ATOM 6467 C C . LYS B 1 395 ? 12.883 21.562 3.85 1 95 395 LYS B C 1
ATOM 6469 O O . LYS B 1 395 ? 12.906 21.328 5.062 1 95 395 LYS B O 1
ATOM 6474 N N . ALA B 1 396 ? 12.414 20.766 2.98 1 95.81 396 ALA B N 1
ATOM 6475 C CA . ALA B 1 396 ? 11.727 19.531 3.365 1 95.81 396 ALA B CA 1
ATOM 6476 C C . ALA B 1 396 ? 12.609 18.672 4.254 1 95.81 396 ALA B C 1
ATOM 6478 O O . ALA B 1 396 ? 12.164 18.172 5.293 1 95.81 396 ALA B O 1
ATOM 6479 N N . ARG B 1 397 ? 13.812 18.484 3.887 1 95 397 ARG B N 1
ATOM 6480 C CA . ARG B 1 397 ? 14.742 17.641 4.637 1 95 397 ARG B CA 1
ATOM 6481 C C . ARG B 1 397 ? 14.922 18.156 6.059 1 95 397 ARG B C 1
ATOM 6483 O O . ARG B 1 397 ? 14.938 17.359 7.012 1 95 397 ARG B O 1
ATOM 6490 N N . LYS B 1 398 ? 15.07 19.406 6.168 1 96.25 398 LYS B N 1
ATOM 6491 C CA . LYS B 1 398 ? 15.281 20.016 7.477 1 96.25 398 LYS B CA 1
ATOM 6492 C C . LYS B 1 398 ? 14.031 19.891 8.344 1 96.25 398 LYS B C 1
ATOM 6494 O O . LYS B 1 398 ? 14.133 19.719 9.562 1 96.25 398 LYS B O 1
ATOM 6499 N N . VAL B 1 399 ? 12.867 20.062 7.754 1 96.81 399 VAL B N 1
ATOM 6500 C CA . VAL B 1 399 ? 11.617 19.891 8.484 1 96.81 399 VAL B CA 1
ATOM 6501 C C . VAL B 1 399 ? 11.562 18.484 9.086 1 96.81 399 VAL B C 1
ATOM 6503 O O . VAL B 1 399 ? 11.234 18.328 10.258 1 96.81 399 VAL B O 1
ATOM 6506 N N . GLU B 1 400 ? 11.875 17.484 8.297 1 96.06 400 GLU B N 1
ATOM 6507 C CA . GLU B 1 400 ? 11.836 16.109 8.75 1 96.06 400 GLU B CA 1
ATOM 6508 C C . GLU B 1 400 ? 12.844 15.859 9.867 1 96.06 400 GLU B C 1
ATOM 6510 O O . GLU B 1 400 ? 12.547 15.18 10.852 1 96.06 400 GLU B O 1
ATOM 6515 N N . GLU B 1 401 ? 14.016 16.406 9.695 1 97.12 401 GLU B N 1
ATOM 6516 C CA . GLU B 1 401 ? 15.062 16.266 10.703 1 97.12 401 GLU B CA 1
ATOM 6517 C C . GLU B 1 401 ? 14.633 16.875 12.039 1 97.12 401 GLU B C 1
ATOM 6519 O O . GLU B 1 401 ? 14.797 16.25 13.094 1 97.12 401 GLU B O 1
ATOM 6524 N N . LEU B 1 402 ? 14.141 18.078 11.961 1 97.56 402 LEU B N 1
ATOM 6525 C CA . LEU B 1 402 ? 13.719 18.781 13.172 1 97.56 402 LEU B CA 1
ATOM 6526 C C . LEU B 1 402 ? 12.531 18.078 13.812 1 97.56 402 LEU B C 1
ATOM 6528 O O . LEU B 1 402 ? 12.469 17.953 15.039 1 97.56 402 LEU B O 1
ATOM 6532 N N . ALA B 1 403 ? 11.57 17.641 12.992 1 97.88 403 ALA B N 1
ATOM 6533 C CA . ALA B 1 403 ? 10.422 16.906 13.523 1 97.88 403 ALA B CA 1
ATOM 6534 C C . ALA B 1 403 ? 10.867 15.664 14.289 1 97.88 403 ALA B C 1
ATOM 6536 O O . ALA B 1 403 ? 10.398 15.406 15.391 1 97.88 403 ALA B O 1
ATOM 6537 N N . ASN B 1 404 ? 11.75 14.898 13.695 1 97.25 404 ASN B N 1
ATOM 6538 C CA . ASN B 1 404 ? 12.273 13.695 14.336 1 97.25 404 ASN B CA 1
ATOM 6539 C C . ASN B 1 404 ? 12.969 14.031 15.656 1 97.25 404 ASN B C 1
ATOM 6541 O O . ASN B 1 404 ? 12.773 13.336 16.656 1 97.25 404 ASN B O 1
ATOM 6545 N N . LYS B 1 405 ? 13.781 15.008 15.625 1 97.44 405 LYS B N 1
ATOM 6546 C CA . LYS B 1 405 ? 14.523 15.438 16.812 1 97.44 405 LYS B CA 1
ATOM 6547 C C . LYS B 1 405 ? 13.57 15.828 17.938 1 97.44 405 LYS B C 1
ATOM 6549 O O . LYS B 1 405 ? 13.719 15.367 19.078 1 97.44 405 LYS B O 1
ATOM 6554 N N . TYR B 1 406 ? 12.617 16.703 17.656 1 97.56 406 TYR B N 1
ATOM 6555 C CA . TYR B 1 406 ? 11.711 17.234 18.672 1 97.56 406 TYR B CA 1
ATOM 6556 C C . TYR B 1 406 ? 10.812 16.125 19.219 1 97.56 406 TYR B C 1
ATOM 6558 O O . TYR B 1 406 ? 10.547 16.078 20.422 1 97.56 406 TYR B O 1
ATOM 6566 N N . ILE B 1 407 ? 10.336 15.219 18.375 1 96.81 407 ILE B N 1
ATOM 6567 C CA . ILE B 1 407 ? 9.453 14.148 18.828 1 96.81 407 ILE B CA 1
ATOM 6568 C C . ILE B 1 407 ? 10.234 13.148 19.672 1 96.81 407 ILE B C 1
ATOM 6570 O O . ILE B 1 407 ? 9.711 12.609 20.641 1 96.81 407 ILE B O 1
ATOM 6574 N N . GLN B 1 408 ? 11.477 12.914 19.312 1 95.94 408 GLN B N 1
ATOM 6575 C CA . GLN B 1 408 ? 12.312 12.055 20.141 1 95.94 408 GLN B CA 1
ATOM 6576 C C . GLN B 1 408 ? 12.5 12.641 21.531 1 95.94 408 GLN B C 1
ATOM 6578 O O . GLN B 1 408 ? 12.57 11.906 22.516 1 95.94 408 GLN B O 1
ATOM 6583 N N . GLN B 1 409 ? 12.586 13.93 21.625 1 95.81 409 GLN B N 1
ATOM 6584 C CA . GLN B 1 409 ? 12.703 14.602 22.906 1 95.81 409 GLN B CA 1
ATOM 6585 C C . GLN B 1 409 ? 11.461 14.383 23.766 1 95.81 409 GLN B C 1
ATOM 6587 O O . GLN B 1 409 ? 11.547 14.297 25 1 95.81 409 GLN B O 1
ATOM 6592 N N . LEU B 1 410 ? 10.32 14.289 23.125 1 95 410 LEU B N 1
ATOM 6593 C CA . LEU B 1 410 ? 9.07 14.055 23.844 1 95 410 LEU B CA 1
ATOM 6594 C C . LEU B 1 410 ? 9.039 12.656 24.438 1 95 410 LEU B C 1
ATOM 6596 O O . LEU B 1 410 ? 8.227 12.375 25.328 1 95 410 LEU B O 1
ATOM 6600 N N . MET B 1 411 ? 9.914 11.75 23.953 1 92.75 411 MET B N 1
ATOM 6601 C CA . MET B 1 411 ? 9.953 10.375 24.438 1 92.75 411 MET B CA 1
ATOM 6602 C C . MET B 1 411 ? 11.047 10.195 25.484 1 92.75 411 MET B C 1
ATOM 6604 O O . MET B 1 411 ? 11.242 9.094 26 1 92.75 411 MET B O 1
ATOM 6608 N N . ALA B 1 412 ? 11.672 11.227 25.875 1 92.25 412 ALA B N 1
ATOM 6609 C CA . ALA B 1 412 ? 12.75 11.234 26.859 1 92.25 412 ALA B CA 1
ATOM 6610 C C . ALA B 1 412 ? 12.344 12.008 28.109 1 92.25 412 ALA B C 1
ATOM 6612 O O . ALA B 1 412 ? 11.305 12.672 28.125 1 92.25 412 ALA B O 1
ATOM 6613 N N . PRO B 1 413 ? 13.125 11.82 29.25 1 90.12 413 PRO B N 1
ATOM 6614 C CA . PRO B 1 413 ? 12.828 12.648 30.422 1 90.12 413 PRO B CA 1
ATOM 6615 C C . PRO B 1 413 ? 12.773 14.141 30.094 1 90.12 413 PRO B C 1
ATOM 6617 O O . PRO B 1 413 ? 13.531 14.617 29.266 1 90.12 413 PRO B O 1
ATOM 6620 N N . PRO B 1 414 ? 11.766 14.812 30.625 1 93.31 414 PRO B N 1
ATOM 6621 C CA . PRO B 1 414 ? 10.898 14.453 31.75 1 93.31 414 PRO B CA 1
ATOM 6622 C C . PRO B 1 414 ? 9.531 13.938 31.297 1 93.31 414 PRO B C 1
ATOM 6624 O O . PRO B 1 414 ? 8.633 13.758 32.125 1 93.31 414 PRO B O 1
ATOM 6627 N N . PHE B 1 415 ? 9.422 13.695 30.016 1 89.94 415 PHE B N 1
ATOM 6628 C CA . PHE B 1 415 ? 8.094 13.398 29.484 1 89.94 415 PHE B CA 1
ATOM 6629 C C . PHE B 1 415 ? 7.777 11.914 29.625 1 89.94 415 PHE B C 1
ATOM 6631 O O . PHE B 1 415 ? 6.625 11.508 29.469 1 89.94 415 PHE B O 1
ATOM 6638 N N . ASP B 1 416 ? 8.828 11 29.781 1 74.81 416 ASP B N 1
ATOM 6639 C CA . ASP B 1 416 ? 8.672 9.547 29.766 1 74.81 416 ASP B CA 1
ATOM 6640 C C . ASP B 1 416 ? 8.188 9.039 31.125 1 74.81 416 ASP B C 1
ATOM 6642 O O . ASP B 1 416 ? 8.148 7.836 31.359 1 74.81 416 ASP B O 1
ATOM 6646 N N . ARG B 1 417 ? 7.684 9.906 32.094 1 63.34 417 ARG B N 1
ATOM 6647 C CA . ARG B 1 417 ? 7.34 9.445 33.438 1 63.34 417 ARG B CA 1
ATOM 6648 C C . ARG B 1 417 ? 5.891 8.961 33.5 1 63.34 417 ARG B C 1
ATOM 6650 O O . ARG B 1 417 ? 5.047 9.422 32.719 1 63.34 417 ARG B O 1
#

Organism: NCBI:txid1204385

Nearest PDB structures (foldseek):
  8y7g-assembly1_B  TM=7.466E-01  e=6.107E-16  Marinitoga sp. 1155
  8y75-assembly2_D-2  TM=7.936E-01  e=1.572E-10  Marinitoga sp. 1155
  9dze-assembly1_h  TM=2.843E-01  e=4.037E+00  synthetic construct
  8y7g-assembly1_B  TM=7.388E-01  e=8.468E-16  Marinitoga sp. 1155
  8y75-assembly2_D-2  TM=7.933E-01  e=7.711E-10  Marinitoga sp. 1155

Solvent-accessible surface area (backbone atoms only — not comparable to full-atom values): 43111 Å² total; per-residue (Å²): 87,36,32,42,32,42,51,54,82,74,69,52,73,28,32,35,35,40,82,88,67,52,70,39,75,31,46,41,67,67,44,35,47,31,70,74,41,72,57,26,36,36,40,35,37,25,31,79,83,23,43,62,49,39,67,70,55,47,43,77,67,30,62,88,43,29,68,42,76,44,81,39,80,31,66,88,47,76,44,70,67,34,41,50,50,38,51,47,49,58,56,67,74,57,60,69,61,36,42,37,31,40,41,52,54,40,59,60,60,62,46,28,36,49,50,50,53,48,53,56,49,38,37,72,78,33,47,37,43,78,74,38,30,38,31,54,37,63,90,58,34,45,69,86,47,94,63,30,35,18,43,35,44,74,51,42,64,64,56,48,49,51,53,52,51,52,23,47,48,42,22,71,50,63,53,40,25,52,57,47,17,48,54,31,44,51,53,47,57,71,66,54,68,54,79,88,76,44,49,72,67,54,52,49,48,60,73,65,25,48,34,48,54,27,20,50,26,30,39,47,21,23,44,10,55,55,52,36,27,57,72,56,21,15,26,26,22,30,48,30,63,69,29,42,64,64,42,46,44,58,46,99,72,54,54,73,67,54,45,56,51,47,50,58,49,39,64,66,31,53,68,36,38,42,41,65,66,54,44,71,74,31,49,66,59,39,52,53,34,50,53,45,41,32,51,53,28,47,77,36,63,35,48,58,59,19,44,29,40,46,50,49,46,50,54,41,51,52,32,39,52,65,70,37,46,89,41,54,45,39,56,68,59,43,50,36,51,52,49,39,38,50,47,52,41,38,47,74,70,69,47,91,69,89,72,84,91,50,69,78,63,80,66,38,77,64,47,69,62,51,25,48,50,52,52,51,41,48,52,52,41,50,45,45,48,41,28,46,61,37,75,83,47,72,52,43,70,55,49,52,52,49,50,52,53,56,54,52,51,56,65,29,84,84,60,62,115,88,34,33,42,33,41,51,53,82,74,70,51,72,28,31,36,34,41,83,88,68,52,70,40,74,30,47,41,67,65,44,36,47,32,70,76,43,72,58,26,36,36,39,35,38,25,30,80,84,23,43,62,50,39,66,69,57,46,43,76,68,29,62,88,44,31,69,42,76,44,81,38,80,33,66,88,46,76,45,70,69,34,41,49,50,39,50,49,49,59,56,68,72,57,61,68,61,36,43,37,32,40,41,52,52,41,57,59,60,62,47,27,35,49,49,51,53,47,54,55,50,39,37,71,77,33,46,38,42,78,74,40,29,38,31,54,38,63,90,59,34,44,70,85,47,95,62,30,36,18,44,35,43,73,50,40,66,64,55,47,50,51,53,52,52,51,22,46,47,41,22,71,49,65,54,43,26,50,57,46,17,47,54,32,43,50,53,47,58,72,66,54,67,54,80,88,77,44,49,72,67,54,51,50,50,60,71,63,25,48,34,49,53,26,20,51,27,30,38,48,22,25,43,10,56,54,52,35,26,57,72,55,21,15,25,25,22,30,48,32,62,68,28,41,63,67,42,47,45,58,48,99,72,53,52,71,66,54,46,56,50,48,50,59,50,39,64,68,32,54,68,36,38,42,44,65,65,54,43,71,73,31,49,67,59,40,52,52,34,50,52,44,39,32,51,53,27,47,76,35,63,34,49,58,60,18,44,28,41,45,49,49,46,52,53,41,51,53,32,39,49,65,71,37,46,90,41,54,44,38,58,69,59,44,50,38,51,53,49,39,37,52,46,53,42,37,46,74,71,70,46,91,70,88,73,84,89,49,68,76,61,82,65,38,76,65,46,68,61,50,25,49,50,51,52,51,40,50,51,51,40,51,45,45,49,42,29,46,59,37,75,84,48,72,52,42,70,56,48,53,52,49,50,52,54,57,55,52,51,56,64,30,85,83,58,64,115

pLDDT: mean 90.7, std 7.71, range [45.81, 98.25]

Sequence (834 aa):
MKAITFLGIRPTNTCYLFPDGRTHVAPYFGVALARFIPNLHMRVLVTEAARPHFEERFLPQVEDFVADVEPVPIPDGRNDDELWSIFQAVVGVVEPKETVIFDITHGFRSLPFLAFLSAAYLRTVKDITLQAVFYGNFEASDRSAEIWRTPVIDLTRFVDLFDWMVAADRFVRFGDARDLAQLLHERHQSIKPDLHTASQADISAWNNSPVKRTANSLTHASQALRVVRPAEAMAASERVCSQLPAALQPSQVLAQPFTLLGQHVLESFTPIALDEQAQRDDPLQTLAVEQRLITWYMERQQIFQAVALAREWLVSWVMAQIGWAGRTLQKEAREQVERALGRQVQLRRGKQVADEGLPDLSAVPELDQVSDLFGELGNLRNDLMHAAKRAGALKARKVEELANKYIQQLMAPPFDRMKAITFLGIRPTNTCYLFPDGRTHVAPYFGVALARFIPNLHMRVLVTEAARPHFEERFLPQVEDFVADVEPVPIPDGRNDDELWSIFQAVVGVVEPKETVIFDITHGFRSLPFLAFLSAAYLRTVKDITLQAVFYGNFEASDRSAEIWRTPVIDLTRFVDLFDWMVAADRFVRFGDARDLAQLLHERHQSIKPDLHTASQADISAWNNSPVKRTANSLTHASQALRVVRPAEAMAASERVCSQLPAALQPSQVLAQPFTLLGQHVLESFTPIALDEQAQRDDPLQTLAVEQRLITWYMERQQIFQAVALAREWLVSWVMAQIGWAGRTLQKEAREQVERALGRQVQLRRGKQVADEGLPDLSAVPELDQVSDLFGELGNLRNDLMHAAKRAGALKARKVEELANKYIQQLMAPPFDR

Secondary structure (DSSP, 8-state):
-EEEEEPPS----EEEE-TTS-EEEESSHHHHHHHHSTT-EEEEEE-TTTHHHIIIIIHHHHTTTSSEEEEEE-----SHHHHHHHHHHHHHTPPTT-EEEEE-SSS-THHHHHHHHHHHHHHHHS--EEEEEEEE-GGG-B-SSSS-EEEEEETHHHHHHHHHHHHHHHHHHH---HHHHHHHHHHHHHT---TTTS-HHHHHHHHT-HHHHHHHHHHHHHHHHHTT-HHHHHHHHHHHHHHHHHHHS--TTS-HHHHHHHHHHHHHHGGG---HHHHHH-HHHHHHHHHHHHHHHHHTT-HHHHHHHHHHHHHHHHHHHTT-GGGTT-HHHHHHHHHHHHHHHHHHTT-----TT----TTSTTHHHHHHHHHHHHHHHHHHHTTT-STTPPPHHHHHHHHHHHHHHHTSTTTT-/-EEEEEPPS----EEEE-TTS-EEEESSHHHHHHHHSTT-EEEEEE-TTTHHHIIIIIHHHHTTTSSEEEEEE-----SHHHHHHHHHHHHHTPPTT-EEEEE-SSS-THHHHHHHHHHHHHHHHS--EEEEEEEE-GGG-B-SSSS-EEEEEETHHHHHHHHHHHHHHHHHHH---HHHHHHHHHHHHHT---TTTS-HHHHHHHHT-HHHHHHHHHHHHHHHHHTT-HHHHHHHHHHHHHHHHHHHS--TTS-HHHHHHHHHHHHHHGGG---HHHHHH-HHHHHHHHHHHHHHHHHTT-HHHHHHHHHHHHHHHHHHHTT-GGGTT-HHHHHHHHHHHHHHHHHHTT-----TT----TTSTTHHHHHHHHHHHHHHHHHHHTTT-STTPPPHHHHHHHHHHHHHHHTSTTTT-